Protein 4EJF (pdb70)

Radius of gyration: 31.66 Å; Cα contacts (8 Å, |Δi|>4): 2533; chains: 8; bounding box: 90×56×84 Å

GO terms:
  GO:0005730 nucleolus (C, IDA)
  GO:0043065 positive regulation of apoptotic process (P, IDA)
  GO:0043067 regulation of programmed cell death (P, IDA)
  GO:0002218 activation of innate immune response (P, IDA)
  GO:0005634 nucleus (C, IDA)
  GO:0005737 cytoplasm (C, IDA)
  GO:0004197 cysteine-type endopeptidase activity (F, IDA)
  GO:0016540 protein autoprocessing (P, IDA)
  GO:0060545 positive regulation of necroptotic process (P, IDA)
  GO:0097284 hepatocyte apoptotic process (P, IDA)
  GO:0072332 intrinsic apoptotic signaling pathway by p53 class mediator (P, IDA)
  GO:0070269 pyroptotic inflammatory response (P, IDA)
  GO:0008234 cysteine-type peptidase activity (F, TAS)
  GO:0006508 proteolysis (P, TAS)
  GO:0006915 apoptotic process (P, TAS)
  GO:0005654 nucleoplasm (C, TAS)
  GO:0005829 cytosol (C, TAS)
  GO:0042802 identical protein binding (F, IPI)
  GO:0005515 protein binding (F, IPI)
  GO:0001650 fibrillar center (C, IDA)

InterPro domains:
  IPR001309 Peptidase C14, p20 domain [PS50208] (43-167)
  IPR002138 Peptidase C14, caspase non-catalytic subunit p10 [PS50207] (196-290)
  IPR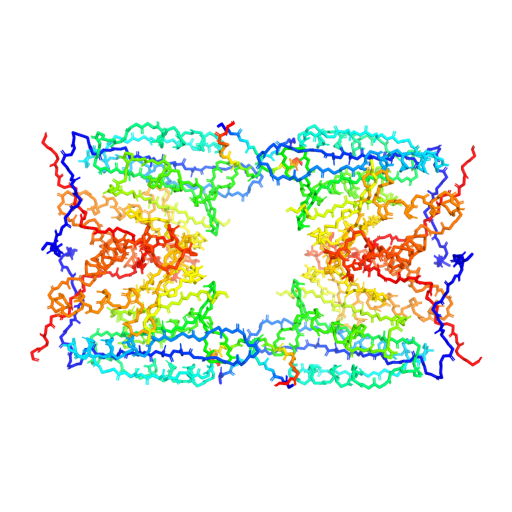002398 Peptidase C14 family [PTHR10454] (32-288)
  IPR011600 Peptidase C14, caspase domain [PF00656] (44-286)
  IPR015917 Peptidase C14A, caspase catalytic domain [PR00376] (43-56)
  IPR015917 Peptidase C14A, caspase catalytic domain [PR00376] (64-82)
  IPR015917 Peptidase C14A, caspase catalytic domain [PR00376] (82-100)
  IPR015917 Peptidase C14A, caspase catalytic domain [PR00376] (114-122)
  IPR015917 Peptidase C14A, caspase catalytic domain [PR00376] (148-166)
  IPR015917 Peptidase C14A, caspase catalytic domain [PR00376] (218-229)
  IPR015917 Peptidase C14A, caspase catalytic domain [PR00376] (280-289)
  IPR015917 Peptidase C14A, caspase catalytic domain [SM00115] (36-290)
  IPR015917 Peptidase C14A, caspase catalytic domain [cd00032] (37-289)
  IPR016129 Peptidase family C14A, His active site [PS01121] (108-122)
  IPR029030 Caspase-like domain superfamily [SSF52129] (33-291)
  IPR033139 Peptidase family C14A, cysteine active site [PS01122] (154-165)

Nearest PDB structures (foldseek):
  4ejf-assembly1_B  TM=9.977E-01  e=7.202E-48  Homo sapiens
  3v6l-assembly1_A  TM=9.980E-01  e=1.508E-47  Homo sapiens
  3v6l-assembly1_B  TM=9.990E-01  e=3.964E-47  Homo sapiens
  3nr2-assembly1_A  TM=9.938E-01  e=1.102E-44  Homo sapiens
  3nr2-assembly1_B  TM=1.001E+00  e=6.798E-44  Homo sapiens

CATH classification: 3.40.50.1460

B-factor: mean 44.33, std 23.1, range [13.27, 202.79]

Structure (mmCIF, N/CA/C/O backbone):
data_4EJF
#
_entry.id   4EJF
#
_cell.length_a   128.299
_cell.length_b   105.692
_cell.length_c   91.924
_cell.angle_alpha   90.000
_cell.angle_beta   106.610
_cell.angle_gamma   90.000
#
_symmetry.space_group_name_H-M   'C 1 2 1'
#
loop_
_entity.id
_entity.type
_entity.pdbx_description
1 polymer Caspase-6
2 polymer 'phage-derived peptide 419'
3 non-polymer 'PHOSPHATE ION'
4 water water
#
loop_
_atom_site.group_PDB
_atom_site.id
_atom_site.type_symbol
_atom_site.label_atom_id
_atom_site.label_alt_id
_atom_site.label_comp_id
_atom_site.label_asym_id
_atom_site.label_entity_id
_atom_site.label_seq_id
_atom_site.pdbx_PDB_ins_code
_atom_site.Cartn_x
_atom_site.Cartn_y
_atom_site.Cartn_z
_atom_site.occupancy
_atom_site.B_iso_or_equiv
_atom_site.auth_seq_id
_atom_site.auth_comp_id
_atom_site.auth_asym_id
_atom_site.auth_atom_id
_atom_site.pdbx_PDB_model_num
ATOM 1 N N . MET A 1 10 ? 5.864 -38.077 64.648 1.00 30.00 30 MET A N 1
ATOM 2 C CA . MET A 1 10 ? 6.387 -36.870 64.018 1.00 30.00 30 MET A CA 1
ATOM 3 C C . MET A 1 10 ? 6.319 -36.968 62.498 1.00 30.00 30 MET A C 1
ATOM 4 O O . MET A 1 10 ? 6.973 -36.204 61.788 1.00 30.00 30 MET A O 1
ATOM 6 N N . PHE A 1 11 ? 5.525 -37.913 62.005 1.00 67.71 31 PHE A N 1
ATOM 7 C CA . PHE A 1 11 ? 5.372 -38.113 60.569 1.00 67.48 31 PHE A CA 1
ATOM 8 C C . PHE A 1 11 ? 3.907 -38.028 60.154 1.00 67.04 31 PHE A C 1
ATOM 9 O O . PHE A 1 11 ? 3.053 -38.720 60.709 1.00 74.18 31 PHE A O 1
ATOM 17 N N . ASP A 1 12 ? 3.623 -37.175 59.175 1.00 56.56 32 ASP A N 1
ATOM 18 C CA . ASP A 1 12 ? 2.260 -36.998 58.682 1.00 57.73 32 ASP A CA 1
ATOM 19 C C . ASP A 1 12 ? 2.111 -37.376 57.208 1.00 56.43 32 ASP A C 1
ATOM 20 O O . ASP A 1 12 ? 2.587 -36.662 56.326 1.00 52.83 32 ASP A O 1
ATOM 25 N N . PRO A 1 13 ? 1.430 -38.501 56.939 1.00 56.93 33 PRO A N 1
ATOM 26 C CA . PRO A 1 13 ? 1.223 -39.003 55.575 1.00 50.27 33 PRO A CA 1
ATOM 27 C C . PRO A 1 13 ? 0.307 -38.108 54.744 1.00 45.68 33 PRO A C 1
ATOM 28 O O . PRO A 1 13 ? 0.138 -38.354 53.550 1.00 43.70 33 PRO A O 1
ATOM 32 N N . ALA A 1 14 ? -0.273 -37.086 55.365 1.00 51.03 34 ALA A N 1
ATOM 33 C CA . ALA A 1 14 ? -1.171 -36.175 54.663 1.00 56.96 34 ALA A CA 1
ATOM 34 C C . ALA A 1 14 ? -0.667 -34.737 54.724 1.00 55.53 34 ALA A C 1
ATOM 35 O O . ALA A 1 14 ? -1.421 -33.794 54.484 1.00 56.96 34 ALA A O 1
ATOM 37 N N . GLU A 1 15 ? 0.614 -34.580 55.042 1.00 52.37 35 GLU A N 1
ATOM 38 C CA . GLU A 1 15 ? 1.213 -33.260 55.198 1.00 54.67 35 GLU A CA 1
ATOM 39 C C . GLU A 1 15 ? 1.097 -32.431 53.921 1.00 48.80 35 GLU A C 1
ATOM 40 O O . GLU A 1 15 ? 1.252 -32.950 52.815 1.00 41.35 35 GLU A O 1
ATOM 46 N N . LYS A 1 16 ? 0.824 -31.141 54.083 1.00 50.70 36 LYS A N 1
ATOM 47 C CA . LYS A 1 16 ? 0.614 -30.254 52.945 1.00 49.40 36 LYS A CA 1
ATOM 48 C C . LYS A 1 16 ? 1.616 -29.108 52.921 1.00 48.56 36 LYS A C 1
ATOM 49 O O . LYS A 1 16 ? 2.160 -28.721 53.956 1.00 48.09 36 LYS A O 1
ATOM 55 N N . TYR A 1 17 ? 1.855 -28.569 51.730 1.00 31.55 37 TYR A N 1
ATOM 56 C CA . TYR A 1 17 ? 2.594 -27.324 51.598 1.00 31.28 37 TYR A CA 1
ATOM 57 C C . TYR A 1 17 ? 1.767 -26.214 52.221 1.00 33.06 37 TYR A C 1
ATOM 58 O O . TYR A 1 17 ? 0.578 -26.081 51.927 1.00 36.02 37 TYR A O 1
ATOM 67 N N . LYS A 1 18 ? 2.388 -25.419 53.084 1.00 33.97 38 LYS A N 1
ATOM 68 C CA . LYS A 1 18 ? 1.711 -24.254 53.628 1.00 38.12 38 LYS A CA 1
ATOM 69 C C . LYS A 1 18 ? 1.341 -23.328 52.482 1.00 39.16 38 LYS A C 1
ATOM 70 O O . LYS A 1 18 ? 2.212 -22.730 51.848 1.00 35.51 38 LYS A O 1
ATOM 76 N N . MET A 1 19 ? 0.049 -23.218 52.203 1.00 34.30 39 MET A N 1
ATOM 77 C CA . MET A 1 19 ? -0.423 -22.214 51.259 1.00 40.01 39 MET A CA 1
ATOM 78 C C . MET A 1 19 ? -1.044 -21.063 52.053 1.00 48.24 39 MET A C 1
ATOM 79 O O . MET A 1 19 ? -2.124 -20.560 51.726 1.00 36.35 39 MET A O 1
ATOM 84 N N . ASP A 1 20 ? -0.350 -20.684 53.123 1.00 54.65 40 ASP A N 1
ATOM 85 C CA . ASP A 1 20 ? -0.828 -19.691 54.081 1.00 55.30 40 ASP A CA 1
ATOM 86 C C . ASP A 1 20 ? -0.535 -18.264 53.646 1.00 52.78 40 ASP A C 1
ATOM 87 O O . ASP A 1 20 ? -1.325 -17.354 53.902 1.00 60.31 40 ASP A O 1
ATOM 92 N N . HIS A 1 21 ? 0.612 -18.081 53.000 1.00 50.45 41 HIS A N 1
ATOM 93 C CA . HIS A 1 21 ? 1.169 -16.753 52.744 1.00 50.73 41 HIS A CA 1
ATOM 94 C C . HIS A 1 21 ? 0.173 -15.736 52.192 1.00 50.01 41 HIS A C 1
ATOM 95 O O . HIS A 1 21 ? -0.872 -16.099 51.655 1.00 48.19 41 HIS A O 1
ATOM 102 N N . ARG A 1 22 ? 0.502 -14.457 52.346 1.00 41.22 42 ARG A N 1
ATOM 103 C CA . ARG A 1 22 ? -0.370 -13.380 51.890 1.00 46.71 42 ARG A CA 1
ATOM 104 C C . ARG A 1 22 ? -0.670 -13.493 50.400 1.00 45.70 42 ARG A C 1
ATOM 105 O O . ARG A 1 22 ? -1.801 -13.264 49.965 1.00 52.94 42 ARG A O 1
ATOM 113 N N . ARG A 1 23 ? 0.348 -13.848 49.623 1.00 41.99 43 ARG A N 1
ATOM 114 C CA . ARG A 1 23 ? 0.193 -13.998 48.181 1.00 43.08 43 ARG A CA 1
ATOM 115 C C . ARG A 1 23 ? 0.321 -15.451 47.740 1.00 39.90 43 ARG A C 1
ATOM 116 O O . ARG A 1 23 ? 1.000 -16.253 48.381 1.00 35.83 43 ARG A O 1
ATOM 124 N N . ARG A 1 24 ? -0.341 -15.778 46.637 1.00 33.16 44 ARG A N 1
ATOM 125 C CA . ARG A 1 24 ? -0.255 -17.105 46.051 1.00 31.25 44 ARG A CA 1
ATOM 126 C C . ARG A 1 24 ? 1.114 -17.289 45.416 1.00 37.76 44 ARG A C 1
ATOM 127 O O . ARG A 1 24 ? 1.733 -18.346 45.534 1.00 38.03 44 ARG A O 1
ATOM 135 N N . GLY A 1 25 ? 1.587 -16.244 44.746 1.00 39.12 45 GLY A N 1
ATOM 136 C CA . GLY A 1 25 ? 2.860 -16.302 44.057 1.00 28.98 45 GLY A CA 1
ATOM 137 C C . GLY A 1 25 ? 2.749 -15.823 42.625 1.00 33.31 45 GLY A C 1
ATOM 138 O O . GLY A 1 25 ? 1.669 -15.454 42.163 1.00 28.95 45 GLY A O 1
ATOM 139 N N . ILE A 1 26 ? 3.874 -15.831 41.921 1.00 32.90 46 ILE A N 1
ATOM 140 C CA . ILE A 1 26 ? 3.917 -15.377 40.538 1.00 29.56 46 ILE A CA 1
ATOM 141 C C . ILE A 1 26 ? 3.742 -16.533 39.561 1.00 28.78 46 ILE A C 1
ATOM 142 O O . ILE A 1 26 ? 4.339 -17.596 39.728 1.00 29.06 46 ILE A O 1
ATOM 147 N N . ALA A 1 27 ? 2.913 -16.319 38.545 1.00 29.26 47 ALA A N 1
ATOM 148 C CA . ALA A 1 27 ? 2.799 -17.261 37.441 1.00 32.63 47 ALA A CA 1
ATOM 149 C C . ALA A 1 27 ? 3.404 -16.638 36.191 1.00 35.54 47 ALA A C 1
ATOM 150 O O . ALA A 1 27 ? 2.863 -15.682 35.636 1.00 41.38 47 ALA A O 1
ATOM 152 N N . LEU A 1 28 ? 4.541 -17.178 35.765 1.00 32.49 48 LEU A N 1
ATOM 153 C CA . LEU A 1 28 ? 5.245 -16.680 34.593 1.00 31.22 48 LEU A CA 1
ATOM 154 C C . LEU A 1 28 ? 4.825 -17.474 33.365 1.00 33.19 48 LEU A C 1
ATOM 155 O O . LEU A 1 28 ? 4.797 -18.702 33.396 1.00 34.22 48 LEU A O 1
ATOM 160 N N . ILE A 1 29 ? 4.495 -16.774 32.286 1.00 25.08 49 ILE A N 1
ATOM 161 C CA . ILE A 1 29 ? 4.125 -17.442 31.045 1.00 33.70 49 ILE A CA 1
ATOM 162 C C . ILE A 1 29 ? 4.901 -16.882 29.864 1.00 37.47 49 ILE A C 1
ATOM 163 O O . ILE A 1 29 ? 4.835 -15.688 29.570 1.00 42.51 49 ILE A O 1
ATOM 168 N N . PHE A 1 30 ? 5.643 -17.752 29.190 1.00 39.08 50 PHE A N 1
ATOM 169 C CA . PHE A 1 30 ? 6.391 -17.349 28.011 1.00 42.98 50 PHE A CA 1
ATOM 170 C C . PHE A 1 30 ? 5.743 -17.898 26.748 1.00 40.02 50 PHE A C 1
ATOM 171 O O . PHE A 1 30 ? 5.843 -19.087 26.443 1.00 35.76 50 PHE A O 1
ATOM 179 N N . ASN A 1 31 ? 5.065 -17.013 26.027 1.00 28.05 51 ASN A N 1
ATOM 180 C CA . ASN A 1 31 ? 4.329 -17.391 24.831 1.00 28.85 51 ASN A CA 1
ATOM 181 C C . ASN A 1 31 ? 5.130 -17.124 23.566 1.00 30.17 51 ASN A C 1
ATOM 182 O O . ASN A 1 31 ? 5.524 -15.988 23.297 1.00 45.48 51 ASN A O 1
ATOM 187 N N . HIS A 1 32 ? 5.372 -18.176 22.791 1.00 30.03 52 HIS A N 1
ATOM 188 C CA . HIS A 1 32 ? 6.142 -18.048 21.561 1.00 31.47 52 HIS A CA 1
ATOM 189 C C . HIS A 1 32 ? 5.335 -18.474 20.339 1.00 32.70 52 HIS A C 1
ATOM 190 O O . HIS A 1 32 ? 4.894 -19.617 20.232 1.00 32.02 52 HIS A O 1
ATOM 197 N N . GLU A 1 33 ? 5.145 -17.529 19.425 1.00 38.08 53 GLU A N 1
ATOM 198 C CA . GLU A 1 33 ? 4.230 -17.696 18.303 1.00 38.29 53 GLU A CA 1
ATOM 199 C C . GLU A 1 33 ? 4.976 -17.872 16.981 1.00 47.68 53 GLU A C 1
ATOM 200 O O . GLU A 1 33 ? 4.581 -18.672 16.132 1.00 54.63 53 GLU A O 1
ATOM 206 N N . ARG A 1 34 ? 6.057 -17.118 16.815 1.00 40.37 54 ARG A N 1
ATOM 207 C CA . ARG A 1 34 ? 6.873 -17.199 15.609 1.00 44.09 54 ARG A CA 1
ATOM 208 C C . ARG A 1 34 ? 8.353 -17.205 15.966 1.00 46.55 54 ARG A C 1
ATOM 209 O O . ARG A 1 34 ? 8.720 -16.990 17.121 1.00 38.61 54 ARG A O 1
ATOM 217 N N . PHE A 1 35 ? 9.205 -17.451 14.979 1.00 48.66 55 PHE A N 1
ATOM 218 C CA . PHE A 1 35 ? 10.620 -17.618 15.270 1.00 48.30 55 PHE A CA 1
ATOM 219 C C . PHE A 1 35 ? 11.566 -17.025 14.244 1.00 53.74 55 PHE A C 1
ATOM 220 O O . PHE A 1 35 ? 11.199 -16.735 13.105 1.00 59.15 55 PHE A O 1
ATOM 228 N N . PHE A 1 36 ? 12.804 -16.866 14.690 1.00 52.48 56 PHE A N 1
ATOM 229 C CA . PHE A 1 36 ? 13.888 -16.331 13.885 1.00 53.61 56 PHE A CA 1
ATOM 230 C C . PHE A 1 36 ? 14.032 -17.091 12.567 1.00 56.41 56 PHE A C 1
ATOM 231 O O . PHE A 1 36 ? 14.139 -18.317 12.557 1.00 55.57 56 PHE A O 1
ATOM 239 N N . TRP A 1 37 ? 14.038 -16.354 11.459 1.00 58.54 57 TRP A N 1
ATOM 240 C CA . TRP A 1 37 ? 14.097 -16.954 10.128 1.00 63.63 57 TRP A CA 1
ATOM 241 C C . TRP A 1 37 ? 15.089 -18.112 10.026 1.00 65.32 57 TRP A C 1
ATOM 242 O O . TRP A 1 37 ? 14.816 -19.114 9.366 1.00 68.41 57 TRP A O 1
ATOM 253 N N . HIS A 1 38 ? 16.237 -17.974 10.683 1.00 59.70 58 HIS A N 1
ATOM 254 C CA . HIS A 1 38 ? 17.317 -18.947 10.540 1.00 61.71 58 HIS A CA 1
ATOM 255 C C . HIS A 1 38 ? 17.114 -20.220 11.364 1.00 61.05 58 HIS A C 1
ATOM 256 O O . HIS A 1 38 ? 17.727 -21.250 11.082 1.00 65.58 58 HIS A O 1
ATOM 263 N N . LEU A 1 39 ? 16.266 -20.152 12.384 1.00 56.73 59 LEU A N 1
ATOM 264 C CA . LEU A 1 39 ? 15.917 -21.351 13.138 1.00 52.13 59 LEU A CA 1
ATOM 265 C C . LEU A 1 39 ? 14.997 -22.224 12.294 1.00 58.64 59 LEU A C 1
ATOM 266 O O . LEU A 1 39 ? 14.803 -23.405 12.583 1.00 45.01 59 LEU A O 1
ATOM 271 N N . THR A 1 40 ? 14.446 -21.627 11.239 1.00 56.49 60 THR A N 1
ATOM 272 C CA . THR A 1 40 ? 13.495 -22.298 10.357 1.00 63.65 60 THR A CA 1
ATOM 273 C C . THR A 1 40 ? 12.488 -23.151 11.125 1.00 61.98 60 THR A C 1
ATOM 274 O O . THR A 1 40 ? 12.336 -24.345 10.865 1.00 62.04 60 THR A O 1
ATOM 278 N N . LEU A 1 41 ? 11.807 -22.520 12.075 1.00 55.72 61 LEU A N 1
ATOM 279 C CA . LEU A 1 41 ? 10.768 -23.181 12.851 1.00 49.95 61 LEU A CA 1
ATOM 280 C C . LEU A 1 41 ? 9.404 -22.617 12.472 1.00 48.33 61 LEU A C 1
ATOM 281 O O . LEU A 1 41 ? 9.248 -21.405 12.326 1.00 47.08 61 LEU A O 1
ATOM 286 N N . PRO A 1 42 ? 8.410 -23.500 12.306 1.00 47.20 62 PRO A N 1
ATOM 287 C CA . PRO A 1 42 ? 7.066 -23.084 11.895 1.00 44.31 62 PRO A CA 1
ATOM 288 C C . PRO A 1 42 ? 6.335 -22.302 12.982 1.00 42.55 62 PRO A C 1
ATOM 289 O O . PRO A 1 42 ? 6.633 -22.455 14.168 1.00 36.73 62 PRO A O 1
ATOM 293 N N . GLU A 1 43 ? 5.388 -21.467 12.568 1.00 43.25 63 GLU A N 1
ATOM 294 C CA . GLU A 1 43 ? 4.544 -20.731 13.499 1.00 46.31 63 GLU A CA 1
ATOM 295 C C . GLU A 1 43 ? 3.756 -21.695 14.375 1.00 41.65 63 GLU A C 1
ATOM 296 O O . GLU A 1 43 ? 3.575 -22.861 14.024 1.00 45.94 63 GLU A O 1
ATOM 302 N N . ARG A 1 44 ? 3.283 -21.201 15.513 1.00 36.81 64 ARG A N 1
ATOM 303 C CA . ARG A 1 44 ? 2.470 -22.008 16.413 1.00 35.43 64 ARG A CA 1
ATOM 304 C C . ARG A 1 44 ? 1.112 -21.351 16.643 1.00 36.41 64 ARG A C 1
ATOM 305 O O . ARG A 1 44 ? 0.781 -20.956 17.761 1.00 49.38 64 ARG A O 1
ATOM 313 N N . ARG A 1 45 ? 0.334 -21.236 15.570 1.00 52.99 65 ARG A N 1
ATOM 314 C CA . ARG A 1 45 ? -0.986 -20.616 15.627 1.00 53.76 65 ARG A CA 1
ATOM 315 C C . ARG A 1 45 ? -1.871 -21.266 16.682 1.00 47.86 65 ARG A C 1
ATOM 316 O O . ARG A 1 45 ? -1.964 -22.491 16.761 1.00 45.02 65 ARG A O 1
ATOM 324 N N . GLY A 1 46 ? -2.525 -20.435 17.488 1.00 39.30 66 GLY A N 1
ATOM 325 C CA . GLY A 1 46 ? -3.399 -20.921 18.537 1.00 42.40 66 GLY A CA 1
ATOM 326 C C . GLY A 1 46 ? -2.738 -20.873 19.900 1.00 46.00 66 GLY A C 1
ATOM 327 O O . GLY A 1 46 ? -3.351 -21.219 20.909 1.00 48.37 66 GLY A O 1
ATOM 328 N N . THR A 1 47 ? -1.481 -20.439 19.930 1.00 33.75 67 THR A N 1
ATOM 329 C CA . THR A 1 47 ? -0.735 -20.373 21.181 1.00 36.30 67 THR A CA 1
ATOM 330 C C . THR A 1 47 ? -1.207 -19.205 22.043 1.00 34.97 67 THR A C 1
ATOM 331 O O . THR A 1 47 ? -1.103 -19.247 23.268 1.00 36.89 67 THR A O 1
ATOM 335 N N . CYS A 1 48 ? -1.731 -18.167 21.399 1.00 38.83 68 CYS A N 1
ATOM 336 C CA . CYS A 1 48 ? -2.255 -17.018 22.127 1.00 49.27 68 CYS A CA 1
ATOM 337 C C . CYS A 1 48 ? -3.510 -17.408 22.902 1.00 54.27 68 CYS A C 1
ATOM 338 O O . CYS A 1 48 ? -3.740 -16.925 24.011 1.00 32.09 68 CYS A O 1
ATOM 341 N N . ALA A 1 49 ? -4.313 -18.291 22.316 1.00 34.54 69 ALA A N 1
ATOM 342 C CA . ALA A 1 49 ? -5.487 -18.822 22.996 1.00 34.66 69 ALA A CA 1
ATOM 343 C C . ALA A 1 49 ? -5.073 -19.568 24.260 1.00 33.44 69 ALA A C 1
ATOM 344 O O . ALA A 1 49 ? -5.714 -19.445 25.304 1.00 32.09 69 ALA A O 1
ATOM 346 N N . ASP A 1 50 ? -3.998 -20.344 24.158 1.00 31.69 70 ASP A N 1
ATOM 347 C CA . ASP A 1 50 ? -3.445 -21.041 25.314 1.00 27.38 70 ASP A CA 1
ATOM 348 C C . ASP A 1 50 ? -2.991 -20.036 26.363 1.00 40.58 70 ASP A C 1
ATOM 349 O O . ASP A 1 50 ? -3.284 -20.182 27.549 1.00 35.75 70 ASP A O 1
ATOM 354 N N . ARG A 1 51 ? -2.270 -19.016 25.910 1.00 39.54 71 ARG A N 1
ATOM 355 C CA . ARG A 1 51 ? -1.766 -17.963 26.784 1.00 37.39 71 ARG A CA 1
ATOM 356 C C . ARG A 1 51 ? -2.887 -17.320 27.594 1.00 34.24 71 ARG A C 1
ATOM 357 O O . ARG A 1 51 ? -2.792 -17.200 28.815 1.00 26.25 71 ARG A O 1
ATOM 365 N N . ASP A 1 52 ? -3.948 -16.905 26.908 1.00 28.09 72 ASP A N 1
ATOM 366 C CA . ASP A 1 52 ? -5.082 -16.265 27.567 1.00 29.08 72 ASP A CA 1
ATOM 367 C C . ASP A 1 52 ? -5.807 -17.233 28.496 1.00 36.00 72 ASP A C 1
ATOM 368 O O . ASP A 1 52 ? -6.177 -16.874 29.614 1.00 35.03 72 ASP A O 1
ATOM 373 N N . ASN A 1 53 ? -6.011 -18.459 28.024 1.00 32.77 73 ASN A N 1
ATOM 374 C CA . ASN A 1 53 ? -6.652 -19.489 28.831 1.00 27.18 73 ASN A CA 1
ATOM 375 C C . ASN A 1 53 ? -5.879 -19.699 30.126 1.00 33.08 73 ASN A C 1
ATOM 376 O O . ASN A 1 53 ? -6.451 -19.688 31.214 1.00 26.32 73 ASN A O 1
ATOM 381 N N . LEU A 1 54 ? -4.570 -19.883 29.995 1.00 30.44 74 LEU A N 1
ATOM 382 C CA . LEU A 1 54 ? -3.693 -20.034 31.150 1.00 29.06 74 LEU A CA 1
ATOM 383 C C . LEU A 1 54 ? -3.734 -18.800 32.046 1.00 31.77 74 LEU A C 1
ATOM 384 O O . LEU A 1 54 ? -3.730 -18.913 33.272 1.00 32.45 74 LEU A O 1
ATOM 389 N N . THR A 1 55 ? -3.777 -17.623 31.429 1.00 33.54 75 THR A N 1
ATOM 390 C CA . THR A 1 55 ? -3.814 -16.371 32.178 1.00 36.67 75 THR A CA 1
ATOM 391 C C . THR A 1 55 ? -5.028 -16.288 33.100 1.00 38.41 75 THR A C 1
ATOM 392 O O . THR A 1 55 ? -4.902 -15.939 34.271 1.00 33.62 75 THR A O 1
ATOM 396 N N . ARG A 1 56 ? -6.201 -16.613 32.569 1.00 38.61 76 ARG A N 1
ATOM 397 C CA . ARG A 1 56 ? -7.432 -16.504 33.336 1.00 38.89 76 ARG A CA 1
ATOM 398 C C . ARG A 1 56 ? -7.489 -17.506 34.484 1.00 34.50 76 ARG A C 1
ATOM 399 O O . ARG A 1 56 ? -7.863 -17.147 35.603 1.00 26.38 76 ARG A O 1
ATOM 407 N N . ARG A 1 57 ? -7.098 -18.747 34.209 1.00 35.60 77 ARG A N 1
ATOM 408 C CA . ARG A 1 57 ? -7.243 -19.823 35.178 1.00 32.75 77 ARG A CA 1
ATOM 409 C C . ARG A 1 57 ? -6.290 -19.690 36.364 1.00 31.83 77 ARG A C 1
ATOM 410 O O . ARG A 1 57 ? -6.644 -20.052 37.482 1.00 33.20 77 ARG A O 1
ATOM 418 N N . PHE A 1 58 ? -5.088 -19.175 36.126 1.00 30.60 78 PHE A N 1
ATOM 419 C CA . PHE A 1 58 ? -4.132 -18.995 37.214 1.00 30.29 78 PHE A CA 1
ATOM 420 C C . PHE A 1 58 ? -4.412 -17.729 38.019 1.00 31.89 78 PHE A C 1
ATOM 421 O O . PHE A 1 58 ? -4.147 -17.678 39.220 1.00 31.33 78 PHE A O 1
ATOM 429 N N . SER A 1 59 ? -4.952 -16.711 37.357 1.00 27.40 79 SER A N 1
ATOM 430 C CA . SER A 1 59 ? -5.411 -15.520 38.058 1.00 33.87 79 SER A CA 1
ATOM 431 C C . SER A 1 59 ? -6.514 -15.908 39.035 1.00 34.58 79 SER A C 1
ATOM 432 O O . SER A 1 59 ? -6.501 -15.502 40.196 1.00 29.83 79 SER A O 1
ATOM 435 N N . ASP A 1 60 ? -7.465 -16.706 38.556 1.00 24.30 80 ASP A N 1
ATOM 436 C CA . ASP A 1 60 ? -8.577 -17.154 39.388 1.00 30.11 80 ASP A CA 1
ATOM 437 C C . ASP A 1 60 ? -8.100 -17.969 40.584 1.00 27.63 80 ASP A C 1
ATOM 438 O O . ASP A 1 60 ? -8.777 -18.037 41.609 1.00 27.17 80 ASP A O 1
ATOM 443 N N . LEU A 1 61 ? -6.932 -18.589 40.449 1.00 31.56 81 LEU A N 1
ATOM 444 C CA . LEU A 1 61 ? -6.338 -19.328 41.556 1.00 24.85 81 LEU A CA 1
ATOM 445 C C . LEU A 1 61 ? -5.494 -18.414 42.441 1.00 28.85 81 LEU A C 1
ATOM 446 O O . LEU A 1 61 ? -4.900 -18.859 43.415 1.00 28.50 81 LEU A O 1
ATOM 451 N N . GLY A 1 62 ? -5.444 -17.132 42.099 1.00 28.28 82 GLY A N 1
ATOM 452 C CA . GLY A 1 62 ? -4.782 -16.153 42.943 1.00 26.71 82 GLY A CA 1
ATOM 453 C C . GLY A 1 62 ? -3.374 -15.776 42.525 1.00 33.52 82 GLY A C 1
ATOM 454 O O . GLY A 1 62 ? -2.681 -15.055 43.244 1.00 31.46 82 GLY A O 1
ATOM 455 N N . PHE A 1 63 ? -2.947 -16.252 41.360 1.00 33.96 83 PHE A N 1
ATOM 456 C CA . PHE A 1 63 ? -1.599 -15.970 40.880 1.00 34.73 83 PHE A CA 1
ATOM 457 C C . PHE A 1 63 ? -1.459 -14.580 40.272 1.00 38.19 83 PHE A C 1
ATOM 458 O O . PHE A 1 63 ? -2.389 -14.057 39.658 1.00 34.51 83 PHE A O 1
ATOM 466 N N . GLU A 1 64 ? -0.283 -13.992 40.456 1.00 41.74 84 GLU A N 1
ATOM 467 C CA . GLU A 1 64 ? 0.071 -12.740 39.809 1.00 41.93 84 GLU A CA 1
ATOM 468 C C . GLU A 1 64 ? 0.648 -13.088 38.444 1.00 42.44 84 GLU A C 1
ATOM 469 O O . GLU A 1 64 ? 1.856 -13.282 38.302 1.00 43.27 84 GLU A O 1
ATOM 475 N N . VAL A 1 65 ? -0.222 -13.182 37.443 1.00 44.92 85 VAL A N 1
ATOM 476 C CA . VAL A 1 65 ? 0.175 -13.662 36.122 1.00 39.30 85 VAL A CA 1
ATOM 477 C C . VAL A 1 65 ? 0.995 -12.640 35.340 1.00 34.76 85 VAL A C 1
ATOM 478 O O . VAL A 1 65 ? 0.608 -11.478 35.217 1.00 42.08 85 VAL A O 1
ATOM 482 N N . LYS A 1 66 ? 2.129 -13.089 34.809 1.00 27.15 86 LYS A N 1
ATOM 483 C CA . LYS A 1 66 ? 3.003 -12.231 34.017 1.00 28.40 86 LYS A CA 1
ATOM 484 C C . LYS A 1 66 ? 3.339 -12.877 32.676 1.00 30.18 86 LYS A C 1
ATOM 485 O O . LYS A 1 66 ? 4.034 -13.892 32.621 1.00 37.88 86 LYS A O 1
ATOM 491 N N . CYS A 1 67 ? 2.842 -12.277 31.599 1.00 29.87 87 CYS A N 1
ATOM 492 C CA . CYS A 1 67 ? 3.003 -12.831 30.258 1.00 28.75 87 CYS A CA 1
ATOM 493 C C . CYS A 1 67 ? 4.060 -12.097 29.439 1.00 35.05 87 CYS A C 1
ATOM 494 O O . CYS A 1 67 ? 4.211 -10.879 29.542 1.00 43.61 87 CYS A O 1
ATOM 497 N N . PHE A 1 68 ? 4.786 -12.852 28.621 1.00 38.12 88 PHE A N 1
ATOM 498 C CA . PHE A 1 68 ? 5.760 -12.282 27.700 1.00 38.65 88 PHE A CA 1
ATOM 499 C C . PHE A 1 68 ? 5.679 -13.002 26.361 1.00 34.24 88 PHE A C 1
ATOM 500 O O . PHE A 1 68 ? 5.682 -14.231 26.307 1.00 24.82 88 PHE A O 1
ATOM 508 N N . ASN A 1 69 ? 5.602 -12.234 25.280 1.00 32.29 89 ASN A N 1
ATOM 509 C CA . ASN A 1 69 ? 5.458 -12.817 23.953 1.00 35.74 89 ASN A CA 1
ATOM 510 C C . ASN A 1 69 ? 6.713 -12.695 23.095 1.00 36.78 89 ASN A C 1
ATOM 511 O O . ASN A 1 69 ? 7.209 -11.594 22.852 1.00 36.26 89 ASN A O 1
ATOM 516 N N . ASP A 1 70 ? 7.221 -13.839 22.649 1.00 34.34 90 ASP A N 1
ATOM 517 C CA . ASP A 1 70 ? 8.313 -13.890 21.683 1.00 34.55 90 ASP A CA 1
ATOM 518 C C . ASP A 1 70 ? 9.570 -13.152 22.138 1.00 36.75 90 ASP A C 1
ATOM 519 O O . ASP A 1 70 ? 10.200 -12.445 21.352 1.00 35.15 90 ASP A O 1
ATOM 524 N N . LEU A 1 71 ? 9.934 -13.323 23.405 1.00 33.76 91 LEU A N 1
ATOM 525 C CA . LEU A 1 71 ? 11.169 -12.748 23.922 1.00 30.37 91 LEU A CA 1
ATOM 526 C C . LEU A 1 71 ? 12.377 -13.482 23.359 1.00 29.98 91 LEU A C 1
ATOM 527 O O . LEU A 1 71 ? 12.357 -14.704 23.208 1.00 32.49 91 LEU A O 1
ATOM 532 N N . LYS A 1 72 ? 13.430 -12.733 23.049 1.00 31.11 92 LYS A N 1
ATOM 533 C CA . LYS A 1 72 ? 14.673 -13.335 22.593 1.00 28.04 92 LYS A CA 1
ATOM 534 C C . LYS A 1 72 ? 15.370 -14.019 23.761 1.00 34.01 92 LYS A C 1
ATOM 535 O O . LYS A 1 72 ? 15.161 -13.651 24.916 1.00 36.63 92 LYS A O 1
ATOM 541 N N . ALA A 1 73 ? 16.191 -15.017 23.454 1.00 31.18 93 ALA A N 1
ATOM 542 C CA . ALA A 1 73 ? 16.874 -15.798 24.480 1.00 29.99 93 ALA A CA 1
ATOM 543 C C . ALA A 1 73 ? 17.359 -14.942 25.646 1.00 29.43 93 ALA A C 1
ATOM 544 O O . ALA A 1 73 ? 17.038 -15.222 26.802 1.00 39.74 93 ALA A O 1
ATOM 546 N N . GLU A 1 74 ? 18.123 -13.897 25.344 1.00 32.02 94 GLU A N 1
ATOM 547 C CA . GLU A 1 74 ? 18.709 -13.074 26.398 1.00 42.23 94 GLU A CA 1
ATOM 548 C C . GLU A 1 74 ? 17.673 -12.220 27.131 1.00 38.06 94 GLU A C 1
ATOM 549 O O . GLU A 1 74 ? 17.797 -11.990 28.333 1.00 42.17 94 GLU A O 1
ATOM 555 N N . GLU A 1 75 ? 16.655 -11.756 26.414 1.00 31.01 95 GLU A N 1
ATOM 556 C CA . GLU A 1 75 ? 15.540 -11.066 27.054 1.00 35.15 95 GLU A CA 1
ATOM 557 C C . GLU A 1 75 ? 14.864 -12.004 28.045 1.00 33.93 95 GLU A C 1
ATOM 558 O O . GLU A 1 75 ? 14.650 -11.652 29.205 1.00 34.48 95 GLU A O 1
ATOM 564 N N . LEU A 1 76 ? 14.535 -13.202 27.575 1.00 31.03 96 LEU A N 1
ATOM 565 C CA . LEU A 1 76 ? 13.866 -14.200 28.401 1.00 34.67 96 LEU A CA 1
ATOM 566 C C . LEU A 1 76 ? 14.702 -14.532 29.633 1.00 32.94 96 LEU A C 1
ATOM 567 O O . LEU A 1 76 ? 14.223 -14.423 30.762 1.00 26.14 96 LEU A O 1
ATOM 572 N N . LEU A 1 77 ? 15.949 -14.937 29.411 1.00 32.18 97 LEU A N 1
ATOM 573 C CA . LEU A 1 77 ? 16.875 -15.220 30.503 1.00 32.19 97 LEU A CA 1
ATOM 574 C C . LEU A 1 77 ? 16.908 -14.074 31.503 1.00 36.58 97 LEU A C 1
ATOM 575 O O . LEU A 1 77 ? 16.742 -14.276 32.706 1.00 44.32 97 LEU A O 1
ATOM 580 N N . LEU A 1 78 ? 17.138 -12.871 30.990 1.00 38.56 98 LEU A N 1
ATOM 581 C CA . LEU A 1 78 ? 17.214 -11.673 31.813 1.00 39.85 98 LEU A CA 1
ATOM 582 C C . LEU A 1 78 ? 15.971 -11.522 32.678 1.00 30.23 98 LEU A C 1
ATOM 583 O O . LEU A 1 78 ? 16.062 -11.196 33.861 1.00 28.19 98 LEU A O 1
ATOM 588 N N . LYS A 1 79 ? 14.809 -11.765 32.080 1.00 27.87 99 LYS A N 1
ATOM 589 C CA . LYS A 1 79 ? 13.539 -11.593 32.775 1.00 26.09 99 LYS A CA 1
ATOM 590 C C . LYS A 1 79 ? 13.315 -12.649 33.854 1.00 36.42 99 LYS A C 1
ATOM 591 O O . LYS A 1 79 ? 12.955 -12.318 34.984 1.00 33.96 99 LYS A O 1
ATOM 597 N N . ILE A 1 80 ? 13.526 -13.916 33.512 1.00 23.81 100 ILE A N 1
ATOM 598 C CA . ILE A 1 80 ? 13.334 -14.985 34.484 1.00 30.66 100 ILE A CA 1
ATOM 599 C C . ILE A 1 80 ? 14.336 -14.865 35.630 1.00 38.92 100 ILE A C 1
ATOM 600 O O . ILE A 1 80 ? 14.009 -15.153 36.781 1.00 45.34 100 ILE A O 1
ATOM 605 N N . HIS A 1 81 ? 15.550 -14.423 35.315 1.00 40.72 101 HIS A N 1
ATOM 606 C CA . HIS A 1 81 ? 16.577 -14.233 36.335 1.00 38.73 101 HIS A CA 1
ATOM 607 C C . HIS A 1 81 ? 16.148 -13.204 37.375 1.00 36.59 101 HIS A C 1
ATOM 608 O O . HIS A 1 81 ? 16.495 -13.316 38.550 1.00 33.05 101 HIS A O 1
ATOM 615 N N . GLU A 1 82 ? 15.400 -12.197 36.937 1.00 38.54 102 GLU A N 1
ATOM 616 C CA . GLU A 1 82 ? 14.882 -11.184 37.848 1.00 43.86 102 GLU A CA 1
ATOM 617 C C . GLU A 1 82 ? 13.887 -11.815 38.809 1.00 37.12 102 GLU A C 1
ATOM 618 O O . GLU A 1 82 ? 13.982 -11.641 40.023 1.00 32.12 102 GLU A O 1
ATOM 624 N N . VAL A 1 83 ? 12.931 -12.551 38.252 1.00 35.02 103 VAL A N 1
ATOM 625 C CA . VAL A 1 83 ? 11.888 -13.187 39.044 1.00 33.80 103 VAL A CA 1
ATOM 626 C C . VAL A 1 83 ? 12.472 -14.171 40.055 1.00 31.71 103 VAL A C 1
ATOM 627 O O . VAL A 1 83 ? 11.842 -14.479 41.065 1.00 33.79 103 VAL A O 1
ATOM 631 N N . SER A 1 84 ? 13.679 -14.656 39.786 1.00 27.56 104 SER A N 1
ATOM 632 C CA . SER A 1 84 ? 14.344 -15.572 40.706 1.00 30.95 104 SER A CA 1
ATOM 633 C C . SER A 1 84 ? 15.117 -14.822 41.789 1.00 38.37 104 SER A C 1
ATOM 634 O O . SER A 1 84 ? 15.451 -15.390 42.829 1.00 45.45 104 SER A O 1
ATOM 637 N N . THR A 1 85 ? 15.395 -13.543 41.549 1.00 43.15 105 THR A N 1
ATOM 638 C CA . THR A 1 85 ? 16.165 -12.747 42.501 1.00 43.22 105 THR A CA 1
ATOM 639 C C . THR A 1 85 ? 15.327 -11.706 43.244 1.00 38.53 105 THR A C 1
ATOM 640 O O . THR A 1 85 ? 15.869 -10.815 43.898 1.00 46.82 105 THR A O 1
ATOM 644 N N . VAL A 1 86 ? 14.007 -11.816 43.136 1.00 34.26 106 VAL A N 1
ATOM 645 C CA . VAL A 1 86 ? 13.119 -11.033 43.985 1.00 39.96 106 VAL A CA 1
ATOM 646 C C . VAL A 1 86 ? 12.560 -11.961 45.054 1.00 41.31 106 VAL A C 1
ATOM 647 O O . VAL A 1 86 ? 12.657 -13.182 44.931 1.00 47.13 106 VAL A O 1
ATOM 651 N N . SER A 1 87 ? 11.977 -11.388 46.099 1.00 39.06 107 SER A N 1
ATOM 652 C CA . SER A 1 87 ? 11.484 -12.183 47.215 1.00 35.84 107 SER A CA 1
ATOM 653 C C . SER A 1 87 ? 10.202 -12.935 46.866 1.00 38.86 107 SER A C 1
ATOM 654 O O . SER A 1 87 ? 9.294 -12.385 46.242 1.00 39.24 107 SER A O 1
ATOM 657 N N . HIS A 1 88 ? 10.150 -14.204 47.260 1.00 43.36 108 HIS A N 1
ATOM 658 C CA . HIS A 1 88 ? 8.927 -14.991 47.185 1.00 31.44 108 HIS A CA 1
ATOM 659 C C . HIS A 1 88 ? 8.556 -15.415 48.596 1.00 32.02 108 HIS A C 1
ATOM 660 O O . HIS A 1 88 ? 7.628 -16.197 48.798 1.00 37.33 108 HIS A O 1
ATOM 667 N N . ALA A 1 89 ? 9.301 -14.902 49.571 1.00 34.34 109 ALA A N 1
ATOM 668 C CA . ALA A 1 89 ? 9.048 -15.193 50.976 1.00 36.39 109 ALA A CA 1
ATOM 669 C C . ALA A 1 89 ? 7.608 -14.836 51.312 1.00 43.40 109 ALA A C 1
ATOM 670 O O . ALA A 1 89 ? 7.046 -15.300 52.304 1.00 30.50 109 ALA A O 1
ATOM 672 N N . ASP A 1 90 ? 7.024 -14.014 50.449 1.00 48.29 110 ASP A N 1
ATOM 673 C CA . ASP A 1 90 ? 5.694 -13.460 50.635 1.00 44.09 110 ASP A CA 1
ATOM 674 C C . ASP A 1 90 ? 4.626 -14.405 50.091 1.00 41.85 110 ASP A C 1
ATOM 675 O O . ASP A 1 90 ? 3.433 -14.205 50.324 1.00 41.40 110 ASP A O 1
ATOM 680 N N . ALA A 1 91 ? 5.058 -15.437 49.370 1.00 27.75 111 ALA A N 1
ATOM 681 C CA . ALA A 1 91 ? 4.139 -16.238 48.563 1.00 38.85 111 ALA A CA 1
ATOM 682 C C . ALA A 1 91 ? 4.141 -17.737 48.867 1.00 37.87 111 ALA A C 1
ATOM 683 O O . ALA A 1 91 ? 5.032 -18.248 49.545 1.00 46.47 111 ALA A O 1
ATOM 685 N N . ASP A 1 92 ? 3.130 -18.430 48.346 1.00 33.27 112 ASP A N 1
ATOM 686 C CA . ASP A 1 92 ? 2.969 -19.866 48.552 1.00 29.32 112 ASP A CA 1
ATOM 687 C C . ASP A 1 92 ? 3.880 -20.686 47.646 1.00 29.34 112 ASP A C 1
ATOM 688 O O . ASP A 1 92 ? 4.426 -21.708 48.061 1.00 29.49 112 ASP A O 1
ATOM 693 N N . CYS A 1 93 ? 4.030 -20.242 46.404 1.00 25.19 113 CYS A N 1
ATOM 694 C CA . CYS A 1 93 ? 4.711 -21.043 45.398 1.00 20.82 113 CYS A CA 1
ATOM 695 C C . CYS A 1 93 ? 5.086 -20.226 44.171 1.00 24.93 113 CYS A C 1
ATOM 696 O O . CYS A 1 93 ? 4.952 -19.002 44.156 1.00 24.23 113 CYS A O 1
ATOM 699 N N . PHE A 1 94 ? 5.545 -20.923 43.137 1.00 19.73 114 PHE A N 1
ATOM 700 C CA . PHE A 1 94 ? 5.935 -20.289 41.886 1.00 27.68 114 PHE A CA 1
ATOM 701 C C . PHE A 1 94 ? 5.563 -21.155 40.686 1.00 25.64 114 PHE A C 1
ATOM 702 O O . PHE A 1 94 ? 5.721 -22.376 40.712 1.00 23.89 114 PHE A O 1
ATOM 710 N N . VAL A 1 95 ? 5.064 -20.510 39.636 1.00 23.76 115 VAL A N 1
ATOM 711 C CA . VAL A 1 95 ? 4.656 -21.207 38.424 1.00 22.48 115 VAL A CA 1
ATOM 712 C C . VAL A 1 95 ? 5.325 -20.588 37.204 1.00 22.42 115 VAL A C 1
ATOM 713 O O . VAL A 1 95 ? 5.406 -19.367 37.083 1.00 24.40 115 VAL A O 1
ATOM 717 N N . CYS A 1 96 ? 5.810 -21.437 36.305 1.00 21.42 116 CYS A N 1
ATOM 718 C CA . CYS A 1 96 ? 6.412 -20.969 35.065 1.00 18.01 116 CYS A CA 1
ATOM 719 C C . CYS A 1 96 ? 5.961 -21.830 33.891 1.00 23.03 116 CYS A C 1
ATOM 720 O O . CYS A 1 96 ? 6.110 -23.051 33.910 1.00 24.39 116 CYS A O 1
ATOM 723 N N . VAL A 1 97 ? 5.408 -21.184 32.871 1.00 23.23 117 VAL A N 1
ATOM 724 C CA . VAL A 1 97 ? 4.881 -21.888 31.711 1.00 25.36 117 VAL A CA 1
ATOM 725 C C . VAL A 1 97 ? 5.692 -21.570 30.461 1.00 31.05 117 VAL A C 1
ATOM 726 O O . VAL A 1 97 ? 6.060 -20.420 30.224 1.00 32.30 117 VAL A O 1
ATOM 730 N N . PHE A 1 98 ? 5.971 -22.598 29.668 1.00 31.22 118 PHE A N 1
ATOM 731 C CA . PHE A 1 98 ? 6.666 -22.416 28.402 1.00 31.29 118 PHE A CA 1
ATOM 732 C C . PHE A 1 98 ? 5.820 -22.909 27.234 1.00 29.60 118 PHE A C 1
ATOM 733 O O . PHE A 1 98 ? 5.475 -24.087 27.157 1.00 30.74 118 PHE A O 1
ATOM 741 N N . LEU A 1 99 ? 5.488 -21.995 26.329 1.00 25.48 119 LEU A N 1
ATOM 742 C CA . LEU A 1 99 ? 4.697 -22.328 25.153 1.00 23.60 119 LEU A CA 1
ATOM 743 C C . LEU A 1 99 ? 5.499 -22.023 23.893 1.00 30.14 119 LEU A C 1
ATOM 744 O O . LEU A 1 99 ? 5.450 -20.910 23.372 1.00 40.05 119 LEU A O 1
ATOM 749 N N . SER A 1 100 ? 6.239 -23.014 23.409 1.00 21.31 120 SER A N 1
ATOM 750 C CA . SER A 1 100 ? 7.130 -22.812 22.273 1.00 32.49 120 SER A CA 1
ATOM 751 C C . SER A 1 100 ? 7.464 -24.135 21.596 1.00 32.17 120 SER A C 1
ATOM 752 O O . SER A 1 100 ? 6.843 -25.160 21.872 1.00 26.39 120 SER A O 1
ATOM 755 N N . HIS A 1 101 ? 8.438 -24.101 20.692 1.00 36.02 121 HIS A N 1
ATOM 756 C CA . HIS A 1 101 ? 9.029 -25.321 20.166 1.00 34.37 121 HIS A CA 1
ATOM 757 C C . HIS A 1 101 ? 10.166 -25.727 21.091 1.00 32.43 121 HIS A C 1
ATOM 758 O O . HIS A 1 101 ? 10.647 -24.918 21.885 1.00 31.56 121 HIS A O 1
ATOM 765 N N . GLY A 1 102 ? 10.592 -26.979 20.992 1.00 41.69 122 GLY A N 1
ATOM 766 C CA . GLY A 1 102 ? 11.664 -27.476 21.832 1.00 30.88 122 GLY A CA 1
ATOM 767 C C . GLY A 1 102 ? 12.285 -28.735 21.270 1.00 32.58 122 GLY A C 1
ATOM 768 O O . GLY A 1 102 ? 11.729 -29.367 20.373 1.00 34.29 122 GLY A O 1
ATOM 769 N N . GLU A 1 103 ? 13.449 -29.096 21.798 1.00 36.05 123 GLU A N 1
ATOM 770 C CA . GLU A 1 103 ? 14.147 -30.300 21.370 1.00 41.16 123 GLU A CA 1
ATOM 771 C C . GLU A 1 103 ? 15.066 -30.775 22.487 1.00 43.78 123 GLU A C 1
ATOM 772 O O . GLU A 1 103 ? 15.777 -29.976 23.095 1.00 44.56 123 GLU A O 1
ATOM 778 N N . GLY A 1 104 ? 15.043 -32.076 22.757 1.00 43.16 124 GLY A N 1
ATOM 779 C CA . GLY A 1 104 ? 15.865 -32.651 23.806 1.00 36.46 124 GLY A CA 1
ATOM 780 C C . GLY A 1 104 ? 15.736 -31.919 25.128 1.00 46.63 124 GLY A C 1
ATOM 781 O O . GLY A 1 104 ? 14.660 -31.874 25.723 1.00 33.54 124 GLY A O 1
ATOM 782 N N . ASN A 1 105 ? 16.841 -31.341 25.585 1.00 46.21 125 ASN A N 1
ATOM 783 C CA . ASN A 1 105 ? 16.869 -30.615 26.848 1.00 46.57 125 ASN A CA 1
ATOM 784 C C . ASN A 1 105 ? 16.569 -29.140 26.650 1.00 45.30 125 ASN A C 1
ATOM 785 O O . ASN A 1 105 ? 16.490 -28.378 27.612 1.00 47.36 125 ASN A O 1
ATOM 790 N N . HIS A 1 106 ? 16.408 -28.736 25.397 1.00 38.54 126 HIS A N 1
ATOM 791 C CA . HIS A 1 106 ? 16.300 -27.322 25.080 1.00 37.74 126 HIS A CA 1
ATOM 792 C C . HIS A 1 106 ? 14.894 -26.882 24.727 1.00 37.98 126 HIS A C 1
ATOM 793 O O . HIS A 1 106 ? 14.101 -27.645 24.172 1.00 40.50 126 HIS A O 1
ATOM 800 N N . ILE A 1 107 ? 14.609 -25.627 25.042 1.00 28.77 127 ILE A N 1
ATOM 801 C CA . ILE A 1 107 ? 13.389 -24.981 24.609 1.00 39.88 127 ILE A CA 1
ATOM 802 C C . ILE A 1 107 ? 13.802 -23.796 23.757 1.00 42.54 127 ILE A C 1
ATOM 803 O O . ILE A 1 107 ? 14.932 -23.306 23.865 1.00 46.61 127 ILE A O 1
ATOM 808 N N . TYR A 1 108 ? 12.891 -23.336 22.909 1.00 40.35 128 TYR A N 1
ATOM 809 C CA . TYR A 1 108 ? 13.220 -22.271 21.979 1.00 39.68 128 TYR A CA 1
ATOM 810 C C . TYR A 1 108 ? 12.692 -20.907 22.408 1.00 41.99 128 TYR A C 1
ATOM 811 O O . TYR A 1 108 ? 11.487 -20.709 22.588 1.00 44.53 128 TYR A O 1
ATOM 820 N N . ALA A 1 109 ? 13.623 -19.978 22.582 1.00 37.34 129 ALA A N 1
ATOM 821 C CA . ALA A 1 109 ? 13.275 -18.581 22.659 1.00 27.99 129 ALA A CA 1
ATOM 822 C C . ALA A 1 109 ? 13.294 -18.056 21.223 1.00 47.07 129 ALA A C 1
ATOM 823 O O . ALA A 1 109 ? 13.783 -18.747 20.329 1.00 58.73 129 ALA A O 1
ATOM 825 N N . TYR A 1 110 ? 12.773 -16.857 20.994 1.00 29.36 130 TYR A N 1
ATOM 826 C CA . TYR A 1 110 ? 12.606 -16.374 19.626 1.00 39.27 130 TYR A CA 1
ATOM 827 C C . TYR A 1 110 ? 13.778 -16.682 18.684 1.00 42.23 130 TYR A C 1
ATOM 828 O O . TYR A 1 110 ? 13.575 -17.054 17.528 1.00 48.66 130 TYR A O 1
ATOM 837 N N . ASP A 1 111 ? 15.003 -16.533 19.176 1.00 32.37 131 ASP A N 1
ATOM 838 C CA . ASP A 1 111 ? 16.171 -16.604 18.298 1.00 34.00 131 ASP A CA 1
ATOM 839 C C . ASP A 1 111 ? 17.220 -17.647 18.683 1.00 40.10 131 ASP A C 1
ATOM 840 O O . ASP A 1 111 ? 18.166 -17.884 17.931 1.00 40.07 131 ASP A O 1
ATOM 845 N N . ALA A 1 112 ? 17.063 -18.267 19.845 1.00 38.52 132 ALA A N 1
ATOM 846 C CA . ALA A 1 112 ? 18.062 -19.220 20.308 1.00 33.39 132 ALA A CA 1
ATOM 847 C C . ALA A 1 112 ? 17.473 -20.281 21.233 1.00 35.39 132 ALA A C 1
ATOM 848 O O . ALA A 1 112 ? 16.391 -20.104 21.797 1.00 36.40 132 ALA A O 1
ATOM 850 N N . LYS A 1 113 ? 18.201 -21.383 21.382 1.00 32.76 133 LYS A N 1
ATOM 851 C CA . LYS A 1 113 ? 17.806 -22.450 22.295 1.00 50.61 133 LYS A CA 1
ATOM 852 C C . LYS A 1 113 ? 18.272 -22.142 23.709 1.00 31.33 133 LYS A C 1
ATOM 853 O O . LYS A 1 113 ? 19.336 -21.559 23.899 1.00 33.14 133 LYS A O 1
ATOM 859 N N . ILE A 1 114 ? 17.454 -22.500 24.693 1.00 33.91 134 ILE A N 1
ATOM 860 C CA . ILE A 1 114 ? 17.828 -22.357 26.091 1.00 32.55 134 ILE A CA 1
ATOM 861 C C . ILE A 1 114 ? 17.669 -23.703 26.790 1.00 35.33 134 ILE A C 1
ATOM 862 O O . ILE A 1 114 ? 16.655 -24.382 26.622 1.00 40.12 134 ILE A O 1
ATOM 867 N N . GLU A 1 115 ? 18.676 -24.093 27.564 1.00 40.22 135 GLU A N 1
ATOM 868 C CA . GLU A 1 115 ? 18.616 -25.351 28.298 1.00 44.46 135 GLU A CA 1
ATOM 869 C C . GLU A 1 115 ? 17.649 -25.253 29.469 1.00 38.27 135 GLU A C 1
ATOM 870 O O . GLU A 1 115 ? 17.841 -24.446 30.377 1.00 46.24 135 GLU A O 1
ATOM 876 N N . ILE A 1 116 ? 16.612 -26.083 29.440 1.00 31.01 136 ILE A N 1
ATOM 877 C CA . ILE A 1 116 ? 15.617 -26.108 30.504 1.00 29.98 136 ILE A CA 1
ATOM 878 C C . ILE A 1 116 ? 16.264 -26.116 31.887 1.00 30.71 136 ILE A C 1
ATOM 879 O O . ILE A 1 116 ? 15.840 -25.385 32.782 1.00 35.70 136 ILE A O 1
ATOM 884 N N . GLN A 1 117 ? 17.295 -26.938 32.054 1.00 30.43 137 GLN A N 1
ATOM 885 C CA . GLN A 1 117 ? 17.967 -27.070 33.345 1.00 32.76 137 GLN A CA 1
ATOM 886 C C . GLN A 1 117 ? 18.558 -25.763 33.874 1.00 34.71 137 GLN A C 1
ATOM 887 O O . GLN A 1 117 ? 18.729 -25.604 35.081 1.00 35.76 137 GLN A O 1
ATOM 893 N N . THR A 1 118 ? 18.880 -24.835 32.978 1.00 29.31 138 THR A N 1
ATOM 894 C CA . THR A 1 118 ? 19.442 -23.555 33.397 1.00 41.46 138 THR A CA 1
ATOM 895 C C . THR A 1 118 ? 18.317 -22.577 33.712 1.00 43.37 138 THR A C 1
ATOM 896 O O . THR A 1 118 ? 18.540 -21.510 34.277 1.00 49.45 138 THR A O 1
ATOM 900 N N . LEU A 1 119 ? 17.101 -22.967 33.354 1.00 26.61 139 LEU A N 1
ATOM 901 C CA . LEU A 1 119 ? 15.919 -22.176 33.654 1.00 27.54 139 LEU A CA 1
ATOM 902 C C . LEU A 1 119 ? 15.345 -22.536 35.012 1.00 28.20 139 LEU A C 1
ATOM 903 O O . LEU A 1 119 ? 14.964 -21.657 35.788 1.00 30.56 139 LEU A O 1
ATOM 908 N N . THR A 1 120 ? 15.302 -23.831 35.297 1.00 29.86 140 THR A N 1
ATOM 909 C CA . THR A 1 120 ? 14.818 -24.319 36.571 1.00 24.65 140 THR A CA 1
ATOM 910 C C . THR A 1 120 ? 15.869 -24.110 37.650 1.00 25.59 140 THR A C 1
ATOM 911 O O . THR A 1 120 ? 15.538 -23.858 38.804 1.00 33.25 140 THR A O 1
ATOM 915 N N . GLY A 1 121 ? 17.138 -24.214 37.267 1.00 26.94 141 GLY A N 1
ATOM 916 C CA . GLY A 1 121 ? 18.237 -24.075 38.206 1.00 28.26 141 GLY A CA 1
ATOM 917 C C . GLY A 1 121 ? 18.222 -22.758 38.958 1.00 31.57 141 GLY A C 1
ATOM 918 O O . GLY A 1 121 ? 18.687 -22.675 40.095 1.00 33.12 141 GLY A O 1
ATOM 919 N N . LEU A 1 122 ? 17.684 -21.724 38.320 1.00 26.99 142 LEU A N 1
ATOM 920 C CA . LEU A 1 122 ? 17.612 -20.400 38.925 1.00 34.38 142 LEU A CA 1
ATOM 921 C C . LEU A 1 122 ? 16.741 -20.395 40.176 1.00 34.00 142 LEU A C 1
ATOM 922 O O . LEU A 1 122 ? 16.865 -19.512 41.024 1.00 39.46 142 LEU A O 1
ATOM 927 N N . PHE A 1 123 ? 15.864 -21.385 40.292 1.00 27.82 143 PHE A N 1
ATOM 928 C CA . PHE A 1 123 ? 14.894 -21.406 41.381 1.00 26.34 143 PHE A CA 1
ATOM 929 C C . PHE A 1 123 ? 15.167 -22.495 42.416 1.00 27.88 143 PHE A C 1
ATOM 930 O O . PHE A 1 123 ? 14.374 -22.694 43.336 1.00 29.15 143 PHE A O 1
ATOM 938 N N . LYS A 1 124 ? 16.291 -23.191 42.272 1.00 33.43 144 LYS A N 1
ATOM 939 C CA . LYS A 1 124 ? 16.667 -24.215 43.242 1.00 36.86 144 LYS A CA 1
ATOM 940 C C . LYS A 1 124 ? 16.941 -23.612 44.620 1.00 43.72 144 LYS A C 1
ATOM 941 O O . LYS A 1 124 ? 17.088 -22.400 44.762 1.00 48.83 144 LYS A O 1
ATOM 947 N N . GLY A 1 125 ? 17.012 -24.472 45.630 1.00 45.36 145 GLY A N 1
ATOM 948 C CA . GLY A 1 125 ? 17.051 -24.039 47.017 1.00 45.38 145 GLY A CA 1
ATOM 949 C C . GLY A 1 125 ? 18.167 -23.090 47.423 1.00 45.43 145 GLY A C 1
ATOM 950 O O . GLY A 1 125 ? 18.020 -22.336 48.384 1.00 50.66 145 GLY A O 1
ATOM 951 N N . ASP A 1 126 ? 19.270 -23.104 46.681 1.00 49.40 146 ASP A N 1
ATOM 952 C CA . ASP A 1 126 ? 20.452 -22.318 47.028 1.00 60.51 146 ASP A CA 1
ATOM 953 C C . ASP A 1 126 ? 20.472 -20.968 46.320 1.00 58.43 146 ASP A C 1
ATOM 954 O O . ASP A 1 126 ? 20.962 -19.976 46.868 1.00 62.19 146 ASP A O 1
ATOM 959 N N . LYS A 1 127 ? 19.935 -20.936 45.104 1.00 53.80 147 LYS A N 1
ATOM 960 C CA . LYS A 1 127 ? 19.903 -19.714 44.316 1.00 51.52 147 LYS A CA 1
ATOM 961 C C . LYS A 1 127 ? 18.654 -18.898 44.628 1.00 46.78 147 LYS A C 1
ATOM 962 O O . LYS A 1 127 ? 18.572 -17.714 44.297 1.00 52.29 147 LYS A O 1
ATOM 968 N N . CYS A 1 128 ? 17.687 -19.535 45.280 1.00 36.91 148 CYS A N 1
ATOM 969 C CA . CYS A 1 128 ? 16.435 -18.872 45.622 1.00 31.66 148 CYS A CA 1
ATOM 970 C C . CYS A 1 128 ? 15.919 -19.322 46.987 1.00 34.03 148 CYS A C 1
ATOM 971 O O . CYS A 1 128 ? 14.992 -20.127 47.076 1.00 26.87 148 CYS A O 1
ATOM 974 N N . HIS A 1 129 ? 16.520 -18.787 48.046 1.00 36.48 149 HIS A N 1
ATOM 975 C CA . HIS A 1 129 ? 16.178 -19.169 49.414 1.00 35.57 149 HIS A CA 1
ATOM 976 C C . HIS A 1 129 ? 14.692 -19.024 49.738 1.00 31.05 149 HIS A C 1
ATOM 977 O O . HIS A 1 129 ? 14.134 -19.833 50.479 1.00 28.16 149 HIS A O 1
ATOM 984 N N . SER A 1 130 ? 14.056 -17.995 49.188 1.00 27.30 150 SER A N 1
ATOM 985 C CA . SER A 1 130 ? 12.678 -17.675 49.554 1.00 35.21 150 SER A CA 1
ATOM 986 C C . SER A 1 130 ? 11.643 -18.585 48.891 1.00 34.14 150 SER A C 1
ATOM 987 O O . SER A 1 130 ? 10.439 -18.359 49.016 1.00 41.99 150 SER A O 1
ATOM 990 N N . LEU A 1 131 ? 12.113 -19.609 48.187 1.00 29.04 151 LEU A N 1
ATOM 991 C CA . LEU A 1 131 ? 11.226 -20.626 47.632 1.00 30.29 151 LEU A CA 1
ATOM 992 C C . LEU A 1 131 ? 11.585 -22.004 48.176 1.00 32.98 151 LEU A C 1
ATOM 993 O O . LEU A 1 131 ? 10.977 -23.007 47.804 1.00 24.08 151 LEU A O 1
ATOM 998 N N . VAL A 1 132 ? 12.581 -22.044 49.056 1.00 27.06 152 VAL A N 1
ATOM 999 C CA . VAL A 1 132 ? 12.979 -23.289 49.702 1.00 30.12 152 VAL A CA 1
ATOM 1000 C C . VAL A 1 132 ? 11.825 -23.863 50.513 1.00 31.47 152 VAL A C 1
ATOM 1001 O O . VAL A 1 132 ? 11.371 -23.252 51.480 1.00 31.29 152 VAL A O 1
ATOM 1005 N N . GLY A 1 133 ? 11.355 -25.040 50.114 1.00 29.96 153 GLY A N 1
ATOM 1006 C CA . GLY A 1 133 ? 10.247 -25.687 50.790 1.00 31.67 153 GLY A CA 1
ATOM 1007 C C . GLY A 1 133 ? 8.919 -25.383 50.125 1.00 35.46 153 GLY A C 1
ATOM 1008 O O . GLY A 1 133 ? 7.878 -25.899 50.531 1.00 35.56 153 GLY A O 1
ATOM 1009 N N . LYS A 1 134 ? 8.958 -24.542 49.097 1.00 32.46 154 LYS A N 1
ATOM 1010 C CA . LYS A 1 134 ? 7.751 -24.155 48.377 1.00 22.91 154 LYS A CA 1
ATOM 1011 C C . LYS A 1 134 ? 7.708 -24.792 46.993 1.00 31.26 154 LYS A C 1
ATOM 1012 O O . LYS A 1 134 ? 8.739 -24.926 46.335 1.00 27.89 154 LYS A O 1
ATOM 1018 N N . PRO A 1 135 ? 6.507 -25.190 46.551 1.00 22.12 155 PRO A N 1
ATOM 1019 C CA . PRO A 1 135 ? 6.305 -25.820 45.243 1.00 27.00 155 PRO A CA 1
ATOM 1020 C C . PRO A 1 135 ? 6.756 -24.928 44.092 1.00 27.31 155 PRO A C 1
ATOM 1021 O O . PRO A 1 135 ? 6.312 -23.786 43.977 1.00 20.56 155 PRO A O 1
ATOM 1025 N N . LYS A 1 136 ? 7.639 -25.458 43.254 1.00 24.63 156 LYS A N 1
ATOM 1026 C CA . LYS A 1 136 ? 8.092 -24.764 42.057 1.00 23.77 156 LYS A CA 1
ATOM 1027 C C . LYS A 1 136 ? 7.607 -25.541 40.838 1.00 30.53 156 LYS A C 1
ATOM 1028 O O . LYS A 1 136 ? 8.111 -26.623 40.540 1.00 33.08 156 LYS A O 1
ATOM 1034 N N . ILE A 1 137 ? 6.623 -24.983 40.141 1.00 29.99 157 ILE A N 1
ATOM 1035 C CA . ILE A 1 137 ? 5.889 -25.723 39.121 1.00 24.35 157 ILE A CA 1
ATOM 1036 C C . ILE A 1 137 ? 6.128 -25.211 37.704 1.00 23.07 157 ILE A C 1
ATOM 1037 O O . ILE A 1 137 ? 5.723 -24.102 37.357 1.00 29.97 157 ILE A O 1
ATOM 1042 N N . PHE A 1 138 ? 6.775 -26.033 36.885 1.00 30.25 158 PHE A N 1
ATOM 1043 C CA . PHE A 1 138 ? 7.002 -25.696 35.485 1.00 19.85 158 PHE A CA 1
ATOM 1044 C C . PHE A 1 138 ? 6.051 -26.469 34.577 1.00 25.73 158 PHE A C 1
ATOM 1045 O O . PHE A 1 138 ? 5.947 -27.692 34.668 1.00 19.91 158 PHE A O 1
ATOM 1053 N N . ILE A 1 139 ? 5.354 -25.746 33.707 1.00 23.71 159 ILE A N 1
ATOM 1054 C CA . ILE A 1 139 ? 4.436 -26.357 32.752 1.00 31.37 159 ILE A CA 1
ATOM 1055 C C . ILE A 1 139 ? 4.926 -26.115 31.331 1.00 35.99 159 ILE A C 1
ATOM 1056 O O . ILE A 1 139 ? 5.083 -24.971 30.905 1.00 21.83 159 ILE A O 1
ATOM 1061 N N . ILE A 1 140 ? 5.161 -27.197 30.597 1.00 31.43 160 ILE A N 1
ATOM 1062 C CA . ILE A 1 140 ? 5.790 -27.094 29.286 1.00 29.78 160 ILE A CA 1
ATOM 1063 C C . ILE A 1 140 ? 4.950 -27.662 28.144 1.00 22.85 160 ILE A C 1
ATOM 1064 O O . ILE A 1 140 ? 4.762 -28.874 28.034 1.00 22.86 160 ILE A O 1
ATOM 1069 N N . GLN A 1 141 ? 4.442 -26.767 27.303 1.00 24.24 161 GLN A N 1
ATOM 1070 C CA . GLN A 1 141 ? 3.804 -27.150 26.051 1.00 26.04 161 GLN A CA 1
ATOM 1071 C C . GLN A 1 141 ? 4.775 -26.844 24.919 1.00 29.36 161 GLN A C 1
ATOM 1072 O O . GLN A 1 141 ? 4.832 -25.719 24.421 1.00 26.73 161 GLN A O 1
ATOM 1078 N N . ALA A 1 142 ? 5.554 -27.848 24.530 1.00 25.83 162 ALA A N 1
ATOM 1079 C CA . ALA A 1 142 ? 6.600 -27.662 23.534 1.00 29.14 162 ALA A CA 1
ATOM 1080 C C . ALA A 1 142 ? 6.862 -28.946 22.758 1.00 34.97 162 ALA A C 1
ATOM 1081 O O . ALA A 1 142 ? 7.025 -30.015 23.346 1.00 39.12 162 ALA A O 1
ATOM 1083 N N . ALA A 1 143 ? 6.902 -28.835 21.434 1.00 31.95 163 ALA A N 1
ATOM 1084 C CA . ALA A 1 143 ? 7.181 -29.983 20.580 1.00 35.37 163 ALA A CA 1
ATOM 1085 C C . ALA A 1 143 ? 7.977 -29.572 19.346 1.00 41.26 163 ALA A C 1
ATOM 1086 O O . ALA A 1 143 ? 8.445 -28.438 19.244 1.00 44.43 163 ALA A O 1
ATOM 1088 N N . ARG A 1 144 ? 8.127 -30.507 18.413 1.00 48.42 164 ARG A N 1
ATOM 1089 C CA . ARG A 1 144 ? 8.875 -30.264 17.186 1.00 51.63 164 ARG A CA 1
ATOM 1090 C C . ARG A 1 144 ? 7.933 -29.974 16.023 1.00 59.39 164 ARG A C 1
ATOM 1091 O O . ARG A 1 144 ? 7.057 -30.779 15.708 1.00 59.48 164 ARG A O 1
ATOM 1099 N N . GLY A 1 145 ? 8.117 -28.822 15.387 1.00 61.39 165 GLY A N 1
ATOM 1100 C CA . GLY A 1 145 ? 7.292 -28.437 14.257 1.00 67.32 165 GLY A CA 1
ATOM 1101 C C . GLY A 1 145 ? 7.659 -29.190 12.993 1.00 75.89 165 GLY A C 1
ATOM 1102 O O . GLY A 1 145 ? 8.695 -29.852 12.935 1.00 77.99 165 GLY A O 1
ATOM 1103 N N . ASN A 1 146 ? 6.808 -29.090 11.977 1.00 81.95 166 ASN A N 1
ATOM 1104 C CA . ASN A 1 146 ? 7.053 -29.768 10.709 1.00 87.97 166 ASN A CA 1
ATOM 1105 C C . ASN A 1 146 ? 7.617 -28.823 9.654 1.00 86.91 166 ASN A C 1
ATOM 1106 O O . ASN A 1 146 ? 6.873 -28.260 8.851 1.00 86.02 166 ASN A O 1
ATOM 1111 N N . THR A 1 167 ? -10.612 -20.294 10.240 1.00 76.06 187 THR A N 1
ATOM 1112 C CA . THR A 1 167 ? -11.050 -21.655 10.527 1.00 78.40 187 THR A CA 1
ATOM 1113 C C . THR A 1 167 ? -10.106 -22.355 11.492 1.00 76.10 187 THR A C 1
ATOM 1114 O O . THR A 1 167 ? -8.975 -21.915 11.699 1.00 70.84 187 THR A O 1
ATOM 1118 N N . ASN A 1 168 ? -10.576 -23.455 12.068 1.00 75.63 188 ASN A N 1
ATOM 1119 C CA . ASN A 1 168 ? -9.797 -24.192 13.048 1.00 71.31 188 ASN A CA 1
ATOM 1120 C C . ASN A 1 168 ? -9.112 -25.416 12.443 1.00 70.65 188 ASN A C 1
ATOM 1121 O O . ASN A 1 168 ? -9.774 -26.312 11.921 1.00 71.73 188 ASN A O 1
ATOM 1126 N N . ILE A 1 169 ? -7.785 -25.444 12.516 1.00 66.40 189 ILE A N 1
ATOM 1127 C CA . ILE A 1 169 ? -7.005 -26.582 12.044 1.00 61.25 189 ILE A CA 1
ATOM 1128 C C . ILE A 1 169 ? -6.258 -27.226 13.203 1.00 55.98 189 ILE A C 1
ATOM 1129 O O . ILE A 1 169 ? -5.744 -26.534 14.081 1.00 58.75 189 ILE A O 1
ATOM 1134 N N . THR A 1 170 ? -6.203 -28.553 13.207 1.00 51.64 190 THR A N 1
ATOM 1135 C CA . THR A 1 170 ? -5.425 -29.269 14.206 1.00 51.46 190 THR A CA 1
ATOM 1136 C C . THR A 1 170 ? -4.058 -29.644 13.648 1.00 52.39 190 THR A C 1
ATOM 1137 O O . THR A 1 170 ? -3.951 -30.488 12.758 1.00 50.66 190 THR A O 1
ATOM 1141 N N . GLU A 1 171 ? -3.016 -29.004 14.167 1.00 52.27 191 GLU A N 1
ATOM 1142 C CA . GLU A 1 171 ? -1.653 -29.354 13.796 1.00 54.19 191 GLU A CA 1
ATOM 1143 C C . GLU A 1 171 ? -1.144 -30.463 14.706 1.00 52.83 191 GLU A C 1
ATOM 1144 O O . GLU A 1 171 ? -1.466 -30.499 15.894 1.00 56.83 191 GLU A O 1
ATOM 1150 N N . VAL A 1 172 ? -0.357 -31.370 14.141 1.00 50.61 192 VAL A N 1
ATOM 1151 C CA . VAL A 1 172 ? 0.187 -32.481 14.907 1.00 40.87 192 VAL A CA 1
ATOM 1152 C C . VAL A 1 172 ? 1.704 -32.424 14.916 1.00 40.20 192 VAL A C 1
ATOM 1153 O O . VAL A 1 172 ? 2.342 -32.389 13.860 1.00 41.93 192 VAL A O 1
ATOM 1157 N N . ASP A 1 173 ? 2.274 -32.412 16.117 1.00 40.76 193 ASP A N 1
ATOM 1158 C CA . ASP A 1 173 ? 3.720 -32.337 16.279 1.00 43.66 193 ASP A CA 1
ATOM 1159 C C . ASP A 1 173 ? 4.243 -33.498 17.116 1.00 49.25 193 ASP A C 1
ATOM 1160 O O . ASP A 1 173 ? 3.623 -33.897 18.102 1.00 54.38 193 ASP A O 1
ATOM 1165 N N . ALA A 1 174 ? 5.377 -34.051 16.705 1.00 45.77 194 ALA A N 1
ATOM 1166 C CA . ALA A 1 174 ? 5.964 -35.175 17.416 1.00 41.49 194 ALA A CA 1
ATOM 1167 C C . ALA A 1 174 ? 6.657 -34.695 18.686 1.00 43.78 194 ALA A C 1
ATOM 1168 O O . ALA A 1 174 ? 7.281 -33.633 18.696 1.00 45.15 194 ALA A O 1
ATOM 1170 N N . ALA A 1 175 ? 6.533 -35.473 19.757 1.00 32.43 195 ALA A N 1
ATOM 1171 C CA . ALA A 1 175 ? 7.228 -35.168 20.998 1.00 36.00 195 ALA A CA 1
ATOM 1172 C C . ALA A 1 175 ? 8.704 -34.966 20.718 1.00 33.62 195 ALA A C 1
ATOM 1173 O O . ALA A 1 175 ? 9.289 -35.689 19.917 1.00 33.95 195 ALA A O 1
ATOM 1175 N N . SER A 1 176 ? 9.298 -33.966 21.357 1.00 29.96 196 SER A N 1
ATOM 1176 C CA . SER A 1 176 ? 10.721 -33.698 21.177 1.00 37.08 196 SER A CA 1
ATOM 1177 C C . SER A 1 176 ? 11.412 -33.399 22.504 1.00 39.00 196 SER A C 1
ATOM 1178 O O . SER A 1 176 ? 12.529 -33.861 22.751 1.00 38.69 196 SER A O 1
ATOM 1181 N N . VAL A 1 177 ? 10.740 -32.631 23.355 1.00 27.52 197 VAL A N 1
ATOM 1182 C CA . VAL A 1 177 ? 11.301 -32.228 24.640 1.00 30.92 197 VAL A CA 1
ATOM 1183 C C . VAL A 1 177 ? 11.353 -33.372 25.652 1.00 34.32 197 VAL A C 1
ATOM 1184 O O . VAL A 1 177 ? 10.323 -33.942 26.015 1.00 38.24 197 VAL A O 1
ATOM 1188 N N . TYR A 1 178 ? 12.558 -33.696 26.113 1.00 25.78 198 TYR A N 1
ATOM 1189 C CA . TYR A 1 178 ? 12.727 -34.715 27.143 1.00 32.65 198 TYR A CA 1
ATOM 1190 C C . TYR A 1 178 ? 11.889 -34.361 28.365 1.00 36.01 198 TYR A C 1
ATOM 1191 O O . TYR A 1 178 ? 11.950 -33.239 28.866 1.00 37.54 198 TYR A O 1
ATOM 1200 N N . THR A 1 179 ? 11.098 -35.319 28.835 1.00 41.23 199 THR A N 1
ATOM 1201 C CA . THR A 1 179 ? 10.246 -35.101 29.996 1.00 43.44 199 THR A CA 1
ATOM 1202 C C . THR A 1 179 ? 11.037 -35.325 31.279 1.00 44.62 199 THR A C 1
ATOM 1203 O O . THR A 1 179 ? 10.802 -36.288 32.006 1.00 44.90 199 THR A O 1
ATOM 1207 N N . LEU A 1 180 ? 11.979 -34.429 31.548 1.00 43.68 200 LEU A N 1
ATOM 1208 C CA . LEU A 1 180 ? 12.854 -34.553 32.708 1.00 37.42 200 LEU A CA 1
ATOM 1209 C C . LEU A 1 180 ? 12.287 -33.818 33.925 1.00 33.43 200 LEU A C 1
ATOM 1210 O O . LEU A 1 180 ? 11.379 -33.000 33.796 1.00 29.34 200 LEU A O 1
ATOM 1215 N N . PRO A 1 181 ? 12.820 -34.123 35.119 1.00 34.95 201 PRO A N 1
ATOM 1216 C CA . PRO A 1 181 ? 12.591 -33.368 36.355 1.00 31.14 201 PRO A CA 1
ATOM 1217 C C . PRO A 1 181 ? 13.789 -32.464 36.674 1.00 33.24 201 PRO A C 1
ATOM 1218 O O . PRO A 1 181 ? 14.772 -32.495 35.929 1.00 43.45 201 PRO A O 1
ATOM 1222 N N . ALA A 1 182 ? 13.719 -31.667 37.740 1.00 36.77 202 ALA A N 1
ATOM 1223 C CA . ALA A 1 182 ? 14.805 -30.724 38.023 1.00 52.05 202 ALA A CA 1
ATOM 1224 C C . ALA A 1 182 ? 15.334 -30.719 39.472 1.00 55.22 202 ALA A C 1
ATOM 1225 O O . ALA A 1 182 ? 16.540 -30.870 39.687 1.00 72.35 202 ALA A O 1
ATOM 1227 N N . GLY A 1 183 ? 14.463 -30.529 40.462 1.00 37.03 203 GLY A N 1
ATOM 1228 C CA . GLY A 1 183 ? 14.928 -30.436 41.839 1.00 30.90 203 GLY A CA 1
ATOM 1229 C C . GLY A 1 183 ? 13.881 -30.707 42.901 1.00 31.99 203 GLY A C 1
ATOM 1230 O O . GLY A 1 183 ? 12.707 -30.874 42.590 1.00 28.83 203 GLY A O 1
ATOM 1231 N N . ALA A 1 184 ? 14.309 -30.753 44.159 1.00 27.07 204 ALA A N 1
ATOM 1232 C CA . ALA A 1 184 ? 13.385 -30.988 45.261 1.00 24.62 204 ALA A CA 1
ATOM 1233 C C . ALA A 1 184 ? 12.258 -29.962 45.210 1.00 42.20 204 ALA A C 1
ATOM 1234 O O . ALA A 1 184 ? 12.489 -28.788 44.915 1.00 23.28 204 ALA A O 1
ATOM 1236 N N . ASP A 1 185 ? 11.038 -30.415 45.479 1.00 33.80 205 ASP A N 1
ATOM 1237 C CA . ASP A 1 185 ? 9.871 -29.539 45.470 1.00 26.55 205 ASP A CA 1
ATOM 1238 C C . ASP A 1 185 ? 9.613 -28.923 44.094 1.00 24.16 205 ASP A C 1
ATOM 1239 O O . ASP A 1 185 ? 8.866 -27.953 43.969 1.00 28.14 205 ASP A O 1
ATOM 1244 N N . PHE A 1 186 ? 10.238 -29.491 43.067 1.00 23.31 206 PHE A N 1
ATOM 1245 C CA . PHE A 1 186 ? 9.942 -29.115 41.688 1.00 25.07 206 PHE A CA 1
ATOM 1246 C C . PHE A 1 186 ? 8.894 -30.054 41.108 1.00 26.55 206 PHE A C 1
ATOM 1247 O O . PHE A 1 186 ? 8.862 -31.241 41.430 1.00 20.46 206 PHE A O 1
ATOM 1255 N N . LEU A 1 187 ? 8.040 -29.512 40.249 1.00 24.53 207 LEU A N 1
ATOM 1256 C CA . LEU A 1 187 ? 7.036 -30.308 39.558 1.00 22.78 207 LEU A CA 1
ATOM 1257 C C . LEU A 1 187 ? 7.024 -29.947 38.080 1.00 24.74 207 LEU A C 1
ATOM 1258 O O . LEU A 1 187 ? 6.588 -28.861 37.701 1.00 26.79 207 LEU A O 1
ATOM 1263 N N . MET A 1 188 ? 7.512 -30.860 37.247 1.00 19.21 208 MET A N 1
ATOM 1264 C CA . MET A 1 188 ? 7.582 -30.623 35.811 1.00 28.69 208 MET A CA 1
ATOM 1265 C C . MET A 1 188 ? 6.397 -31.271 35.106 1.00 28.63 208 MET A C 1
ATOM 1266 O O . MET A 1 188 ? 6.209 -32.484 35.179 1.00 27.96 208 MET A O 1
ATOM 1271 N N . CYS A 1 189 ? 5.597 -30.454 34.428 1.00 26.49 209 CYS A N 1
ATOM 1272 C CA . CYS A 1 189 ? 4.406 -30.939 33.740 1.00 30.05 209 CYS A CA 1
ATOM 1273 C C . CYS A 1 189 ? 4.593 -30.865 32.228 1.00 32.48 209 CYS A C 1
ATOM 1274 O O . CYS A 1 189 ? 4.862 -29.795 31.681 1.00 33.62 209 CYS A O 1
ATOM 1277 N N . TYR A 1 190 ? 4.442 -32.002 31.556 1.00 33.05 210 TYR A N 1
ATOM 1278 C CA . TYR A 1 190 ? 4.713 -32.086 30.123 1.00 33.19 210 TYR A CA 1
ATOM 1279 C C . TYR A 1 190 ? 3.479 -32.406 29.283 1.00 31.60 210 TYR A C 1
ATOM 1280 O O . TYR A 1 190 ? 2.677 -33.272 29.634 1.00 36.27 210 TYR A O 1
ATOM 1289 N N . SER A 1 191 ? 3.350 -31.706 28.160 1.00 25.70 211 SER A N 1
ATOM 1290 C CA . SER A 1 191 ? 2.196 -31.849 27.279 1.00 30.42 211 SER A CA 1
ATOM 1291 C C . SER A 1 191 ? 2.151 -33.211 26.599 1.00 32.04 211 SER A C 1
ATOM 1292 O O . SER A 1 191 ? 1.086 -33.672 26.188 1.00 30.27 211 SER A O 1
ATOM 1295 N N . VAL A 1 192 ? 3.309 -33.851 26.476 1.00 23.38 212 VAL A N 1
ATOM 1296 C CA . VAL A 1 192 ? 3.399 -35.107 25.743 1.00 24.65 212 VAL A CA 1
ATOM 1297 C C . VAL A 1 192 ? 4.717 -35.824 26.024 1.00 31.87 212 VAL A C 1
ATOM 1298 O O . VAL A 1 192 ? 5.742 -35.186 26.268 1.00 34.33 212 VAL A O 1
ATOM 1302 N N . ALA A 1 193 ? 4.685 -37.153 25.991 1.00 26.10 213 ALA A N 1
ATOM 1303 C CA . ALA A 1 193 ? 5.875 -37.953 26.258 1.00 28.30 213 ALA A CA 1
ATOM 1304 C C . ALA A 1 193 ? 6.423 -38.591 24.985 1.00 32.26 213 ALA A C 1
ATOM 1305 O O . ALA A 1 193 ? 5.752 -38.616 23.953 1.00 32.99 213 ALA A O 1
ATOM 1307 N N . GLU A 1 194 ? 7.646 -39.106 25.068 1.00 30.46 214 GLU A N 1
ATOM 1308 C CA . GLU A 1 194 ? 8.328 -39.678 23.910 1.00 40.71 214 GLU A CA 1
ATOM 1309 C C . GLU A 1 194 ? 7.502 -40.760 23.219 1.00 43.29 214 GLU A C 1
ATOM 1310 O O . GLU A 1 194 ? 6.954 -41.651 23.869 1.00 49.63 214 GLU A O 1
ATOM 1316 N N . GLY A 1 195 ? 7.423 -40.675 21.895 1.00 38.01 215 GLY A N 1
ATOM 1317 C CA . GLY A 1 195 ? 6.699 -41.655 21.108 1.00 37.86 215 GLY A CA 1
ATOM 1318 C C . GLY A 1 195 ? 5.264 -41.244 20.845 1.00 46.31 215 GLY A C 1
ATOM 1319 O O . GLY A 1 195 ? 4.524 -41.947 20.157 1.00 51.94 215 GLY A O 1
ATOM 1320 N N . TYR A 1 196 ? 4.870 -40.102 21.396 1.00 46.48 216 TYR A N 1
ATOM 1321 C CA . TYR A 1 196 ? 3.520 -39.590 21.201 1.00 37.70 216 TYR A CA 1
ATOM 1322 C C . TYR A 1 196 ? 3.547 -38.238 20.499 1.00 37.45 216 TYR A C 1
ATOM 1323 O O . TYR A 1 196 ? 4.615 -37.687 20.236 1.00 44.17 216 TYR A O 1
ATOM 1332 N N . TYR A 1 197 ? 2.367 -37.709 20.194 1.00 39.65 217 TYR A N 1
ATOM 1333 C CA . TYR A 1 197 ? 2.265 -36.469 19.436 1.00 38.54 217 TYR A CA 1
ATOM 1334 C C . TYR A 1 197 ? 1.412 -35.427 20.150 1.00 39.23 217 TYR A C 1
ATOM 1335 O O . TYR A 1 197 ? 0.370 -35.746 20.717 1.00 38.21 217 TYR A O 1
ATOM 1344 N N . SER A 1 198 ? 1.868 -34.180 20.115 1.00 38.91 218 SER A N 1
ATOM 1345 C CA . SER A 1 198 ? 1.108 -33.063 20.659 1.00 36.83 218 SER A CA 1
ATOM 1346 C C . SER A 1 198 ? 0.165 -32.503 19.600 1.00 38.84 218 SER A C 1
ATOM 1347 O O . SER A 1 198 ? 0.421 -32.631 18.403 1.00 45.98 218 SER A O 1
ATOM 1350 N N . HIS A 1 199 ? -0.925 -31.885 20.043 1.00 35.91 219 HIS A N 1
ATOM 1351 C CA . HIS A 1 199 ? -1.900 -31.308 19.124 1.00 38.79 219 HIS A CA 1
ATOM 1352 C C . HIS A 1 199 ? -2.224 -29.863 19.480 1.00 35.59 219 HIS A C 1
ATOM 1353 O O . HIS A 1 199 ? -2.344 -29.515 20.654 1.00 29.05 219 HIS A O 1
ATOM 1360 N N . ARG A 1 200 ? -2.374 -29.028 18.458 1.00 33.64 220 ARG A N 1
ATOM 1361 C CA . ARG A 1 200 ? -2.757 -27.638 18.664 1.00 32.97 220 ARG A CA 1
ATOM 1362 C C . ARG A 1 200 ? -3.786 -27.190 17.635 1.00 38.61 220 ARG A C 1
ATOM 1363 O O . ARG A 1 200 ? -3.511 -27.168 16.436 1.00 32.57 220 ARG A O 1
ATOM 1371 N N . GLU A 1 201 ? -4.977 -26.843 18.111 1.00 38.71 221 GLU A N 1
ATOM 1372 C CA . GLU A 1 201 ? -5.980 -26.223 17.261 1.00 43.84 221 GLU A CA 1
ATOM 1373 C C . GLU A 1 201 ? -5.612 -24.753 17.101 1.00 42.87 221 GLU A C 1
ATOM 1374 O O . GLU A 1 201 ? -5.138 -24.121 18.045 1.00 43.87 221 GLU A O 1
ATOM 1380 N N . THR A 1 202 ? -5.819 -24.215 15.904 1.00 38.60 222 THR A N 1
ATOM 1381 C CA . THR A 1 202 ? -5.373 -22.861 15.588 1.00 43.01 222 THR A CA 1
ATOM 1382 C C . THR A 1 202 ? -6.210 -21.776 16.261 1.00 42.43 222 THR A C 1
ATOM 1383 O O . THR A 1 202 ? -5.783 -20.625 16.355 1.00 43.08 222 THR A O 1
ATOM 1387 N N . VAL A 1 203 ? -7.399 -22.141 16.727 1.00 45.33 223 VAL A N 1
ATOM 1388 C CA . VAL A 1 203 ? -8.285 -21.178 17.373 1.00 49.47 223 VAL A CA 1
ATOM 1389 C C . VAL A 1 203 ? -8.471 -21.477 18.857 1.00 49.01 223 VAL A C 1
ATOM 1390 O O . VAL A 1 203 ? -8.426 -20.574 19.692 1.00 49.32 223 VAL A O 1
ATOM 1394 N N . ASN A 1 204 ? -8.677 -22.750 19.180 1.00 42.55 224 ASN A N 1
ATOM 1395 C CA . ASN A 1 204 ? -8.944 -23.153 20.556 1.00 46.93 224 ASN A CA 1
ATOM 1396 C C . ASN A 1 204 ? -7.678 -23.452 21.357 1.00 44.41 224 ASN A C 1
ATOM 1397 O O . ASN A 1 204 ? -7.717 -23.535 22.584 1.00 45.53 224 ASN A O 1
ATOM 1402 N N . GLY A 1 205 ? -6.559 -23.615 20.659 1.00 39.28 225 GLY A N 1
ATOM 1403 C CA . GLY A 1 205 ? -5.286 -23.855 21.314 1.00 34.85 225 GLY A CA 1
ATOM 1404 C C . GLY A 1 205 ? -4.906 -25.322 21.395 1.00 33.91 225 GLY A C 1
ATOM 1405 O O . GLY A 1 205 ? -5.422 -26.149 20.645 1.00 45.03 225 GLY A O 1
ATOM 1406 N N . SER A 1 206 ? -4.004 -25.641 22.317 1.00 26.76 226 SER A N 1
ATOM 1407 C CA . SER A 1 206 ? -3.480 -26.997 22.455 1.00 31.31 226 SER A CA 1
ATOM 1408 C C . SER A 1 206 ? -4.386 -27.888 23.299 1.00 34.53 226 SER A C 1
ATOM 1409 O O . SER A 1 206 ? -4.973 -27.438 24.282 1.00 38.69 226 SER A O 1
ATOM 1412 N N . TRP A 1 207 ? -4.491 -29.156 22.910 1.00 35.09 227 TRP A N 1
ATOM 1413 C CA . TRP A 1 207 ? -5.267 -30.134 23.666 1.00 26.61 227 TRP A CA 1
ATOM 1414 C C . TRP A 1 207 ? -4.847 -30.157 25.129 1.00 32.61 227 TRP A C 1
ATOM 1415 O O . TRP A 1 207 ? -5.684 -30.081 26.028 1.00 34.88 227 TRP A O 1
ATOM 1426 N N . TYR A 1 208 ? -3.543 -30.272 25.357 1.00 30.14 228 TYR A N 1
ATOM 1427 C CA . TYR A 1 208 ? -2.997 -30.292 26.707 1.00 30.05 228 TYR A CA 1
ATOM 1428 C C . TYR A 1 208 ? -3.438 -29.058 27.482 1.00 29.76 228 TYR A C 1
ATOM 1429 O O . TYR A 1 208 ? -4.013 -29.167 28.565 1.00 30.75 228 TYR A O 1
ATOM 1438 N N . ILE A 1 209 ? -3.177 -27.884 26.917 1.00 26.24 229 ILE A N 1
ATOM 1439 C CA . ILE A 1 209 ? -3.544 -26.629 27.560 1.00 24.72 229 ILE A CA 1
ATOM 1440 C C . ILE A 1 209 ? -5.050 -26.536 27.791 1.00 26.94 229 ILE A C 1
ATOM 1441 O O . ILE A 1 209 ? -5.496 -26.297 28.913 1.00 23.66 229 ILE A O 1
ATOM 1446 N N . GLN A 1 210 ? -5.828 -26.724 26.728 1.00 29.39 230 GLN A N 1
ATOM 1447 C CA . GLN A 1 210 ? -7.284 -26.710 26.834 1.00 36.76 230 GLN A CA 1
ATOM 1448 C C . GLN A 1 210 ? -7.752 -27.561 28.008 1.00 35.99 230 GLN A C 1
ATOM 1449 O O . GLN A 1 210 ? -8.447 -27.077 28.901 1.00 38.13 230 GLN A O 1
ATOM 1455 N N . ASP A 1 211 ? -7.361 -28.831 28.000 1.00 28.94 231 ASP A N 1
ATOM 1456 C CA . ASP A 1 211 ? -7.780 -29.773 29.033 1.00 32.00 231 ASP A CA 1
ATOM 1457 C C . ASP A 1 211 ? -7.281 -29.380 30.420 1.00 30.96 231 ASP A C 1
ATOM 1458 O O . ASP A 1 211 ? -8.015 -29.485 31.402 1.00 30.03 231 ASP A O 1
ATOM 1463 N N . LEU A 1 212 ? -6.031 -28.935 30.499 1.00 28.35 232 LEU A N 1
ATOM 1464 C CA . LEU A 1 212 ? -5.462 -28.490 31.767 1.00 25.93 232 LEU A CA 1
ATOM 1465 C C . LEU A 1 212 ? -6.260 -27.320 32.328 1.00 32.69 232 LEU A C 1
ATOM 1466 O O . LEU A 1 212 ? -6.568 -27.279 33.519 1.00 37.26 232 LEU A O 1
ATOM 1471 N N . CYS A 1 213 ? -6.599 -26.375 31.459 1.00 26.49 233 CYS A N 1
ATOM 1472 C CA . CYS A 1 213 ? -7.350 -25.195 31.868 1.00 24.57 233 CYS A CA 1
ATOM 1473 C C . CYS A 1 213 ? -8.792 -25.522 32.253 1.00 38.98 233 CYS A C 1
ATOM 1474 O O . CYS A 1 213 ? -9.376 -24.853 33.101 1.00 41.27 233 CYS A O 1
ATOM 1477 N N . GLU A 1 214 ? -9.369 -26.549 31.637 1.00 33.01 234 GLU A N 1
ATOM 1478 C CA . GLU A 1 214 ? -10.728 -26.941 31.993 1.00 33.80 234 GLU A CA 1
ATOM 1479 C C . GLU A 1 214 ? -10.767 -27.587 33.373 1.00 36.08 234 GLU A C 1
ATOM 1480 O O . GLU A 1 214 ? -11.698 -27.364 34.145 1.00 35.79 234 GLU A O 1
ATOM 1486 N N . MET A 1 215 ? -9.753 -28.391 33.676 1.00 33.01 235 MET A N 1
ATOM 1487 C CA . MET A 1 215 ? -9.656 -29.023 34.985 1.00 35.06 235 MET A CA 1
ATOM 1488 C C . MET A 1 215 ? -9.393 -27.977 36.061 1.00 38.59 235 MET A C 1
ATOM 1489 O O . MET A 1 215 ? -9.884 -28.091 37.184 1.00 43.53 235 MET A O 1
ATOM 1494 N N . LEU A 1 216 ? -8.616 -26.957 35.712 1.00 34.05 236 LEU A N 1
ATOM 1495 C CA . LEU A 1 216 ? -8.321 -25.871 36.638 1.00 33.32 236 LEU A CA 1
ATOM 1496 C C . LEU A 1 216 ? -9.585 -25.092 36.991 1.00 36.99 236 LEU A C 1
ATOM 1497 O O . LEU A 1 216 ? -9.835 -24.793 38.159 1.00 49.22 236 LEU A O 1
ATOM 1502 N N . GLY A 1 217 ? -10.382 -24.772 35.978 1.00 28.93 237 GLY A N 1
ATOM 1503 C CA . GLY A 1 217 ? -11.623 -24.049 36.185 1.00 32.75 237 GLY A CA 1
ATOM 1504 C C . GLY A 1 217 ? -12.568 -24.758 37.138 1.00 37.10 237 GLY A C 1
ATOM 1505 O O . GLY A 1 217 ? -13.164 -24.131 38.014 1.00 38.85 237 GLY A O 1
ATOM 1506 N N . LYS A 1 218 ? -12.700 -26.070 36.971 1.00 33.49 238 LYS A N 1
ATOM 1507 C CA . LYS A 1 218 ? -13.639 -26.854 37.769 1.00 36.53 238 LYS A CA 1
ATOM 1508 C C . LYS A 1 218 ? -13.065 -27.313 39.108 1.00 31.56 238 LYS A C 1
ATOM 1509 O O . LYS A 1 218 ? -13.726 -27.209 40.141 1.00 32.95 238 LYS A O 1
ATOM 1515 N N . TYR A 1 219 ? -11.839 -27.826 39.087 1.00 29.92 239 TYR A N 1
ATOM 1516 C CA . TYR A 1 219 ? -11.291 -28.517 40.251 1.00 41.38 239 TYR A CA 1
ATOM 1517 C C . TYR A 1 219 ? -10.013 -27.891 40.806 1.00 43.02 239 TYR A C 1
ATOM 1518 O O . TYR A 1 219 ? -9.471 -28.363 41.806 1.00 38.11 239 TYR A O 1
ATOM 1527 N N . GLY A 1 220 ? -9.535 -26.833 40.161 1.00 45.18 240 GLY A N 1
ATOM 1528 C CA . GLY A 1 220 ? -8.289 -26.198 40.554 1.00 30.73 240 GLY A CA 1
ATOM 1529 C C . GLY A 1 220 ? -8.195 -25.815 42.021 1.00 32.58 240 GLY A C 1
ATOM 1530 O O . GLY A 1 220 ? -7.140 -25.961 42.638 1.00 31.09 240 GLY A O 1
ATOM 1531 N N . SER A 1 221 ? -9.296 -25.328 42.585 1.00 29.68 241 SER A N 1
ATOM 1532 C CA . SER A 1 221 ? -9.282 -24.825 43.957 1.00 30.73 241 SER A CA 1
ATOM 1533 C C . SER A 1 221 ? -9.734 -25.865 44.980 1.00 33.87 241 SER A C 1
ATOM 1534 O O . SER A 1 221 ? -10.021 -25.527 46.128 1.00 36.59 241 SER A O 1
ATOM 1537 N N . SER A 1 222 ? -9.790 -27.128 44.569 1.00 36.06 242 SER A N 1
ATOM 1538 C CA . SER A 1 222 ? -10.247 -28.188 45.463 1.00 42.12 242 SER A CA 1
ATOM 1539 C C . SER A 1 222 ? -9.338 -29.412 45.442 1.00 41.91 242 SER A C 1
ATOM 1540 O O . SER A 1 222 ? -8.969 -29.939 46.492 1.00 42.28 242 SER A O 1
ATOM 1543 N N . LEU A 1 223 ? -8.984 -29.862 44.244 1.00 42.17 243 LEU A N 1
ATOM 1544 C CA . LEU A 1 223 ? -8.222 -31.096 44.081 1.00 36.86 243 LEU A CA 1
ATOM 1545 C C . LEU A 1 223 ? -6.730 -30.931 44.342 1.00 37.94 243 LEU A C 1
ATOM 1546 O O . LEU A 1 223 ? -6.150 -29.877 44.079 1.00 36.28 243 LEU A O 1
ATOM 1551 N N . GLU A 1 224 ? -6.117 -31.988 44.866 1.00 37.00 244 GLU A N 1
ATOM 1552 C CA . GLU A 1 224 ? -4.671 -32.045 44.999 1.00 26.51 244 GLU A CA 1
ATOM 1553 C C . GLU A 1 224 ? -4.097 -31.946 43.592 1.00 31.44 244 GLU A C 1
ATOM 1554 O O . GLU A 1 224 ? -4.549 -32.643 42.683 1.00 25.13 244 GLU A O 1
ATOM 1560 N N . PHE A 1 225 ? -3.108 -31.078 43.409 1.00 27.99 245 PHE A N 1
ATOM 1561 C CA . PHE A 1 225 ? -2.685 -30.686 42.066 1.00 22.96 245 PHE A CA 1
ATOM 1562 C C . PHE A 1 225 ? -2.166 -31.820 41.176 1.00 32.39 245 PHE A C 1
ATOM 1563 O O . PHE A 1 225 ? -2.375 -31.794 39.963 1.00 35.35 245 PHE A O 1
ATOM 1571 N N . THR A 1 226 ? -1.490 -32.805 41.759 1.00 27.48 246 THR A N 1
ATOM 1572 C CA . THR A 1 226 ? -1.011 -33.934 40.962 1.00 30.72 246 THR A CA 1
ATOM 1573 C C . THR A 1 226 ? -2.170 -34.835 40.544 1.00 33.08 246 THR A C 1
ATOM 1574 O O . THR A 1 226 ? -2.175 -35.378 39.441 1.00 39.37 246 THR A O 1
ATOM 1578 N N . GLU A 1 227 ? -3.150 -34.989 41.429 1.00 30.98 247 GLU A N 1
ATOM 1579 C CA . GLU A 1 227 ? -4.354 -35.744 41.105 1.00 37.07 247 GLU A CA 1
ATOM 1580 C C . GLU A 1 227 ? -5.061 -35.084 39.928 1.00 34.68 247 GLU A C 1
ATOM 1581 O O . GLU A 1 227 ? -5.623 -35.760 39.066 1.00 35.88 247 GLU A O 1
ATOM 1587 N N . LEU A 1 228 ? -5.023 -33.755 39.901 1.00 28.36 248 LEU A N 1
ATOM 1588 C CA . LEU A 1 228 ? -5.656 -32.982 38.838 1.00 25.08 248 LEU A CA 1
ATOM 1589 C C . LEU A 1 228 ? -4.950 -33.194 37.503 1.00 27.80 248 LEU A C 1
ATOM 1590 O O . LEU A 1 228 ? -5.596 -33.369 36.471 1.00 27.38 248 LEU A O 1
ATOM 1595 N N . LEU A 1 229 ? -3.621 -33.171 37.528 1.00 22.76 249 LEU A N 1
ATOM 1596 C CA . LEU A 1 229 ? -2.838 -33.433 36.326 1.00 32.39 249 LEU A CA 1
ATOM 1597 C C . LEU A 1 229 ? -3.123 -34.836 35.813 1.00 33.98 249 LEU A C 1
ATOM 1598 O O . LEU A 1 229 ? -3.131 -35.079 34.606 1.00 34.76 249 LEU A O 1
ATOM 1603 N N . THR A 1 230 ? -3.354 -35.758 36.743 1.00 31.73 250 THR A N 1
ATOM 1604 C CA . THR A 1 230 ? -3.722 -37.121 36.391 1.00 33.74 250 THR A CA 1
ATOM 1605 C C . THR A 1 230 ? -5.038 -37.101 35.624 1.00 34.95 250 THR A C 1
ATOM 1606 O O . THR A 1 230 ? -5.226 -37.857 34.671 1.00 26.28 250 THR A O 1
ATOM 1610 N N . LEU A 1 231 ? -5.946 -36.225 36.045 1.00 29.70 251 LEU A N 1
ATOM 1611 C CA . LEU A 1 231 ? -7.192 -36.023 35.318 1.00 33.51 251 LEU A CA 1
ATOM 1612 C C . LEU A 1 231 ? -6.888 -35.532 33.907 1.00 25.90 251 LEU A C 1
ATOM 1613 O O . LEU A 1 231 ? -7.517 -35.965 32.942 1.00 31.86 251 LEU A O 1
ATOM 1618 N N . VAL A 1 232 ? -5.914 -34.634 33.790 1.00 24.68 252 VAL A N 1
ATOM 1619 C CA . VAL A 1 232 ? -5.508 -34.125 32.484 1.00 30.44 252 VAL A CA 1
ATOM 1620 C C . VAL A 1 232 ? -4.906 -35.236 31.627 1.00 31.29 252 VAL A C 1
ATOM 1621 O O . VAL A 1 232 ? -5.170 -35.312 30.427 1.00 32.03 252 VAL A O 1
ATOM 1625 N N . ASN A 1 233 ? -4.102 -36.097 32.245 1.00 24.55 253 ASN A N 1
ATOM 1626 C CA . ASN A 1 233 ? -3.560 -37.259 31.549 1.00 25.22 253 ASN A CA 1
ATOM 1627 C C . ASN A 1 233 ? -4.660 -38.042 30.849 1.00 38.64 253 ASN A C 1
ATOM 1628 O O . ASN A 1 233 ? -4.535 -38.398 29.677 1.00 27.17 253 ASN A O 1
ATOM 1633 N N . ARG A 1 234 ? -5.740 -38.305 31.577 1.00 36.30 254 ARG A N 1
ATOM 1634 C CA . ARG A 1 234 ? -6.852 -39.084 31.047 1.00 34.49 254 ARG A CA 1
ATOM 1635 C C . ARG A 1 234 ? -7.602 -38.321 29.961 1.00 36.33 254 ARG A C 1
ATOM 1636 O O . ARG A 1 234 ? -7.840 -38.847 28.874 1.00 29.99 254 ARG A O 1
ATOM 1644 N N . LYS A 1 235 ? -7.969 -37.080 30.264 1.00 37.44 255 LYS A N 1
ATOM 1645 C CA . LYS A 1 235 ? -8.740 -36.256 29.340 1.00 37.27 255 LYS A CA 1
ATOM 1646 C C . LYS A 1 235 ? -8.055 -36.157 27.980 1.00 37.13 255 LYS A C 1
ATOM 1647 O O . LYS A 1 235 ? -8.699 -36.292 26.940 1.00 38.51 255 LYS A O 1
ATOM 1653 N N . VAL A 1 236 ? -6.747 -35.925 27.992 1.00 35.68 256 VAL A N 1
ATOM 1654 C CA . VAL A 1 236 ? -5.985 -35.799 26.755 1.00 38.01 256 VAL A CA 1
ATOM 1655 C C . VAL A 1 236 ? -5.830 -37.146 26.051 1.00 43.15 256 VAL A C 1
ATOM 1656 O O . VAL A 1 236 ? -6.047 -37.253 24.844 1.00 47.41 256 VAL A O 1
ATOM 1660 N N . SER A 1 237 ? -5.457 -38.172 26.811 1.00 37.82 257 SER A N 1
ATOM 1661 C CA . SER A 1 237 ? -5.233 -39.500 26.245 1.00 39.48 257 SER A CA 1
ATOM 1662 C C . SER A 1 237 ? -6.497 -40.077 25.613 1.00 37.24 257 SER A C 1
ATOM 1663 O O . SER A 1 237 ? -6.422 -40.921 24.720 1.00 33.85 257 SER A O 1
ATOM 1666 N N . GLN A 1 238 ? -7.657 -39.620 26.077 1.00 48.08 258 GLN A N 1
ATOM 1667 C CA . GLN A 1 238 ? -8.929 -40.119 25.564 1.00 52.58 258 GLN A CA 1
ATOM 1668 C C . GLN A 1 238 ? -9.387 -39.342 24.332 1.00 52.08 258 GLN A C 1
ATOM 1669 O O . GLN A 1 238 ? -10.369 -39.709 23.688 1.00 50.61 258 GLN A O 1
ATOM 1675 N N . ARG A 1 239 ? -8.673 -38.268 24.010 1.00 48.47 259 ARG A N 1
ATOM 1676 C CA . ARG A 1 239 ? -8.966 -37.487 22.813 1.00 51.75 259 ARG A CA 1
ATOM 1677 C C . ARG A 1 239 ? -8.594 -38.257 21.551 1.00 59.00 259 ARG A C 1
ATOM 1678 O O . ARG A 1 239 ? -7.448 -38.672 21.386 1.00 55.97 259 ARG A O 1
ATOM 1686 N N . ARG A 1 240 ? -9.567 -38.448 20.667 1.00 68.46 260 ARG A N 1
ATOM 1687 C CA . ARG A 1 240 ? -9.308 -38.986 19.339 1.00 68.20 260 ARG A CA 1
ATOM 1688 C C . ARG A 1 240 ? -9.578 -37.888 18.325 1.00 70.29 260 ARG A C 1
ATOM 1689 O O . ARG A 1 240 ? -10.028 -36.801 18.689 1.00 67.01 260 ARG A O 1
ATOM 1697 N N . VAL A 1 241 ? -9.284 -38.162 17.059 0.00 81.05 261 VAL A N 1
ATOM 1698 C CA . VAL A 1 241 ? -9.723 -37.286 15.982 0.00 91.68 261 VAL A CA 1
ATOM 1699 C C . VAL A 1 241 ? -10.837 -37.961 15.208 0.00 106.30 261 VAL A C 1
ATOM 1700 O O . VAL A 1 241 ? -11.266 -39.067 15.541 0.00 107.97 261 VAL A O 1
ATOM 1704 N N . ASP A 1 242 ? -11.290 -37.287 14.161 1.00 118.55 262 ASP A N 1
ATOM 1705 C CA . ASP A 1 242 ? -12.339 -37.812 13.313 1.00 133.31 262 ASP A CA 1
ATOM 1706 C C . ASP A 1 242 ? -11.718 -38.161 11.970 1.00 138.88 262 ASP A C 1
ATOM 1707 O O . ASP A 1 242 ? -11.114 -37.311 11.314 1.00 137.75 262 ASP A O 1
ATOM 1712 N N . PHE A 1 243 ? -11.940 -39.360 11.479 1.00 146.27 263 PHE A N 1
ATOM 1713 C CA . PHE A 1 243 ? -11.067 -39.922 10.478 1.00 153.88 263 PHE A CA 1
ATOM 1714 C C . PHE A 1 243 ? -10.894 -38.971 9.305 1.00 165.93 263 PHE A C 1
ATOM 1715 O O . PHE A 1 243 ? -9.921 -39.077 8.558 1.00 171.65 263 PHE A O 1
ATOM 1723 N N . CYS A 1 244 ? -11.839 -38.061 9.120 1.00 167.76 264 CYS A N 1
ATOM 1724 C CA . CYS A 1 244 ? -11.834 -37.233 7.921 1.00 170.23 264 CYS A CA 1
ATOM 1725 C C . CYS A 1 244 ? -11.232 -35.837 8.054 1.00 164.35 264 CYS A C 1
ATOM 1726 O O . CYS A 1 244 ? -10.955 -35.177 7.051 1.00 168.00 264 CYS A O 1
ATOM 1729 N N . LYS A 1 245 ? -11.025 -35.386 9.286 1.00 152.86 265 LYS A N 1
ATOM 1730 C CA . LYS A 1 245 ? -10.415 -34.079 9.499 1.00 140.12 265 LYS A CA 1
ATOM 1731 C C . LYS A 1 245 ? -9.032 -34.025 8.850 1.00 136.04 265 LYS A C 1
ATOM 1732 O O . LYS A 1 245 ? -8.668 -33.022 8.230 1.00 135.22 265 LYS A O 1
ATOM 1738 N N . ASP A 1 246 ? -8.276 -35.111 8.988 1.00 134.36 266 ASP A N 1
ATOM 1739 C CA . ASP A 1 246 ? -6.978 -35.240 8.343 1.00 133.56 266 ASP A CA 1
ATOM 1740 C C . ASP A 1 246 ? -6.617 -36.699 8.101 1.00 132.06 266 ASP A C 1
ATOM 1741 O O . ASP A 1 246 ? -6.709 -37.527 9.010 1.00 131.86 266 ASP A O 1
ATOM 1746 N N . PRO A 1 247 ? -6.247 -37.010 6.841 1.00 127.95 267 PRO A N 1
ATOM 1747 C CA . PRO A 1 247 ? -5.606 -38.251 6.385 1.00 132.54 267 PRO A CA 1
ATOM 1748 C C . PRO A 1 247 ? -4.271 -38.602 7.057 1.00 128.43 267 PRO A C 1
ATOM 1749 O O . PRO A 1 247 ? -3.933 -39.782 7.121 1.00 127.33 267 PRO A O 1
ATOM 1753 N N . SER A 1 248 ? -3.525 -37.612 7.542 1.00 123.95 268 SER A N 1
ATOM 1754 C CA . SER A 1 248 ? -2.187 -37.898 8.087 1.00 119.41 268 SER A CA 1
ATOM 1755 C C . SER A 1 248 ? -2.096 -37.834 9.613 1.00 116.36 268 SER A C 1
ATOM 1756 O O . SER A 1 248 ? -1.013 -37.621 10.168 1.00 110.80 268 SER A O 1
ATOM 1759 N N . ALA A 1 249 ? -3.224 -38.027 10.286 1.00 119.70 269 ALA A N 1
ATOM 1760 C CA . ALA A 1 249 ? -3.276 -37.841 11.730 1.00 116.53 269 ALA A CA 1
ATOM 1761 C C . ALA A 1 249 ? -4.062 -38.930 12.450 1.00 115.95 269 ALA A C 1
ATOM 1762 O O . ALA A 1 249 ? -4.333 -38.813 13.643 1.00 112.95 269 ALA A O 1
ATOM 1764 N N . ILE A 1 250 ? -4.420 -39.984 11.724 1.00 117.70 270 ILE A N 1
ATOM 1765 C CA . ILE A 1 250 ? -5.103 -41.130 12.317 1.00 114.17 270 ILE A CA 1
ATOM 1766 C C . ILE A 1 250 ? -4.149 -41.882 13.240 1.00 106.50 270 ILE A C 1
ATOM 1767 O O . ILE A 1 250 ? -3.039 -42.235 12.842 1.00 105.16 270 ILE A O 1
ATOM 1772 N N . GLY A 1 251 ? -4.580 -42.116 14.475 1.00 101.89 271 GLY A N 1
ATOM 1773 C CA . GLY A 1 251 ? -3.788 -42.878 15.423 1.00 96.58 271 GLY A CA 1
ATOM 1774 C C . GLY A 1 251 ? -2.500 -42.213 15.873 1.00 86.84 271 GLY A C 1
ATOM 1775 O O . GLY A 1 251 ? -1.507 -42.893 16.135 1.00 87.30 271 GLY A O 1
ATOM 1776 N N . LYS A 1 252 ? -2.508 -40.887 15.954 1.00 74.26 272 LYS A N 1
ATOM 1777 C CA . LYS A 1 252 ? -1.397 -40.150 16.546 1.00 63.21 272 LYS A CA 1
ATOM 1778 C C . LYS A 1 252 ? -1.821 -39.622 17.913 1.00 53.77 272 LYS A C 1
ATOM 1779 O O . LYS A 1 252 ? -1.970 -38.417 18.109 1.00 53.91 272 LYS A O 1
ATOM 1785 N N . LYS A 1 253 ? -2.016 -40.543 18.852 1.00 50.50 273 LYS A N 1
ATOM 1786 C CA . LYS A 1 253 ? -2.534 -40.218 20.177 1.00 52.42 273 LYS A CA 1
ATOM 1787 C C . LYS A 1 253 ? -1.588 -39.334 20.984 1.00 51.48 273 LYS A C 1
ATOM 1788 O O . LYS A 1 253 ? -0.376 -39.336 20.766 1.00 49.99 273 LYS A O 1
ATOM 1794 N N . GLN A 1 254 ? -2.155 -38.576 21.918 1.00 45.19 274 GLN A N 1
ATOM 1795 C CA . GLN A 1 254 ? -1.369 -37.713 22.788 1.00 34.01 274 GLN A CA 1
ATOM 1796 C C . GLN A 1 254 ? -1.479 -38.152 24.242 1.00 37.24 274 GLN A C 1
ATOM 1797 O O . GLN A 1 254 ? -2.572 -38.212 24.805 1.00 40.96 274 GLN A O 1
ATOM 1803 N N . VAL A 1 255 ? -0.337 -38.466 24.844 1.00 32.20 275 VAL A N 1
ATOM 1804 C CA . VAL A 1 255 ? -0.299 -38.839 26.248 1.00 33.19 275 VAL A CA 1
ATOM 1805 C C . VAL A 1 255 ? 0.655 -37.924 27.004 1.00 32.54 275 VAL A C 1
ATOM 1806 O O . VAL A 1 255 ? 1.874 -38.060 26.891 1.00 35.53 275 VAL A O 1
ATOM 1810 N N . PRO A 1 256 ? 0.101 -36.979 27.775 1.00 31.10 276 PRO A N 1
ATOM 1811 C CA . PRO A 1 256 ? 0.938 -36.067 28.556 1.00 32.06 276 PRO A CA 1
ATOM 1812 C C . PRO A 1 256 ? 1.562 -36.822 29.716 1.00 34.62 276 PRO A C 1
ATOM 1813 O O . PRO A 1 256 ? 1.246 -37.994 29.921 1.00 23.51 276 PRO A O 1
ATOM 1817 N N . CYS A 1 257 ? 2.438 -36.165 30.465 1.00 29.72 277 CYS A N 1
ATOM 1818 C CA . CYS A 1 257 ? 2.976 -36.756 31.681 1.00 30.60 277 CYS A CA 1
ATOM 1819 C C . CYS A 1 257 ? 3.495 -35.666 32.601 1.00 27.49 277 CYS A C 1
ATOM 1820 O O . CYS A 1 257 ? 3.551 -34.496 32.224 1.00 26.45 277 CYS A O 1
ATOM 1823 N N . PHE A 1 258 ? 3.861 -36.052 33.816 1.00 25.83 278 PHE A N 1
ATOM 1824 C CA . PHE A 1 258 ? 4.457 -35.112 34.751 1.00 24.88 278 PHE A CA 1
ATOM 1825 C C . PHE A 1 258 ? 5.483 -35.799 35.642 1.00 23.84 278 PHE A C 1
ATOM 1826 O O . PHE A 1 258 ? 5.295 -36.940 36.063 1.00 31.96 278 PHE A O 1
ATOM 1834 N N . ALA A 1 259 ? 6.579 -35.097 35.906 1.00 23.13 279 ALA A N 1
ATOM 1835 C CA . ALA A 1 259 ? 7.637 -35.612 36.761 1.00 27.13 279 ALA A CA 1
ATOM 1836 C C . ALA A 1 259 ? 7.615 -34.879 38.095 1.00 28.44 279 ALA A C 1
ATOM 1837 O O . ALA A 1 259 ? 7.957 -33.699 38.168 1.00 31.71 279 ALA A O 1
ATOM 1839 N N . SER A 1 260 ? 7.208 -35.579 39.148 1.00 23.72 280 SER A N 1
ATOM 1840 C CA . SER A 1 260 ? 7.070 -34.958 40.461 1.00 21.33 280 SER A CA 1
ATOM 1841 C C . SER A 1 260 ? 8.301 -35.129 41.345 1.00 25.81 280 SER A C 1
ATOM 1842 O O . SER A 1 260 ? 8.867 -36.217 41.448 1.00 34.15 280 SER A O 1
ATOM 1845 N N . MET A 1 261 ? 8.706 -34.032 41.974 1.00 30.45 281 MET A N 1
ATOM 1846 C CA . MET A 1 261 ? 9.799 -34.040 42.930 1.00 32.46 281 MET A CA 1
ATOM 1847 C C . MET A 1 261 ? 9.261 -33.483 44.237 1.00 35.38 281 MET A C 1
ATOM 1848 O O . MET A 1 261 ? 10.007 -33.284 45.194 1.00 37.50 281 MET A O 1
ATOM 1853 N N . LEU A 1 262 ? 7.957 -33.221 44.262 1.00 32.57 282 LEU A N 1
ATOM 1854 C CA . LEU A 1 262 ? 7.307 -32.645 45.433 1.00 29.66 282 LEU A CA 1
ATOM 1855 C C . LEU A 1 262 ? 7.429 -33.559 46.647 1.00 26.53 282 LEU A C 1
ATOM 1856 O O . LEU A 1 262 ? 7.548 -34.778 46.514 1.00 30.16 282 LEU A O 1
ATOM 1861 N N . THR A 1 263 ? 7.387 -32.962 47.833 1.00 28.78 283 THR A N 1
ATOM 1862 C CA . THR A 1 263 ? 7.562 -33.716 49.067 1.00 32.55 283 THR A CA 1
ATOM 1863 C C . THR A 1 263 ? 6.320 -33.689 49.959 1.00 36.09 283 THR A C 1
ATOM 1864 O O . THR A 1 263 ? 6.327 -34.243 51.059 1.00 39.42 283 THR A O 1
ATOM 1868 N N . LYS A 1 264 ? 5.256 -33.050 49.477 1.00 38.11 284 LYS A N 1
ATOM 1869 C CA . LYS A 1 264 ? 4.005 -32.946 50.228 1.00 36.39 284 LYS A CA 1
ATOM 1870 C C . LYS A 1 264 ? 2.793 -32.873 49.300 1.00 34.44 284 LYS A C 1
ATOM 1871 O O . LYS A 1 264 ? 2.927 -32.985 48.082 1.00 36.43 284 LYS A O 1
ATOM 1877 N N . LYS A 1 265 ? 1.611 -32.685 49.884 1.00 32.86 285 LYS A N 1
ATOM 1878 C CA . LYS A 1 265 ? 0.382 -32.508 49.112 1.00 30.31 285 LYS A CA 1
ATOM 1879 C C . LYS A 1 265 ? 0.225 -31.055 48.672 1.00 28.92 285 LYS A C 1
ATOM 1880 O O . LYS A 1 265 ? 0.567 -30.134 49.414 1.00 27.18 285 LYS A O 1
ATOM 1886 N N . LEU A 1 266 ? -0.304 -30.853 47.469 1.00 33.94 286 LEU A N 1
ATOM 1887 C CA . LEU A 1 266 ? -0.455 -29.507 46.925 1.00 34.32 286 LEU A CA 1
ATOM 1888 C C . LEU A 1 266 ? -1.901 -29.153 46.583 1.00 36.92 286 LEU A C 1
ATOM 1889 O O . LEU A 1 266 ? -2.475 -29.685 45.634 1.00 40.95 286 LEU A O 1
ATOM 1894 N N . HIS A 1 267 ? -2.477 -28.242 47.360 1.00 34.74 287 HIS A N 1
ATOM 1895 C CA . HIS A 1 267 ? -3.817 -27.740 47.087 1.00 38.02 287 HIS A CA 1
ATOM 1896 C C . HIS A 1 267 ? -3.786 -26.244 46.805 1.00 39.68 287 HIS A C 1
ATOM 1897 O O . HIS A 1 267 ? -2.900 -25.529 47.276 1.00 42.69 287 HIS A O 1
ATOM 1904 N N . PHE A 1 268 ? -4.757 -25.777 46.028 1.00 33.87 288 PHE A N 1
ATOM 1905 C CA . PHE A 1 268 ? -4.906 -24.354 45.766 1.00 28.17 288 PHE A CA 1
ATOM 1906 C C . PHE A 1 268 ? -6.248 -23.851 46.279 1.00 38.83 288 PHE A C 1
ATOM 1907 O O . PHE A 1 268 ? -6.928 -23.082 45.600 1.00 38.88 288 PHE A O 1
ATOM 1915 N N . PHE A 1 269 ? -6.640 -24.293 47.470 1.00 38.34 289 PHE A N 1
ATOM 1916 C CA . PHE A 1 269 ? -7.822 -23.732 48.112 1.00 39.48 289 PHE A CA 1
ATOM 1917 C C . PHE A 1 269 ? -7.738 -22.216 48.052 1.00 46.36 289 PHE A C 1
ATOM 1918 O O . PHE A 1 269 ? -6.659 -21.643 48.168 1.00 51.14 289 PHE A O 1
ATOM 1926 N N . PRO A 1 270 ? -8.886 -21.559 47.886 1.00 51.00 290 PRO A N 1
ATOM 1927 C CA . PRO A 1 270 ? -8.927 -20.099 47.798 1.00 54.83 290 PRO A CA 1
ATOM 1928 C C . PRO A 1 270 ? -8.330 -19.441 49.038 1.00 52.36 290 PRO A C 1
ATOM 1929 O O . PRO A 1 270 ? -8.519 -19.921 50.157 1.00 51.08 290 PRO A O 1
ATOM 1933 N N . LYS A 1 271 ? -7.612 -18.343 48.827 1.00 50.16 291 LYS A N 1
ATOM 1934 C CA . LYS A 1 271 ? -7.025 -17.587 49.923 1.00 53.79 291 LYS A CA 1
ATOM 1935 C C . LYS A 1 271 ? -8.014 -16.547 50.437 1.00 56.43 291 LYS A C 1
ATOM 1936 O O . LYS A 1 271 ? -8.879 -16.082 49.695 1.00 50.47 291 LYS A O 1
ATOM 1942 N N . SER A 1 272 ? -7.884 -16.187 51.709 1.00 66.36 292 SER A N 1
ATOM 1943 C CA . SER A 1 272 ? -8.776 -15.209 52.321 1.00 75.58 292 SER A CA 1
ATOM 1944 C C . SER A 1 272 ? -8.436 -13.788 51.883 1.00 78.06 292 SER A C 1
ATOM 1945 O O . SER A 1 272 ? -9.247 -13.113 51.248 1.00 78.86 292 SER A O 1
ATOM 1948 N N . MET B 1 10 ? -20.445 -36.617 32.246 1.00 75.60 30 MET B N 1
ATOM 1949 C CA . MET B 1 10 ? -19.500 -37.550 31.648 1.00 82.08 30 MET B CA 1
ATOM 1950 C C . MET B 1 10 ? -18.340 -37.873 32.589 1.00 77.15 30 MET B C 1
ATOM 1951 O O . MET B 1 10 ? -18.144 -39.027 32.982 1.00 76.97 30 MET B O 1
ATOM 1956 N N . PHE B 1 11 ? -17.596 -36.838 32.963 1.00 68.85 31 PHE B N 1
ATOM 1957 C CA . PHE B 1 11 ? -16.294 -36.992 33.599 1.00 57.60 31 PHE B CA 1
ATOM 1958 C C . PHE B 1 11 ? -16.360 -37.118 35.121 1.00 47.99 31 PHE B C 1
ATOM 1959 O O . PHE B 1 11 ? -17.124 -36.416 35.784 1.00 51.87 31 PHE B O 1
ATOM 1967 N N . ASP B 1 12 ? -15.539 -38.011 35.666 1.00 46.28 32 ASP B N 1
ATOM 1968 C CA . ASP B 1 12 ? -15.538 -38.279 37.098 1.00 47.29 32 ASP B CA 1
ATOM 1969 C C . ASP B 1 12 ? -14.135 -38.156 37.686 1.00 45.06 32 ASP B C 1
ATOM 1970 O O . ASP B 1 12 ? -13.311 -39.057 37.531 1.00 40.33 32 ASP B O 1
ATOM 1975 N N . PRO B 1 13 ? -13.861 -37.035 38.370 1.00 45.48 33 PRO B N 1
ATOM 1976 C CA . PRO B 1 13 ? -12.565 -36.813 39.021 1.00 39.03 33 PRO B CA 1
ATOM 1977 C C . PRO B 1 13 ? -12.245 -37.893 40.053 1.00 37.44 33 PRO B C 1
ATOM 1978 O O . PRO B 1 13 ? -11.075 -38.129 40.352 1.00 33.26 33 PRO B O 1
ATOM 1982 N N . ALA B 1 14 ? -13.277 -38.541 40.583 1.00 36.10 34 ALA B N 1
ATOM 1983 C CA . ALA B 1 14 ? -13.094 -39.584 41.587 1.00 35.89 34 ALA B CA 1
ATOM 1984 C C . ALA B 1 14 ? -12.672 -40.910 40.959 1.00 33.48 34 ALA B C 1
ATOM 1985 O O . ALA B 1 14 ? -12.298 -41.848 41.665 1.00 29.76 34 ALA B O 1
ATOM 1987 N N . GLU B 1 15 ? -12.728 -40.978 39.632 1.00 35.90 35 GLU B N 1
ATOM 1988 C CA . GLU B 1 15 ? -12.488 -42.224 38.905 1.00 38.38 35 GLU B CA 1
ATOM 1989 C C . GLU B 1 15 ? -11.189 -42.918 39.318 1.00 43.68 35 GLU B C 1
ATOM 1990 O O . GLU B 1 15 ? -10.164 -42.272 39.537 1.00 42.15 35 GLU B O 1
ATOM 1996 N N . LYS B 1 16 ? -11.247 -44.244 39.406 1.00 47.93 36 LYS B N 1
ATOM 1997 C CA . LYS B 1 16 ? -10.183 -45.034 40.014 1.00 46.57 36 LYS B CA 1
ATOM 1998 C C . LYS B 1 16 ? -9.928 -46.312 39.217 1.00 42.32 36 LYS B C 1
ATOM 1999 O O . LYS B 1 16 ? -10.840 -46.851 38.593 1.00 45.69 36 LYS B O 1
ATOM 2005 N N . TYR B 1 17 ? -8.689 -46.796 39.241 1.00 34.02 37 TYR B N 1
ATOM 2006 C CA . TYR B 1 17 ? -8.357 -48.053 38.576 1.00 31.12 37 TYR B CA 1
ATOM 2007 C C . TYR B 1 17 ? -9.139 -49.211 39.188 1.00 32.50 37 TYR B C 1
ATOM 2008 O O . TYR B 1 17 ? -9.173 -49.372 40.407 1.00 30.22 37 TYR B O 1
ATOM 2017 N N . LYS B 1 18 ? -9.767 -50.014 38.336 1.00 33.98 38 LYS B N 1
ATOM 2018 C CA . LYS B 1 18 ? -10.550 -51.155 38.797 1.00 36.86 38 LYS B CA 1
ATOM 2019 C C . LYS B 1 18 ? -9.638 -52.226 39.388 1.00 37.56 38 LYS B C 1
ATOM 2020 O O . LYS B 1 18 ? -8.931 -52.923 38.661 1.00 34.65 38 LYS B O 1
ATOM 2026 N N . MET B 1 19 ? -9.662 -52.350 40.712 1.00 36.06 39 MET B N 1
ATOM 2027 C CA . MET B 1 19 ? -8.739 -53.229 41.422 1.00 31.76 39 MET B CA 1
ATOM 2028 C C . MET B 1 19 ? -9.441 -54.388 42.124 1.00 34.76 39 MET B C 1
ATOM 2029 O O . MET B 1 19 ? -9.110 -54.718 43.263 1.00 34.48 39 MET B O 1
ATOM 2034 N N . ASP B 1 20 ? -10.399 -55.014 41.448 1.00 32.84 40 ASP B N 1
ATOM 2035 C CA . ASP B 1 20 ? -11.155 -56.104 42.061 1.00 37.46 40 ASP B CA 1
ATOM 2036 C C . ASP B 1 20 ? -11.007 -57.434 41.321 1.00 38.90 40 ASP B C 1
ATOM 2037 O O . ASP B 1 20 ? -11.829 -58.336 41.484 1.00 40.84 40 ASP B O 1
ATOM 2042 N N . HIS B 1 21 ? -9.960 -57.554 40.510 1.00 37.13 41 HIS B N 1
ATOM 2043 C CA . HIS B 1 21 ? -9.674 -58.809 39.822 1.00 40.74 41 HIS B CA 1
ATOM 2044 C C . HIS B 1 21 ? -9.230 -59.850 40.846 1.00 45.25 41 HIS B C 1
ATOM 2045 O O . HIS B 1 21 ? -8.783 -59.496 41.933 1.00 48.13 41 HIS B O 1
ATOM 2052 N N . ARG B 1 22 ? -9.357 -61.130 40.506 1.00 38.99 42 ARG B N 1
ATOM 2053 C CA . ARG B 1 22 ? -9.039 -62.196 41.455 1.00 59.57 42 ARG B CA 1
ATOM 2054 C C . ARG B 1 22 ? -7.585 -62.171 41.912 1.00 37.43 42 ARG B C 1
ATOM 2055 O O . ARG B 1 22 ? -7.258 -62.646 43.002 1.00 40.61 42 ARG B O 1
ATOM 2063 N N . ARG B 1 23 ? -6.717 -61.609 41.081 1.00 49.91 43 ARG B N 1
ATOM 2064 C CA . ARG B 1 23 ? -5.315 -61.459 41.454 1.00 46.41 43 ARG B CA 1
ATOM 2065 C C . ARG B 1 23 ? -4.882 -59.998 41.382 1.00 40.51 43 ARG B C 1
ATOM 2066 O O . ARG B 1 23 ? -5.412 -59.215 40.588 1.00 35.63 43 ARG B O 1
ATOM 2074 N N . ARG B 1 24 ? -3.927 -59.631 42.229 1.00 37.06 44 ARG B N 1
ATOM 2075 C CA . ARG B 1 24 ? -3.370 -58.288 42.201 1.00 33.22 44 ARG B CA 1
ATOM 2076 C C . ARG B 1 24 ? -2.479 -58.124 40.977 1.00 31.73 44 ARG B C 1
ATOM 2077 O O . ARG B 1 24 ? -2.494 -57.084 40.321 1.00 31.95 44 ARG B O 1
ATOM 2085 N N . GLY B 1 25 ? -1.707 -59.161 40.673 1.00 24.09 45 GLY B N 1
ATOM 2086 C CA . GLY B 1 25 ? -0.793 -59.120 39.549 1.00 22.61 45 GLY B CA 1
ATOM 2087 C C . GLY B 1 25 ? 0.602 -59.563 39.940 1.00 41.47 45 GLY B C 1
ATOM 2088 O O . GLY B 1 25 ? 0.835 -59.993 41.069 1.00 38.02 45 GLY B O 1
ATOM 2089 N N . ILE B 1 26 ? 1.535 -59.449 39.001 1.00 22.06 46 ILE B N 1
ATOM 2090 C CA . ILE B 1 26 ? 2.904 -59.898 39.219 1.00 23.27 46 ILE B CA 1
ATOM 2091 C C . ILE B 1 26 ? 3.837 -58.752 39.592 1.00 24.46 46 ILE B C 1
ATOM 2092 O O . ILE B 1 26 ? 3.756 -57.663 39.027 1.00 23.13 46 ILE B O 1
ATOM 2097 N N . ALA B 1 27 ? 4.722 -59.009 40.551 1.00 26.14 47 ALA B N 1
ATOM 2098 C CA . ALA B 1 27 ? 5.770 -58.061 40.900 1.00 30.16 47 ALA B CA 1
ATOM 2099 C C . ALA B 1 27 ? 7.135 -58.666 40.591 1.00 30.86 47 ALA B C 1
ATOM 2100 O O . ALA B 1 27 ? 7.668 -59.453 41.374 1.00 32.28 47 ALA B O 1
ATOM 2102 N N . LEU B 1 28 ? 7.687 -58.306 39.437 1.00 29.16 48 LEU B N 1
ATOM 2103 C CA . LEU B 1 28 ? 9.011 -58.769 39.045 1.00 31.82 48 LEU B CA 1
ATOM 2104 C C . LEU B 1 28 ? 10.089 -57.964 39.755 1.00 31.54 48 LEU B C 1
ATOM 2105 O O . LEU B 1 28 ? 9.984 -56.746 39.878 1.00 30.80 48 LEU B O 1
ATOM 2110 N N . ILE B 1 29 ? 11.126 -58.649 40.223 1.00 33.73 49 ILE B N 1
ATOM 2111 C CA . ILE B 1 29 ? 12.289 -57.970 40.778 1.00 36.35 49 ILE B CA 1
ATOM 2112 C C . ILE B 1 29 ? 13.568 -58.540 40.181 1.00 39.31 49 ILE B C 1
ATOM 2113 O O . ILE B 1 29 ? 13.832 -59.738 40.281 1.00 41.25 49 ILE B O 1
ATOM 2118 N N . PHE B 1 30 ? 14.351 -57.675 39.547 1.00 36.75 50 PHE B N 1
ATOM 2119 C CA . PHE B 1 30 ? 15.638 -58.076 38.997 1.00 28.58 50 PHE B CA 1
ATOM 2120 C C . PHE B 1 30 ? 16.773 -57.534 39.856 1.00 28.99 50 PHE B C 1
ATOM 2121 O O . PHE B 1 30 ? 17.129 -56.358 39.771 1.00 29.90 50 PHE B O 1
ATOM 2129 N N . ASN B 1 31 ? 17.331 -58.406 40.689 1.00 28.58 51 ASN B N 1
ATOM 2130 C CA . ASN B 1 31 ? 18.359 -58.017 41.646 1.00 27.89 51 ASN B CA 1
ATOM 2131 C C . ASN B 1 31 ? 19.767 -58.274 41.124 1.00 33.65 51 ASN B C 1
ATOM 2132 O O . ASN B 1 31 ? 20.102 -59.395 40.745 1.00 35.53 51 ASN B O 1
ATOM 2137 N N . HIS B 1 32 ? 20.589 -57.231 41.108 1.00 35.81 52 HIS B N 1
ATOM 2138 C CA . HIS B 1 32 ? 21.952 -57.346 40.600 1.00 33.22 52 HIS B CA 1
ATOM 2139 C C . HIS B 1 32 ? 22.985 -56.842 41.604 1.00 34.44 52 HIS B C 1
ATOM 2140 O O . HIS B 1 32 ? 23.049 -55.650 41.905 1.00 35.30 52 HIS B O 1
ATOM 2147 N N . GLU B 1 33 ? 23.794 -57.766 42.112 1.00 33.54 53 GLU B N 1
ATOM 2148 C CA . GLU B 1 33 ? 24.759 -57.458 43.161 1.00 39.49 53 GLU B CA 1
ATOM 2149 C C . GLU B 1 33 ? 26.182 -57.322 42.616 1.00 38.92 53 GLU B C 1
ATOM 2150 O O . GLU B 1 33 ? 26.943 -56.464 43.060 1.00 41.79 53 GLU B O 1
ATOM 2156 N N . ARG B 1 34 ? 26.537 -58.170 41.655 1.00 37.29 54 ARG B N 1
ATOM 2157 C CA . ARG B 1 34 ? 27.863 -58.120 41.043 1.00 40.00 54 ARG B CA 1
ATOM 2158 C C . ARG B 1 34 ? 27.784 -58.386 39.544 1.00 42.47 54 ARG B C 1
ATOM 2159 O O . ARG B 1 34 ? 26.775 -58.886 39.051 1.00 43.70 54 ARG B O 1
ATOM 2167 N N . PHE B 1 35 ? 28.852 -58.059 38.820 1.00 45.33 55 PHE B N 1
ATOM 2168 C CA . PHE B 1 35 ? 28.800 -58.088 37.362 1.00 44.69 55 PHE B CA 1
ATOM 2169 C C . PHE B 1 35 ? 30.010 -58.737 36.695 1.00 45.68 55 PHE B C 1
ATOM 2170 O O . PHE B 1 35 ? 30.982 -59.109 37.353 1.00 50.69 55 PHE B O 1
ATOM 2178 N N . PHE B 1 36 ? 29.921 -58.873 35.375 1.00 45.61 56 PHE B N 1
ATOM 2179 C CA . PHE B 1 36 ? 31.010 -59.384 34.556 1.00 44.68 56 PHE B CA 1
ATOM 2180 C C . PHE B 1 36 ? 32.259 -58.554 34.828 1.00 46.23 56 PHE B C 1
ATOM 2181 O O . PHE B 1 36 ? 32.190 -57.327 34.893 1.00 45.35 56 PHE B O 1
ATOM 2189 N N . TRP B 1 37 ? 33.395 -59.224 34.997 1.00 48.85 57 TRP B N 1
ATOM 2190 C CA . TRP B 1 37 ? 34.626 -58.545 35.396 1.00 50.56 57 TRP B CA 1
ATOM 2191 C C . TRP B 1 37 ? 34.995 -57.377 34.485 1.00 55.63 57 TRP B C 1
ATOM 2192 O O . TRP B 1 37 ? 35.377 -56.309 34.962 1.00 53.50 57 TRP B O 1
ATOM 2203 N N . HIS B 1 38 ? 34.871 -57.581 33.179 1.00 59.57 58 HIS B N 1
ATOM 2204 C CA . HIS B 1 38 ? 35.314 -56.581 32.213 1.00 64.38 58 HIS B CA 1
ATOM 2205 C C . HIS B 1 38 ? 34.490 -55.298 32.259 1.00 63.33 58 HIS B C 1
ATOM 2206 O O . HIS B 1 38 ? 34.938 -54.251 31.793 1.00 70.85 58 HIS B O 1
ATOM 2213 N N . LEU B 1 39 ? 33.285 -55.382 32.811 1.00 52.93 59 LEU B N 1
ATOM 2214 C CA . LEU B 1 39 ? 32.443 -54.200 32.962 1.00 54.39 59 LEU B CA 1
ATOM 2215 C C . LEU B 1 39 ? 33.016 -53.263 34.020 1.00 58.44 59 LEU B C 1
ATOM 2216 O O . LEU B 1 39 ? 32.693 -52.075 34.051 1.00 58.46 59 LEU B O 1
ATOM 2221 N N . THR B 1 40 ? 33.870 -53.810 34.881 1.00 51.89 60 THR B N 1
ATOM 2222 C CA . THR B 1 40 ? 34.480 -53.056 35.973 1.00 54.00 60 THR B CA 1
ATOM 2223 C C . THR B 1 40 ? 33.452 -52.237 36.753 1.00 52.52 60 THR B C 1
ATOM 2224 O O . THR B 1 40 ? 33.729 -51.117 37.184 1.00 50.65 60 THR B O 1
ATOM 2228 N N . LEU B 1 41 ? 32.262 -52.806 36.920 1.00 41.00 61 LEU B N 1
ATOM 2229 C CA . LEU B 1 41 ? 31.229 -52.208 37.755 1.00 36.83 61 LEU B CA 1
ATOM 2230 C C . LEU B 1 41 ? 31.340 -52.782 39.162 1.00 38.72 61 LEU B C 1
ATOM 2231 O O . LEU B 1 41 ? 31.379 -54.000 39.336 1.00 40.21 61 LEU B O 1
ATOM 2236 N N . PRO B 1 42 ? 31.394 -51.905 40.175 1.00 39.98 62 PRO B N 1
ATOM 2237 C CA . PRO B 1 42 ? 31.592 -52.331 41.565 1.00 39.51 62 PRO B CA 1
ATOM 2238 C C . PRO B 1 42 ? 30.395 -53.089 42.139 1.00 40.95 62 PRO B C 1
ATOM 2239 O O . PRO B 1 42 ? 29.276 -52.950 41.644 1.00 34.45 62 PRO B O 1
ATOM 2243 N N . GLU B 1 43 ? 30.645 -53.885 43.175 1.00 44.71 63 GLU B N 1
ATOM 2244 C CA . GLU B 1 43 ? 29.597 -54.641 43.851 1.00 36.43 63 GLU B CA 1
ATOM 2245 C C . GLU B 1 43 ? 28.552 -53.724 44.471 1.00 36.92 63 GLU B C 1
ATOM 2246 O O . GLU B 1 43 ? 28.884 -52.678 45.028 1.00 41.91 63 GLU B O 1
ATOM 2252 N N . ARG B 1 44 ? 27.290 -54.125 44.379 1.00 37.92 64 ARG B N 1
ATOM 2253 C CA . ARG B 1 44 ? 26.210 -53.390 45.022 1.00 39.52 64 ARG B CA 1
ATOM 2254 C C . ARG B 1 44 ? 25.756 -54.115 46.287 1.00 46.76 64 ARG B C 1
ATOM 2255 O O . ARG B 1 44 ? 24.623 -54.592 46.370 1.00 50.94 64 ARG B O 1
ATOM 2263 N N . ARG B 1 45 ? 26.655 -54.199 47.265 1.00 44.58 65 ARG B N 1
ATOM 2264 C CA . ARG B 1 45 ? 26.350 -54.829 48.546 1.00 44.03 65 ARG B CA 1
ATOM 2265 C C . ARG B 1 45 ? 25.180 -54.128 49.223 1.00 44.77 65 ARG B C 1
ATOM 2266 O O . ARG B 1 45 ? 25.122 -52.899 49.267 1.00 49.35 65 ARG B O 1
ATOM 2274 N N . GLY B 1 46 ? 24.249 -54.915 49.751 1.00 43.29 66 GLY B N 1
ATOM 2275 C CA . GLY B 1 46 ? 23.079 -54.370 50.412 1.00 38.33 66 GLY B CA 1
ATOM 2276 C C . GLY B 1 46 ? 21.853 -54.388 49.520 1.00 34.80 66 GLY B C 1
ATOM 2277 O O . GLY B 1 46 ? 20.773 -53.958 49.926 1.00 39.37 66 GLY B O 1
ATOM 2278 N N . THR B 1 47 ? 22.020 -54.883 48.298 1.00 29.60 67 THR B N 1
ATOM 2279 C CA . THR B 1 47 ? 20.910 -54.972 47.357 1.00 34.56 67 THR B CA 1
ATOM 2280 C C . THR B 1 47 ? 20.000 -56.148 47.696 1.00 39.09 67 THR B C 1
ATOM 2281 O O . THR B 1 47 ? 18.822 -56.155 47.340 1.00 41.84 67 THR B O 1
ATOM 2285 N N . CYS B 1 48 ? 20.552 -57.142 48.384 1.00 39.13 68 CYS B N 1
ATOM 2286 C CA . CYS B 1 48 ? 19.762 -58.286 48.824 1.00 41.49 68 CYS B CA 1
ATOM 2287 C C . CYS B 1 48 ? 18.766 -57.858 49.894 1.00 41.50 68 CYS B C 1
ATOM 2288 O O . CYS B 1 48 ? 17.627 -58.324 49.917 1.00 43.58 68 CYS B O 1
ATOM 2291 N N . ALA B 1 49 ? 19.201 -56.964 50.778 1.00 39.37 69 ALA B N 1
ATOM 2292 C CA . ALA B 1 49 ? 18.306 -56.378 51.766 1.00 32.37 69 ALA B CA 1
ATOM 2293 C C . ALA B 1 49 ? 17.156 -55.674 51.055 1.00 40.62 69 ALA B C 1
ATOM 2294 O O . ALA B 1 49 ? 15.991 -55.852 51.411 1.00 45.17 69 ALA B O 1
ATOM 2296 N N . ASP B 1 50 ? 17.495 -54.881 50.043 1.00 30.75 70 ASP B N 1
ATOM 2297 C CA . ASP B 1 50 ? 16.500 -54.183 49.235 1.00 29.51 70 ASP B CA 1
ATOM 2298 C C . ASP B 1 50 ? 15.524 -55.161 48.594 1.00 30.85 70 ASP B C 1
ATOM 2299 O O . ASP B 1 50 ? 14.316 -54.928 48.571 1.00 30.89 70 ASP B O 1
ATOM 2304 N N . ARG B 1 51 ? 16.063 -56.257 48.071 1.00 34.70 71 ARG B N 1
ATOM 2305 C CA . ARG B 1 51 ? 15.271 -57.240 47.342 1.00 35.51 71 ARG B CA 1
ATOM 2306 C C . ARG B 1 51 ? 14.231 -57.918 48.227 1.00 38.38 71 ARG B C 1
ATOM 2307 O O . ARG B 1 51 ? 13.061 -58.017 47.858 1.00 40.76 71 ARG B O 1
ATOM 2315 N N . ASP B 1 52 ? 14.662 -58.385 49.394 1.00 36.04 72 ASP B N 1
ATOM 2316 C CA . ASP B 1 52 ? 13.782 -59.118 50.299 1.00 33.91 72 ASP B CA 1
ATOM 2317 C C . ASP B 1 52 ? 12.773 -58.207 50.989 1.00 37.10 72 ASP B C 1
ATOM 2318 O O . ASP B 1 52 ? 11.668 -58.634 51.326 1.00 38.40 72 ASP B O 1
ATOM 2323 N N . ASN B 1 53 ? 13.158 -56.953 51.200 1.00 36.23 73 ASN B N 1
ATOM 2324 C CA . ASN B 1 53 ? 12.257 -55.970 51.785 1.00 40.51 73 ASN B CA 1
ATOM 2325 C C . ASN B 1 53 ? 11.096 -55.699 50.836 1.00 41.22 73 ASN B C 1
ATOM 2326 O O . ASN B 1 53 ? 9.939 -55.633 51.249 1.00 32.87 73 ASN B O 1
ATOM 2331 N N . LEU B 1 54 ? 11.421 -55.553 49.556 1.00 38.56 74 LEU B N 1
ATOM 2332 C CA . LEU B 1 54 ? 10.425 -55.317 48.518 1.00 34.31 74 LEU B CA 1
ATOM 2333 C C . LEU B 1 54 ? 9.531 -56.534 48.311 1.00 34.95 74 LEU B C 1
ATOM 2334 O O . LEU B 1 54 ? 8.312 -56.408 48.188 1.00 34.66 74 LEU B O 1
ATOM 2339 N N . THR B 1 55 ? 10.148 -57.710 48.269 1.00 37.53 75 THR B N 1
ATOM 2340 C CA . THR B 1 55 ? 9.431 -58.954 48.011 1.00 39.16 75 THR B CA 1
ATOM 2341 C C . THR B 1 55 ? 8.216 -59.121 48.915 1.00 37.39 75 THR B C 1
ATOM 2342 O O . THR B 1 55 ? 7.132 -59.479 48.457 1.00 31.70 75 THR B O 1
ATOM 2346 N N . ARG B 1 56 ? 8.402 -58.854 50.202 1.00 37.88 76 ARG B N 1
ATOM 2347 C CA . ARG B 1 56 ? 7.359 -59.105 51.185 1.00 51.73 76 ARG B CA 1
ATOM 2348 C C . ARG B 1 56 ? 6.356 -57.963 51.276 1.00 52.23 76 ARG B C 1
ATOM 2349 O O . ARG B 1 56 ? 5.164 -58.193 51.481 1.00 53.34 76 ARG B O 1
ATOM 2357 N N . ARG B 1 57 ? 6.839 -56.733 51.137 1.00 46.11 77 ARG B N 1
ATOM 2358 C CA . ARG B 1 57 ? 5.956 -55.577 51.173 1.00 42.30 77 ARG B CA 1
ATOM 2359 C C . ARG B 1 57 ? 4.932 -55.690 50.058 1.00 41.17 77 ARG B C 1
ATOM 2360 O O . ARG B 1 57 ? 3.747 -55.421 50.256 1.00 39.65 77 ARG B O 1
ATOM 2368 N N . PHE B 1 58 ? 5.397 -56.099 48.883 1.00 34.03 78 PHE B N 1
ATOM 2369 C CA . PHE B 1 58 ? 4.510 -56.289 47.744 1.00 33.58 78 PHE B CA 1
ATOM 2370 C C . PHE B 1 58 ? 3.665 -57.549 47.894 1.00 38.50 78 PHE B C 1
ATOM 2371 O O . PHE B 1 58 ? 2.546 -57.614 47.388 1.00 40.01 78 PHE B O 1
ATOM 2379 N N . SER B 1 59 ? 4.200 -58.546 48.591 1.00 26.83 79 SER B N 1
ATOM 2380 C CA . SER B 1 59 ? 3.427 -59.744 48.897 1.00 34.31 79 SER B CA 1
ATOM 2381 C C . SER B 1 59 ? 2.252 -59.382 49.798 1.00 38.18 79 SER B C 1
ATOM 2382 O O . SER B 1 59 ? 1.131 -59.841 49.584 1.00 40.55 79 SER B O 1
ATOM 2385 N N . ASP B 1 60 ? 2.514 -58.551 50.802 1.00 43.83 80 ASP B N 1
ATOM 2386 C CA . ASP B 1 60 ? 1.465 -58.096 51.707 1.00 45.72 80 ASP B CA 1
ATOM 2387 C C . ASP B 1 60 ? 0.402 -57.294 50.961 1.00 43.81 80 ASP B C 1
ATOM 2388 O O . ASP B 1 60 ? -0.746 -57.214 51.397 1.00 45.08 80 ASP B O 1
ATOM 2393 N N . LEU B 1 61 ? 0.791 -56.702 49.836 1.00 35.03 81 LEU B N 1
ATOM 2394 C CA . LEU B 1 61 ? -0.155 -55.982 48.992 1.00 23.76 81 LEU B CA 1
ATOM 2395 C C . LEU B 1 61 ? -0.875 -56.946 48.051 1.00 26.50 81 LEU B C 1
ATOM 2396 O O . LEU B 1 61 ? -1.807 -56.561 47.349 1.00 26.25 81 LEU B O 1
ATOM 2401 N N . GLY B 1 62 ? -0.435 -58.201 48.045 1.00 24.88 82 GLY B N 1
ATOM 2402 C CA . GLY B 1 62 ? -1.116 -59.247 47.302 1.00 25.60 82 GLY B CA 1
ATOM 2403 C C . GLY B 1 62 ? -0.470 -59.640 45.986 1.00 37.46 82 GLY B C 1
ATOM 2404 O O . GLY B 1 62 ? -1.073 -60.354 45.184 1.00 36.34 82 GLY B O 1
ATOM 2405 N N . PHE B 1 63 ? 0.755 -59.180 45.758 1.00 36.20 83 PHE B N 1
ATOM 2406 C CA . PHE B 1 63 ? 1.461 -59.493 44.520 1.00 35.20 83 PHE B CA 1
ATOM 2407 C C . PHE B 1 63 ? 2.103 -60.875 44.547 1.00 41.97 83 PHE B C 1
ATOM 2408 O O . PHE B 1 63 ? 2.537 -61.353 45.596 1.00 25.23 83 PHE B O 1
ATOM 2416 N N . GLU B 1 64 ? 2.152 -61.513 43.383 1.00 24.76 84 GLU B N 1
ATOM 2417 C CA . GLU B 1 64 ? 2.936 -62.726 43.207 1.00 25.40 84 GLU B CA 1
ATOM 2418 C C . GLU B 1 64 ? 4.351 -62.300 42.848 1.00 26.34 84 GLU B C 1
ATOM 2419 O O . GLU B 1 64 ? 4.636 -61.978 41.694 1.00 33.99 84 GLU B O 1
ATOM 2425 N N . VAL B 1 65 ? 5.233 -62.280 43.840 1.00 25.12 85 VAL B N 1
ATOM 2426 C CA . VAL B 1 65 ? 6.581 -61.763 43.640 1.00 31.76 85 VAL B CA 1
ATOM 2427 C C . VAL B 1 65 ? 7.506 -62.794 43.006 1.00 33.55 85 VAL B C 1
ATOM 2428 O O . VAL B 1 65 ? 7.553 -63.949 43.430 1.00 33.98 85 VAL B O 1
ATOM 2432 N N . LYS B 1 66 ? 8.241 -62.363 41.987 1.00 30.41 86 LYS B N 1
ATOM 2433 C CA . LYS B 1 66 ? 9.224 -63.213 41.333 1.00 33.76 86 LYS B CA 1
ATOM 2434 C C . LYS B 1 66 ? 10.574 -62.510 41.293 1.00 30.01 86 LYS B C 1
ATOM 2435 O O . LYS B 1 66 ? 10.741 -61.501 40.608 1.00 32.60 86 LYS B O 1
ATOM 2441 N N . CYS B 1 67 ? 11.532 -63.041 42.044 1.00 30.28 87 CYS B N 1
ATOM 2442 C CA . CYS B 1 67 ? 12.869 -62.465 42.089 1.00 32.14 87 CYS B CA 1
ATOM 2443 C C . CYS B 1 67 ? 13.835 -63.240 41.203 1.00 40.00 87 CYS B C 1
ATOM 2444 O O . CYS B 1 67 ? 13.786 -64.468 41.136 1.00 42.07 87 CYS B O 1
ATOM 2447 N N . PHE B 1 68 ? 14.709 -62.508 40.522 1.00 37.55 88 PHE B N 1
ATOM 2448 C CA . PHE B 1 68 ? 15.753 -63.112 39.709 1.00 36.27 88 PHE B CA 1
ATOM 2449 C C . PHE B 1 68 ? 17.082 -62.444 40.039 1.00 34.92 88 PHE B C 1
ATOM 2450 O O . PHE B 1 68 ? 17.198 -61.220 39.996 1.00 29.42 88 PHE B O 1
ATOM 2458 N N . ASN B 1 69 ? 18.081 -63.252 40.380 1.00 34.87 89 ASN B N 1
ATOM 2459 C CA . ASN B 1 69 ? 19.357 -62.721 40.845 1.00 35.90 89 ASN B CA 1
ATOM 2460 C C . ASN B 1 69 ? 20.473 -62.788 39.807 1.00 37.11 89 ASN B C 1
ATOM 2461 O O . ASN B 1 69 ? 20.803 -63.860 39.303 1.00 39.16 89 ASN B O 1
ATOM 2466 N N . ASP B 1 70 ? 21.048 -61.629 39.499 1.00 31.43 90 ASP B N 1
ATOM 2467 C CA . ASP B 1 70 ? 22.218 -61.542 38.631 1.00 32.49 90 ASP B CA 1
ATOM 2468 C C . ASP B 1 70 ? 22.045 -62.268 37.302 1.00 34.69 90 ASP B C 1
ATOM 2469 O O . ASP B 1 70 ? 22.942 -62.984 36.860 1.00 40.33 90 ASP B O 1
ATOM 2474 N N . LEU B 1 71 ? 20.895 -62.078 36.665 1.00 33.00 91 LEU B N 1
ATOM 2475 C CA . LEU B 1 71 ? 20.657 -62.674 35.358 1.00 29.66 91 LEU B CA 1
ATOM 2476 C C . LEU B 1 71 ? 21.508 -61.999 34.293 1.00 33.97 91 LEU B C 1
ATOM 2477 O O . LEU B 1 71 ? 21.896 -60.840 34.435 1.00 31.76 91 LEU B O 1
ATOM 2482 N N . LYS B 1 72 ? 21.798 -62.735 33.227 1.00 34.24 92 LYS B N 1
ATOM 2483 C CA . LYS B 1 72 ? 22.513 -62.174 32.094 1.00 33.48 92 LYS B CA 1
ATOM 2484 C C . LYS B 1 72 ? 21.498 -61.564 31.139 1.00 38.59 92 LYS B C 1
ATOM 2485 O O . LYS B 1 72 ? 20.333 -61.962 31.131 1.00 39.63 92 LYS B O 1
ATOM 2491 N N . ALA B 1 73 ? 21.939 -60.595 30.345 1.00 35.21 93 ALA B N 1
ATOM 2492 C CA . ALA B 1 73 ? 21.047 -59.878 29.440 1.00 33.03 93 ALA B CA 1
ATOM 2493 C C . ALA B 1 73 ? 20.129 -60.818 28.662 1.00 31.40 93 ALA B C 1
ATOM 2494 O O . ALA B 1 73 ? 18.960 -60.508 28.438 1.00 41.46 93 ALA B O 1
ATOM 2496 N N . GLU B 1 74 ? 20.661 -61.968 28.259 1.00 30.45 94 GLU B N 1
ATOM 2497 C CA . GLU B 1 74 ? 19.896 -62.928 27.468 1.00 31.02 94 GLU B CA 1
ATOM 2498 C C . GLU B 1 74 ? 18.786 -63.599 28.274 1.00 35.88 94 GLU B C 1
ATOM 2499 O O . GLU B 1 74 ? 17.654 -63.710 27.806 1.00 32.97 94 GLU B O 1
ATOM 2505 N N . GLU B 1 75 ? 19.114 -64.049 29.481 1.00 22.91 95 GLU B N 1
ATOM 2506 C CA . GLU B 1 75 ? 18.127 -64.684 30.347 1.00 26.57 95 GLU B CA 1
ATOM 2507 C C . GLU B 1 75 ? 17.063 -63.676 30.767 1.00 31.26 95 GLU B C 1
ATOM 2508 O O . GLU B 1 75 ? 15.875 -63.989 30.805 1.00 33.79 95 GLU B O 1
ATOM 2514 N N . LEU B 1 76 ? 17.499 -62.461 31.078 1.00 27.87 96 LEU B N 1
ATOM 2515 C CA . LEU B 1 76 ? 16.596 -61.427 31.566 1.00 26.58 96 LEU B CA 1
ATOM 2516 C C . LEU B 1 76 ? 15.545 -61.063 30.520 1.00 33.30 96 LEU B C 1
ATOM 2517 O O . LEU B 1 76 ? 14.353 -60.997 30.823 1.00 32.91 96 LEU B O 1
ATOM 2522 N N . LEU B 1 77 ? 15.992 -60.829 29.290 1.00 29.70 97 LEU B N 1
ATOM 2523 C CA . LEU B 1 77 ? 15.083 -60.508 28.196 1.00 27.69 97 LEU B CA 1
ATOM 2524 C C . LEU B 1 77 ? 14.121 -61.661 27.923 1.00 35.76 97 LEU B C 1
ATOM 2525 O O . LEU B 1 77 ? 12.939 -61.443 27.660 1.00 41.79 97 LEU B O 1
ATOM 2530 N N . LEU B 1 78 ? 14.633 -62.887 27.988 1.00 38.85 98 LEU B N 1
ATOM 2531 C CA . LEU B 1 78 ? 13.800 -64.070 27.807 1.00 37.29 98 LEU B CA 1
ATOM 2532 C C . LEU B 1 78 ? 12.732 -64.162 28.890 1.00 40.00 98 LEU B C 1
ATOM 2533 O O . LEU B 1 78 ? 11.557 -64.379 28.597 1.00 42.07 98 LEU B O 1
ATOM 2538 N N . LYS B 1 79 ? 13.148 -63.997 30.142 1.00 23.03 99 LYS B N 1
ATOM 2539 C CA . LYS B 1 79 ? 12.233 -64.088 31.275 1.00 32.66 99 LYS B CA 1
ATOM 2540 C C . LYS B 1 79 ? 11.169 -62.993 31.240 1.00 33.06 99 LYS B C 1
ATOM 2541 O O . LYS B 1 79 ? 9.981 -63.267 31.405 1.00 38.59 99 LYS B O 1
ATOM 2547 N N . ILE B 1 80 ? 11.601 -61.755 31.027 1.00 32.47 100 ILE B N 1
ATOM 2548 C CA . ILE B 1 80 ? 10.687 -60.617 31.038 1.00 33.08 100 ILE B CA 1
ATOM 2549 C C . ILE B 1 80 ? 9.764 -60.616 29.821 1.00 39.81 100 ILE B C 1
ATOM 2550 O O . ILE B 1 80 ? 8.692 -60.012 29.848 1.00 38.60 100 ILE B O 1
ATOM 2555 N N . HIS B 1 81 ? 10.179 -61.293 28.754 1.00 40.43 101 HIS B N 1
ATOM 2556 C CA . HIS B 1 81 ? 9.327 -61.418 27.576 1.00 41.75 101 HIS B CA 1
ATOM 2557 C C . HIS B 1 81 ? 8.203 -62.414 27.838 1.00 40.86 101 HIS B C 1
ATOM 2558 O O . HIS B 1 81 ? 7.089 -62.249 27.345 1.00 43.09 101 HIS B O 1
ATOM 2565 N N . GLU B 1 82 ? 8.504 -63.452 28.611 1.00 34.54 102 GLU B N 1
ATOM 2566 C CA . GLU B 1 82 ? 7.492 -64.424 29.011 1.00 39.61 102 GLU B CA 1
ATOM 2567 C C . GLU B 1 82 ? 6.401 -63.748 29.828 1.00 41.54 102 GLU B C 1
ATOM 2568 O O . GLU B 1 82 ? 5.224 -63.788 29.469 1.00 42.17 102 GLU B O 1
ATOM 2574 N N . VAL B 1 83 ? 6.806 -63.134 30.935 1.00 37.88 103 VAL B N 1
ATOM 2575 C CA . VAL B 1 83 ? 5.879 -62.443 31.820 1.00 38.63 103 VAL B CA 1
ATOM 2576 C C . VAL B 1 83 ? 4.957 -61.520 31.030 1.00 43.88 103 VAL B C 1
ATOM 2577 O O . VAL B 1 83 ? 3.772 -61.403 31.336 1.00 51.41 103 VAL B O 1
ATOM 2581 N N . SER B 1 84 ? 5.507 -60.876 30.006 1.00 43.84 104 SER B N 1
ATOM 2582 C CA . SER B 1 84 ? 4.734 -59.950 29.185 1.00 49.36 104 SER B CA 1
ATOM 2583 C C . SER B 1 84 ? 3.769 -60.674 28.247 1.00 48.17 104 SER B C 1
ATOM 2584 O O . SER B 1 84 ? 2.738 -60.122 27.865 1.00 53.23 104 SER B O 1
ATOM 2587 N N . THR B 1 85 ? 4.103 -61.908 27.881 1.00 39.52 105 THR B N 1
ATOM 2588 C CA . THR B 1 85 ? 3.284 -62.671 26.942 1.00 44.58 105 THR B CA 1
ATOM 2589 C C . THR B 1 85 ? 2.224 -63.532 27.628 1.00 44.28 105 THR B C 1
ATOM 2590 O O . THR B 1 85 ? 1.359 -64.104 26.965 1.00 43.21 105 THR B O 1
ATOM 2594 N N . VAL B 1 86 ? 2.296 -63.627 28.951 1.00 42.89 106 VAL B N 1
ATOM 2595 C CA . VAL B 1 86 ? 1.277 -64.340 29.712 1.00 44.94 106 VAL B CA 1
ATOM 2596 C C . VAL B 1 86 ? 0.050 -63.448 29.881 1.00 49.96 106 VAL B C 1
ATOM 2597 O O . VAL B 1 86 ? 0.153 -62.223 29.816 1.00 56.02 106 VAL B O 1
ATOM 2601 N N . SER B 1 87 ? -1.110 -64.064 30.082 1.00 43.11 107 SER B N 1
ATOM 2602 C CA . SER B 1 87 ? -2.345 -63.316 30.276 1.00 38.11 107 SER B CA 1
ATOM 2603 C C . SER B 1 87 ? -2.349 -62.599 31.623 1.00 39.92 107 SER B C 1
ATOM 2604 O O . SER B 1 87 ? -1.976 -63.173 32.645 1.00 40.19 107 SER B O 1
ATOM 2607 N N . HIS B 1 88 ? -2.769 -61.339 31.612 1.00 38.90 108 HIS B N 1
ATOM 2608 C CA . HIS B 1 88 ? -2.877 -60.549 32.833 1.00 38.13 108 HIS B CA 1
ATOM 2609 C C . HIS B 1 88 ? -4.317 -60.098 33.039 1.00 37.36 108 HIS B C 1
ATOM 2610 O O . HIS B 1 88 ? -4.589 -59.192 33.826 1.00 30.81 108 HIS B O 1
ATOM 2617 N N . ALA B 1 89 ? -5.237 -60.740 32.324 1.00 31.27 109 ALA B N 1
ATOM 2618 C CA . ALA B 1 89 ? -6.643 -60.347 32.335 1.00 35.57 109 ALA B CA 1
ATOM 2619 C C . ALA B 1 89 ? -7.270 -60.392 33.727 1.00 43.93 109 ALA B C 1
ATOM 2620 O O . ALA B 1 89 ? -8.106 -59.554 34.064 1.00 50.71 109 ALA B O 1
ATOM 2622 N N . ASP B 1 90 ? -6.871 -61.373 34.530 1.00 45.08 110 ASP B N 1
ATOM 2623 C CA . ASP B 1 90 ? -7.419 -61.523 35.874 1.00 50.36 110 ASP B CA 1
ATOM 2624 C C . ASP B 1 90 ? -6.512 -60.893 36.927 1.00 44.57 110 ASP B C 1
ATOM 2625 O O . ASP B 1 90 ? -6.531 -61.288 38.092 1.00 42.87 110 ASP B O 1
ATOM 2630 N N . ALA B 1 91 ? -5.720 -59.911 36.509 1.00 42.31 111 ALA B N 1
ATOM 2631 C CA . ALA B 1 91 ? -4.813 -59.218 37.417 1.00 39.35 111 ALA B CA 1
ATOM 2632 C C . ALA B 1 91 ? -5.142 -57.730 37.497 1.00 37.11 111 ALA B C 1
ATOM 2633 O O . ALA B 1 91 ? -5.625 -57.139 36.531 1.00 38.58 111 ALA B O 1
ATOM 2635 N N . ASP B 1 92 ? -4.878 -57.129 38.653 1.00 24.73 112 ASP B N 1
ATOM 2636 C CA . ASP B 1 92 ? -5.126 -55.706 38.852 1.00 29.77 112 ASP B CA 1
ATOM 2637 C C . ASP B 1 92 ? -4.132 -54.856 38.074 1.00 34.94 112 ASP B C 1
ATOM 2638 O O . ASP B 1 92 ? -4.503 -53.859 37.455 1.00 38.23 112 ASP B O 1
ATOM 2643 N N . CYS B 1 93 ? -2.867 -55.257 38.112 1.00 33.20 113 CYS B N 1
ATOM 2644 C CA . CYS B 1 93 ? -1.799 -54.450 37.542 1.00 35.88 113 CYS B CA 1
ATOM 2645 C C . CYS B 1 93 ? -0.514 -55.251 37.385 1.00 39.19 113 CYS B C 1
ATOM 2646 O O . CYS B 1 93 ? -0.489 -56.461 37.610 1.00 35.81 113 CYS B O 1
ATOM 2649 N N . PHE B 1 94 ? 0.553 -54.560 37.001 1.00 37.04 114 PHE B N 1
ATOM 2650 C CA . PHE B 1 94 ? 1.861 -55.182 36.845 1.00 27.82 114 PHE B CA 1
ATOM 2651 C C . PHE B 1 94 ? 2.943 -54.343 37.513 1.00 28.90 114 PHE B C 1
ATOM 2652 O O . PHE B 1 94 ? 2.929 -53.115 37.434 1.00 30.58 114 PHE B O 1
ATOM 2660 N N . VAL B 1 95 ? 3.879 -55.016 38.174 1.00 31.33 115 VAL B N 1
ATOM 2661 C CA . VAL B 1 95 ? 4.995 -54.343 38.824 1.00 29.54 115 VAL B CA 1
ATOM 2662 C C . VAL B 1 95 ? 6.320 -54.955 38.386 1.00 27.35 115 VAL B C 1
ATOM 2663 O O . VAL B 1 95 ? 6.463 -56.175 38.334 1.00 31.81 115 VAL B O 1
ATOM 2667 N N . CYS B 1 96 ? 7.284 -54.100 38.061 1.00 22.55 116 CYS B N 1
ATOM 2668 C CA . CYS B 1 96 ? 8.616 -54.552 37.683 1.00 32.40 116 CYS B CA 1
ATOM 2669 C C . CYS B 1 96 ? 9.674 -53.688 38.359 1.00 30.87 116 CYS B C 1
ATOM 2670 O O . CYS B 1 96 ? 9.652 -52.463 38.245 1.00 25.49 116 CYS B O 1
ATOM 2673 N N . VAL B 1 97 ? 10.598 -54.334 39.062 1.00 26.32 117 VAL B N 1
ATOM 2674 C CA . VAL B 1 97 ? 11.616 -53.622 39.824 1.00 28.19 117 VAL B CA 1
ATOM 2675 C C . VAL B 1 97 ? 13.022 -53.921 39.315 1.00 34.92 117 VAL B C 1
ATOM 2676 O O . VAL B 1 97 ? 13.371 -55.076 39.070 1.00 38.09 117 VAL B O 1
ATOM 2680 N N . PHE B 1 98 ? 13.827 -52.875 39.162 1.00 34.14 118 PHE B N 1
ATOM 2681 C CA . PHE B 1 98 ? 15.213 -53.033 38.735 1.00 30.54 118 PHE B CA 1
ATOM 2682 C C . PHE B 1 98 ? 16.203 -52.525 39.778 1.00 26.67 118 PHE B C 1
ATOM 2683 O O . PHE B 1 98 ? 16.253 -51.332 40.075 1.00 25.58 118 PHE B O 1
ATOM 2691 N N . LEU B 1 99 ? 16.985 -53.445 40.331 1.00 19.86 119 LEU B N 1
ATOM 2692 C CA . LEU B 1 99 ? 18.047 -53.101 41.266 1.00 20.43 119 LEU B CA 1
ATOM 2693 C C . LEU B 1 99 ? 19.385 -53.423 40.615 1.00 33.29 119 LEU B C 1
ATOM 2694 O O . LEU B 1 99 ? 19.778 -54.587 40.541 1.00 30.78 119 LEU B O 1
ATOM 2699 N N . SER B 1 100 ? 20.083 -52.396 40.144 1.00 31.82 120 SER B N 1
ATOM 2700 C CA . SER B 1 100 ? 21.322 -52.608 39.408 1.00 34.72 120 SER B CA 1
ATOM 2701 C C . SER B 1 100 ? 22.059 -51.298 39.163 1.00 35.47 120 SER B C 1
ATOM 2702 O O . SER B 1 100 ? 21.709 -50.261 39.727 1.00 41.47 120 SER B O 1
ATOM 2705 N N . HIS B 1 101 ? 23.092 -51.355 38.329 1.00 24.72 121 HIS B N 1
ATOM 2706 C CA . HIS B 1 101 ? 23.729 -50.147 37.827 1.00 28.15 121 HIS B CA 1
ATOM 2707 C C . HIS B 1 101 ? 23.060 -49.769 36.517 1.00 35.31 121 HIS B C 1
ATOM 2708 O O . HIS B 1 101 ? 22.494 -50.622 35.833 1.00 34.99 121 HIS B O 1
ATOM 2715 N N . GLY B 1 102 ? 23.124 -48.491 36.166 1.00 41.81 122 GLY B N 1
ATOM 2716 C CA . GLY B 1 102 ? 22.539 -48.025 34.925 1.00 36.04 122 GLY B CA 1
ATOM 2717 C C . GLY B 1 102 ? 23.263 -46.823 34.360 1.00 36.21 122 GLY B C 1
ATOM 2718 O O . GLY B 1 102 ? 24.090 -46.211 35.032 1.00 34.09 122 GLY B O 1
ATOM 2719 N N . GLU B 1 103 ? 22.964 -46.504 33.107 1.00 41.14 123 GLU B N 1
ATOM 2720 C CA . GLU B 1 103 ? 23.518 -45.331 32.448 1.00 43.85 123 GLU B CA 1
ATOM 2721 C C . GLU B 1 103 ? 22.482 -44.803 31.469 1.00 40.22 123 GLU B C 1
ATOM 2722 O O . GLU B 1 103 ? 21.813 -45.584 30.798 1.00 44.62 123 GLU B O 1
ATOM 2728 N N . GLY B 1 104 ? 22.355 -43.483 31.382 1.00 24.24 124 GLY B N 1
ATOM 2729 C CA . GLY B 1 104 ? 21.403 -42.863 30.474 1.00 34.97 124 GLY B CA 1
ATOM 2730 C C . GLY B 1 104 ? 20.138 -43.679 30.273 1.00 40.06 124 GLY B C 1
ATOM 2731 O O . GLY B 1 104 ? 19.338 -43.836 31.195 1.00 22.62 124 GLY B O 1
ATOM 2732 N N . ASN B 1 105 ? 19.961 -44.209 29.065 1.00 43.70 125 ASN B N 1
ATOM 2733 C CA . ASN B 1 105 ? 18.788 -45.021 28.744 1.00 22.60 125 ASN B CA 1
ATOM 2734 C C . ASN B 1 105 ? 18.988 -46.511 29.018 1.00 29.32 125 ASN B C 1
ATOM 2735 O O . ASN B 1 105 ? 18.125 -47.327 28.693 1.00 35.54 125 ASN B O 1
ATOM 2740 N N . HIS B 1 106 ? 20.123 -46.864 29.611 1.00 24.73 126 HIS B N 1
ATOM 2741 C CA . HIS B 1 106 ? 20.502 -48.267 29.744 1.00 25.30 126 HIS B CA 1
ATOM 2742 C C . HIS B 1 106 ? 20.631 -48.760 31.182 1.00 27.50 126 HIS B C 1
ATOM 2743 O O . HIS B 1 106 ? 21.229 -48.102 32.030 1.00 29.40 126 HIS B O 1
ATOM 2750 N N . ILE B 1 107 ? 20.064 -49.935 31.433 1.00 24.81 127 ILE B N 1
ATOM 2751 C CA . ILE B 1 107 ? 20.254 -50.643 32.689 1.00 30.58 127 ILE B CA 1
ATOM 2752 C C . ILE B 1 107 ? 21.221 -51.796 32.439 1.00 30.98 127 ILE B C 1
ATOM 2753 O O . ILE B 1 107 ? 21.305 -52.312 31.322 1.00 31.05 127 ILE B O 1
ATOM 2758 N N . TYR B 1 108 ? 21.956 -52.189 33.474 1.00 31.03 128 TYR B N 1
ATOM 2759 C CA . TYR B 1 108 ? 22.919 -53.276 33.342 1.00 28.46 128 TYR B CA 1
ATOM 2760 C C . TYR B 1 108 ? 22.393 -54.604 33.873 1.00 30.42 128 TYR B C 1
ATOM 2761 O O . TYR B 1 108 ? 21.957 -54.706 35.024 1.00 29.74 128 TYR B O 1
ATOM 2770 N N . ALA B 1 109 ? 22.438 -55.615 33.015 1.00 35.90 129 ALA B N 1
ATOM 2771 C CA . ALA B 1 109 ? 22.307 -56.979 33.468 1.00 35.39 129 ALA B CA 1
ATOM 2772 C C . ALA B 1 109 ? 23.720 -57.525 33.701 1.00 38.64 129 ALA B C 1
ATOM 2773 O O . ALA B 1 109 ? 24.695 -56.898 33.287 1.00 48.46 129 ALA B O 1
ATOM 2775 N N . TYR B 1 110 ? 23.829 -58.675 34.356 1.00 36.40 130 TYR B N 1
ATOM 2776 C CA . TYR B 1 110 ? 25.129 -59.211 34.756 1.00 37.25 130 TYR B CA 1
ATOM 2777 C C . TYR B 1 110 ? 26.287 -58.966 33.777 1.00 38.60 130 TYR B C 1
ATOM 2778 O O . TYR B 1 110 ? 27.392 -58.599 34.180 1.00 23.69 130 TYR B O 1
ATOM 2787 N N . ASP B 1 111 ? 26.031 -59.165 32.491 1.00 31.19 131 ASP B N 1
ATOM 2788 C CA . ASP B 1 111 ? 27.108 -59.244 31.507 1.00 23.43 131 ASP B CA 1
ATOM 2789 C C . ASP B 1 111 ? 26.996 -58.228 30.376 1.00 30.05 131 ASP B C 1
ATOM 2790 O O . ASP B 1 111 ? 27.897 -58.112 29.542 1.00 32.41 131 ASP B O 1
ATOM 2795 N N . ALA B 1 112 ? 25.888 -57.503 30.335 1.00 27.02 132 ALA B N 1
ATOM 2796 C CA . ALA B 1 112 ? 25.692 -56.516 29.286 1.00 24.14 132 ALA B CA 1
ATOM 2797 C C . ALA B 1 112 ? 24.641 -55.487 29.693 1.00 26.61 132 ALA B C 1
ATOM 2798 O O . ALA B 1 112 ? 24.139 -55.517 30.818 1.00 30.22 132 ALA B O 1
ATOM 2800 N N . LYS B 1 113 ? 24.307 -54.585 28.774 1.00 33.99 133 LYS B N 1
ATOM 2801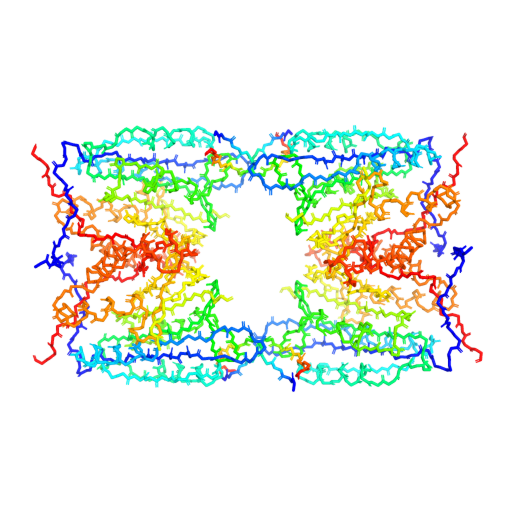 C CA . LYS B 1 113 ? 23.348 -53.524 29.064 1.00 33.51 133 LYS B CA 1
ATOM 2802 C C . LYS B 1 113 ? 22.115 -53.621 28.174 1.00 38.49 133 LYS B C 1
ATOM 2803 O O . LYS B 1 113 ? 22.207 -53.992 27.004 1.00 38.32 133 LYS B O 1
ATOM 2809 N N . ILE B 1 114 ? 20.961 -53.301 28.746 1.00 27.67 134 ILE B N 1
ATOM 2810 C CA . ILE B 1 114 ? 19.705 -53.341 28.017 1.00 37.11 134 ILE B CA 1
ATOM 2811 C C . ILE B 1 114 ? 19.038 -51.974 28.068 1.00 34.89 134 ILE B C 1
ATOM 2812 O O . ILE B 1 114 ? 19.031 -51.321 29.111 1.00 32.77 134 ILE B O 1
ATOM 2817 N N . GLU B 1 115 ? 18.483 -51.538 26.943 1.00 31.91 135 GLU B N 1
ATOM 2818 C CA . GLU B 1 115 ? 17.702 -50.308 26.930 1.00 33.92 135 GLU B CA 1
ATOM 2819 C C . GLU B 1 115 ? 16.431 -50.497 27.745 1.00 35.82 135 GLU B C 1
ATOM 2820 O O . GLU B 1 115 ? 15.685 -51.454 27.538 1.00 40.88 135 GLU B O 1
ATOM 2826 N N . ILE B 1 116 ? 16.199 -49.583 28.680 1.00 32.40 136 ILE B N 1
ATOM 2827 C CA . ILE B 1 116 ? 15.042 -49.661 29.561 1.00 29.25 136 ILE B CA 1
ATOM 2828 C C . ILE B 1 116 ? 13.737 -49.603 28.772 1.00 30.64 136 ILE B C 1
ATOM 2829 O O . ILE B 1 116 ? 12.759 -50.260 29.128 1.00 27.49 136 ILE B O 1
ATOM 2834 N N . GLN B 1 117 ? 13.730 -48.822 27.695 1.00 32.50 137 GLN B N 1
ATOM 2835 C CA . GLN B 1 117 ? 12.557 -48.723 26.832 1.00 34.18 137 GLN B CA 1
ATOM 2836 C C . GLN B 1 117 ? 12.178 -50.084 26.257 1.00 35.45 137 GLN B C 1
ATOM 2837 O O . GLN B 1 117 ? 10.998 -50.400 26.117 1.00 38.57 137 GLN B O 1
ATOM 2843 N N . THR B 1 118 ? 13.186 -50.882 25.919 1.00 30.57 138 THR B N 1
ATOM 2844 C CA . THR B 1 118 ? 12.956 -52.217 25.381 1.00 34.37 138 THR B CA 1
ATOM 2845 C C . THR B 1 118 ? 12.213 -53.075 26.398 1.00 36.26 138 THR B C 1
ATOM 2846 O O . THR B 1 118 ? 11.349 -53.875 26.041 1.00 44.55 138 THR B O 1
ATOM 2850 N N . LEU B 1 119 ? 12.556 -52.898 27.669 1.00 30.98 139 LEU B N 1
ATOM 2851 C CA . LEU B 1 119 ? 11.926 -53.647 28.748 1.00 30.30 139 LEU B CA 1
ATOM 2852 C C . LEU B 1 119 ? 10.496 -53.170 28.980 1.00 36.31 139 LEU B C 1
ATOM 2853 O O . LEU B 1 119 ? 9.552 -53.956 28.902 1.00 35.78 139 LEU B O 1
ATOM 2858 N N . THR B 1 120 ? 10.343 -51.881 29.262 1.00 38.07 140 THR B N 1
ATOM 2859 C CA . THR B 1 120 ? 9.024 -51.291 29.458 1.00 35.59 140 THR B CA 1
ATOM 2860 C C . THR B 1 120 ? 8.145 -51.526 28.235 1.00 36.74 140 THR B C 1
ATOM 2861 O O . THR B 1 120 ? 6.948 -51.788 28.357 1.00 39.01 140 THR B O 1
ATOM 2865 N N . GLY B 1 121 ? 8.754 -51.437 27.057 1.00 35.79 141 GLY B N 1
ATOM 2866 C CA . GLY B 1 121 ? 8.036 -51.540 25.800 1.00 31.74 141 GLY B CA 1
ATOM 2867 C C . GLY B 1 121 ? 7.334 -52.865 25.574 1.00 41.75 141 GLY B C 1
ATOM 2868 O O . GLY B 1 121 ? 6.510 -52.988 24.668 1.00 41.55 141 GLY B O 1
ATOM 2869 N N . LEU B 1 122 ? 7.659 -53.860 26.393 1.00 30.03 142 LEU B N 1
ATOM 2870 C CA . LEU B 1 122 ? 7.035 -55.173 26.279 1.00 41.08 142 LEU B CA 1
ATOM 2871 C C . LEU B 1 122 ? 5.645 -55.191 26.905 1.00 45.22 142 LEU B C 1
ATOM 2872 O O . LEU B 1 122 ? 4.927 -56.185 26.809 1.00 52.57 142 LEU B O 1
ATOM 2877 N N . PHE B 1 123 ? 5.265 -54.086 27.536 1.00 39.62 143 PHE B N 1
ATOM 2878 C CA . PHE B 1 123 ? 4.025 -54.047 28.301 1.00 38.47 143 PHE B CA 1
ATOM 2879 C C . PHE B 1 123 ? 3.075 -52.934 27.869 1.00 37.19 143 PHE B C 1
ATOM 2880 O O . PHE B 1 123 ? 2.105 -52.638 28.564 1.00 39.74 143 PHE B O 1
ATOM 2888 N N . LYS B 1 124 ? 3.350 -52.325 26.721 1.00 40.16 144 LYS B N 1
ATOM 2889 C CA . LYS B 1 124 ? 2.482 -51.276 26.196 1.00 44.53 144 LYS B CA 1
ATOM 2890 C C . LYS B 1 124 ? 1.270 -51.872 25.484 1.00 48.48 144 LYS B C 1
ATOM 2891 O O . LYS B 1 124 ? 1.241 -53.066 25.185 1.00 50.32 144 LYS B O 1
ATOM 2897 N N . GLY B 1 125 ? 0.287 -51.055 25.114 1.00 50.71 145 GLY B N 1
ATOM 2898 C CA . GLY B 1 125 ? -1.021 -51.568 24.722 1.00 58.26 145 GLY B CA 1
ATOM 2899 C C . GLY B 1 125 ? -1.199 -52.567 23.582 1.00 67.38 145 GLY B C 1
ATOM 2900 O O . GLY B 1 125 ? -1.948 -53.530 23.747 1.00 66.45 145 GLY B O 1
ATOM 2901 N N . ASP B 1 126 ? -0.527 -52.388 22.450 1.00 77.07 146 ASP B N 1
ATOM 2902 C CA . ASP B 1 126 ? -0.561 -53.394 21.386 1.00 88.62 146 ASP B CA 1
ATOM 2903 C C . ASP B 1 126 ? 0.231 -54.662 21.697 1.00 84.40 146 ASP B C 1
ATOM 2904 O O . ASP B 1 126 ? -0.069 -55.740 21.177 1.00 85.28 146 ASP B O 1
ATOM 2909 N N . LYS B 1 127 ? 1.244 -54.525 22.544 1.00 78.14 147 LYS B N 1
ATOM 2910 C CA . LYS B 1 127 ? 2.155 -55.624 22.844 1.00 70.52 147 LYS B CA 1
ATOM 2911 C C . LYS B 1 127 ? 1.674 -56.477 24.008 1.00 59.16 147 LYS B C 1
ATOM 2912 O O . LYS B 1 127 ? 2.065 -57.638 24.148 1.00 61.99 147 LYS B O 1
ATOM 2918 N N . CYS B 1 128 ? 0.836 -55.887 24.850 1.00 53.81 148 CYS B N 1
ATOM 2919 C CA . CYS B 1 128 ? 0.300 -56.582 26.007 1.00 47.07 148 CYS B CA 1
ATOM 2920 C C . CYS B 1 128 ? -1.139 -56.142 26.240 1.00 42.33 148 CYS B C 1
ATOM 2921 O O . CYS B 1 128 ? -1.399 -55.201 26.990 1.00 34.74 148 CYS B O 1
ATOM 2924 N N . HIS B 1 129 ? -2.070 -56.833 25.591 1.00 44.51 149 HIS B N 1
ATOM 2925 C CA . HIS B 1 129 ? -3.480 -56.460 25.630 1.00 43.88 149 HIS B CA 1
ATOM 2926 C C . HIS B 1 129 ? -4.102 -56.578 27.021 1.00 42.84 149 HIS B C 1
ATOM 2927 O O . HIS B 1 129 ? -4.877 -55.716 27.434 1.00 48.44 149 HIS B O 1
ATOM 2934 N N . SER B 1 130 ? -3.758 -57.640 27.741 1.00 39.89 150 SER B N 1
ATOM 2935 C CA . SER B 1 130 ? -4.361 -57.905 29.044 1.00 39.99 150 SER B CA 1
ATOM 2936 C C . SER B 1 130 ? -3.938 -56.907 30.122 1.00 44.61 150 SER B C 1
ATOM 2937 O O . SER B 1 130 ? -4.407 -56.977 31.257 1.00 50.34 150 SER B O 1
ATOM 2940 N N . LEU B 1 131 ? -3.054 -55.979 29.767 1.00 35.89 151 LEU B N 1
ATOM 2941 C CA . LEU B 1 131 ? -2.626 -54.947 30.709 1.00 35.68 151 LEU B CA 1
ATOM 2942 C C . LEU B 1 131 ? -3.142 -53.564 30.325 1.00 36.37 151 LEU B C 1
ATOM 2943 O O . LEU B 1 131 ? -3.022 -52.614 31.098 1.00 34.46 151 LEU B O 1
ATOM 2948 N N . VAL B 1 132 ? -3.714 -53.458 29.130 1.00 23.16 152 VAL B N 1
ATOM 2949 C CA . VAL B 1 132 ? -4.265 -52.194 28.656 1.00 21.30 152 VAL B CA 1
ATOM 2950 C C . VAL B 1 132 ? -5.265 -51.626 29.657 1.00 35.30 152 VAL B C 1
ATOM 2951 O O . VAL B 1 132 ? -6.191 -52.316 30.082 1.00 31.39 152 VAL B O 1
ATOM 2955 N N . GLY B 1 133 ? -5.065 -50.367 30.033 1.00 31.70 153 GLY B N 1
ATOM 2956 C CA . GLY B 1 133 ? -5.948 -49.700 30.971 1.00 26.74 153 GLY B CA 1
ATOM 2957 C C . GLY B 1 133 ? -5.560 -49.938 32.418 1.00 27.82 153 GLY B C 1
ATOM 2958 O O . GLY B 1 133 ? -6.123 -49.330 33.328 1.00 24.13 153 GLY B O 1
ATOM 2959 N N . LYS B 1 134 ? -4.590 -50.821 32.630 1.00 30.94 154 LYS B N 1
ATOM 2960 C CA . LYS B 1 134 ? -4.157 -51.176 33.977 1.00 29.15 154 LYS B CA 1
ATOM 2961 C C . LYS B 1 134 ? -2.801 -50.561 34.306 1.00 32.17 154 LYS B C 1
ATOM 2962 O O . LYS B 1 134 ? -1.966 -50.381 33.420 1.00 30.97 154 LYS B O 1
ATOM 2968 N N . PRO B 1 135 ? -2.583 -50.236 35.589 1.00 31.18 155 PRO B N 1
ATOM 2969 C CA . PRO B 1 135 ? -1.350 -49.587 36.048 1.00 29.09 155 PRO B CA 1
ATOM 2970 C C . PRO B 1 135 ? -0.118 -50.442 35.783 1.00 23.82 155 PRO B C 1
ATOM 2971 O O . PRO B 1 135 ? -0.073 -51.603 36.187 1.00 18.59 155 PRO B O 1
ATOM 2975 N N . LYS B 1 136 ? 0.867 -49.867 35.104 1.00 29.80 156 LYS B N 1
ATOM 2976 C CA . LYS B 1 136 ? 2.142 -50.535 34.883 1.00 33.37 156 LYS B CA 1
ATOM 2977 C C . LYS B 1 136 ? 3.240 -49.772 35.616 1.00 27.56 156 LYS B C 1
ATOM 2978 O O . LYS B 1 136 ? 3.643 -48.687 35.198 1.00 21.26 156 LYS B O 1
ATOM 2984 N N . ILE B 1 137 ? 3.714 -50.349 36.717 1.00 27.09 157 ILE B N 1
ATOM 2985 C CA . ILE B 1 137 ? 4.612 -49.649 37.627 1.00 27.35 157 ILE B CA 1
ATOM 2986 C C . ILE B 1 137 ? 6.034 -50.199 37.605 1.00 27.02 157 ILE B C 1
ATOM 2987 O O . ILE B 1 137 ? 6.270 -51.357 37.949 1.00 24.18 157 ILE B O 1
ATOM 2992 N N . PHE B 1 138 ? 6.982 -49.354 37.213 1.00 24.67 158 PHE B N 1
ATOM 2993 C CA . PHE B 1 138 ? 8.389 -49.728 37.224 1.00 25.78 158 PHE B CA 1
ATOM 2994 C C . PHE B 1 138 ? 9.146 -48.966 38.303 1.00 26.44 158 PHE B C 1
ATOM 2995 O O . PHE B 1 138 ? 9.069 -47.741 38.381 1.00 25.82 158 PHE B O 1
ATOM 3003 N N . ILE B 1 139 ? 9.872 -49.700 39.137 1.00 25.59 159 ILE B N 1
ATOM 3004 C CA . ILE B 1 139 ? 10.668 -49.094 40.196 1.00 29.04 159 ILE B CA 1
ATOM 3005 C C . ILE B 1 139 ? 12.147 -49.301 39.907 1.00 32.22 159 ILE B C 1
ATOM 3006 O O . ILE B 1 139 ? 12.617 -50.434 39.805 1.00 34.63 159 ILE B O 1
ATOM 3011 N N . ILE B 1 140 ? 12.878 -48.201 39.769 1.00 27.30 160 ILE B N 1
ATOM 3012 C CA . ILE B 1 140 ? 14.279 -48.278 39.377 1.00 28.86 160 ILE B CA 1
ATOM 3013 C C . ILE B 1 140 ? 15.238 -47.718 40.424 1.00 30.45 160 ILE B C 1
ATOM 3014 O O . ILE B 1 140 ? 15.259 -46.517 40.696 1.00 21.76 160 ILE B O 1
ATOM 3019 N N . GLN B 1 141 ? 16.021 -48.614 41.013 1.00 27.86 161 GLN B N 1
ATOM 3020 C CA . GLN B 1 141 ? 17.122 -48.238 41.884 1.00 22.90 161 GLN B CA 1
ATOM 3021 C C . GLN B 1 141 ? 18.416 -48.492 41.124 1.00 28.67 161 GLN B C 1
ATOM 3022 O O . GLN B 1 141 ? 19.015 -49.561 41.234 1.00 24.29 161 GLN B O 1
ATOM 3028 N N . ALA B 1 142 ? 18.830 -47.507 40.333 1.00 28.91 162 ALA B N 1
ATOM 3029 C CA . ALA B 1 142 ? 19.993 -47.660 39.469 1.00 32.51 162 ALA B CA 1
ATOM 3030 C C . ALA B 1 142 ? 20.825 -46.386 39.435 1.00 32.68 162 ALA B C 1
ATOM 3031 O O . ALA B 1 142 ? 20.289 -45.287 39.298 1.00 30.26 162 ALA B O 1
ATOM 3033 N N . ALA B 1 143 ? 22.138 -46.542 39.555 1.00 27.19 163 ALA B N 1
ATOM 3034 C CA . ALA B 1 143 ? 23.044 -45.402 39.548 1.00 40.44 163 ALA B CA 1
ATOM 3035 C C . ALA B 1 143 ? 24.373 -45.757 38.892 1.00 44.46 163 ALA B C 1
ATOM 3036 O O . ALA B 1 143 ? 24.506 -46.805 38.261 1.00 46.75 163 ALA B O 1
ATOM 3038 N N . ARG B 1 144 ? 25.355 -44.875 39.045 1.00 45.63 164 ARG B N 1
ATOM 3039 C CA . ARG B 1 144 ? 26.672 -45.096 38.466 1.00 46.55 164 ARG B CA 1
ATOM 3040 C C . ARG B 1 144 ? 27.665 -45.534 39.537 1.00 53.89 164 ARG B C 1
ATOM 3041 O O . ARG B 1 144 ? 27.775 -44.905 40.589 1.00 55.68 164 ARG B O 1
ATOM 3049 N N . GLY B 1 145 ? 28.379 -46.622 39.268 1.00 52.72 165 GLY B N 1
ATOM 3050 C CA . GLY B 1 145 ? 29.416 -47.083 40.167 1.00 57.02 165 GLY B CA 1
ATOM 3051 C C . GLY B 1 145 ? 30.471 -46.009 40.306 1.00 69.84 165 GLY B C 1
ATOM 3052 O O . GLY B 1 145 ? 30.723 -45.252 39.367 1.00 73.64 165 GLY B O 1
ATOM 3053 N N . ASN B 1 146 ? 31.077 -45.945 41.487 1.00 78.12 166 ASN B N 1
ATOM 3054 C CA . ASN B 1 146 ? 32.061 -44.920 41.811 1.00 85.02 166 ASN B CA 1
ATOM 3055 C C . ASN B 1 146 ? 33.296 -45.071 40.931 1.00 89.58 166 ASN B C 1
ATOM 3056 O O . ASN B 1 146 ? 34.160 -45.908 41.196 1.00 90.85 166 ASN B O 1
ATOM 3061 N N . THR B 1 167 ? 29.736 -55.210 58.856 1.00 89.00 187 THR B N 1
ATOM 3062 C CA . THR B 1 167 ? 30.067 -53.799 59.034 1.00 91.75 187 THR B CA 1
ATOM 3063 C C . THR B 1 167 ? 29.322 -52.914 58.036 1.00 87.77 187 THR B C 1
ATOM 3064 O O . THR B 1 167 ? 29.616 -52.918 56.841 1.00 88.78 187 THR B O 1
ATOM 3068 N N . ASN B 1 168 ? 28.359 -52.152 58.546 1.00 81.44 188 ASN B N 1
ATOM 3069 C CA . ASN B 1 168 ? 27.473 -51.346 57.711 1.00 69.75 188 ASN B CA 1
ATOM 3070 C C . ASN B 1 168 ? 28.096 -50.029 57.252 1.00 67.16 188 ASN B C 1
ATOM 3071 O O . ASN B 1 168 ? 28.368 -49.142 58.062 1.00 68.27 188 ASN B O 1
ATOM 3076 N N . ILE B 1 169 ? 28.313 -49.908 55.945 1.00 66.61 189 ILE B N 1
ATOM 3077 C CA . ILE B 1 169 ? 28.903 -48.707 55.364 1.00 65.28 189 ILE B CA 1
ATOM 3078 C C . ILE B 1 169 ? 27.969 -48.109 54.315 1.00 58.78 189 ILE B C 1
ATOM 3079 O O . ILE B 1 169 ? 27.353 -48.838 53.537 1.00 57.55 189 ILE B O 1
ATOM 3084 N N . THR B 1 170 ? 27.869 -46.783 54.292 1.00 52.71 190 THR B N 1
ATOM 3085 C CA . THR B 1 170 ? 27.013 -46.098 53.328 1.00 49.00 190 THR B CA 1
ATOM 3086 C C . THR B 1 170 ? 27.787 -45.698 52.076 1.00 48.70 190 THR B C 1
ATOM 3087 O O . THR B 1 170 ? 28.755 -44.941 52.149 1.00 50.64 190 THR B O 1
ATOM 3091 N N . GLU B 1 171 ? 27.355 -46.210 50.929 1.00 43.57 191 GLU B N 1
ATOM 3092 C CA . GLU B 1 171 ? 27.986 -45.877 49.657 1.00 45.16 191 GLU B CA 1
ATOM 3093 C C . GLU B 1 171 ? 27.164 -44.858 48.876 1.00 39.62 191 GLU B C 1
ATOM 3094 O O . GLU B 1 171 ? 25.934 -44.868 48.921 1.00 43.11 191 GLU B O 1
ATOM 3100 N N . VAL B 1 172 ? 27.858 -43.981 48.159 1.00 36.93 192 VAL B N 1
ATOM 3101 C CA . VAL B 1 172 ? 27.209 -42.904 47.425 1.00 39.00 192 VAL B CA 1
ATOM 3102 C C . VAL B 1 172 ? 27.476 -43.016 45.928 1.00 34.50 192 VAL B C 1
ATOM 3103 O O . VAL B 1 172 ? 28.628 -43.060 45.495 1.00 41.38 192 VAL B O 1
ATOM 3107 N N . ASP B 1 173 ? 26.405 -43.064 45.143 1.00 36.23 193 ASP B N 1
ATOM 3108 C CA . ASP B 1 173 ? 26.519 -43.128 43.692 1.00 47.63 193 ASP B CA 1
ATOM 3109 C C . ASP B 1 173 ? 25.861 -41.906 43.062 1.00 44.43 193 ASP B C 1
ATOM 3110 O O . ASP B 1 173 ? 24.855 -41.406 43.564 1.00 46.67 193 ASP B O 1
ATOM 3115 N N . ALA B 1 174 ? 26.431 -41.425 41.964 1.00 37.68 194 ALA B N 1
ATOM 3116 C CA . ALA B 1 174 ? 25.857 -40.294 41.248 1.00 34.73 194 ALA B CA 1
ATOM 3117 C C . ALA B 1 174 ? 24.717 -40.761 40.349 1.00 35.33 194 ALA B C 1
ATOM 3118 O O . ALA B 1 174 ? 24.742 -41.877 39.833 1.00 35.30 194 ALA B O 1
ATOM 3120 N N . ALA B 1 175 ? 23.714 -39.908 40.168 1.00 35.00 195 ALA B N 1
ATOM 3121 C CA . ALA B 1 175 ? 22.595 -40.227 39.288 1.00 31.82 195 ALA B CA 1
ATOM 3122 C C . ALA B 1 175 ? 23.106 -40.459 37.868 1.00 30.99 195 ALA B C 1
ATOM 3123 O O . ALA B 1 175 ? 24.058 -39.805 37.436 1.00 34.24 195 ALA B O 1
ATOM 3125 N N . SER B 1 176 ? 22.617 -41.530 37.242 1.00 29.43 196 SER B N 1
ATOM 3126 C CA . SER B 1 176 ? 23.034 -41.905 35.889 1.00 31.14 196 SER B CA 1
ATOM 3127 C C . SER B 1 176 ? 21.866 -42.115 34.915 1.00 31.28 196 SER B C 1
ATOM 3128 O O . SER B 1 176 ? 21.927 -41.686 33.765 1.00 31.82 196 SER B O 1
ATOM 3131 N N . VAL B 1 177 ? 20.817 -42.792 35.376 1.00 36.21 197 VAL B N 1
ATOM 3132 C CA . VAL B 1 177 ? 19.729 -43.250 34.522 1.00 37.07 197 VAL B CA 1
ATOM 3133 C C . VAL B 1 177 ? 18.722 -42.137 34.266 1.00 38.41 197 VAL B C 1
ATOM 3134 O O . VAL B 1 177 ? 18.168 -41.560 35.203 1.00 37.48 197 VAL B O 1
ATOM 3138 N N . TYR B 1 178 ? 18.491 -41.840 32.991 1.00 42.98 198 TYR B N 1
ATOM 3139 C CA . TYR B 1 178 ? 17.522 -40.822 32.611 1.00 41.86 198 TYR B CA 1
ATOM 3140 C C . TYR B 1 178 ? 16.148 -41.172 33.166 1.00 48.37 198 TYR B C 1
ATOM 3141 O O . TYR B 1 178 ? 15.639 -42.270 32.946 1.00 50.37 198 TYR B O 1
ATOM 3150 N N . THR B 1 179 ? 15.551 -40.229 33.887 1.00 47.12 199 THR B N 1
ATOM 3151 C CA . THR B 1 179 ? 14.260 -40.455 34.525 1.00 43.86 199 THR B CA 1
ATOM 3152 C C . THR B 1 179 ? 13.104 -40.137 33.583 1.00 42.41 199 THR B C 1
ATOM 3153 O O . THR B 1 179 ? 12.387 -39.151 33.764 1.00 40.81 199 THR B O 1
ATOM 3157 N N . LEU B 1 180 ? 12.933 -40.978 32.571 1.00 47.03 200 LEU B N 1
ATOM 3158 C CA . LEU B 1 180 ? 11.872 -40.786 31.596 1.00 46.42 200 LEU B CA 1
ATOM 3159 C C . LEU B 1 180 ? 10.628 -41.592 31.960 1.00 46.89 200 LEU B C 1
ATOM 3160 O O . LEU B 1 180 ? 10.664 -42.436 32.853 1.00 40.07 200 LEU B O 1
ATOM 3165 N N . PRO B 1 181 ? 9.510 -41.289 31.290 1.00 52.39 201 PRO B N 1
ATOM 3166 C CA . PRO B 1 181 ? 8.258 -42.052 31.233 1.00 46.37 201 PRO B CA 1
ATOM 3167 C C . PRO B 1 181 ? 8.305 -43.140 30.160 1.00 41.92 201 PRO B C 1
ATOM 3168 O O . PRO B 1 181 ? 9.272 -43.216 29.402 1.00 49.67 201 PRO B O 1
ATOM 3172 N N . ALA B 1 182 ? 7.262 -43.964 30.092 1.00 43.18 202 ALA B N 1
ATOM 3173 C CA . ALA B 1 182 ? 7.254 -45.104 29.178 1.00 47.42 202 ALA B CA 1
ATOM 3174 C C . ALA B 1 182 ? 6.018 -45.174 28.277 1.00 44.24 202 ALA B C 1
ATOM 3175 O O . ALA B 1 182 ? 6.115 -45.575 27.117 1.00 50.45 202 ALA B O 1
ATOM 3177 N N . GLY B 1 183 ? 4.858 -44.802 28.810 1.00 36.12 203 GLY B N 1
ATOM 3178 C CA . GLY B 1 183 ? 3.632 -44.837 28.033 1.00 36.83 203 GLY B CA 1
ATOM 3179 C C . GLY B 1 183 ? 2.369 -44.750 28.868 1.00 38.96 203 GLY B C 1
ATOM 3180 O O . GLY B 1 183 ? 2.427 -44.620 30.090 1.00 37.47 203 GLY B O 1
ATOM 3181 N N . ALA B 1 184 ? 1.223 -44.825 28.198 1.00 34.51 204 ALA B N 1
ATOM 3182 C CA . ALA B 1 184 ? -0.071 -44.716 28.861 1.00 30.74 204 ALA B CA 1
ATOM 3183 C C . ALA B 1 184 ? -0.189 -45.661 30.053 1.00 31.99 204 ALA B C 1
ATOM 3184 O O . ALA B 1 184 ? 0.072 -46.859 29.939 1.00 32.41 204 ALA B O 1
ATOM 3186 N N . ASP B 1 185 ? -0.581 -45.105 31.195 1.00 26.94 205 ASP B N 1
ATOM 3187 C CA . ASP B 1 185 ? -0.781 -45.879 32.416 1.00 29.16 205 ASP B CA 1
ATOM 3188 C C . ASP B 1 185 ? 0.519 -46.482 32.943 1.00 29.47 205 ASP B C 1
ATOM 3189 O O . ASP B 1 185 ? 0.503 -47.445 33.709 1.00 18.91 205 ASP B O 1
ATOM 3194 N N . PHE B 1 186 ? 1.644 -45.912 32.522 1.00 38.23 206 PHE B N 1
ATOM 3195 C CA . PHE B 1 186 ? 2.935 -46.270 33.093 1.00 38.34 206 PHE B CA 1
ATOM 3196 C C . PHE B 1 186 ? 3.265 -45.334 34.246 1.00 32.86 206 PHE B C 1
ATOM 3197 O O . PHE B 1 186 ? 3.053 -44.124 34.157 1.00 28.30 206 PHE B O 1
ATOM 3205 N N . LEU B 1 187 ? 3.776 -45.904 35.330 1.00 27.65 207 LEU B N 1
ATOM 3206 C CA . LEU B 1 187 ? 4.280 -45.119 36.447 1.00 23.18 207 LEU B CA 1
ATOM 3207 C C . LEU B 1 187 ? 5.741 -45.474 36.677 1.00 29.65 207 LEU B C 1
ATOM 3208 O O . LEU B 1 187 ? 6.054 -46.545 37.195 1.00 29.71 207 LEU B O 1
ATOM 3213 N N . MET B 1 188 ? 6.635 -44.577 36.275 1.00 28.17 208 MET B N 1
ATOM 3214 C CA . MET B 1 188 ? 8.066 -44.811 36.415 1.00 26.42 208 MET B CA 1
ATOM 3215 C C . MET B 1 188 ? 8.592 -44.192 37.705 1.00 28.58 208 MET B C 1
ATOM 3216 O O . MET B 1 188 ? 8.505 -42.981 37.903 1.00 22.95 208 MET B O 1
ATOM 3221 N N . CYS B 1 189 ? 9.139 -45.031 38.579 1.00 22.29 209 CYS B N 1
ATOM 3222 C CA . CYS B 1 189 ? 9.626 -44.578 39.877 1.00 22.24 209 CYS B CA 1
ATOM 3223 C C . CYS B 1 189 ? 11.150 -44.624 39.942 1.00 27.55 209 CYS B C 1
ATOM 3224 O O . CYS B 1 189 ? 11.754 -45.679 39.750 1.00 26.67 209 CYS B O 1
ATOM 3227 N N . TYR B 1 190 ? 11.767 -43.479 40.221 1.00 27.67 210 TYR B N 1
ATOM 3228 C CA . TYR B 1 190 ? 13.225 -43.373 40.209 1.00 22.80 210 TYR B CA 1
ATOM 3229 C C . TYR B 1 190 ? 13.826 -43.024 41.569 1.00 41.07 210 TYR B C 1
ATOM 3230 O O . TYR B 1 190 ? 13.412 -42.065 42.220 1.00 41.05 210 TYR B O 1
ATOM 3239 N N . SER B 1 191 ? 14.818 -43.809 41.977 1.00 22.90 211 SER B N 1
ATOM 3240 C CA . SER B 1 191 ? 15.470 -43.645 43.272 1.00 31.67 211 SER B CA 1
ATOM 3241 C C . SER B 1 191 ? 16.106 -42.269 43.446 1.00 35.08 211 SER B C 1
ATOM 3242 O O . SER B 1 191 ? 16.125 -41.721 44.547 1.00 36.11 211 SER B O 1
ATOM 3245 N N . VAL B 1 192 ? 16.635 -41.720 42.358 1.00 32.82 212 VAL B N 1
ATOM 3246 C CA . VAL B 1 192 ? 17.346 -40.448 42.417 1.00 27.92 212 VAL B CA 1
ATOM 3247 C C . VAL B 1 192 ? 17.184 -39.668 41.117 1.00 30.41 212 VAL B C 1
ATOM 3248 O O . VAL B 1 192 ? 17.010 -40.254 40.048 1.00 31.48 212 VAL B O 1
ATOM 3252 N N . ALA B 1 193 ? 17.236 -38.343 41.214 1.00 25.86 213 ALA B N 1
ATOM 3253 C CA . ALA B 1 193 ? 17.130 -37.488 40.039 1.00 28.07 213 ALA B CA 1
ATOM 3254 C C . ALA B 1 193 ? 18.496 -36.937 39.646 1.00 30.50 213 ALA B C 1
ATOM 3255 O O . ALA B 1 193 ? 19.427 -36.928 40.452 1.00 33.22 213 ALA B O 1
ATOM 3257 N N . GLU B 1 194 ? 18.607 -36.480 38.404 1.00 31.11 214 GLU B N 1
ATOM 3258 C CA . GLU B 1 194 ? 19.868 -35.962 37.883 1.00 36.63 214 GLU B CA 1
ATOM 3259 C C . GLU B 1 194 ? 20.416 -34.848 38.771 1.00 35.76 214 GLU B C 1
ATOM 3260 O O . GLU B 1 194 ? 19.667 -33.998 39.248 1.00 36.83 214 GLU B O 1
ATOM 3266 N N . GLY B 1 195 ? 21.725 -34.866 39.000 1.00 45.31 215 GLY B N 1
ATOM 3267 C CA . GLY B 1 195 ? 22.364 -33.854 39.821 1.00 42.41 215 GLY B CA 1
ATOM 3268 C C . GLY B 1 195 ? 22.275 -34.162 41.302 1.00 37.03 215 GLY B C 1
ATOM 3269 O O . GLY B 1 195 ? 22.660 -33.347 42.140 1.00 41.76 215 GLY B O 1
ATOM 3270 N N . TYR B 1 196 ? 21.759 -35.342 41.626 1.00 38.96 216 TYR B N 1
ATOM 3271 C CA . TYR B 1 196 ? 21.686 -35.787 43.011 1.00 38.75 216 TYR B CA 1
ATOM 3272 C C . TYR B 1 196 ? 22.369 -37.141 43.169 1.00 41.49 216 TYR B C 1
ATOM 3273 O O . TYR B 1 196 ? 22.863 -37.709 42.196 1.00 40.58 216 TYR B O 1
ATOM 3282 N N . TYR B 1 197 ? 22.405 -37.653 44.393 1.00 44.83 217 TYR B N 1
ATOM 3283 C CA . TYR B 1 197 ? 23.185 -38.851 44.676 1.00 28.16 217 TYR B CA 1
ATOM 3284 C C . TYR B 1 197 ? 22.380 -39.947 45.358 1.00 28.67 217 TYR B C 1
ATOM 3285 O O . TYR B 1 197 ? 21.650 -39.695 46.313 1.00 27.13 217 TYR B O 1
ATOM 3294 N N . SER B 1 198 ? 22.523 -41.169 44.857 1.00 26.72 218 SER B N 1
ATOM 3295 C CA . SER B 1 198 ? 21.877 -42.325 45.459 1.00 38.97 218 SER B CA 1
ATOM 3296 C C . SER B 1 198 ? 22.730 -42.843 46.610 1.00 26.48 218 SER B C 1
ATOM 3297 O O . SER B 1 198 ? 23.954 -42.724 46.586 1.00 27.18 218 SER B O 1
ATOM 3300 N N . HIS B 1 199 ? 22.082 -43.411 47.621 1.00 26.22 219 HIS B N 1
ATOM 3301 C CA . HIS B 1 199 ? 22.800 -43.946 48.771 1.00 30.50 219 HIS B CA 1
ATOM 3302 C C . HIS B 1 199 ? 22.397 -45.385 49.051 1.00 33.89 219 HIS B C 1
ATOM 3303 O O . HIS B 1 199 ? 21.219 -45.736 48.977 1.00 32.87 219 HIS B O 1
ATOM 3310 N N . ARG B 1 200 ? 23.381 -46.217 49.373 1.00 30.59 220 ARG B N 1
ATOM 3311 C CA . ARG B 1 200 ? 23.104 -47.587 49.783 1.00 30.37 220 ARG B CA 1
ATOM 3312 C C . ARG B 1 200 ? 24.011 -48.038 50.922 1.00 37.34 220 ARG B C 1
ATOM 3313 O O . ARG B 1 200 ? 25.236 -47.954 50.832 1.00 41.00 220 ARG B O 1
ATOM 3321 N N . GLU B 1 201 ? 23.393 -48.517 51.995 1.00 38.52 221 GLU B N 1
ATOM 3322 C CA . GLU B 1 201 ? 24.126 -49.064 53.125 1.00 41.40 221 GLU B CA 1
ATOM 3323 C C . GLU B 1 201 ? 24.312 -50.563 52.924 1.00 42.11 221 GLU B C 1
ATOM 3324 O O . GLU B 1 201 ? 23.377 -51.269 52.543 1.00 44.86 221 GLU B O 1
ATOM 3330 N N . THR B 1 202 ? 25.525 -51.043 53.179 1.00 35.67 222 THR B N 1
ATOM 3331 C CA . THR B 1 202 ? 25.888 -52.423 52.868 1.00 43.19 222 THR B CA 1
ATOM 3332 C C . THR B 1 202 ? 25.050 -53.468 53.605 1.00 42.56 222 THR B C 1
ATOM 3333 O O . THR B 1 202 ? 24.996 -54.627 53.192 1.00 44.58 222 THR B O 1
ATOM 3337 N N . VAL B 1 203 ? 24.398 -53.064 54.690 1.00 36.23 223 VAL B N 1
ATOM 3338 C CA . VAL B 1 203 ? 23.566 -53.991 55.452 1.00 47.38 223 VAL B CA 1
ATOM 3339 C C . VAL B 1 203 ? 22.083 -53.649 55.340 1.00 46.74 223 VAL B C 1
ATOM 3340 O O . VAL B 1 203 ? 21.256 -54.518 55.063 1.00 45.61 223 VAL B O 1
ATOM 3344 N N . ASN B 1 204 ? 21.752 -52.380 55.553 1.00 41.84 224 ASN B N 1
ATOM 3345 C CA . ASN B 1 204 ? 20.358 -51.949 55.585 1.00 41.67 224 ASN B CA 1
ATOM 3346 C C . ASN B 1 204 ? 19.719 -51.813 54.203 1.00 36.92 224 ASN B C 1
ATOM 3347 O O . ASN B 1 204 ? 18.523 -52.056 54.041 1.00 43.65 224 ASN B O 1
ATOM 3352 N N . GLY B 1 205 ? 20.517 -51.428 53.213 1.00 34.45 225 GLY B N 1
ATOM 3353 C CA . GLY B 1 205 ? 20.025 -51.284 51.854 1.00 29.77 225 GLY B CA 1
ATOM 3354 C C . GLY B 1 205 ? 19.913 -49.838 51.406 1.00 32.57 225 GLY B C 1
ATOM 3355 O O . GLY B 1 205 ? 20.239 -48.919 52.156 1.00 37.52 225 GLY B O 1
ATOM 3356 N N . SER B 1 206 ? 19.444 -49.640 50.178 1.00 31.39 226 SER B N 1
ATOM 3357 C CA . SER B 1 206 ? 19.329 -48.306 49.595 1.00 29.53 226 SER B CA 1
ATOM 3358 C C . SER B 1 206 ? 18.371 -47.411 50.378 1.00 29.09 226 SER B C 1
ATOM 3359 O O . SER B 1 206 ? 17.332 -47.867 50.854 1.00 25.04 226 SER B O 1
ATOM 3362 N N . TRP B 1 207 ? 18.728 -46.136 50.504 1.00 31.64 227 TRP B N 1
ATOM 3363 C CA . TRP B 1 207 ? 17.871 -45.158 51.168 1.00 35.62 227 TRP B CA 1
ATOM 3364 C C . TRP B 1 207 ? 16.474 -45.160 50.561 1.00 27.42 227 TRP B C 1
ATOM 3365 O O . TRP B 1 207 ? 15.472 -45.183 51.275 1.00 29.18 227 TRP B O 1
ATOM 3376 N N . TYR B 1 208 ? 16.425 -45.131 49.233 1.00 27.61 228 TYR B N 1
ATOM 3377 C CA . TYR B 1 208 ? 15.169 -45.105 48.494 1.00 28.89 228 TYR B CA 1
ATOM 3378 C C . TYR B 1 208 ? 14.316 -46.329 48.810 1.00 33.44 228 TYR B C 1
ATOM 3379 O O . TYR B 1 208 ? 13.167 -46.203 49.233 1.00 37.64 228 TYR B O 1
ATOM 3388 N N . ILE B 1 209 ? 14.890 -47.511 48.615 1.00 35.43 229 ILE B N 1
ATOM 3389 C CA . ILE B 1 209 ? 14.169 -48.761 48.830 1.00 32.76 229 ILE B CA 1
ATOM 3390 C C . ILE B 1 209 ? 13.698 -48.921 50.276 1.00 32.19 229 ILE B C 1
ATOM 3391 O O . ILE B 1 209 ? 12.575 -49.363 50.520 1.00 35.31 229 ILE B O 1
ATOM 3396 N N . GLN B 1 210 ? 14.553 -48.562 51.229 1.00 31.94 230 GLN B N 1
ATOM 3397 C CA . GLN B 1 210 ? 14.178 -48.600 52.640 1.00 34.98 230 GLN B CA 1
ATOM 3398 C C . GLN B 1 210 ? 12.920 -47.780 52.885 1.00 35.28 230 GLN B C 1
ATOM 3399 O O . GLN B 1 210 ? 11.911 -48.296 53.365 1.00 36.69 230 GLN B O 1
ATOM 3405 N N . ASP B 1 211 ? 12.996 -46.494 52.556 1.00 33.19 231 ASP B N 1
ATOM 3406 C CA . ASP B 1 211 ? 11.896 -45.569 52.800 1.00 36.87 231 ASP B CA 1
ATOM 3407 C C . ASP B 1 211 ? 10.631 -45.976 52.054 1.00 39.29 231 ASP B C 1
ATOM 3408 O O . ASP B 1 211 ? 9.532 -45.913 52.605 1.00 40.90 231 ASP B O 1
ATOM 3413 N N . LEU B 1 212 ? 10.790 -46.393 50.802 1.00 24.21 232 LEU B N 1
ATOM 3414 C CA . LEU B 1 212 ? 9.663 -46.873 50.012 1.00 23.85 232 LEU B CA 1
ATOM 3415 C C . LEU B 1 212 ? 8.982 -48.047 50.705 1.00 35.99 232 LEU B C 1
ATOM 3416 O O . LEU B 1 212 ? 7.757 -48.102 50.793 1.00 42.32 232 LEU B O 1
ATOM 3421 N N . CYS B 1 213 ? 9.785 -48.988 51.193 1.00 32.39 233 CYS B N 1
ATOM 3422 C CA . CYS B 1 213 ? 9.253 -50.167 51.868 1.00 32.82 233 CYS B CA 1
ATOM 3423 C C . CYS B 1 213 ? 8.544 -49.814 53.172 1.00 33.41 233 CYS B C 1
ATOM 3424 O O . CYS B 1 213 ? 7.487 -50.366 53.475 1.00 32.10 233 CYS B O 1
ATOM 3427 N N . GLU B 1 214 ? 9.123 -48.896 53.941 1.00 26.16 234 GLU B N 1
ATOM 3428 C CA . GLU B 1 214 ? 8.494 -48.453 55.181 1.00 29.92 234 GLU B CA 1
ATOM 3429 C C . GLU B 1 214 ? 7.132 -47.837 54.893 1.00 29.58 234 GLU B C 1
ATOM 3430 O O . GLU B 1 214 ? 6.164 -48.079 55.614 1.00 32.99 234 GLU B O 1
ATOM 3436 N N . MET B 1 215 ? 7.065 -47.038 53.833 1.00 26.26 235 MET B N 1
ATOM 3437 C CA . MET B 1 215 ? 5.815 -46.405 53.430 1.00 34.55 235 MET B CA 1
ATOM 3438 C C . MET B 1 215 ? 4.826 -47.438 52.902 1.00 34.82 235 MET B C 1
ATOM 3439 O O . MET B 1 215 ? 3.628 -47.354 53.172 1.00 32.57 235 MET B O 1
ATOM 3444 N N . LEU B 1 216 ? 5.329 -48.409 52.146 1.00 33.08 236 LEU B N 1
ATOM 3445 C CA . LEU B 1 216 ? 4.487 -49.488 51.644 1.00 34.93 236 LEU B CA 1
ATOM 3446 C C . LEU B 1 216 ? 3.901 -50.288 52.800 1.00 38.19 236 LEU B C 1
ATOM 3447 O O . LEU B 1 216 ? 2.760 -50.744 52.737 1.00 38.21 236 LEU B O 1
ATOM 3452 N N . GLY B 1 217 ? 4.686 -50.449 53.860 1.00 35.14 237 GLY B N 1
ATOM 3453 C CA . GLY B 1 217 ? 4.244 -51.190 55.025 1.00 28.30 237 GLY B CA 1
ATOM 3454 C C . GLY B 1 217 ? 3.166 -50.470 55.809 1.00 34.27 237 GLY B C 1
ATOM 3455 O O . GLY B 1 217 ? 2.206 -51.088 56.269 1.00 29.98 237 GLY B O 1
ATOM 3456 N N . LYS B 1 218 ? 3.317 -49.157 55.954 1.00 30.29 238 LYS B N 1
ATOM 3457 C CA . LYS B 1 218 ? 2.414 -48.369 56.788 1.00 32.01 238 LYS B CA 1
ATOM 3458 C C . LYS B 1 218 ? 1.199 -47.823 56.041 1.00 34.36 238 LYS B C 1
ATOM 3459 O O . LYS B 1 218 ? 0.118 -47.700 56.617 1.00 39.09 238 LYS B O 1
ATOM 3465 N N . TYR B 1 219 ? 1.374 -47.489 54.767 1.00 33.31 239 TYR B N 1
ATOM 3466 C CA . TYR B 1 219 ? 0.332 -46.776 54.034 1.00 28.51 239 TYR B CA 1
ATOM 3467 C C . TYR B 1 219 ? 0.002 -47.388 52.675 1.00 31.22 239 TYR B C 1
ATOM 3468 O O . TYR B 1 219 ? -0.846 -46.871 51.948 1.00 32.76 239 TYR B O 1
ATOM 3477 N N . GLY B 1 220 ? 0.666 -48.486 52.335 1.00 32.71 240 GLY B N 1
ATOM 3478 C CA . GLY B 1 220 ? 0.446 -49.132 51.054 1.00 30.73 240 GLY B CA 1
ATOM 3479 C C . GLY B 1 220 ? -1.006 -49.492 50.799 1.00 29.12 240 GLY B C 1
ATOM 3480 O O . GLY B 1 220 ? -1.510 -49.328 49.687 1.00 31.65 240 GLY B O 1
ATOM 3481 N N . SER B 1 221 ? -1.684 -49.973 51.837 1.00 31.60 241 SER B N 1
ATOM 3482 C CA . SER B 1 221 ? -3.041 -50.494 51.697 1.00 39.16 241 SER B CA 1
ATOM 3483 C C . SER B 1 221 ? -4.127 -49.436 51.882 1.00 38.65 241 SER B C 1
ATOM 3484 O O . SER B 1 221 ? -5.315 -49.757 51.876 1.00 35.01 241 SER B O 1
ATOM 3487 N N . SER B 1 222 ? -3.725 -48.180 52.042 1.00 40.61 242 SER B N 1
ATOM 3488 C CA . SER B 1 222 ? -4.693 -47.112 52.277 1.00 36.97 242 SER B CA 1
ATOM 3489 C C . SER B 1 222 ? -4.457 -45.873 51.414 1.00 39.31 242 SER B C 1
ATOM 3490 O O . SER B 1 222 ? -5.406 -45.267 50.918 1.00 37.72 242 SER B O 1
ATOM 3493 N N . LEU B 1 223 ? -3.194 -45.503 51.237 1.00 42.91 243 LEU B N 1
ATOM 3494 C CA . LEU B 1 223 ? -2.849 -44.299 50.487 1.00 41.06 243 LEU B CA 1
ATOM 3495 C C . LEU B 1 223 ? -2.881 -44.508 48.976 1.00 41.05 243 LEU B C 1
ATOM 3496 O O . LEU B 1 223 ? -2.543 -45.584 48.480 1.00 44.94 243 LEU B O 1
ATOM 3501 N N . GLU B 1 224 ? -3.292 -43.472 48.251 1.00 33.43 244 GLU B N 1
ATOM 3502 C CA . GLU B 1 224 ? -3.190 -43.471 46.799 1.00 34.57 244 GLU B CA 1
ATOM 3503 C C . GLU B 1 224 ? -1.706 -43.495 46.457 1.00 34.16 244 GLU B C 1
ATOM 3504 O O . GLU B 1 224 ? -0.926 -42.719 47.008 1.00 40.24 244 GLU B O 1
ATOM 3510 N N . PHE B 1 225 ? -1.320 -44.384 45.548 1.00 32.26 245 PHE B N 1
ATOM 3511 C CA . PHE B 1 225 ? 0.091 -44.721 45.360 1.00 32.84 245 PHE B CA 1
ATOM 3512 C C . PHE B 1 225 ? 1.028 -43.537 45.094 1.00 34.89 245 PHE B C 1
ATOM 3513 O O . PHE B 1 225 ? 2.129 -43.491 45.640 1.00 35.72 245 PHE B O 1
ATOM 3521 N N . THR B 1 226 ? 0.607 -42.588 44.263 1.00 29.19 246 THR B N 1
ATOM 3522 C CA . THR B 1 226 ? 1.463 -41.443 43.953 1.00 27.34 246 THR B CA 1
ATOM 3523 C C . THR B 1 226 ? 1.677 -40.553 45.176 1.00 28.82 246 THR B C 1
ATOM 3524 O O . THR B 1 226 ? 2.733 -39.939 45.329 1.00 29.12 246 THR B O 1
ATOM 3528 N N . GLU B 1 227 ? 0.672 -40.487 46.042 1.00 32.87 247 GLU B N 1
ATOM 3529 C CA . GLU B 1 227 ? 0.786 -39.720 47.276 1.00 43.89 247 GLU B CA 1
ATOM 3530 C C . GLU B 1 227 ? 1.691 -40.442 48.266 1.00 38.68 247 GLU B C 1
ATOM 3531 O O . GLU B 1 227 ? 2.337 -39.815 49.106 1.00 36.31 247 GLU B O 1
ATOM 3537 N N . LEU B 1 228 ? 1.736 -41.765 48.157 1.00 32.11 248 LEU B N 1
ATOM 3538 C CA . LEU B 1 228 ? 2.645 -42.563 48.968 1.00 32.09 248 LEU B CA 1
ATOM 3539 C C . LEU B 1 228 ? 4.073 -42.389 48.463 1.00 31.74 248 LEU B C 1
ATOM 3540 O O . LEU B 1 228 ? 5.019 -42.344 49.249 1.00 38.06 248 LEU B O 1
ATOM 3545 N N . LEU B 1 229 ? 4.221 -42.288 47.146 1.00 29.15 249 LEU B N 1
ATOM 3546 C CA . LEU B 1 229 ? 5.523 -42.033 46.542 1.00 30.77 249 LEU B CA 1
ATOM 3547 C C . LEU B 1 229 ? 6.020 -40.639 46.906 1.00 30.45 249 LEU B C 1
ATOM 3548 O O . LEU B 1 229 ? 7.216 -40.427 47.105 1.00 24.41 249 LEU B O 1
ATOM 3553 N N . THR B 1 230 ? 5.093 -39.690 46.993 1.00 27.28 250 THR B N 1
ATOM 3554 C CA . THR B 1 230 ? 5.432 -38.328 47.385 1.00 30.50 250 THR B CA 1
ATOM 3555 C C . THR B 1 230 ? 5.958 -38.308 48.817 1.00 29.99 250 THR B C 1
ATOM 3556 O O . THR B 1 230 ? 6.820 -37.498 49.160 1.00 26.53 250 THR B O 1
ATOM 3560 N N . LEU B 1 231 ? 5.438 -39.207 49.648 1.00 30.89 251 LEU B N 1
ATOM 3561 C CA . LEU B 1 231 ? 5.958 -39.379 50.998 1.00 32.08 251 LEU B CA 1
ATOM 3562 C C . LEU B 1 231 ? 7.424 -39.776 50.934 1.00 35.49 251 LEU B C 1
ATOM 3563 O O . LEU B 1 231 ? 8.273 -39.172 51.589 1.00 41.82 251 LEU B O 1
ATOM 3568 N N . VAL B 1 232 ? 7.709 -40.800 50.137 1.00 32.72 252 VAL B N 1
ATOM 3569 C CA . VAL B 1 232 ? 9.068 -41.296 49.971 1.00 30.98 252 VAL B CA 1
ATOM 3570 C C . VAL B 1 232 ? 10.002 -40.176 49.527 1.00 28.65 252 VAL B C 1
ATOM 3571 O O . VAL B 1 232 ? 11.149 -40.103 49.968 1.00 30.56 252 VAL B O 1
ATOM 3575 N N . ASN B 1 233 ? 9.505 -39.306 48.653 1.00 25.20 253 ASN B N 1
ATOM 3576 C CA . ASN B 1 233 ? 10.263 -38.133 48.235 1.00 29.27 253 ASN B CA 1
ATOM 3577 C C . ASN B 1 233 ? 10.704 -37.306 49.435 1.00 31.05 253 ASN B C 1
ATOM 3578 O O . ASN B 1 233 ? 11.878 -36.960 49.565 1.00 35.55 253 ASN B O 1
ATOM 3583 N N . ARG B 1 234 ? 9.755 -36.999 50.313 1.00 27.01 254 ARG B N 1
ATOM 3584 C CA . ARG B 1 234 ? 10.042 -36.208 51.504 1.00 36.10 254 ARG B CA 1
ATOM 3585 C C . ARG B 1 234 ? 11.057 -36.901 52.406 1.00 35.50 254 ARG B C 1
ATOM 3586 O O . ARG B 1 234 ? 12.029 -36.290 52.848 1.00 35.66 254 ARG B O 1
ATOM 3594 N N . LYS B 1 235 ? 10.826 -38.183 52.667 1.00 36.19 255 LYS B N 1
ATOM 3595 C CA . LYS B 1 235 ? 11.649 -38.944 53.599 1.00 31.32 255 LYS B CA 1
ATOM 3596 C C . LYS B 1 235 ? 13.103 -39.052 53.146 1.00 29.86 255 LYS B C 1
ATOM 3597 O O . LYS B 1 235 ? 14.024 -38.870 53.943 1.00 28.34 255 LYS B O 1
ATOM 3603 N N . VAL B 1 236 ? 13.305 -39.346 51.866 1.00 30.97 256 VAL B N 1
ATOM 3604 C CA . VAL B 1 236 ? 14.648 -39.505 51.319 1.00 34.56 256 VAL B CA 1
ATOM 3605 C C . VAL B 1 236 ? 15.386 -38.172 51.216 1.00 38.85 256 VAL B C 1
ATOM 3606 O O . VAL B 1 236 ? 16.585 -38.096 51.486 1.00 39.14 256 VAL B O 1
ATOM 3610 N N . SER B 1 237 ? 14.667 -37.124 50.826 1.00 41.75 257 SER B N 1
ATOM 3611 C CA . SER B 1 237 ? 15.267 -35.802 50.686 1.00 41.09 257 SER B CA 1
ATOM 3612 C C . SER B 1 237 ? 15.568 -35.186 52.049 1.00 40.74 257 SER B C 1
ATOM 3613 O O . SER B 1 237 ? 16.264 -34.174 52.143 1.00 38.47 257 SER B O 1
ATOM 3616 N N . GLN B 1 238 ? 15.040 -35.802 53.102 1.00 41.46 258 GLN B N 1
ATOM 3617 C CA . GLN B 1 238 ? 15.266 -35.327 54.464 1.00 44.43 258 GLN B CA 1
ATOM 3618 C C . GLN B 1 238 ? 16.422 -36.056 55.139 1.00 47.76 258 GLN B C 1
ATOM 3619 O O . GLN B 1 238 ? 16.958 -35.584 56.142 1.00 54.73 258 GLN B O 1
ATOM 3625 N N . ARG B 1 239 ? 16.798 -37.209 54.597 1.00 53.43 259 ARG B N 1
ATOM 3626 C CA . ARG B 1 239 ? 17.950 -37.938 55.110 1.00 54.67 259 ARG B CA 1
ATOM 3627 C C . ARG B 1 239 ? 19.187 -37.054 55.017 1.00 59.32 259 ARG B C 1
ATOM 3628 O O . ARG B 1 239 ? 19.669 -36.755 53.924 1.00 52.41 259 ARG B O 1
ATOM 3636 N N . ARG B 1 240 ? 19.694 -36.635 56.170 1.00 67.61 260 ARG B N 1
ATOM 3637 C CA . ARG B 1 240 ? 20.797 -35.682 56.224 1.00 75.46 260 ARG B CA 1
ATOM 3638 C C . ARG B 1 240 ? 22.104 -36.247 55.675 1.00 82.28 260 ARG B C 1
ATOM 3639 O O . ARG B 1 240 ? 22.403 -37.431 55.840 1.00 55.84 260 ARG B O 1
ATOM 3647 N N . VAL B 1 241 ? 22.884 -35.380 55.036 1.00 90.14 261 VAL B N 1
ATOM 3648 C CA . VAL B 1 241 ? 24.127 -35.779 54.386 1.00 94.11 261 VAL B CA 1
ATOM 3649 C C . VAL B 1 241 ? 25.251 -34.801 54.714 1.00 107.81 261 VAL B C 1
ATOM 3650 O O . VAL B 1 241 ? 26.230 -34.698 53.971 1.00 109.69 261 VAL B O 1
ATOM 3654 N N . ASP B 1 242 ? 25.117 -34.088 55.827 1.00 119.16 262 ASP B N 1
ATOM 3655 C CA . ASP B 1 242 ? 26.078 -33.044 56.172 1.00 129.57 262 ASP B CA 1
ATOM 3656 C C . ASP B 1 242 ? 26.832 -33.309 57.473 1.00 134.11 262 ASP B C 1
ATOM 3657 O O . ASP B 1 242 ? 27.450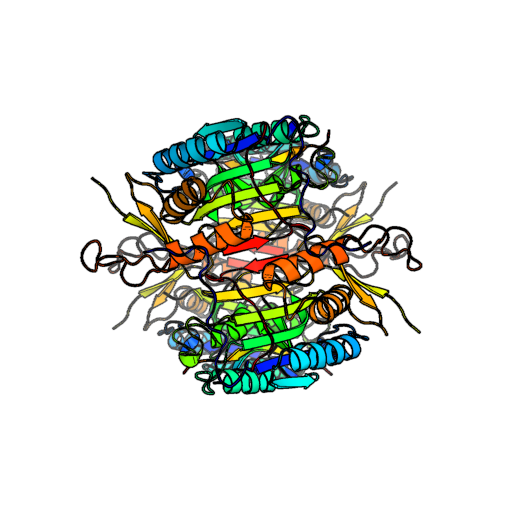 -32.403 58.031 1.00 136.51 262 ASP B O 1
ATOM 3662 N N . PHE B 1 243 ? 26.779 -34.547 57.954 1.00 136.25 263 PHE B N 1
ATOM 3663 C CA . PHE B 1 243 ? 27.537 -34.936 59.140 1.00 143.91 263 PHE B CA 1
ATOM 3664 C C . PHE B 1 243 ? 27.873 -36.421 59.108 1.00 144.26 263 PHE B C 1
ATOM 3665 O O . PHE B 1 243 ? 27.501 -37.183 59.999 1.00 145.78 263 PHE B O 1
ATOM 3673 N N . CYS B 1 244 ? 28.618 -36.810 58.081 1.00 142.53 264 CYS B N 1
ATOM 3674 C CA . CYS B 1 244 ? 28.896 -38.213 57.816 1.00 141.07 264 CYS B CA 1
ATOM 3675 C C . CYS B 1 244 ? 30.026 -38.759 58.672 1.00 143.06 264 CYS B C 1
ATOM 3676 O O . CYS B 1 244 ? 30.569 -38.063 59.526 1.00 147.29 264 CYS B O 1
ATOM 3679 N N . LYS B 1 245 ? 30.346 -40.029 58.450 1.00 141.18 265 LYS B N 1
ATOM 3680 C CA . LYS B 1 245 ? 31.611 -40.604 58.881 1.00 146.39 265 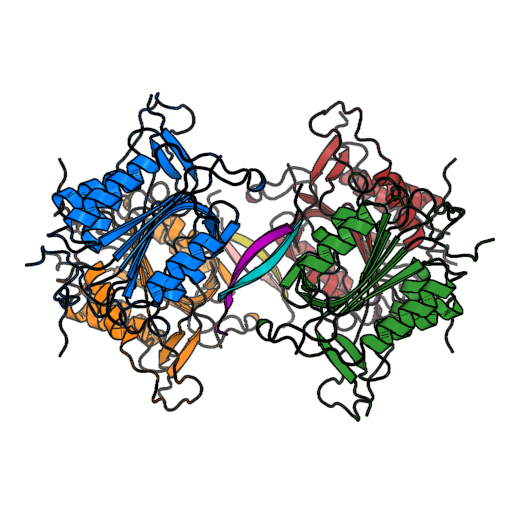LYS B CA 1
ATOM 3681 C C . LYS B 1 245 ? 32.291 -41.122 57.621 1.00 146.38 265 LYS B C 1
ATOM 3682 O O . LYS B 1 245 ? 33.029 -42.107 57.648 1.00 147.67 265 LYS B O 1
ATOM 3688 N N . ASP B 1 246 ? 31.979 -40.513 56.487 1.00 145.17 266 ASP B N 1
ATOM 3689 C CA . ASP B 1 246 ? 32.700 -40.789 55.252 1.00 145.03 266 ASP B CA 1
ATOM 3690 C C . ASP B 1 246 ? 32.813 -39.413 54.625 1.00 145.16 266 ASP B C 1
ATOM 3691 O O . ASP B 1 246 ? 31.998 -39.060 53.772 1.00 140.61 266 ASP B O 1
ATOM 3696 N N . PRO B 1 247 ? 33.860 -38.684 54.995 1.00 150.31 267 PRO B N 1
ATOM 3697 C CA . PRO B 1 247 ? 33.995 -37.309 54.530 1.00 149.65 267 PRO B CA 1
ATOM 3698 C C . PRO B 1 247 ? 33.952 -36.980 53.058 1.00 142.38 267 PRO B C 1
ATOM 3699 O O . PRO B 1 247 ? 34.088 -35.836 52.625 1.00 140.97 267 PRO B O 1
ATOM 3703 N N . SER B 1 248 ? 33.735 -38.044 52.295 1.00 136.64 268 SER B N 1
ATOM 3704 C CA . SER B 1 248 ? 33.807 -37.947 50.849 1.00 127.69 268 SER B CA 1
ATOM 3705 C C . SER B 1 248 ? 32.412 -37.659 50.291 1.00 118.41 268 SER B C 1
ATOM 3706 O O . SER B 1 248 ? 32.215 -37.642 49.076 1.00 112.77 268 SER B O 1
ATOM 3709 N N . ALA B 1 249 ? 31.446 -37.443 51.183 1.00 114.28 269 ALA B N 1
ATOM 3710 C CA . ALA B 1 249 ? 30.058 -37.272 50.776 1.00 105.60 269 ALA B CA 1
ATOM 3711 C C . ALA B 1 249 ? 29.279 -36.333 51.692 1.00 107.01 269 ALA B C 1
ATOM 3712 O O . ALA B 1 249 ? 28.110 -36.579 51.989 1.00 105.84 269 ALA B O 1
ATOM 3714 N N . ILE B 1 250 ? 29.922 -35.261 52.141 1.00 109.44 270 ILE B N 1
ATOM 3715 C CA . ILE B 1 250 ? 29.208 -34.217 52.866 1.00 107.37 270 ILE B CA 1
ATOM 3716 C C . ILE B 1 250 ? 28.595 -33.237 51.873 1.00 101.13 270 ILE B C 1
ATOM 3717 O O . ILE B 1 250 ? 29.311 -32.491 51.202 1.00 101.05 270 ILE B O 1
ATOM 3722 N N . GLY B 1 251 ? 27.269 -33.257 51.773 1.00 95.88 271 GLY B N 1
ATOM 3723 C CA . GLY B 1 251 ? 26.553 -32.356 50.890 1.00 89.14 271 GLY B CA 1
ATOM 3724 C C . GLY B 1 251 ? 25.734 -33.055 49.821 1.00 77.08 271 GLY B C 1
ATOM 3725 O O . GLY B 1 251 ? 24.815 -32.465 49.254 1.00 72.78 271 GLY B O 1
ATOM 3726 N N . LYS B 1 252 ? 26.054 -34.318 49.556 1.00 70.93 272 LYS B N 1
ATOM 3727 C CA . LYS B 1 252 ? 25.413 -35.059 48.470 1.00 61.45 272 LYS B CA 1
ATOM 3728 C C . LYS B 1 252 ? 23.989 -35.500 48.793 1.00 58.44 272 LYS B C 1
ATOM 3729 O O . LYS B 1 252 ? 23.759 -36.632 49.227 1.00 62.81 272 LYS B O 1
ATOM 3735 N N . LYS B 1 253 ? 23.038 -34.602 48.555 1.00 51.02 273 LYS B N 1
ATOM 3736 C CA . LYS B 1 253 ? 21.629 -34.880 48.791 1.00 50.49 273 LYS B CA 1
ATOM 3737 C C . LYS B 1 253 ? 21.068 -35.899 47.809 1.00 46.76 273 LYS B C 1
ATOM 3738 O O . LYS B 1 253 ? 21.529 -36.010 46.673 1.00 39.42 273 LYS B O 1
ATOM 3744 N N . GLN B 1 254 ? 20.064 -36.641 48.263 1.00 38.51 274 GLN B N 1
ATOM 3745 C CA . GLN B 1 254 ? 19.335 -37.557 47.400 1.00 35.56 274 GLN B CA 1
ATOM 3746 C C . GLN B 1 254 ? 17.879 -37.130 47.298 1.00 43.68 274 GLN B C 1
ATOM 3747 O O . GLN B 1 254 ? 17.179 -37.032 48.305 1.00 34.06 274 GLN B O 1
ATOM 3753 N N . VAL B 1 255 ? 17.428 -36.869 46.077 1.00 40.52 275 VAL B N 1
ATOM 3754 C CA . VAL B 1 255 ? 16.034 -36.525 45.839 1.00 38.54 275 VAL B CA 1
ATOM 3755 C C . VAL B 1 255 ? 15.465 -37.402 44.734 1.00 35.83 275 VAL B C 1
ATOM 3756 O O . VAL B 1 255 ? 15.877 -37.298 43.578 1.00 27.32 275 VAL B O 1
ATOM 3760 N N . PRO B 1 256 ? 14.518 -38.280 45.090 1.00 34.17 276 PRO B N 1
ATOM 3761 C CA . PRO B 1 256 ? 13.906 -39.194 44.125 1.00 32.48 276 PRO B CA 1
ATOM 3762 C C . PRO B 1 256 ? 12.868 -38.467 43.288 1.00 34.23 276 PRO B C 1
ATOM 3763 O O . PRO B 1 256 ? 12.645 -37.270 43.474 1.00 24.09 276 PRO B O 1
ATOM 3767 N N . CYS B 1 257 ? 12.237 -39.192 42.376 1.00 31.85 277 CYS B N 1
ATOM 3768 C CA . CYS B 1 257 ? 11.157 -38.636 41.580 1.00 31.02 277 CYS B CA 1
ATOM 3769 C C . CYS B 1 257 ? 10.367 -39.758 40.939 1.00 25.32 277 CYS B C 1
ATOM 3770 O O . CYS B 1 257 ? 10.841 -40.890 40.841 1.00 26.74 277 CYS B O 1
ATOM 3773 N N . PHE B 1 258 ? 9.152 -39.442 40.515 1.00 28.05 278 PHE B N 1
ATOM 3774 C CA . PHE B 1 258 ? 8.383 -40.360 39.695 1.00 27.88 278 PHE B CA 1
ATOM 3775 C C . PHE B 1 258 ? 7.786 -39.615 38.511 1.00 24.34 278 PHE B C 1
ATOM 3776 O O . PHE B 1 258 ? 7.358 -38.467 38.634 1.00 25.12 278 PHE B O 1
ATOM 3784 N N . ALA B 1 259 ? 7.794 -40.267 37.355 1.00 23.50 279 ALA B N 1
ATOM 3785 C CA . ALA B 1 259 ? 7.161 -39.724 36.167 1.00 29.35 279 ALA B CA 1
ATOM 3786 C C . ALA B 1 259 ? 5.873 -40.495 35.936 1.00 34.40 279 ALA B C 1
ATOM 3787 O O . ALA B 1 259 ? 5.900 -41.690 35.644 1.00 37.97 279 ALA B O 1
ATOM 3789 N N . SER B 1 260 ? 4.742 -39.814 36.080 1.00 31.71 280 SER B N 1
ATOM 3790 C CA . SER B 1 260 ? 3.452 -40.485 36.008 1.00 25.81 280 SER B CA 1
ATOM 3791 C C . SER B 1 260 ? 2.743 -40.276 34.678 1.00 23.65 280 SER B C 1
ATOM 3792 O O . SER B 1 260 ? 2.632 -39.153 34.187 1.00 25.74 280 SER B O 1
ATOM 3795 N N . MET B 1 261 ? 2.269 -41.372 34.098 1.00 29.71 281 MET B N 1
ATOM 3796 C CA . MET B 1 261 ? 1.432 -41.302 32.911 1.00 31.56 281 MET B CA 1
ATOM 3797 C C . MET B 1 261 ? 0.096 -41.973 33.209 1.00 32.32 281 MET B C 1
ATOM 3798 O O . MET B 1 261 ? -0.674 -42.286 32.302 1.00 36.32 281 MET B O 1
ATOM 3803 N N . LEU B 1 262 ? -0.167 -42.184 34.496 1.00 30.91 282 LEU B N 1
ATOM 3804 C CA . LEU B 1 262 ? -1.423 -42.766 34.951 1.00 30.39 282 LEU B CA 1
ATOM 3805 C C . LEU B 1 262 ? -2.591 -41.835 34.646 1.00 28.01 282 LEU B C 1
ATOM 3806 O O . LEU B 1 262 ? -2.411 -40.626 34.490 1.00 33.76 282 LEU B O 1
ATOM 3811 N N . THR B 1 263 ? -3.790 -42.402 34.576 1.00 30.69 283 THR B N 1
ATOM 3812 C CA . THR B 1 263 ? -4.972 -41.640 34.194 1.00 31.44 283 THR B CA 1
ATOM 3813 C C . THR B 1 263 ? -6.084 -41.753 35.232 1.00 29.52 283 THR B C 1
ATOM 3814 O O . THR B 1 263 ? -7.143 -41.141 35.091 1.00 33.33 283 THR B O 1
ATOM 3818 N N . LYS B 1 264 ? -5.836 -42.540 36.274 1.00 23.15 284 LYS B N 1
ATOM 3819 C CA . LYS B 1 264 ? -6.811 -42.729 37.341 1.00 23.79 284 LYS B CA 1
ATOM 3820 C C . LYS B 1 264 ? -6.118 -42.806 38.694 1.00 29.60 284 LYS B C 1
ATOM 3821 O O . LYS B 1 264 ? -4.906 -43.004 38.769 1.00 32.90 284 LYS B O 1
ATOM 3827 N N . LYS B 1 265 ? -6.893 -42.648 39.762 1.00 31.11 285 LYS B N 1
ATOM 3828 C CA . LYS B 1 265 ? -6.370 -42.824 41.110 1.00 32.90 285 LYS B CA 1
ATOM 3829 C C . LYS B 1 265 ? -6.000 -44.288 41.320 1.00 32.27 285 LYS B C 1
ATOM 3830 O O . LYS B 1 265 ? -6.664 -45.183 40.797 1.00 38.93 285 LYS B O 1
ATOM 3836 N N . LEU B 1 266 ? -4.940 -44.529 42.082 1.00 27.40 286 LEU B N 1
ATOM 3837 C CA . LEU B 1 266 ? -4.453 -45.887 42.295 1.00 28.10 286 LEU B CA 1
ATOM 3838 C C . LEU B 1 266 ? -4.361 -46.239 43.776 1.00 34.07 286 LEU B C 1
ATOM 3839 O O . LEU B 1 266 ? -3.575 -45.651 44.518 1.00 47.14 286 LEU B O 1
ATOM 3844 N N . HIS B 1 267 ? -5.173 -47.202 44.197 1.00 28.36 287 HIS B N 1
ATOM 3845 C CA . HIS B 1 267 ? -5.146 -47.685 45.572 1.00 27.34 287 HIS B CA 1
ATOM 3846 C C . HIS B 1 267 ? -4.864 -49.180 45.611 1.00 28.85 287 HIS B C 1
ATOM 3847 O O . HIS B 1 267 ? -5.266 -49.921 44.714 1.00 31.54 287 HIS B O 1
ATOM 3854 N N . PHE B 1 268 ? -4.169 -49.619 46.654 1.00 28.84 288 PHE B N 1
ATOM 3855 C CA . PHE B 1 268 ? -3.950 -51.042 46.871 1.00 28.05 288 PHE B CA 1
ATOM 3856 C C . PHE B 1 268 ? -4.688 -51.507 48.120 1.00 33.80 288 PHE B C 1
ATOM 3857 O O . PHE B 1 268 ? -4.100 -52.120 49.012 1.00 31.46 288 PHE B O 1
ATOM 3865 N N . PHE B 1 269 ? -5.980 -51.197 48.176 1.00 38.64 289 PHE B N 1
ATOM 3866 C CA . PHE B 1 269 ? -6.839 -51.656 49.258 1.00 38.07 289 PHE B CA 1
ATOM 3867 C C . PHE B 1 269 ? -6.772 -53.173 49.351 1.00 37.94 289 PHE B C 1
ATOM 3868 O O . PHE B 1 269 ? -6.677 -53.856 48.332 1.00 35.15 289 PHE B O 1
ATOM 3876 N N . PRO B 1 270 ? -6.817 -53.706 50.579 1.00 37.47 290 PRO B N 1
ATOM 3877 C CA . PRO B 1 270 ? -6.762 -55.159 50.765 1.00 37.97 290 PRO B CA 1
ATOM 3878 C C . PRO B 1 270 ? -7.892 -55.858 50.018 1.00 43.60 290 PRO B C 1
ATOM 3879 O O . PRO B 1 270 ? -9.037 -55.410 50.069 1.00 48.39 290 PRO B O 1
ATOM 3883 N N . LYS B 1 271 ? -7.564 -56.936 49.316 1.00 32.76 291 LYS B N 1
ATOM 3884 C CA . LYS B 1 271 ? -8.550 -57.656 48.522 1.00 40.84 291 LYS B CA 1
ATOM 3885 C C . LYS B 1 271 ? -9.432 -58.544 49.392 1.00 46.29 291 LYS B C 1
ATOM 3886 O O . LYS B 1 271 ? -8.963 -59.152 50.353 1.00 54.12 291 LYS B O 1
ATOM 3892 N N . SER B 1 272 ? -10.714 -58.612 49.047 1.00 30.00 292 SER B N 1
ATOM 3893 C CA . SER B 1 272 ? -11.664 -59.430 49.788 1.00 30.00 292 SER B CA 1
ATOM 3894 C C . SER B 1 272 ? -11.796 -60.810 49.157 1.00 30.00 292 SER B C 1
ATOM 3895 O O . SER B 1 272 ? -11.329 -61.040 48.042 1.00 30.00 292 SER B O 1
ATOM 3898 N N . MET C 1 10 ? 47.297 -36.477 -20.701 1.00 100.85 30 MET C N 1
ATOM 3899 C CA . MET C 1 10 ? 46.014 -35.857 -20.394 1.00 100.78 30 MET C CA 1
ATOM 3900 C C . MET C 1 10 ? 45.959 -35.412 -18.940 1.00 94.05 30 MET C C 1
ATOM 3901 O O . MET C 1 10 ? 45.765 -34.232 -18.640 1.00 93.34 30 MET C O 1
ATOM 3906 N N . PHE C 1 11 ? 46.139 -36.374 -18.039 1.00 85.86 31 PHE C N 1
ATOM 3907 C CA . PHE C 1 11 ? 45.996 -36.154 -16.603 1.00 70.28 31 PHE C CA 1
ATOM 3908 C C . PHE C 1 11 ? 47.360 -36.130 -15.924 1.00 61.02 31 PHE C C 1
ATOM 3909 O O . PHE C 1 11 ? 48.203 -36.991 -16.169 1.00 61.46 31 PHE C O 1
ATOM 3917 N N . ASP C 1 12 ? 47.576 -35.124 -15.083 1.00 56.59 32 ASP C N 1
ATOM 3918 C CA . ASP C 1 12 ? 48.893 -34.865 -14.514 1.00 55.18 32 ASP C CA 1
ATOM 3919 C C . ASP C 1 12 ? 49.007 -35.350 -13.070 1.00 51.46 32 ASP C C 1
ATOM 3920 O O . ASP C 1 12 ? 48.455 -34.734 -12.158 1.00 49.83 32 ASP C O 1
ATOM 3925 N N . PRO C 1 13 ? 49.745 -36.449 -12.856 1.00 46.61 33 PRO C N 1
ATOM 3926 C CA . PRO C 1 13 ? 49.954 -36.973 -11.503 1.00 45.50 33 PRO C CA 1
ATOM 3927 C C . PRO C 1 13 ? 50.886 -36.066 -10.710 1.00 42.53 33 PRO C C 1
ATOM 3928 O O . PRO C 1 13 ? 51.043 -36.236 -9.501 1.00 46.11 33 PRO C O 1
ATOM 3932 N N . ALA C 1 14 ? 51.541 -35.154 -11.421 1.00 40.39 34 ALA C N 1
ATOM 3933 C CA . ALA C 1 14 ? 52.456 -34.189 -10.826 1.00 50.57 34 ALA C CA 1
ATOM 3934 C C . ALA C 1 14 ? 51.842 -32.794 -10.755 1.00 53.98 34 ALA C C 1
ATOM 3935 O O . ALA C 1 14 ? 52.531 -31.821 -10.456 1.00 56.31 34 ALA C O 1
ATOM 3937 N N . GLU C 1 15 ? 50.544 -32.704 -11.026 1.00 55.59 35 GLU C N 1
ATOM 3938 C CA . GLU C 1 15 ? 49.873 -31.414 -11.125 1.00 51.08 35 GLU C CA 1
ATOM 3939 C C . GLU C 1 15 ? 49.926 -30.661 -9.805 1.00 44.58 35 GLU C C 1
ATOM 3940 O O . GLU C 1 15 ? 49.801 -31.254 -8.735 1.00 41.18 35 GLU C O 1
ATOM 3946 N N . LYS C 1 16 ? 50.119 -29.350 -9.890 1.00 47.84 36 LYS C N 1
ATOM 3947 C CA . LYS C 1 16 ? 50.281 -28.525 -8.701 1.00 44.32 36 LYS C CA 1
ATOM 3948 C C . LYS C 1 16 ? 49.449 -27.247 -8.731 1.00 39.04 36 LYS C C 1
ATOM 3949 O O . LYS C 1 16 ? 49.072 -26.753 -9.792 1.00 39.82 36 LYS C O 1
ATOM 3955 N N . TYR C 1 17 ? 49.169 -26.732 -7.541 1.00 23.27 37 TYR C N 1
ATOM 3956 C CA . TYR C 1 17 ? 48.456 -25.485 -7.356 1.00 22.90 37 TYR C CA 1
ATOM 3957 C C . TYR C 1 17 ? 49.268 -24.392 -8.029 1.00 36.26 37 TYR C C 1
ATOM 3958 O O . TYR C 1 17 ? 50.471 -24.268 -7.792 1.00 33.21 37 TYR C O 1
ATOM 3967 N N . LYS C 1 18 ? 48.616 -23.610 -8.880 1.00 37.95 38 LYS C N 1
ATOM 3968 C CA . LYS C 1 18 ? 49.267 -22.469 -9.504 1.00 38.83 38 LYS C CA 1
ATOM 3969 C C . LYS C 1 18 ? 49.643 -21.460 -8.426 1.00 32.98 38 LYS C C 1
ATOM 3970 O O . LYS C 1 18 ? 48.777 -20.793 -7.863 1.00 30.55 38 LYS C O 1
ATOM 3976 N N . MET C 1 19 ? 50.934 -21.355 -8.133 1.00 29.18 39 MET C N 1
ATOM 3977 C CA . MET C 1 19 ? 51.404 -20.441 -7.098 1.00 31.67 39 MET C CA 1
ATOM 3978 C C . MET C 1 19 ? 52.150 -19.259 -7.709 1.00 39.20 39 MET C C 1
ATOM 3979 O O . MET C 1 19 ? 53.116 -18.757 -7.134 1.00 26.58 39 MET C O 1
ATOM 3984 N N . ASP C 1 20 ? 51.693 -18.819 -8.877 1.00 33.03 40 ASP C N 1
ATOM 3985 C CA . ASP C 1 20 ? 52.332 -17.711 -9.579 1.00 35.15 40 ASP C CA 1
ATOM 3986 C C . ASP C 1 20 ? 51.522 -16.419 -9.503 1.00 34.43 40 ASP C C 1
ATOM 3987 O O . ASP C 1 20 ? 51.695 -15.522 -10.329 1.00 39.44 40 ASP C O 1
ATOM 3992 N N . HIS C 1 21 ? 50.634 -16.325 -8.518 1.00 31.31 41 HIS C N 1
ATOM 3993 C CA . HIS C 1 21 ? 49.904 -15.085 -8.287 1.00 36.95 41 HIS C CA 1
ATOM 3994 C C . HIS C 1 21 ? 50.874 -14.049 -7.737 1.00 43.48 41 HIS C C 1
ATOM 3995 O O . HIS C 1 21 ? 51.894 -14.400 -7.147 1.00 51.23 41 HIS C O 1
ATOM 4002 N N . ARG C 1 22 ? 50.563 -12.773 -7.933 1.00 37.85 42 ARG C N 1
ATOM 4003 C CA . ARG C 1 22 ? 51.500 -11.714 -7.576 1.00 32.69 42 ARG C CA 1
ATOM 4004 C C . ARG C 1 22 ? 51.747 -11.632 -6.067 1.00 31.09 42 ARG C C 1
ATOM 4005 O O . ARG C 1 22 ? 52.813 -11.199 -5.630 1.00 39.40 42 ARG C O 1
ATOM 4013 N N . ARG C 1 23 ? 50.762 -12.057 -5.280 1.00 28.96 43 ARG C N 1
ATOM 4014 C CA . ARG C 1 23 ? 50.932 -12.186 -3.835 1.00 30.08 43 ARG C CA 1
ATOM 4015 C C . ARG C 1 23 ? 50.813 -13.653 -3.434 1.00 26.98 43 ARG C C 1
ATOM 4016 O O . ARG C 1 23 ? 50.152 -14.435 -4.117 1.00 26.65 43 ARG C O 1
ATOM 4024 N N . ARG C 1 24 ? 51.452 -14.027 -2.330 1.00 28.60 44 ARG C N 1
ATOM 4025 C CA . ARG C 1 24 ? 51.310 -15.379 -1.802 1.00 29.26 44 ARG C CA 1
ATOM 4026 C C . ARG C 1 24 ? 49.952 -15.518 -1.131 1.00 37.92 44 ARG C C 1
ATOM 4027 O O . ARG C 1 24 ? 49.232 -16.490 -1.353 1.00 43.97 44 ARG C O 1
ATOM 4035 N N . GLY C 1 25 ? 49.607 -14.532 -0.311 1.00 43.04 45 GLY C N 1
ATOM 4036 C CA . GLY C 1 25 ? 48.341 -14.538 0.394 1.00 28.88 45 GLY C CA 1
ATOM 4037 C C . GLY C 1 25 ? 48.487 -14.064 1.825 1.00 37.65 45 GLY C C 1
ATOM 4038 O O . GLY C 1 25 ? 49.559 -13.628 2.243 1.00 41.73 45 GLY C O 1
ATOM 4039 N N . ILE C 1 26 ? 47.398 -14.155 2.579 1.00 29.74 46 ILE C N 1
ATOM 4040 C CA . ILE C 1 26 ? 47.382 -13.717 3.967 1.00 30.35 46 ILE C CA 1
ATOM 4041 C C . ILE C 1 26 ? 47.637 -14.881 4.918 1.00 31.55 46 ILE C C 1
ATOM 4042 O O . ILE C 1 26 ? 47.219 -16.009 4.660 1.00 30.91 46 ILE C O 1
ATOM 4047 N N . ALA C 1 27 ? 48.341 -14.602 6.010 1.00 31.82 47 ALA C N 1
ATOM 4048 C CA . ALA C 1 27 ? 48.506 -15.569 7.087 1.00 33.42 47 ALA C CA 1
ATOM 4049 C C . ALA C 1 27 ? 47.861 -15.019 8.353 1.00 34.17 47 ALA C C 1
ATOM 4050 O O . ALA C 1 27 ? 48.391 -14.108 8.988 1.00 40.99 47 ALA C O 1
ATOM 4052 N N . LEU C 1 28 ? 46.707 -15.575 8.705 1.00 32.41 48 LEU C N 1
ATOM 4053 C CA . LEU C 1 28 ? 45.927 -15.102 9.841 1.00 35.86 48 LEU C CA 1
ATOM 4054 C C . LEU C 1 28 ? 46.303 -15.859 11.107 1.00 37.40 48 LEU C C 1
ATOM 4055 O O . LEU C 1 28 ? 46.074 -17.061 11.202 1.00 40.95 48 LEU C O 1
ATOM 4060 N N . ILE C 1 29 ? 46.874 -15.160 12.081 1.00 32.36 49 ILE C N 1
ATOM 4061 C CA . ILE C 1 29 ? 47.225 -15.795 13.346 1.00 33.29 49 ILE C CA 1
ATOM 4062 C C . ILE C 1 29 ? 46.402 -15.242 14.502 1.00 39.36 49 ILE C C 1
ATOM 4063 O O . ILE C 1 29 ? 46.455 -14.049 14.803 1.00 44.61 49 ILE C O 1
ATOM 4068 N N . PHE C 1 30 ? 45.638 -16.117 15.146 1.00 35.09 50 PHE C N 1
ATOM 4069 C CA . PHE C 1 30 ? 44.871 -15.734 16.323 1.00 30.70 50 PHE C CA 1
ATOM 4070 C C . PHE C 1 30 ? 45.529 -16.281 17.585 1.00 35.05 50 PHE C C 1
ATOM 4071 O O . PHE C 1 30 ? 45.508 -17.484 17.843 1.00 32.54 50 PHE C O 1
ATOM 4079 N N . ASN C 1 31 ? 46.120 -15.379 18.360 1.00 35.83 51 ASN C N 1
ATOM 4080 C CA . ASN C 1 31 ? 46.886 -15.752 19.540 1.00 36.67 51 ASN C CA 1
ATOM 4081 C C . ASN C 1 31 ? 46.097 -15.522 20.824 1.00 39.27 51 ASN C C 1
ATOM 4082 O O . ASN C 1 31 ? 45.600 -14.425 21.066 1.00 48.70 51 ASN C O 1
ATOM 4087 N N . HIS C 1 32 ? 45.987 -16.561 21.644 1.00 33.58 52 HIS C N 1
ATOM 4088 C CA . HIS C 1 32 ? 45.245 -16.462 22.895 1.00 38.66 52 HIS C CA 1
ATOM 4089 C C . HIS C 1 32 ? 46.043 -17.023 24.067 1.00 43.32 52 HIS C C 1
ATOM 4090 O O . HIS C 1 32 ? 46.276 -18.228 24.156 1.00 45.51 52 HIS C O 1
ATOM 4097 N N . GLU C 1 33 ? 46.455 -16.134 24.966 1.00 44.40 53 GLU C N 1
ATOM 4098 C CA . GLU C 1 33 ? 47.317 -16.508 26.080 1.00 50.10 53 GLU C CA 1
ATOM 4099 C C . GLU C 1 33 ? 46.558 -16.552 27.404 1.00 50.18 53 GLU C C 1
ATOM 4100 O O . GLU C 1 33 ? 46.962 -17.246 28.335 1.00 51.24 53 GLU C O 1
ATOM 4106 N N . ARG C 1 34 ? 45.461 -15.806 27.487 1.00 45.47 54 ARG C N 1
ATOM 4107 C CA . ARG C 1 34 ? 44.652 -15.775 28.703 1.00 52.07 54 ARG C CA 1
ATOM 4108 C C . ARG C 1 34 ? 43.170 -15.624 28.379 1.00 47.27 54 ARG C C 1
ATOM 4109 O O . ARG C 1 34 ? 42.806 -15.274 27.257 1.00 41.68 54 ARG C O 1
ATOM 4117 N N . PHE C 1 35 ? 42.315 -15.882 29.365 1.00 51.47 55 PHE C N 1
ATOM 4118 C CA . PHE C 1 35 ? 40.882 -15.969 29.102 1.00 51.53 55 PHE C CA 1
ATOM 4119 C C . PHE C 1 35 ? 39.981 -15.359 30.175 1.00 49.46 55 PHE C C 1
ATOM 4120 O O . PHE C 1 35 ? 40.388 -15.160 31.321 1.00 57.14 55 PHE C O 1
ATOM 4128 N N . PHE C 1 36 ? 38.749 -15.072 29.767 1.00 41.55 56 PHE C N 1
ATOM 4129 C CA . PHE C 1 36 ? 37.690 -14.596 30.647 1.00 46.53 56 PHE C CA 1
ATOM 4130 C C . PHE C 1 36 ? 37.608 -15.477 31.890 1.00 51.04 56 PHE C C 1
ATOM 4131 O O . PHE C 1 36 ? 37.569 -16.702 31.785 1.00 53.39 56 PHE C O 1
ATOM 4139 N N . TRP C 1 37 ? 37.582 -14.853 33.065 1.00 54.19 57 TRP C N 1
ATOM 4140 C CA . TRP C 1 37 ? 37.609 -15.593 34.325 1.00 59.57 57 TRP C CA 1
ATOM 4141 C C . TRP C 1 37 ? 36.548 -16.691 34.398 1.00 57.24 57 TRP C C 1
ATOM 4142 O O . TRP C 1 37 ? 36.773 -17.737 35.007 1.00 57.67 57 TRP C O 1
ATOM 4153 N N . HIS C 1 38 ? 35.401 -16.453 33.769 1.00 59.66 58 HIS C N 1
ATOM 4154 C CA . HIS C 1 38 ? 34.268 -17.371 33.863 1.00 61.55 58 HIS C CA 1
ATOM 4155 C C . HIS C 1 38 ? 34.491 -18.677 33.109 1.00 58.56 58 HIS C C 1
ATOM 4156 O O . HIS C 1 38 ? 33.734 -19.634 33.272 1.00 59.08 58 HIS C O 1
ATOM 4163 N N . LEU C 1 39 ? 35.530 -18.714 32.284 1.00 53.19 59 LEU C N 1
ATOM 4164 C CA . LEU C 1 39 ? 35.823 -19.902 31.494 1.00 50.12 59 LEU C CA 1
ATOM 4165 C C . LEU C 1 39 ? 36.742 -20.857 32.246 1.00 53.28 59 LEU C C 1
ATOM 4166 O O . LEU C 1 39 ? 36.919 -22.008 31.847 1.00 48.43 59 LEU C O 1
ATOM 4171 N N . THR C 1 40 ? 37.315 -20.370 33.343 1.00 54.98 60 THR C N 1
ATOM 4172 C CA . THR C 1 40 ? 38.202 -21.173 34.175 1.00 57.04 60 THR C CA 1
ATOM 4173 C C . THR C 1 40 ? 39.235 -21.902 33.323 1.00 53.35 60 THR C C 1
ATOM 4174 O O . THR C 1 40 ? 39.535 -23.073 33.556 1.00 54.09 60 THR C O 1
ATOM 4178 N N . LEU C 1 41 ? 39.767 -21.201 32.328 1.00 46.91 61 LEU C N 1
ATOM 4179 C CA . LEU C 1 41 ? 40.788 -21.765 31.456 1.00 40.15 61 LEU C CA 1
ATOM 4180 C C . LEU C 1 41 ? 42.159 -21.221 31.836 1.00 46.19 61 LEU C C 1
ATOM 4181 O O . LEU C 1 41 ? 42.331 -20.012 31.992 1.00 49.97 61 LEU C O 1
ATOM 4186 N N . PRO C 1 42 ? 43.141 -22.120 31.991 1.00 44.76 62 PRO C N 1
ATOM 4187 C CA . PRO C 1 42 ? 44.499 -21.739 32.391 1.00 50.96 62 PRO C CA 1
ATOM 4188 C C . PRO C 1 42 ? 45.185 -20.869 31.346 1.00 53.21 62 PRO C C 1
ATOM 4189 O O . PRO C 1 42 ? 44.830 -20.919 30.169 1.00 50.94 62 PRO C O 1
ATOM 4193 N N . GLU C 1 43 ? 46.156 -20.073 31.783 1.00 59.69 63 GLU C N 1
ATOM 4194 C CA . GLU C 1 43 ? 46.954 -19.271 30.867 1.00 59.49 63 GLU C CA 1
ATOM 4195 C C . GLU C 1 43 ? 47.715 -20.182 29.915 1.00 50.72 63 GLU C C 1
ATOM 4196 O O . GLU C 1 43 ? 47.829 -21.385 30.151 1.00 49.58 63 GLU C O 1
ATOM 4202 N N . ARG C 1 44 ? 48.236 -19.606 28.838 1.00 43.48 64 ARG C N 1
ATOM 4203 C CA . ARG C 1 44 ? 49.004 -20.372 27.866 1.00 45.09 64 ARG C CA 1
ATOM 4204 C C . ARG C 1 44 ? 50.371 -19.737 27.631 1.00 51.58 64 ARG C C 1
ATOM 4205 O O . ARG C 1 44 ? 50.691 -19.318 26.518 1.00 53.01 64 ARG C O 1
ATOM 4213 N N . ARG C 1 45 ? 51.168 -19.666 28.693 1.00 52.74 65 ARG C N 1
ATOM 4214 C CA . ARG C 1 45 ? 52.512 -19.105 28.617 1.00 58.54 65 ARG C CA 1
ATOM 4215 C C . ARG C 1 45 ? 53.327 -19.786 27.523 1.00 51.68 65 ARG C C 1
ATOM 4216 O O . ARG C 1 45 ? 53.418 -21.013 27.476 1.00 39.40 65 ARG C O 1
ATOM 4224 N N . GLY C 1 46 ? 53.916 -18.981 26.645 1.00 49.04 66 GLY C N 1
ATOM 4225 C CA . GLY C 1 46 ? 54.721 -19.500 25.556 1.00 49.71 66 GLY C CA 1
ATOM 4226 C C . GLY C 1 46 ? 54.041 -19.348 24.210 1.00 46.57 66 GLY C C 1
ATOM 4227 O O . GLY C 1 46 ? 54.677 -19.491 23.165 1.00 45.06 66 GLY C O 1
ATOM 4228 N N . THR C 1 47 ? 52.745 -19.055 24.233 1.00 45.22 67 THR C N 1
ATOM 4229 C CA . THR C 1 47 ? 51.977 -18.913 23.002 1.00 41.69 67 THR C CA 1
ATOM 4230 C C . THR C 1 47 ? 52.479 -17.727 22.181 1.00 44.07 67 THR C C 1
ATOM 4231 O O . THR C 1 47 ? 52.380 -17.726 20.954 1.00 40.40 67 THR C O 1
ATOM 4235 N N . CYS C 1 48 ? 53.026 -16.725 22.862 1.00 40.11 68 CYS C N 1
ATOM 4236 C CA . CYS C 1 48 ? 53.595 -15.568 22.182 1.00 52.32 68 CYS C CA 1
ATOM 4237 C C . CYS C 1 48 ? 54.856 -15.959 21.419 1.00 50.65 68 CYS C C 1
ATOM 4238 O O . CYS C 1 48 ? 55.126 -15.436 20.338 1.00 49.93 68 CYS C O 1
ATOM 4241 N N . ALA C 1 49 ? 55.626 -16.882 21.987 1.00 47.78 69 ALA C N 1
ATOM 4242 C CA . ALA C 1 49 ? 56.804 -17.409 21.311 1.00 48.92 69 ALA C CA 1
ATOM 4243 C C . ALA C 1 49 ? 56.392 -18.120 20.027 1.00 45.95 69 ALA C C 1
ATOM 4244 O O . ALA C 1 49 ? 57.055 -18.000 18.997 1.00 45.68 69 ALA C O 1
ATOM 4246 N N . ASP C 1 50 ? 55.291 -18.863 20.099 1.00 36.99 70 ASP C N 1
ATOM 4247 C CA . ASP C 1 50 ? 54.738 -19.534 18.928 1.00 39.83 70 ASP C CA 1
ATOM 4248 C C . ASP C 1 50 ? 54.308 -18.512 17.886 1.00 41.84 70 ASP C C 1
ATOM 4249 O O . ASP C 1 50 ? 54.632 -18.638 16.705 1.00 47.59 70 ASP C O 1
ATOM 4254 N N . ARG C 1 51 ? 53.568 -17.503 18.333 1.00 41.29 71 ARG C N 1
ATOM 4255 C CA . ARG C 1 51 ? 53.095 -16.446 17.451 1.00 39.02 71 ARG C CA 1
ATOM 4256 C C . ARG C 1 51 ? 54.253 -15.824 16.686 1.00 42.11 71 ARG C C 1
ATOM 4257 O O . ARG C 1 51 ? 54.211 -15.708 15.463 1.00 40.14 71 ARG C O 1
ATOM 4265 N N . ASP C 1 52 ? 55.288 -15.425 17.418 1.00 40.61 72 ASP C N 1
ATOM 4266 C CA . ASP C 1 52 ? 56.449 -14.784 16.813 1.00 43.02 72 ASP C CA 1
ATOM 4267 C C . ASP C 1 52 ? 57.183 -15.716 15.852 1.00 41.61 72 ASP C C 1
ATOM 4268 O O . ASP C 1 52 ? 57.643 -15.288 14.795 1.00 59.82 72 ASP C O 1
ATOM 4273 N N . ASN C 1 53 ? 57.290 -16.989 16.221 1.00 39.80 73 ASN C N 1
ATOM 4274 C CA . ASN C 1 53 ? 57.941 -17.968 15.359 1.00 48.82 73 ASN C CA 1
ATOM 4275 C C . ASN C 1 53 ? 57.185 -18.117 14.043 1.00 36.42 73 ASN C C 1
ATOM 4276 O O . ASN C 1 53 ? 57.746 -17.920 12.965 1.00 36.97 73 ASN C O 1
ATOM 4281 N N . LEU C 1 54 ? 55.905 -18.459 14.147 1.00 34.16 74 LEU C N 1
ATOM 4282 C CA . LEU C 1 54 ? 55.035 -18.598 12.985 1.00 34.44 74 LEU C CA 1
ATOM 4283 C C . LEU C 1 54 ? 55.061 -17.354 12.104 1.00 38.05 74 LEU C C 1
ATOM 4284 O O . LEU C 1 54 ? 55.089 -17.452 10.877 1.00 33.30 74 LEU C O 1
ATOM 4289 N N . THR C 1 55 ? 55.048 -16.186 12.737 1.00 40.88 75 THR C N 1
ATOM 4290 C CA . THR C 1 55 ? 55.023 -14.924 12.007 1.00 46.22 75 THR C CA 1
ATOM 4291 C C . THR C 1 55 ? 56.188 -14.808 11.029 1.00 48.72 75 THR C C 1
ATOM 4292 O O . THR C 1 55 ? 55.990 -14.508 9.853 1.00 52.35 75 THR C O 1
ATOM 4296 N N . ARG C 1 56 ? 57.399 -15.053 11.516 1.00 47.23 76 ARG C N 1
ATOM 4297 C CA . ARG C 1 56 ? 58.591 -14.916 10.683 1.00 59.14 76 ARG C CA 1
ATOM 4298 C C . ARG C 1 56 ? 58.720 -16.016 9.630 1.00 51.80 76 ARG C C 1
ATOM 4299 O O . ARG C 1 56 ? 59.157 -15.757 8.509 1.00 40.84 76 ARG C O 1
ATOM 4307 N N . ARG C 1 57 ? 58.336 -17.237 9.986 1.00 42.25 77 ARG C N 1
ATOM 4308 C CA . ARG C 1 57 ? 58.426 -18.354 9.051 1.00 40.35 77 ARG C CA 1
ATOM 4309 C C . ARG C 1 57 ? 57.459 -18.191 7.880 1.00 41.64 77 ARG C C 1
ATOM 4310 O O . ARG C 1 57 ? 57.744 -18.630 6.765 1.00 47.89 77 ARG C O 1
ATOM 4318 N N . PHE C 1 58 ? 56.316 -17.561 8.130 1.00 37.25 78 PHE C N 1
ATOM 4319 C CA . PHE C 1 58 ? 55.338 -17.341 7.070 1.00 37.73 78 PHE C CA 1
ATOM 4320 C C . PHE C 1 58 ? 55.620 -16.059 6.289 1.00 35.37 78 PHE C C 1
ATOM 4321 O O . PHE C 1 58 ? 55.295 -15.961 5.105 1.00 42.35 78 PHE C O 1
ATOM 4329 N N . SER C 1 59 ? 56.231 -15.084 6.954 1.00 46.64 79 SER C N 1
ATOM 4330 C CA . SER C 1 59 ? 56.706 -13.886 6.274 1.00 52.50 79 SER C CA 1
ATOM 4331 C C . SER C 1 59 ? 57.765 -14.282 5.253 1.00 57.69 79 SER C C 1
ATOM 4332 O O . SER C 1 59 ? 57.728 -13.849 4.101 1.00 60.07 79 SER C O 1
ATOM 4335 N N . ASP C 1 60 ? 58.707 -15.116 5.684 1.00 40.77 80 ASP C N 1
ATOM 4336 C CA . ASP C 1 60 ? 59.788 -15.570 4.817 1.00 63.31 80 ASP C CA 1
ATOM 4337 C C . ASP C 1 60 ? 59.267 -16.393 3.643 1.00 39.23 80 ASP C C 1
ATOM 4338 O O . ASP C 1 60 ? 59.911 -16.472 2.597 1.00 52.94 80 ASP C O 1
ATOM 4343 N N . LEU C 1 61 ? 58.102 -17.006 3.822 1.00 30.97 81 LEU C N 1
ATOM 4344 C CA . LEU C 1 61 ? 57.470 -17.756 2.744 1.00 29.78 81 LEU C CA 1
ATOM 4345 C C . LEU C 1 61 ? 56.620 -16.843 1.867 1.00 45.26 81 LEU C C 1
ATOM 4346 O O . LEU C 1 61 ? 55.940 -17.304 0.952 1.00 28.93 81 LEU C O 1
ATOM 4351 N N . GLY C 1 62 ? 56.661 -15.546 2.155 1.00 31.00 82 GLY C N 1
ATOM 4352 C CA . GLY C 1 62 ? 56.003 -14.557 1.321 1.00 37.91 82 GLY C CA 1
ATOM 4353 C C . GLY C 1 62 ? 54.620 -14.133 1.779 1.00 39.05 82 GLY C C 1
ATOM 4354 O O . GLY C 1 62 ? 53.997 -13.270 1.161 1.00 42.76 82 GLY C O 1
ATOM 4355 N N . PHE C 1 63 ? 54.133 -14.733 2.860 1.00 35.89 83 PHE C N 1
ATOM 4356 C CA . PHE C 1 63 ? 52.809 -14.398 3.374 1.00 42.43 83 PHE C CA 1
ATOM 4357 C C . PHE C 1 63 ? 52.755 -13.006 3.992 1.00 41.52 83 PHE C C 1
ATOM 4358 O O . PHE C 1 63 ? 53.750 -12.505 4.518 1.00 36.68 83 PHE C O 1
ATOM 4366 N N . GLU C 1 64 ? 51.582 -12.386 3.913 1.00 44.88 84 GLU C N 1
ATOM 4367 C CA . GLU C 1 64 ? 51.305 -11.165 4.655 1.00 30.91 84 GLU C CA 1
ATOM 4368 C C . GLU C 1 64 ? 50.684 -11.579 5.982 1.00 38.66 84 GLU C C 1
ATOM 4369 O O . GLU C 1 64 ? 49.495 -11.891 6.050 1.00 37.01 84 GLU C O 1
ATOM 4375 N N . VAL C 1 65 ? 51.500 -11.601 7.030 1.00 38.28 85 VAL C N 1
ATOM 4376 C CA . VAL C 1 65 ? 51.067 -12.089 8.333 1.00 38.27 85 VAL C CA 1
ATOM 4377 C C . VAL C 1 65 ? 50.268 -11.047 9.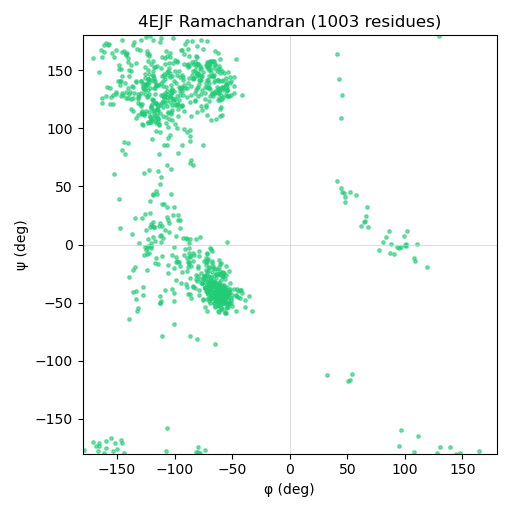104 1.00 42.52 85 VAL C C 1
ATOM 4378 O O . VAL C 1 65 ? 50.641 -9.872 9.155 1.00 31.49 85 VAL C O 1
ATOM 4382 N N . LYS C 1 66 ? 49.162 -11.487 9.696 1.00 41.62 86 LYS C N 1
ATOM 4383 C CA . LYS C 1 66 ? 48.364 -10.625 10.565 1.00 39.10 86 LYS C CA 1
ATOM 4384 C C . LYS C 1 66 ? 48.118 -11.331 11.895 1.00 37.42 86 LYS C C 1
ATOM 4385 O O . LYS C 1 66 ? 47.450 -12.367 11.940 1.00 38.51 86 LYS C O 1
ATOM 4391 N N . CYS C 1 67 ? 48.667 -10.779 12.972 1.00 41.49 87 CYS C N 1
ATOM 4392 C CA . CYS C 1 67 ? 48.484 -11.359 14.296 1.00 41.95 87 CYS C CA 1
ATOM 4393 C C . CYS C 1 67 ? 47.466 -10.565 15.103 1.00 47.73 87 CYS C C 1
ATOM 4394 O O . CYS C 1 67 ? 47.515 -9.334 15.155 1.00 52.07 87 CYS C O 1
ATOM 4397 N N . PHE C 1 68 ? 46.536 -11.281 15.723 1.00 45.47 88 PHE C N 1
ATOM 4398 C CA . PHE C 1 68 ? 45.570 -10.668 16.620 1.00 37.35 88 PHE C CA 1
ATOM 4399 C C . PHE C 1 68 ? 45.625 -11.382 17.962 1.00 34.99 88 PHE C C 1
ATOM 4400 O O . PHE C 1 68 ? 45.560 -12.609 18.025 1.00 32.23 88 PHE C O 1
ATOM 4408 N N . ASN C 1 69 ? 45.755 -10.611 19.036 1.00 29.95 89 ASN C N 1
ATOM 4409 C CA . ASN C 1 69 ? 45.955 -11.190 20.359 1.00 39.29 89 ASN C CA 1
ATOM 4410 C C . ASN C 1 69 ? 44.738 -11.103 21.276 1.00 45.63 89 ASN C C 1
ATOM 4411 O O . ASN C 1 69 ? 44.147 -10.037 21.447 1.00 51.14 89 ASN C O 1
ATOM 4416 N N . ASP C 1 70 ? 44.377 -12.243 21.858 1.00 46.19 90 ASP C N 1
ATOM 4417 C CA . ASP C 1 70 ? 43.295 -12.330 22.835 1.00 49.19 90 ASP C CA 1
ATOM 4418 C C . ASP C 1 70 ? 42.040 -11.563 22.428 1.00 45.31 90 ASP C C 1
ATOM 4419 O O . ASP C 1 70 ? 41.458 -10.843 23.238 1.00 40.87 90 ASP C O 1
ATOM 4424 N N . LEU C 1 71 ? 41.625 -11.718 21.175 1.00 45.02 91 LEU C N 1
ATOM 4425 C CA . LEU C 1 71 ? 40.381 -11.111 20.723 1.00 28.68 91 LEU C CA 1
ATOM 4426 C C . LEU C 1 71 ? 39.192 -11.845 21.326 1.00 35.06 91 LEU C C 1
ATOM 4427 O O . LEU C 1 71 ? 39.280 -13.029 21.650 1.00 36.83 91 LEU C O 1
ATOM 4432 N N . LYS C 1 72 ? 38.081 -11.134 21.478 1.00 30.79 92 LYS C N 1
ATOM 4433 C CA . LYS C 1 72 ? 36.840 -11.751 21.915 1.00 36.24 92 LYS C CA 1
ATOM 4434 C C . LYS C 1 72 ? 36.157 -12.386 20.713 1.00 36.89 92 LYS C C 1
ATOM 4435 O O . LYS C 1 72 ? 36.424 -12.010 19.572 1.00 40.64 92 LYS C O 1
ATOM 4441 N N . ALA C 1 73 ? 35.283 -13.351 20.971 1.00 29.75 93 ALA C N 1
ATOM 4442 C CA . ALA C 1 73 ? 34.581 -14.056 19.905 1.00 29.28 93 ALA C CA 1
ATOM 4443 C C . ALA C 1 73 ? 34.054 -13.100 18.839 1.00 33.59 93 ALA C C 1
ATOM 4444 O O . ALA C 1 73 ? 34.201 -13.348 17.643 1.00 42.81 93 ALA C O 1
ATOM 4446 N N . GLU C 1 74 ? 33.448 -12.003 19.282 1.00 27.58 94 GLU C N 1
ATOM 4447 C CA . GLU C 1 74 ? 32.822 -11.053 18.368 1.00 39.44 94 GLU C CA 1
ATOM 4448 C C . GLU C 1 74 ? 33.819 -10.357 17.442 1.00 36.31 94 GLU C C 1
ATOM 4449 O O . GLU C 1 74 ? 33.647 -10.371 16.224 1.00 35.18 94 GLU C O 1
ATOM 4455 N N . GLU C 1 75 ? 34.854 -9.748 18.012 1.00 28.34 95 GLU C N 1
ATOM 4456 C CA . GLU C 1 75 ? 35.862 -9.080 17.196 1.00 39.54 95 GLU C CA 1
ATOM 4457 C C . GLU C 1 75 ? 36.578 -10.080 16.293 1.00 37.01 95 GLU C C 1
ATOM 4458 O O . GLU C 1 75 ? 36.905 -9.771 15.147 1.00 27.64 95 GLU C O 1
ATOM 4464 N N . LEU C 1 76 ? 36.818 -11.279 16.813 1.00 30.22 96 LEU C N 1
ATOM 4465 C CA . LEU C 1 76 ? 37.498 -12.317 16.047 1.00 30.28 96 LEU C CA 1
ATOM 4466 C C . LEU C 1 76 ? 36.689 -12.688 14.808 1.00 30.85 96 LEU C C 1
ATOM 4467 O O . LEU C 1 76 ? 37.232 -12.786 13.707 1.00 34.24 96 LEU C O 1
ATOM 4472 N N . LEU C 1 77 ? 35.388 -12.886 14.993 1.00 30.00 97 LEU C N 1
ATOM 4473 C CA . LEU C 1 77 ? 34.504 -13.252 13.890 1.00 33.17 97 LEU C CA 1
ATOM 4474 C C . LEU C 1 77 ? 34.374 -12.148 12.845 1.00 36.01 97 LEU C C 1
ATOM 4475 O O . LEU C 1 77 ? 34.415 -12.415 11.644 1.00 25.35 97 LEU C O 1
ATOM 4480 N N . LEU C 1 78 ? 34.210 -10.911 13.301 1.00 26.65 98 LEU C N 1
ATOM 4481 C CA . LEU C 1 78 ? 34.160 -9.778 12.390 1.00 31.09 98 LEU C CA 1
ATOM 4482 C C . LEU C 1 78 ? 35.431 -9.738 11.554 1.00 35.50 98 LEU C C 1
ATOM 4483 O O . LEU C 1 78 ? 35.383 -9.609 10.333 1.00 42.80 98 LEU C O 1
ATOM 4488 N N . LYS C 1 79 ? 36.562 -9.874 12.238 1.00 35.22 99 LYS C N 1
ATOM 4489 C CA . LYS C 1 79 ? 37.882 -9.740 11.640 1.00 36.61 99 LYS C CA 1
ATOM 4490 C C . LYS C 1 79 ? 38.177 -10.836 10.618 1.00 39.07 99 LYS C C 1
ATOM 4491 O O . LYS C 1 79 ? 38.792 -10.570 9.580 1.00 43.27 99 LYS C O 1
ATOM 4497 N N . ILE C 1 80 ? 37.744 -12.062 10.903 1.00 25.40 100 ILE C N 1
ATOM 4498 C CA . ILE C 1 80 ? 37.965 -13.160 9.972 1.00 33.44 100 ILE C CA 1
ATOM 4499 C C . ILE C 1 80 ? 36.947 -13.115 8.844 1.00 29.91 100 ILE C C 1
ATOM 4500 O O . ILE C 1 80 ? 37.211 -13.593 7.743 1.00 32.80 100 ILE C O 1
ATOM 4505 N N . HIS C 1 81 ? 35.781 -12.543 9.122 1.00 28.18 101 HIS C N 1
ATOM 4506 C CA . HIS C 1 81 ? 34.771 -12.376 8.088 1.00 25.10 101 HIS C CA 1
ATOM 4507 C C . HIS C 1 81 ? 35.223 -11.310 7.098 1.00 30.48 101 HIS C C 1
ATOM 4508 O O . HIS C 1 81 ? 34.849 -11.335 5.925 1.00 37.55 101 HIS C O 1
ATOM 4515 N N . GLU C 1 82 ? 36.029 -10.371 7.581 1.00 30.95 102 GLU C N 1
ATOM 4516 C CA . GLU C 1 82 ? 36.571 -9.326 6.728 1.00 38.16 102 GLU C CA 1
ATOM 4517 C C . GLU C 1 82 ? 37.609 -9.915 5.782 1.00 41.65 102 GLU C C 1
ATOM 4518 O O . GLU C 1 82 ? 37.622 -9.601 4.596 1.00 46.43 102 GLU C O 1
ATOM 4524 N N . VAL C 1 83 ? 38.463 -10.788 6.306 1.00 36.19 103 VAL C N 1
ATOM 4525 C CA . VAL C 1 83 ? 39.461 -11.456 5.481 1.00 37.22 103 VAL C CA 1
ATOM 4526 C C . VAL C 1 83 ? 38.790 -12.386 4.478 1.00 38.20 103 VAL C C 1
ATOM 4527 O O . VAL C 1 83 ? 39.289 -12.585 3.371 1.00 42.95 103 VAL C O 1
ATOM 4531 N N . SER C 1 84 ? 37.650 -12.946 4.868 1.00 38.03 104 SER C N 1
ATOM 4532 C CA . SER C 1 84 ? 36.930 -13.879 4.010 1.00 38.92 104 SER C CA 1
ATOM 4533 C C . SER C 1 84 ? 36.242 -13.169 2.848 1.00 37.04 104 SER C C 1
ATOM 4534 O O . SER C 1 84 ? 36.031 -13.762 1.792 1.00 34.40 104 SER C O 1
ATOM 4537 N N . THR C 1 85 ? 35.899 -11.899 3.041 1.00 34.21 105 THR C N 1
ATOM 4538 C CA . THR C 1 85 ? 35.150 -11.162 2.027 1.00 42.64 105 THR C CA 1
ATOM 4539 C C . THR C 1 85 ? 36.010 -10.255 1.142 1.00 47.35 105 THR C C 1
ATOM 4540 O O . THR C 1 85 ? 35.553 -9.802 0.094 1.00 56.36 105 THR C O 1
ATOM 4544 N N . VAL C 1 86 ? 37.245 -9.986 1.555 1.00 44.01 106 VAL C N 1
ATOM 4545 C CA . VAL C 1 86 ? 38.158 -9.222 0.709 1.00 47.86 106 VAL C CA 1
ATOM 4546 C C . VAL C 1 86 ? 38.710 -10.137 -0.380 1.00 46.68 106 VAL C C 1
ATOM 4547 O O . VAL C 1 86 ? 38.777 -11.353 -0.202 1.00 48.93 106 VAL C O 1
ATOM 4551 N N . SER C 1 87 ? 39.101 -9.551 -1.506 1.00 40.07 107 SER C N 1
ATOM 4552 C CA . SER C 1 87 ? 39.547 -10.334 -2.652 1.00 35.85 107 SER C CA 1
ATOM 4553 C C . SER C 1 87 ? 40.886 -11.028 -2.410 1.00 36.13 107 SER C C 1
ATOM 4554 O O . SER C 1 87 ? 41.831 -10.425 -1.902 1.00 35.92 107 SER C O 1
ATOM 4557 N N . HIS C 1 88 ? 40.946 -12.305 -2.772 1.00 34.18 108 HIS C N 1
ATOM 4558 C CA . HIS C 1 88 ? 42.188 -13.067 -2.758 1.00 29.66 108 HIS C CA 1
ATOM 4559 C C . HIS C 1 88 ? 42.553 -13.414 -4.195 1.00 28.91 108 HIS C C 1
ATOM 4560 O O . HIS C 1 88 ? 43.384 -14.286 -4.443 1.00 31.14 108 HIS C O 1
ATOM 4567 N N . ALA C 1 89 ? 41.916 -12.724 -5.136 1.00 31.56 109 ALA C N 1
ATOM 4568 C CA . ALA C 1 89 ? 42.056 -13.021 -6.559 1.00 37.33 109 ALA C CA 1
ATOM 4569 C C . ALA C 1 89 ? 43.510 -13.093 -7.011 1.00 42.94 109 ALA C C 1
ATOM 4570 O O . ALA C 1 89 ? 43.882 -13.966 -7.796 1.00 46.73 109 ALA C O 1
ATOM 4572 N N . ASP C 1 90 ? 44.329 -12.173 -6.513 1.00 37.36 110 ASP C N 1
ATOM 4573 C CA . ASP C 1 90 ? 45.733 -12.114 -6.899 1.00 40.23 110 ASP C CA 1
ATOM 4574 C C . ASP C 1 90 ? 46.634 -12.737 -5.838 1.00 38.80 110 ASP C C 1
ATOM 4575 O O . ASP C 1 90 ? 47.775 -12.314 -5.652 1.00 41.14 110 ASP C O 1
ATOM 4580 N N . ALA C 1 91 ? 46.112 -13.745 -5.146 1.00 32.04 111 ALA C N 1
ATOM 4581 C CA . ALA C 1 91 ? 46.867 -14.438 -4.108 1.00 32.79 111 ALA C CA 1
ATOM 4582 C C . ALA C 1 91 ? 46.948 -15.933 -4.399 1.00 35.22 111 ALA C C 1
ATOM 4583 O O . ALA C 1 91 ? 46.123 -16.479 -5.131 1.00 36.82 111 ALA C O 1
ATOM 4585 N N . ASP C 1 92 ? 47.946 -16.590 -3.818 1.00 25.23 112 ASP C N 1
ATOM 4586 C CA . ASP C 1 92 ? 48.179 -18.009 -4.065 1.00 37.20 112 ASP C CA 1
ATOM 4587 C C . ASP C 1 92 ? 47.295 -18.900 -3.203 1.00 40.71 112 ASP C C 1
ATOM 4588 O O . ASP C 1 92 ? 46.831 -19.948 -3.650 1.00 42.32 112 ASP C O 1
ATOM 4593 N N . CYS C 1 93 ? 47.071 -18.483 -1.963 1.00 34.36 113 CYS C N 1
ATOM 4594 C CA . CYS C 1 93 ? 46.375 -19.322 -1.001 1.00 25.30 113 CYS C CA 1
ATOM 4595 C C . CYS C 1 93 ? 46.001 -18.527 0.240 1.00 26.38 113 CYS C C 1
ATOM 4596 O O . CYS C 1 93 ? 46.182 -17.311 0.292 1.00 32.52 113 CYS C O 1
ATOM 4599 N N . PHE C 1 94 ? 45.487 -19.228 1.243 1.00 21.31 114 PHE C N 1
ATOM 4600 C CA . PHE C 1 94 ? 45.157 -18.606 2.517 1.00 29.06 114 PHE C CA 1
ATOM 4601 C C . PHE C 1 94 ? 45.626 -19.466 3.683 1.00 32.12 114 PHE C C 1
ATOM 4602 O O . PHE C 1 94 ? 45.448 -20.684 3.683 1.00 28.58 114 PHE C O 1
ATOM 4610 N N . VAL C 1 95 ? 46.235 -18.822 4.671 1.00 21.93 115 VAL C N 1
ATOM 4611 C CA . VAL C 1 95 ? 46.682 -19.510 5.874 1.00 29.00 115 VAL C CA 1
ATOM 4612 C C . VAL C 1 95 ? 46.066 -18.879 7.114 1.00 23.95 115 VAL C C 1
ATOM 4613 O O . VAL C 1 95 ? 46.135 -17.667 7.302 1.00 22.90 115 VAL C O 1
ATOM 4617 N N . CYS C 1 96 ? 45.455 -19.710 7.951 1.00 21.56 116 CYS C N 1
ATOM 4618 C CA . CYS C 1 96 ? 44.910 -19.252 9.221 1.00 27.82 116 CYS C CA 1
ATOM 4619 C C . CYS C 1 96 ? 45.374 -20.165 10.350 1.00 26.42 116 CYS C C 1
ATOM 4620 O O . CYS C 1 96 ? 45.229 -21.385 10.275 1.00 25.29 116 CYS C O 1
ATOM 4623 N N . VAL C 1 97 ? 45.938 -19.565 11.393 1.00 27.29 117 VAL C N 1
ATOM 4624 C CA . VAL C 1 97 ? 46.452 -20.315 12.531 1.00 27.49 117 VAL C CA 1
ATOM 4625 C C . VAL C 1 97 ? 45.686 -19.974 13.803 1.00 35.86 117 VAL C C 1
ATOM 4626 O O . VAL C 1 97 ? 45.389 -18.808 14.064 1.00 37.10 117 VAL C O 1
ATOM 4630 N N . PHE C 1 98 ? 45.368 -20.995 14.591 1.00 39.68 118 PHE C N 1
ATOM 4631 C CA . PHE C 1 98 ? 44.695 -20.788 15.868 1.00 34.95 118 PHE C CA 1
ATOM 4632 C C . PHE C 1 98 ? 45.505 -21.321 17.043 1.00 35.46 118 PHE C C 1
ATOM 4633 O O . PHE C 1 98 ? 45.767 -22.520 17.142 1.00 32.63 118 PHE C O 1
ATOM 4641 N N . LEU C 1 99 ? 45.898 -20.414 17.930 1.00 25.07 119 LEU C N 1
ATOM 4642 C CA . LEU C 1 99 ? 46.618 -20.777 19.141 1.00 25.93 119 LEU C CA 1
ATOM 4643 C C . LEU C 1 99 ? 45.743 -20.459 20.348 1.00 27.53 119 LEU C C 1
ATOM 4644 O O . LEU C 1 99 ? 45.533 -19.291 20.676 1.00 26.76 119 LEU C O 1
ATOM 4649 N N . SER C 1 100 ? 45.232 -21.497 21.003 1.00 26.83 120 SER C N 1
ATOM 4650 C CA . SER C 1 100 ? 44.289 -21.317 22.102 1.00 30.91 120 SER C CA 1
ATOM 4651 C C . SER C 1 100 ? 43.869 -22.655 22.701 1.00 30.33 120 SER C C 1
ATOM 4652 O O . SER C 1 100 ? 44.371 -23.706 22.307 1.00 26.93 120 SER C O 1
ATOM 4655 N N . HIS C 1 101 ? 42.954 -22.607 23.664 1.00 33.63 121 HIS C N 1
ATOM 4656 C CA . HIS C 1 101 ? 42.309 -23.813 24.161 1.00 31.72 121 HIS C CA 1
ATOM 4657 C C . HIS C 1 101 ? 41.184 -24.194 23.211 1.00 26.97 121 HIS C C 1
ATOM 4658 O O . HIS C 1 101 ? 40.646 -23.347 22.497 1.00 28.18 121 HIS C O 1
ATOM 4665 N N . GLY C 1 102 ? 40.834 -25.473 23.202 1.00 30.74 122 GLY C N 1
ATOM 4666 C CA . GLY C 1 102 ? 39.767 -25.958 22.352 1.00 31.00 122 GLY C CA 1
ATOM 4667 C C . GLY C 1 102 ? 39.150 -27.215 22.926 1.00 33.19 122 GLY C C 1
ATOM 4668 O O . GLY C 1 102 ? 39.722 -27.855 23.808 1.00 37.73 122 GLY C O 1
ATOM 4669 N N . GLU C 1 103 ? 37.976 -27.572 22.423 1.00 32.62 123 GLU C N 1
ATOM 4670 C CA . GLU C 1 103 ? 37.274 -28.747 22.913 1.00 35.22 123 GLU C CA 1
ATOM 4671 C C . GLU C 1 103 ? 36.254 -29.247 21.904 1.00 35.54 123 GLU C C 1
ATOM 4672 O O . GLU C 1 103 ? 35.405 -28.504 21.424 1.00 32.78 123 GLU C O 1
ATOM 4678 N N . GLY C 1 104 ? 36.354 -30.530 21.593 1.00 26.71 124 GLY C N 1
ATOM 4679 C CA . GLY C 1 104 ? 35.518 -31.134 20.571 1.00 26.11 124 GLY C CA 1
ATOM 4680 C C . GLY C 1 104 ? 35.637 -30.352 19.257 1.00 39.89 124 GLY C C 1
ATOM 4681 O O . GLY C 1 104 ? 36.719 -30.347 18.617 1.00 40.88 124 GLY C O 1
ATOM 4682 N N . ASN C 1 105 ? 34.549 -29.675 18.861 1.00 29.47 125 ASN C N 1
ATOM 4683 C CA . ASN C 1 105 ? 34.534 -28.893 17.631 1.00 29.38 125 ASN C CA 1
ATOM 4684 C C . ASN C 1 105 ? 34.757 -27.408 17.877 1.00 33.91 125 ASN C C 1
ATOM 4685 O O . ASN C 1 105 ? 34.590 -26.570 16.946 1.00 40.50 125 ASN C O 1
ATOM 4690 N N . HIS C 1 106 ? 35.087 -27.069 19.123 1.00 28.31 126 HIS C N 1
ATOM 4691 C CA . HIS C 1 106 ? 35.137 -25.680 19.511 1.00 31.96 126 HIS C CA 1
ATOM 4692 C C . HIS C 1 106 ? 36.572 -25.209 19.806 1.00 29.37 126 HIS C C 1
ATOM 4693 O O . HIS C 1 106 ? 37.405 -25.907 20.433 1.00 28.56 126 HIS C O 1
ATOM 4700 N N . ILE C 1 107 ? 36.851 -24.001 19.341 1.00 24.01 127 ILE C N 1
ATOM 4701 C CA . ILE C 1 107 ? 37.993 -23.265 19.839 1.00 43.80 127 ILE C CA 1
ATOM 4702 C C . ILE C 1 107 ? 37.454 -22.166 20.728 1.00 42.76 127 ILE C C 1
ATOM 4703 O O . ILE C 1 107 ? 36.257 -21.853 20.703 1.00 39.62 127 ILE C O 1
ATOM 4708 N N . TYR C 1 108 ? 38.339 -21.622 21.548 1.00 25.57 128 TYR C N 1
ATOM 4709 C CA . TYR C 1 108 ? 37.972 -20.553 22.448 1.00 31.55 128 TYR C CA 1
ATOM 4710 C C . TYR C 1 108 ? 38.573 -19.230 21.999 1.00 38.41 128 TYR C C 1
ATOM 4711 O O . TYR C 1 108 ? 39.776 -19.124 21.735 1.00 40.40 128 TYR C O 1
ATOM 4720 N N . ALA C 1 109 ? 37.710 -18.230 21.895 1.00 40.90 129 ALA C N 1
ATOM 4721 C CA . ALA C 1 109 ? 38.162 -16.863 21.857 1.00 37.83 129 ALA C CA 1
ATOM 4722 C C . ALA C 1 109 ? 38.166 -16.382 23.307 1.00 43.83 129 ALA C C 1
ATOM 4723 O O . ALA C 1 109 ? 37.689 -17.095 24.192 1.00 54.94 129 ALA C O 1
ATOM 4725 N N . TYR C 1 110 ? 38.689 -15.189 23.555 1.00 37.83 130 TYR C N 1
ATOM 4726 C CA . TYR C 1 110 ? 38.863 -14.717 24.925 1.00 32.86 130 TYR C CA 1
ATOM 4727 C C . TYR C 1 110 ? 37.681 -14.993 25.865 1.00 39.20 130 TYR C C 1
ATOM 4728 O O . TYR C 1 110 ? 37.870 -15.335 27.034 1.00 42.65 130 TYR C O 1
ATOM 4737 N N . ASP C 1 111 ? 36.464 -14.851 25.356 1.00 29.20 131 ASP C N 1
ATOM 4738 C CA . ASP C 1 111 ? 35.285 -14.832 26.221 1.00 35.85 131 ASP C CA 1
ATOM 4739 C C . ASP C 1 111 ? 34.215 -15.862 25.869 1.00 38.18 131 ASP C C 1
ATOM 4740 O O . ASP C 1 111 ? 33.212 -15.984 26.573 1.00 39.66 131 ASP C O 1
ATOM 4745 N N . ALA C 1 112 ? 34.414 -16.591 24.780 1.00 35.38 132 ALA C N 1
ATOM 4746 C CA . ALA C 1 112 ? 33.411 -17.544 24.331 1.00 36.44 132 ALA C CA 1
ATOM 4747 C C . ALA C 1 112 ? 34.013 -18.517 23.331 1.00 39.31 132 ALA C C 1
ATOM 4748 O O . ALA C 1 112 ? 35.119 -18.302 22.834 1.00 36.92 132 ALA C O 1
ATOM 4750 N N . LYS C 1 113 ? 33.289 -19.592 23.039 1.00 24.22 133 LYS C N 1
ATOM 4751 C CA . LYS C 1 113 ? 33.779 -20.569 22.077 1.00 24.14 133 LYS C CA 1
ATOM 4752 C C . LYS C 1 113 ? 33.154 -20.396 20.703 1.00 33.54 133 LYS C C 1
ATOM 4753 O O . LYS C 1 113 ? 32.022 -19.933 20.567 1.00 32.36 133 LYS C O 1
ATOM 4759 N N . ILE C 1 114 ? 33.933 -20.743 19.690 1.00 33.07 134 ILE C N 1
ATOM 4760 C CA . ILE C 1 114 ? 33.504 -20.649 18.316 1.00 29.85 134 ILE C CA 1
ATOM 4761 C C . ILE C 1 114 ? 33.698 -22.014 17.701 1.00 31.12 134 ILE C C 1
ATOM 4762 O O . ILE C 1 114 ? 34.627 -22.739 18.057 1.00 36.76 134 ILE C O 1
ATOM 4767 N N . GLU C 1 115 ? 32.818 -22.369 16.778 1.00 32.99 135 GLU C N 1
ATOM 4768 C CA . GLU C 1 115 ? 32.977 -23.614 16.054 1.00 37.06 135 GLU C CA 1
ATOM 4769 C C . GLU C 1 115 ? 33.991 -23.440 14.941 1.00 42.87 135 GLU C C 1
ATOM 4770 O O . GLU C 1 115 ? 33.962 -22.451 14.202 1.00 50.25 135 GLU C O 1
ATOM 4776 N N . ILE C 1 116 ? 34.893 -24.404 14.830 1.00 40.41 136 ILE C N 1
ATOM 4777 C CA . ILE C 1 116 ? 35.882 -24.381 13.773 1.00 33.44 136 ILE C CA 1
ATOM 4778 C C . ILE C 1 116 ? 35.201 -24.358 12.409 1.00 31.96 136 ILE C C 1
ATOM 4779 O O . ILE C 1 116 ? 35.616 -23.622 11.517 1.00 30.97 136 ILE C O 1
ATOM 4784 N N . GLN C 1 117 ? 34.146 -25.155 12.256 1.00 31.63 137 GLN C N 1
ATOM 4785 C CA . GLN C 1 117 ? 33.396 -25.201 11.003 1.00 30.50 137 GLN C CA 1
ATOM 4786 C C . GLN C 1 117 ? 32.824 -23.835 10.638 1.00 30.38 137 GLN C C 1
ATOM 4787 O O . GLN C 1 117 ? 32.602 -23.538 9.463 1.00 29.54 137 GLN C O 1
ATOM 4793 N N . THR C 1 118 ? 32.579 -23.012 11.652 1.00 34.68 138 THR C N 1
ATOM 4794 C CA . THR C 1 118 ? 32.090 -21.656 11.441 1.00 33.72 138 THR C CA 1
ATOM 4795 C C . THR C 1 118 ? 33.193 -20.791 10.843 1.00 33.32 138 THR C C 1
ATOM 4796 O O . THR C 1 118 ? 32.939 -19.933 9.998 1.00 40.21 138 THR C O 1
ATOM 4800 N N . LEU C 1 119 ? 34.422 -21.031 11.287 1.00 28.09 139 LEU C N 1
ATOM 4801 C CA . LEU C 1 119 ? 35.577 -20.289 10.802 1.00 30.25 139 LEU C CA 1
ATOM 4802 C C . LEU C 1 119 ? 35.980 -20.747 9.404 1.00 31.27 139 LEU C C 1
ATOM 4803 O O . LEU C 1 119 ? 36.203 -19.927 8.513 1.00 32.94 139 LEU C O 1
ATOM 4808 N N . THR C 1 120 ? 36.071 -22.059 9.217 1.00 26.35 140 THR C N 1
ATOM 4809 C CA . THR C 1 120 ? 36.446 -22.627 7.928 1.00 18.69 140 THR C CA 1
ATOM 4810 C C . THR C 1 120 ? 35.366 -22.384 6.879 1.00 26.45 140 THR C C 1
ATOM 4811 O O . THR C 1 120 ? 35.664 -22.212 5.698 1.00 28.08 140 THR C O 1
ATOM 4815 N N . GLY C 1 121 ? 34.112 -22.375 7.319 1.00 21.61 141 GLY C N 1
ATOM 4816 C CA . GLY C 1 121 ? 32.984 -22.223 6.418 1.00 23.70 141 GLY C CA 1
ATOM 4817 C C . GLY C 1 121 ? 32.996 -20.928 5.628 1.00 23.64 141 GLY C C 1
ATOM 4818 O O . GLY C 1 121 ? 32.410 -20.844 4.548 1.00 27.45 141 GLY C O 1
ATOM 4819 N N . LEU C 1 122 ? 33.668 -19.917 6.167 1.00 21.89 142 LEU C N 1
ATOM 4820 C CA . LEU C 1 122 ? 33.714 -18.603 5.537 1.00 30.89 142 LEU C CA 1
ATOM 4821 C C . LEU C 1 122 ? 34.547 -18.602 4.260 1.00 30.21 142 LEU C C 1
ATOM 4822 O O . LEU C 1 122 ? 34.409 -17.710 3.423 1.00 38.19 142 LEU C O 1
ATOM 4827 N N . PHE C 1 123 ? 35.407 -19.603 4.109 1.00 26.83 143 PHE C N 1
ATOM 4828 C CA . PHE C 1 123 ? 36.342 -19.630 2.990 1.00 28.03 143 PHE C CA 1
ATOM 4829 C C . PHE C 1 123 ? 36.053 -20.735 1.979 1.00 31.00 143 PHE C C 1
ATOM 4830 O O . PHE C 1 123 ? 36.844 -20.967 1.067 1.00 31.35 143 PHE C O 1
ATOM 4838 N N . LYS C 1 124 ? 34.922 -21.414 2.136 1.00 30.10 144 LYS C N 1
ATOM 4839 C CA . LYS C 1 124 ? 34.559 -22.483 1.211 1.00 36.83 144 LYS C CA 1
ATOM 4840 C C . LYS C 1 124 ? 34.148 -21.934 -0.154 1.00 40.86 144 LYS C C 1
ATOM 4841 O O . LYS C 1 124 ? 33.746 -20.777 -0.274 1.00 45.71 144 LYS C O 1
ATOM 4847 N N . GLY C 1 125 ? 34.261 -22.779 -1.176 1.00 42.06 145 GLY C N 1
ATOM 4848 C CA . GLY C 1 125 ? 34.032 -22.391 -2.557 1.00 44.06 145 GLY C CA 1
ATOM 4849 C C . GLY C 1 125 ? 32.980 -21.324 -2.792 1.00 47.63 145 GLY C C 1
ATOM 4850 O O . GLY C 1 125 ? 33.263 -20.284 -3.386 1.00 43.34 145 GLY C O 1
ATOM 4851 N N . ASP C 1 126 ? 31.762 -21.582 -2.331 1.00 55.77 146 ASP C N 1
ATOM 4852 C CA . ASP C 1 126 ? 30.654 -20.659 -2.548 1.00 63.82 146 ASP C CA 1
ATOM 4853 C C . ASP C 1 126 ? 30.838 -19.326 -1.825 1.00 60.28 146 ASP C C 1
ATOM 4854 O O . ASP C 1 126 ? 30.652 -18.259 -2.416 1.00 59.79 146 ASP C O 1
ATOM 4859 N N . LYS C 1 127 ? 31.221 -19.391 -0.552 1.00 54.74 147 LYS C N 1
ATOM 4860 C CA . LYS C 1 127 ? 31.317 -18.192 0.282 1.00 50.22 147 LYS C CA 1
ATOM 4861 C C . LYS C 1 127 ? 32.551 -17.328 -0.012 1.00 45.26 147 LYS C C 1
ATOM 4862 O O . LYS C 1 127 ? 32.531 -16.115 0.218 1.00 49.46 147 LYS C O 1
ATOM 4868 N N . CYS C 1 128 ? 33.633 -17.952 -0.475 1.00 35.91 148 CYS C N 1
ATOM 4869 C CA . CYS C 1 128 ? 34.823 -17.209 -0.881 1.00 38.14 148 CYS C CA 1
ATOM 4870 C C . CYS C 1 128 ? 35.245 -17.650 -2.263 1.00 39.79 148 CYS C C 1
ATOM 4871 O O . CYS C 1 128 ? 35.572 -18.817 -2.464 1.00 39.58 148 CYS C O 1
ATOM 4874 N N . HIS C 1 129 ? 35.248 -16.703 -3.197 1.00 43.91 149 HIS C N 1
ATOM 4875 C CA . HIS C 1 129 ? 35.404 -17.013 -4.609 1.00 45.02 149 HIS C CA 1
ATOM 4876 C C . HIS C 1 129 ? 36.816 -16.826 -5.123 1.00 39.42 149 HIS C C 1
ATOM 4877 O O . HIS C 1 129 ? 37.259 -17.513 -6.040 1.00 36.58 149 HIS C O 1
ATOM 4884 N N . SER C 1 130 ? 37.521 -15.887 -4.519 1.00 37.25 150 SER C N 1
ATOM 4885 C CA . SER C 1 130 ? 38.898 -15.632 -4.872 1.00 41.17 150 SER C CA 1
ATOM 4886 C C . SER C 1 130 ? 39.828 -16.740 -4.386 1.00 38.23 150 SER C C 1
ATOM 4887 O O . SER C 1 130 ? 40.990 -16.766 -4.773 1.00 44.97 150 SER C O 1
ATOM 4890 N N . LEU C 1 131 ? 39.309 -17.664 -3.583 1.00 28.81 151 LEU C N 1
ATOM 4891 C CA . LEU C 1 131 ? 40.117 -18.712 -3.009 1.00 25.63 151 LEU C CA 1
ATOM 4892 C C . LEU C 1 131 ? 39.748 -20.075 -3.554 1.00 30.70 151 LEU C C 1
ATOM 4893 O O . LEU C 1 131 ? 40.290 -21.097 -3.099 1.00 38.52 151 LEU C O 1
ATOM 4898 N N . VAL C 1 132 ? 38.877 -20.089 -4.563 1.00 20.66 152 VAL C N 1
ATOM 4899 C CA . VAL C 1 132 ? 38.404 -21.350 -5.122 1.00 29.23 152 VAL C CA 1
ATOM 4900 C C . VAL C 1 132 ? 39.455 -21.977 -6.038 1.00 31.92 152 VAL C C 1
ATOM 4901 O O . VAL C 1 132 ? 39.983 -21.341 -6.956 1.00 37.47 152 VAL C O 1
ATOM 4905 N N . GLY C 1 133 ? 39.734 -23.252 -5.799 1.00 32.29 153 GLY C N 1
ATOM 4906 C CA . GLY C 1 133 ? 40.837 -23.918 -6.465 1.00 18.06 153 GLY C CA 1
ATOM 4907 C C . GLY C 1 133 ? 42.169 -23.601 -5.804 1.00 31.44 153 GLY C C 1
ATOM 4908 O O . GLY C 1 133 ? 43.236 -24.057 -6.238 1.00 34.55 153 GLY C O 1
ATOM 4909 N N . LYS C 1 134 ? 42.101 -22.819 -4.732 1.00 30.23 154 LYS C N 1
ATOM 4910 C CA . LYS C 1 134 ? 43.295 -22.398 -4.016 1.00 27.85 154 LYS C CA 1
ATOM 4911 C C . LYS C 1 134 ? 43.407 -23.064 -2.648 1.00 28.34 154 LYS C C 1
ATOM 4912 O O . LYS C 1 134 ? 42.411 -23.217 -1.940 1.00 28.02 154 LYS C O 1
ATOM 4918 N N . PRO C 1 135 ? 44.634 -23.451 -2.269 1.00 30.30 155 PRO C N 1
ATOM 4919 C CA . PRO C 1 135 ? 44.888 -24.122 -0.991 1.00 22.41 155 PRO C CA 1
ATOM 4920 C C . PRO C 1 135 ? 44.492 -23.251 0.194 1.00 23.03 155 PRO C C 1
ATOM 4921 O O . PRO C 1 135 ? 44.967 -22.123 0.321 1.00 23.56 155 PRO C O 1
ATOM 4925 N N . LYS C 1 136 ? 43.624 -23.777 1.049 1.00 28.47 156 LYS C N 1
ATOM 4926 C CA . LYS C 1 136 ? 43.224 -23.083 2.264 1.00 29.56 156 LYS C CA 1
ATOM 4927 C C . LYS C 1 136 ? 43.708 -23.882 3.467 1.00 30.01 156 LYS C C 1
ATOM 4928 O O . LYS C 1 136 ? 43.252 -24.999 3.706 1.00 31.31 156 LYS C O 1
ATOM 4934 N N . ILE C 1 137 ? 44.638 -23.304 4.219 1.00 21.01 157 ILE C N 1
ATOM 4935 C CA . ILE C 1 137 ? 45.361 -24.048 5.243 1.00 23.67 157 ILE C CA 1
ATOM 4936 C C . ILE C 1 137 ? 45.088 -23.547 6.656 1.00 24.94 157 ILE C C 1
ATOM 4937 O O . ILE C 1 137 ? 45.406 -22.409 6.996 1.00 21.80 157 ILE C O 1
ATOM 4942 N N . PHE C 1 138 ? 44.502 -24.412 7.476 1.00 26.13 158 PHE C N 1
ATOM 4943 C CA . PHE C 1 138 ? 44.253 -24.089 8.873 1.00 22.92 158 PHE C CA 1
ATOM 4944 C C . PHE C 1 138 ? 45.163 -24.895 9.790 1.00 24.31 158 PHE C C 1
ATOM 4945 O O . PHE C 1 138 ? 45.225 -26.121 9.704 1.00 18.89 158 PHE C O 1
ATOM 4953 N N . ILE C 1 139 ? 45.874 -24.189 10.661 1.00 25.07 159 ILE C N 1
ATOM 4954 C CA . ILE C 1 139 ? 46.787 -24.812 11.607 1.00 30.85 159 ILE C CA 1
ATOM 4955 C C . ILE C 1 139 ? 46.287 -24.568 13.021 1.00 24.62 159 ILE C C 1
ATOM 4956 O O . ILE C 1 139 ? 46.150 -23.424 13.450 1.00 21.18 159 ILE C O 1
ATOM 4961 N N . ILE C 1 140 ? 46.014 -25.646 13.746 1.00 18.65 160 ILE C N 1
ATOM 4962 C CA . ILE C 1 140 ? 45.402 -25.519 15.060 1.00 22.11 160 ILE C CA 1
ATOM 4963 C C . ILE C 1 140 ? 46.234 -26.113 16.191 1.00 19.29 160 ILE C C 1
ATOM 4964 O O . ILE C 1 140 ? 46.359 -27.331 16.323 1.00 25.34 160 ILE C O 1
ATOM 4969 N N . GLN C 1 141 ? 46.813 -25.228 16.994 1.00 20.13 161 GLN C N 1
ATOM 4970 C CA . GLN C 1 141 ? 47.420 -25.610 18.257 1.00 29.37 161 GLN C CA 1
ATOM 4971 C C . GLN C 1 141 ? 46.404 -25.311 19.348 1.00 30.48 161 GLN C C 1
ATOM 4972 O O . GLN C 1 141 ? 46.242 -24.163 19.761 1.00 30.63 161 GLN C O 1
ATOM 4978 N N . ALA C 1 142 ? 45.705 -26.347 19.796 1.00 32.06 162 ALA C N 1
ATOM 4979 C CA . ALA C 1 142 ? 44.644 -26.181 20.778 1.00 32.96 162 ALA C CA 1
ATOM 4980 C C . ALA C 1 142 ? 44.358 -27.491 21.495 1.00 32.46 162 ALA C C 1
ATOM 4981 O O . ALA C 1 142 ? 44.271 -28.546 20.869 1.00 29.19 162 ALA C O 1
ATOM 4983 N N . ALA C 1 143 ? 44.210 -27.417 22.813 1.00 24.60 163 ALA C N 1
ATOM 4984 C CA . ALA C 1 143 ? 43.941 -28.603 23.613 1.00 38.28 163 ALA C CA 1
ATOM 4985 C C . ALA C 1 143 ? 43.166 -28.244 24.873 1.00 40.67 163 ALA C C 1
ATOM 4986 O O . ALA C 1 143 ? 42.703 -27.114 25.029 1.00 34.42 163 ALA C O 1
ATOM 4988 N N . ARG C 1 144 ? 43.028 -29.212 25.772 1.00 50.08 164 ARG C N 1
ATOM 4989 C CA . ARG C 1 144 ? 42.292 -28.993 27.008 1.00 58.27 164 ARG C CA 1
ATOM 4990 C C . ARG C 1 144 ? 43.200 -28.464 28.110 1.00 61.67 164 ARG C C 1
ATOM 4991 O O . ARG C 1 144 ? 44.241 -29.050 28.410 1.00 60.93 164 ARG C O 1
ATOM 4999 N N . GLY C 1 145 ? 42.800 -27.345 28.705 1.00 60.70 165 GLY C N 1
ATOM 5000 C CA . GLY C 1 145 ? 43.519 -26.785 29.832 1.00 62.06 165 GLY C CA 1
ATOM 5001 C C . GLY C 1 145 ? 43.327 -27.650 31.061 1.00 69.55 165 GLY C C 1
ATOM 5002 O O . GLY C 1 145 ? 42.308 -28.326 31.200 1.00 71.21 165 GLY C O 1
ATOM 5003 N N . ASN C 1 146 ? 44.309 -27.630 31.955 1.00 78.00 166 ASN C N 1
ATOM 5004 C CA . ASN C 1 146 ? 44.275 -28.474 33.141 1.00 85.08 166 ASN C CA 1
ATOM 5005 C C . ASN C 1 146 ? 43.516 -27.816 34.287 1.00 83.46 166 ASN C C 1
ATOM 5006 O O . ASN C 1 146 ? 43.264 -28.441 35.317 1.00 79.53 166 ASN C O 1
ATOM 5011 N N . THR C 1 167 ? 62.004 -18.802 34.194 1.00 103.44 187 THR C N 1
ATOM 5012 C CA . THR C 1 167 ? 62.352 -20.218 34.122 1.00 95.16 187 THR C CA 1
ATOM 5013 C C . THR C 1 167 ? 61.449 -20.984 33.155 1.00 89.86 187 THR C C 1
ATOM 5014 O O . THR C 1 167 ? 60.248 -20.714 33.060 1.00 88.06 187 THR C O 1
ATOM 5018 N N . ASN C 1 168 ? 62.045 -21.929 32.432 1.00 84.95 188 ASN C N 1
ATOM 5019 C CA . ASN C 1 168 ? 61.333 -22.704 31.423 1.00 75.28 188 ASN C CA 1
ATOM 5020 C C . ASN C 1 168 ? 60.626 -23.915 32.027 1.00 75.02 188 ASN C C 1
ATOM 5021 O O . ASN C 1 168 ? 61.187 -24.608 32.877 1.00 82.81 188 ASN C O 1
ATOM 5026 N N . ILE C 1 169 ? 59.388 -24.154 31.603 1.00 66.62 189 ILE C N 1
ATOM 5027 C CA . ILE C 1 169 ? 58.630 -25.306 32.081 1.00 65.47 189 ILE C CA 1
ATOM 5028 C C . ILE C 1 169 ? 57.848 -25.943 30.939 1.00 62.50 189 ILE C C 1
ATOM 5029 O O . ILE C 1 169 ? 57.360 -25.250 30.048 1.00 64.16 189 ILE C O 1
ATOM 5034 N N . THR C 1 170 ? 57.728 -27.266 30.969 1.00 55.79 190 THR C N 1
ATOM 5035 C CA . THR C 1 170 ? 56.961 -27.983 29.957 1.00 52.47 190 THR C CA 1
ATOM 5036 C C . THR C 1 170 ? 55.601 -28.407 30.497 1.00 55.55 190 THR C C 1
ATOM 5037 O O . THR C 1 170 ? 55.511 -29.228 31.409 1.00 57.38 190 THR C O 1
ATOM 5041 N N . GLU C 1 171 ? 54.545 -27.834 29.930 1.00 56.45 191 GLU C N 1
ATOM 5042 C CA . GLU C 1 171 ? 53.188 -28.156 30.346 1.00 58.40 191 GLU C CA 1
ATOM 5043 C C . GLU C 1 171 ? 52.564 -29.179 29.405 1.00 52.12 191 GLU C C 1
ATOM 5044 O O . GLU C 1 171 ? 52.837 -29.183 28.205 1.00 54.59 191 GLU C O 1
ATOM 5050 N N . VAL C 1 172 ? 51.728 -30.051 29.960 1.00 45.35 192 VAL C N 1
ATOM 5051 C CA . VAL C 1 172 ? 51.111 -31.115 29.180 1.00 45.65 192 VAL C CA 1
ATOM 5052 C C . VAL C 1 172 ? 49.592 -30.993 29.197 1.00 46.93 192 VAL C C 1
ATOM 5053 O O . VAL C 1 172 ? 48.974 -30.948 30.261 1.00 49.30 192 VAL C O 1
ATOM 5057 N N . ASP C 1 173 ? 48.996 -30.937 28.010 1.00 44.59 193 ASP C N 1
ATOM 5058 C CA . ASP C 1 173 ? 47.548 -30.844 27.884 1.00 45.79 193 ASP C CA 1
ATOM 5059 C C . ASP C 1 173 ? 47.026 -32.016 27.061 1.00 42.87 193 ASP C C 1
ATOM 5060 O O . ASP C 1 173 ? 47.668 -32.445 26.103 1.00 43.55 193 ASP C O 1
ATOM 5065 N N . ALA C 1 174 ? 45.862 -32.533 27.437 1.00 39.90 194 ALA C N 1
ATOM 5066 C CA . ALA C 1 174 ? 45.272 -33.665 26.734 1.00 37.59 194 ALA C CA 1
ATOM 5067 C C . ALA C 1 174 ? 44.643 -33.233 25.414 1.00 32.61 194 ALA C C 1
ATOM 5068 O O . ALA C 1 174 ? 44.103 -32.132 25.306 1.00 31.81 194 ALA C O 1
ATOM 5070 N N . ALA C 1 175 ? 44.723 -34.101 24.409 1.00 31.25 195 ALA C N 1
ATOM 5071 C CA . ALA C 1 175 ? 44.068 -33.846 23.133 1.00 32.64 195 ALA C CA 1
ATOM 5072 C C . ALA C 1 175 ? 42.566 -33.731 23.362 1.00 41.16 195 ALA C C 1
ATOM 5073 O O . ALA C 1 175 ? 41.973 -34.559 24.053 1.00 51.75 195 ALA C O 1
ATOM 5075 N N . SER C 1 176 ? 41.953 -32.704 22.786 1.00 32.05 196 SER C N 1
ATOM 5076 C CA . SER C 1 176 ? 40.541 -32.435 23.033 1.00 34.01 196 SER C CA 1
ATOM 5077 C C . SER C 1 176 ? 39.796 -32.004 21.773 1.00 36.08 196 SER C C 1
ATOM 5078 O O . SER C 1 176 ? 38.589 -32.217 21.655 1.00 35.84 196 SER C O 1
ATOM 5081 N N . VAL C 1 177 ? 40.517 -31.395 20.838 1.00 23.84 197 VAL C N 1
ATOM 5082 C CA . VAL C 1 177 ? 39.917 -30.912 19.599 1.00 25.25 197 VAL C CA 1
ATOM 5083 C C . VAL C 1 177 ? 39.867 -31.998 18.529 1.00 26.92 197 VAL C C 1
ATOM 5084 O O . VAL C 1 177 ? 40.895 -32.565 18.158 1.00 34.84 197 VAL C O 1
ATOM 5088 N N . TYR C 1 178 ? 38.663 -32.283 18.039 1.00 28.79 198 TYR C N 1
ATOM 5089 C CA . TYR C 1 178 ? 38.482 -33.254 16.967 1.00 29.85 198 TYR C CA 1
ATOM 5090 C C . TYR C 1 178 ? 39.293 -32.843 15.746 1.00 34.62 198 TYR C C 1
ATOM 5091 O O . TYR C 1 178 ? 39.294 -31.676 15.355 1.00 41.82 198 TYR C O 1
ATOM 5100 N N . THR C 1 179 ? 39.977 -33.808 15.142 1.00 31.37 199 THR C N 1
ATOM 5101 C CA . THR C 1 179 ? 40.838 -33.534 13.998 1.00 34.74 199 THR C CA 1
ATOM 5102 C C . THR C 1 179 ? 40.129 -33.823 12.676 1.00 35.98 199 THR C C 1
ATOM 5103 O O . THR C 1 179 ? 40.354 -34.859 12.051 1.00 33.99 199 THR C O 1
ATOM 5107 N N . LEU C 1 180 ? 39.281 -32.890 12.254 1.00 40.55 200 LEU C N 1
ATOM 5108 C CA . LEU C 1 180 ? 38.448 -33.077 11.070 1.00 41.94 200 LEU C CA 1
ATOM 5109 C C . LEU C 1 180 ? 38.905 -32.216 9.896 1.00 36.41 200 LEU C C 1
ATOM 5110 O O . LEU C 1 180 ? 39.628 -31.238 10.080 1.00 29.27 200 LEU C O 1
ATOM 5115 N N . PRO C 1 181 ? 38.484 -32.590 8.678 1.00 35.98 201 PRO C N 1
ATOM 5116 C CA . PRO C 1 181 ? 38.700 -31.789 7.469 1.00 37.59 201 PRO C CA 1
ATOM 5117 C C . PRO C 1 181 ? 37.676 -30.660 7.376 1.00 32.49 201 PRO C C 1
ATOM 5118 O O . PRO C 1 181 ? 36.839 -30.528 8.270 1.00 26.42 201 PRO C O 1
ATOM 5122 N N . ALA C 1 182 ? 37.732 -29.866 6.311 1.00 37.45 202 ALA C N 1
ATOM 5123 C CA . ALA C 1 182 ? 36.909 -28.661 6.230 1.00 37.03 202 ALA C CA 1
ATOM 5124 C C . ALA C 1 182 ? 36.198 -28.475 4.890 1.00 43.79 202 ALA C C 1
ATOM 5125 O O . ALA C 1 182 ? 35.227 -27.724 4.798 1.00 57.12 202 ALA C O 1
ATOM 5127 N N . GLY C 1 183 ? 36.685 -29.150 3.855 1.00 33.54 203 GLY C N 1
ATOM 5128 C CA . GLY C 1 183 ? 36.109 -29.014 2.529 1.00 32.94 203 GLY C CA 1
ATOM 5129 C C . GLY C 1 183 ? 37.155 -29.091 1.436 1.00 30.21 203 GLY C C 1
ATOM 5130 O O . GLY C 1 183 ? 38.342 -29.251 1.713 1.00 16.65 203 GLY C O 1
ATOM 5131 N N . ALA C 1 184 ? 36.713 -28.974 0.188 1.00 25.92 204 ALA C N 1
ATOM 5132 C CA . ALA C 1 184 ? 37.609 -29.087 -0.957 1.00 21.81 204 ALA C CA 1
ATOM 5133 C C . ALA C 1 184 ? 38.736 -28.059 -0.910 1.00 25.60 204 ALA C C 1
ATOM 5134 O O . ALA C 1 184 ? 38.501 -26.873 -0.672 1.00 22.68 204 ALA C O 1
ATOM 5136 N N . ASP C 1 185 ? 39.958 -28.528 -1.140 1.00 20.58 205 ASP C N 1
ATOM 5137 C CA . ASP C 1 185 ? 41.135 -27.667 -1.147 1.00 21.64 205 ASP C CA 1
ATOM 5138 C C . ASP C 1 185 ? 41.416 -27.085 0.235 1.00 23.81 205 ASP C C 1
ATOM 5139 O O . ASP C 1 185 ? 42.041 -26.032 0.363 1.00 23.93 205 ASP C O 1
ATOM 5144 N N . PHE C 1 186 ? 40.943 -27.779 1.265 1.00 28.53 206 PHE C N 1
ATOM 5145 C CA . PHE C 1 186 ? 41.255 -27.421 2.643 1.00 31.11 206 PHE C CA 1
ATOM 5146 C C . PHE C 1 186 ? 42.306 -28.369 3.204 1.00 32.09 206 PHE C C 1
ATOM 5147 O O . PHE C 1 186 ? 42.246 -29.579 2.985 1.00 33.76 206 PHE C O 1
ATOM 5155 N N . LEU C 1 187 ? 43.271 -27.812 3.926 1.00 29.34 207 LEU C N 1
ATOM 5156 C CA . LEU C 1 187 ? 44.256 -28.614 4.636 1.00 24.10 207 LEU C CA 1
ATOM 5157 C C . LEU C 1 187 ? 44.180 -28.288 6.121 1.00 22.82 207 LEU C C 1
ATOM 5158 O O . LEU C 1 187 ? 44.569 -27.201 6.547 1.00 22.72 207 LEU C O 1
ATOM 5163 N N . MET C 1 188 ? 43.659 -29.226 6.904 1.00 20.74 208 MET C N 1
ATOM 5164 C CA . MET C 1 188 ? 43.518 -29.022 8.340 1.00 19.05 208 MET C CA 1
ATOM 5165 C C . MET C 1 188 ? 44.680 -29.661 9.088 1.00 23.93 208 MET C C 1
ATOM 5166 O O . MET C 1 188 ? 44.863 -30.876 9.048 1.00 22.63 208 MET C O 1
ATOM 5171 N N . CYS C 1 189 ? 45.465 -28.831 9.768 1.00 28.04 209 CYS C N 1
ATOM 5172 C CA . CYS C 1 189 ? 46.640 -29.302 10.491 1.00 31.45 209 CYS C CA 1
ATOM 5173 C C . CYS C 1 189 ? 46.417 -29.216 11.997 1.00 26.41 209 CYS C C 1
ATOM 5174 O O . CYS C 1 189 ? 46.048 -28.164 12.518 1.00 29.91 209 CYS C O 1
ATOM 5177 N N . TYR C 1 190 ? 46.648 -30.327 12.692 1.00 23.56 210 TYR C N 1
ATOM 5178 C CA . TYR C 1 190 ? 46.400 -30.402 14.129 1.00 24.39 210 TYR C CA 1
ATOM 5179 C C . TYR C 1 190 ? 47.651 -30.772 14.919 1.00 28.38 210 TYR C C 1
ATOM 5180 O O . TYR C 1 190 ? 48.380 -31.694 14.553 1.00 29.62 210 TYR C O 1
ATOM 5189 N N . SER C 1 191 ? 47.880 -30.056 16.014 1.00 30.41 211 SER C N 1
ATOM 5190 C CA . SER C 1 191 ? 49.051 -30.272 16.856 1.00 30.14 211 SER C CA 1
ATOM 5191 C C . SER C 1 191 ? 49.074 -31.658 17.494 1.00 32.75 211 SER C C 1
ATOM 5192 O O . SER C 1 191 ? 50.136 -32.261 17.648 1.00 33.66 211 SER C O 1
ATOM 5195 N N . VAL C 1 192 ? 47.901 -32.159 17.871 1.00 23.52 212 VAL C N 1
ATOM 5196 C CA . VAL C 1 192 ? 47.814 -33.440 18.562 1.00 29.15 212 VAL C CA 1
ATOM 5197 C C . VAL C 1 192 ? 46.557 -34.217 18.180 1.00 33.73 212 VAL C C 1
ATOM 5198 O O . VAL C 1 192 ? 45.499 -33.633 17.945 1.00 28.56 212 VAL C O 1
ATOM 5202 N N . ALA C 1 193 ? 46.685 -35.539 18.121 1.00 35.70 213 ALA C N 1
ATOM 5203 C CA . ALA C 1 193 ? 45.558 -36.408 17.809 1.00 25.35 213 ALA C CA 1
ATOM 5204 C C . ALA C 1 193 ? 44.995 -37.042 19.077 1.00 39.29 213 ALA C C 1
ATOM 5205 O O . ALA C 1 193 ? 45.695 -37.174 20.080 1.00 40.45 213 ALA C O 1
ATOM 5207 N N . GLU C 1 194 ? 43.725 -37.432 19.020 1.00 35.49 214 GLU C N 1
ATOM 5208 C CA . GLU C 1 194 ? 43.035 -38.007 20.172 1.00 36.93 214 GLU C CA 1
ATOM 5209 C C . GLU C 1 194 ? 43.841 -39.114 20.846 1.00 42.48 214 GLU C C 1
ATOM 5210 O O . GLU C 1 194 ? 44.418 -39.971 20.178 1.00 47.74 214 GLU C O 1
ATOM 5216 N N . GLY C 1 195 ? 43.876 -39.088 22.174 1.00 42.58 215 GLY C N 1
ATOM 5217 C CA . GLY C 1 195 ? 44.564 -40.112 22.937 1.00 47.01 215 GLY C CA 1
ATOM 5218 C C . GLY C 1 195 ? 46.013 -39.770 23.219 1.00 52.61 215 GLY C C 1
ATOM 5219 O O . GLY C 1 195 ? 46.690 -40.471 23.971 1.00 56.86 215 GLY C O 1
ATOM 5220 N N . TYR C 1 196 ? 46.494 -38.694 22.606 1.00 50.12 216 TYR C N 1
ATOM 5221 C CA . TYR C 1 196 ? 47.848 -38.214 22.850 1.00 47.32 216 TYR C CA 1
ATOM 5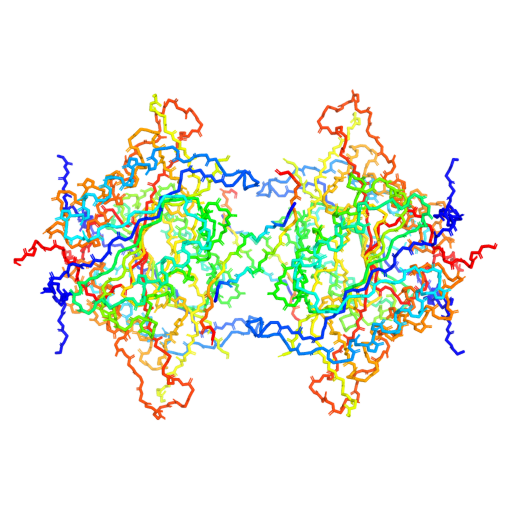222 C C . TYR C 1 196 ? 47.805 -36.883 23.591 1.00 45.05 216 TYR C C 1
ATOM 5223 O O . TYR C 1 196 ? 46.729 -36.353 23.864 1.00 44.80 216 TYR C O 1
ATOM 5232 N N . TYR C 1 197 ? 48.975 -36.343 23.916 1.00 42.56 217 TYR C N 1
ATOM 5233 C CA . TYR C 1 197 ? 49.041 -35.114 24.697 1.00 39.18 217 TYR C CA 1
ATOM 5234 C C . TYR C 1 197 ? 49.857 -34.026 24.010 1.00 40.83 217 TYR C C 1
ATOM 5235 O O . TYR C 1 197 ? 50.927 -34.288 23.464 1.00 38.11 217 TYR C O 1
ATOM 5244 N N . SER C 1 198 ? 49.337 -32.804 24.045 1.00 41.61 218 SER C N 1
ATOM 5245 C CA . SER C 1 198 ? 50.050 -31.643 23.533 1.00 37.32 218 SER C CA 1
ATOM 5246 C C . SER C 1 198 ? 51.024 -31.130 24.588 1.00 35.60 218 SER C C 1
ATOM 5247 O O . SER C 1 198 ? 50.783 -31.273 25.786 1.00 39.19 218 SER C O 1
ATOM 5250 N N . HIS C 1 199 ? 52.127 -30.538 24.141 1.00 36.12 219 HIS C N 1
ATOM 5251 C CA . HIS C 1 199 ? 53.117 -29.983 25.057 1.00 39.76 219 HIS C CA 1
ATOM 5252 C C . HIS C 1 199 ? 53.464 -28.550 24.677 1.00 44.19 219 HIS C C 1
ATOM 5253 O O . HIS C 1 199 ? 53.571 -28.220 23.496 1.00 49.87 219 HIS C O 1
ATOM 5260 N N . ARG C 1 200 ? 53.641 -27.700 25.682 1.00 43.09 220 ARG C N 1
ATOM 5261 C CA . ARG C 1 200 ? 54.056 -26.324 25.446 1.00 46.09 220 ARG C CA 1
ATOM 5262 C C . ARG C 1 200 ? 55.031 -25.850 26.515 1.00 46.24 220 ARG C C 1
ATOM 5263 O O . ARG C 1 200 ? 54.750 -25.929 27.711 1.00 41.45 220 ARG C O 1
ATOM 5271 N N . GLU C 1 201 ? 56.183 -25.361 26.070 1.00 49.49 221 GLU C N 1
ATOM 5272 C CA . GLU C 1 201 ? 57.188 -24.831 26.976 1.00 53.80 221 GLU C CA 1
ATOM 5273 C C . GLU C 1 201 ? 56.941 -23.345 27.205 1.00 49.94 221 GLU C C 1
ATOM 5274 O O . GLU C 1 201 ? 56.687 -22.594 26.263 1.00 47.81 221 GLU C O 1
ATOM 5280 N N . THR C 1 202 ? 57.011 -22.931 28.465 1.00 45.36 222 THR C N 1
ATOM 5281 C CA . THR C 1 202 ? 56.669 -21.567 28.852 1.00 51.01 222 THR C CA 1
ATOM 5282 C C . THR C 1 202 ? 57.508 -20.509 28.135 1.00 55.26 222 THR C C 1
ATOM 5283 O O . THR C 1 202 ? 57.083 -19.362 28.000 1.00 59.00 222 THR C O 1
ATOM 5287 N N . VAL C 1 203 ? 58.695 -20.894 27.676 1.00 54.14 223 VAL C N 1
ATOM 5288 C CA . VAL C 1 203 ? 59.578 -19.952 26.993 1.00 56.65 223 VAL C CA 1
ATOM 5289 C C . VAL C 1 203 ? 59.757 -20.282 25.512 1.00 53.01 223 VAL C C 1
ATOM 5290 O O . VAL C 1 203 ? 59.605 -19.410 24.656 1.00 46.81 223 VAL C O 1
ATOM 5294 N N . ASN C 1 204 ? 60.080 -21.536 25.211 1.00 55.16 224 ASN C N 1
ATOM 5295 C CA . ASN C 1 204 ? 60.293 -21.948 23.825 1.00 53.73 224 ASN C CA 1
ATOM 5296 C C . ASN C 1 204 ? 58.996 -22.041 23.025 1.00 52.95 224 ASN C C 1
ATOM 5297 O O . ASN C 1 204 ? 58.965 -21.714 21.840 1.00 55.19 224 ASN C O 1
ATOM 5302 N N . GLY C 1 205 ? 57.929 -22.489 23.678 1.00 50.35 225 GLY C N 1
ATOM 5303 C CA . GLY C 1 205 ? 56.638 -22.609 23.026 1.00 46.12 225 GLY C CA 1
ATOM 5304 C C . GLY C 1 205 ? 56.197 -24.047 22.831 1.00 31.15 225 GLY C C 1
ATOM 5305 O O . GLY C 1 205 ? 56.752 -24.965 23.434 1.00 43.20 225 GLY C O 1
ATOM 5306 N N . SER C 1 206 ? 55.196 -24.241 21.978 1.00 29.61 226 SER C N 1
ATOM 5307 C CA . SER C 1 206 ? 54.622 -25.562 21.739 1.00 36.95 226 SER C CA 1
ATOM 5308 C C . SER C 1 206 ? 55.552 -26.461 20.931 1.00 36.60 226 SER C C 1
ATOM 5309 O O . SER C 1 206 ? 56.188 -26.012 19.978 1.00 34.92 226 SER C O 1
ATOM 5312 N N . TRP C 1 207 ? 55.622 -27.733 21.313 1.00 39.81 227 TRP C N 1
ATOM 5313 C CA . TRP C 1 207 ? 56.390 -28.718 20.558 1.00 35.69 227 TRP C CA 1
ATOM 5314 C C . TRP C 1 207 ? 56.001 -28.682 19.085 1.00 33.34 227 TRP C C 1
ATOM 5315 O O . TRP C 1 207 ? 56.858 -28.601 18.206 1.00 32.36 227 TRP C O 1
ATOM 5326 N N . TYR C 1 208 ? 54.698 -28.745 18.828 1.00 31.65 228 TYR C N 1
ATOM 5327 C CA . TYR C 1 208 ? 54.177 -28.764 17.466 1.00 32.41 228 TYR C CA 1
ATOM 5328 C C . TYR C 1 208 ? 54.616 -27.539 16.671 1.00 36.53 228 TYR C C 1
ATOM 5329 O O . TYR C 1 208 ? 55.128 -27.662 15.559 1.00 39.69 228 TYR C O 1
ATOM 5338 N N . ILE C 1 209 ? 54.419 -26.359 17.250 1.00 31.03 229 ILE C N 1
ATOM 5339 C CA . ILE C 1 209 ? 54.759 -25.111 16.577 1.00 32.96 229 ILE C CA 1
ATOM 5340 C C . ILE C 1 209 ? 56.265 -24.982 16.352 1.00 38.01 229 ILE C C 1
ATOM 5341 O O . ILE C 1 209 ? 56.705 -24.607 15.265 1.00 31.37 229 ILE C O 1
ATOM 5346 N N . GLN C 1 210 ? 57.048 -25.296 17.380 1.00 36.09 230 GLN C N 1
ATOM 5347 C CA . GLN C 1 210 ? 58.504 -25.271 17.268 1.00 37.57 230 GLN C CA 1
ATOM 5348 C C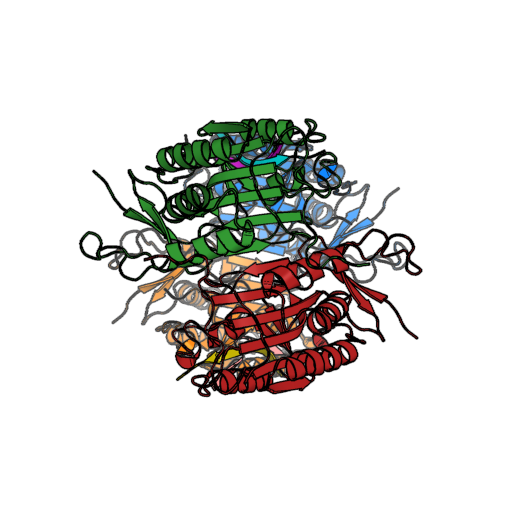 . GLN C 1 210 ? 58.973 -26.128 16.100 1.00 42.08 230 GLN C C 1
ATOM 5349 O O . GLN C 1 210 ? 59.712 -25.665 15.230 1.00 38.07 230 GLN C O 1
ATOM 5355 N N . ASP C 1 211 ? 58.544 -27.386 16.095 1.00 42.32 231 ASP C N 1
ATOM 5356 C CA . ASP C 1 211 ? 58.965 -28.335 15.072 1.00 44.20 231 ASP C CA 1
ATOM 5357 C C . ASP C 1 211 ? 58.465 -27.945 13.686 1.00 41.81 231 ASP C C 1
ATOM 5358 O O . ASP C 1 211 ? 59.158 -28.150 12.690 1.00 41.05 231 ASP C O 1
ATOM 5363 N N . LEU C 1 212 ? 57.262 -27.384 13.627 1.00 26.29 232 LEU C N 1
ATOM 5364 C CA . LEU C 1 212 ? 56.701 -26.920 12.365 1.00 35.35 232 LEU C CA 1
ATOM 5365 C C . LEU C 1 212 ? 57.514 -25.759 11.802 1.00 38.57 232 LEU C C 1
ATOM 5366 O O . LEU C 1 212 ? 57.811 -25.718 10.608 1.00 36.68 232 LEU C O 1
ATOM 5371 N N . CYS C 1 213 ? 57.871 -24.820 12.672 1.00 41.72 233 CYS C N 1
ATOM 5372 C CA . CYS C 1 213 ? 58.609 -23.629 12.262 1.00 41.14 233 CYS C CA 1
ATOM 5373 C C . CYS C 1 213 ? 60.041 -23.950 11.839 1.00 42.32 233 CYS C C 1
ATOM 5374 O O . CYS C 1 213 ? 60.603 -23.281 10.972 1.00 41.85 233 CYS C O 1
ATOM 5377 N N . GLU C 1 214 ? 60.628 -24.969 12.457 1.00 40.86 234 GLU C N 1
ATOM 5378 C CA . GLU C 1 214 ? 61.971 -25.403 12.090 1.00 34.85 234 GLU C CA 1
ATOM 5379 C C . GLU C 1 214 ? 61.957 -26.028 10.701 1.00 36.60 234 GLU C C 1
ATOM 5380 O O . GLU C 1 214 ? 62.818 -25.738 9.869 1.00 47.01 234 GLU C O 1
ATOM 5386 N N . MET C 1 215 ? 60.973 -26.887 10.455 1.00 31.61 235 MET C N 1
ATOM 5387 C CA . MET C 1 215 ? 60.807 -27.501 9.144 1.00 36.62 235 MET C CA 1
ATOM 5388 C C . MET C 1 215 ? 60.506 -26.440 8.090 1.00 38.29 235 MET C C 1
ATOM 5389 O O . MET C 1 215 ? 61.028 -26.494 6.977 1.00 39.83 235 MET C O 1
ATOM 5394 N N . LEU C 1 216 ? 59.662 -25.476 8.446 1.00 37.43 236 LEU C N 1
ATOM 5395 C CA . LEU C 1 216 ? 59.330 -24.381 7.541 1.00 36.96 236 LEU C CA 1
ATOM 5396 C C . LEU C 1 216 ? 60.572 -23.587 7.154 1.00 42.58 236 LEU C C 1
ATOM 5397 O O . LEU C 1 216 ? 60.752 -23.225 5.993 1.00 53.64 236 LEU C O 1
ATOM 5402 N N . GLY C 1 217 ? 61.426 -23.319 8.136 1.00 35.02 237 GLY C N 1
ATOM 5403 C CA . GLY C 1 217 ? 62.628 -22.540 7.904 1.00 38.44 237 GLY C CA 1
ATOM 5404 C C . GLY C 1 217 ? 63.607 -23.211 6.960 1.00 39.90 237 GLY C C 1
ATOM 5405 O O . GLY C 1 217 ? 64.182 -22.562 6.087 1.00 41.69 237 GLY C O 1
ATOM 5406 N N . LYS C 1 218 ? 63.791 -24.516 7.132 1.00 38.55 238 LYS C N 1
ATOM 5407 C CA . LYS C 1 218 ? 64.773 -25.265 6.353 1.00 34.82 238 LYS C CA 1
ATOM 5408 C C . LYS C 1 218 ? 64.234 -25.768 5.017 1.00 41.28 238 LYS C C 1
ATOM 5409 O O . LYS C 1 218 ? 64.922 -25.698 3.999 1.00 43.25 238 LYS C O 1
ATOM 5415 N N . TYR C 1 219 ? 63.008 -26.279 5.025 1.00 38.29 239 TYR C N 1
ATOM 5416 C CA . TYR C 1 219 ? 62.462 -26.951 3.851 1.00 39.25 239 TYR C CA 1
ATOM 5417 C C . TYR C 1 219 ? 61.194 -26.284 3.324 1.00 40.81 239 TYR C C 1
ATOM 5418 O O . TYR C 1 219 ? 60.648 -26.696 2.301 1.00 38.98 239 TYR C O 1
ATOM 5427 N N . GLY C 1 220 ? 60.735 -25.252 4.022 1.00 46.00 240 GLY C N 1
ATOM 5428 C CA . GLY C 1 220 ? 59.492 -24.582 3.679 1.00 35.30 240 GLY C CA 1
ATOM 5429 C C . GLY C 1 220 ? 59.368 -24.129 2.236 1.00 33.94 240 GLY C C 1
ATOM 5430 O O . GLY C 1 220 ? 58.289 -24.209 1.647 1.00 41.06 240 GLY C O 1
ATOM 5431 N N . SER C 1 221 ? 60.465 -23.652 1.659 1.00 35.11 241 SER C N 1
ATOM 5432 C CA . SER C 1 221 ? 60.425 -23.102 0.306 1.00 38.64 241 SER C CA 1
ATOM 5433 C C . SER C 1 221 ? 60.846 -24.120 -0.754 1.00 32.92 241 SER C C 1
ATOM 5434 O O . SER C 1 221 ? 61.255 -23.750 -1.858 1.00 35.42 241 SER C O 1
ATOM 5437 N N . SER C 1 222 ? 60.757 -25.402 -0.416 1.00 30.72 242 SER C N 1
ATOM 5438 C CA . SER C 1 222 ? 61.143 -26.457 -1.346 1.00 36.03 242 SER C CA 1
ATOM 5439 C C . SER C 1 222 ? 60.185 -27.640 -1.292 1.00 37.61 242 SER C C 1
ATOM 5440 O O . SER C 1 222 ? 59.519 -27.957 -2.277 1.00 42.30 242 SER C O 1
ATOM 5443 N N . LEU C 1 223 ? 60.137 -28.298 -0.138 1.00 37.02 243 LEU C N 1
ATOM 5444 C CA . LEU C 1 223 ? 59.337 -29.507 0.037 1.00 34.21 243 LEU C CA 1
ATOM 5445 C C . LEU C 1 223 ? 57.838 -29.308 -0.188 1.00 39.19 243 LEU C C 1
ATOM 5446 O O . LEU C 1 223 ? 57.299 -28.224 0.036 1.00 26.43 243 LEU C O 1
ATOM 5451 N N . GLU C 1 224 ? 57.167 -30.373 -0.621 1.00 27.07 244 GLU C N 1
ATOM 5452 C CA . GLU C 1 224 ? 55.715 -30.357 -0.747 1.00 25.73 244 GLU C CA 1
ATOM 5453 C C . GLU C 1 224 ? 55.126 -30.272 0.657 1.00 32.37 244 GLU C C 1
ATOM 5454 O O . GLU C 1 224 ? 55.511 -31.035 1.542 1.00 32.83 244 GLU C O 1
ATOM 5460 N N . PHE C 1 225 ? 54.197 -29.342 0.859 1.00 33.02 245 PHE C N 1
ATOM 5461 C CA . PHE C 1 225 ? 53.772 -28.972 2.209 1.00 22.86 245 PHE C CA 1
ATOM 5462 C C . PHE C 1 225 ? 53.240 -30.117 3.076 1.00 28.71 245 PHE C C 1
ATOM 5463 O O . PHE C 1 225 ? 53.502 -30.148 4.278 1.00 32.19 245 PHE C O 1
ATOM 5471 N N . THR C 1 226 ? 52.494 -31.048 2.489 1.00 26.56 246 THR C N 1
ATOM 5472 C CA . THR C 1 226 ? 51.989 -32.176 3.271 1.00 32.27 246 THR C CA 1
ATOM 5473 C C . THR C 1 226 ? 53.130 -33.091 3.701 1.00 32.04 246 THR C C 1
ATOM 5474 O O . THR C 1 226 ? 53.119 -33.633 4.805 1.00 39.95 246 THR C O 1
ATOM 5478 N N . GLU C 1 227 ? 54.118 -33.254 2.827 1.00 34.07 247 GLU C N 1
ATOM 5479 C CA . GLU C 1 227 ? 55.283 -34.063 3.156 1.00 35.83 247 GLU C CA 1
ATOM 5480 C C . GLU C 1 227 ? 56.106 -33.378 4.241 1.00 28.65 247 GLU C C 1
ATOM 5481 O O . GLU C 1 227 ? 56.755 -34.039 5.053 1.00 34.07 247 GLU C O 1
ATOM 5487 N N . LEU C 1 228 ? 56.061 -32.050 4.256 1.00 25.31 248 LEU C N 1
ATOM 5488 C CA . LEU C 1 228 ? 56.730 -31.270 5.289 1.00 25.49 248 LEU C CA 1
ATOM 5489 C C . LEU C 1 228 ? 56.009 -31.425 6.626 1.00 27.97 248 LEU C C 1
ATOM 5490 O O . LEU C 1 228 ? 56.635 -31.392 7.685 1.00 29.17 248 LEU C O 1
ATOM 5495 N N . LEU C 1 229 ? 54.691 -31.592 6.571 1.00 25.87 249 LEU C N 1
ATOM 5496 C CA . LEU C 1 229 ? 53.901 -31.834 7.774 1.00 28.06 249 LEU C CA 1
ATOM 5497 C C . LEU C 1 229 ? 54.187 -33.230 8.311 1.00 32.02 249 LEU C C 1
ATOM 5498 O O . LEU C 1 229 ? 54.230 -33.446 9.523 1.00 32.17 249 LEU C O 1
ATOM 5503 N N . THR C 1 230 ? 54.376 -34.176 7.396 1.00 31.17 250 THR C N 1
ATOM 5504 C CA . THR C 1 230 ? 54.729 -35.543 7.755 1.00 33.42 250 THR C CA 1
ATOM 5505 C C . THR C 1 230 ? 56.068 -35.559 8.483 1.00 37.82 250 THR C C 1
ATOM 5506 O O . THR C 1 230 ? 56.271 -36.338 9.415 1.00 33.46 250 THR C O 1
ATOM 5510 N N . LEU C 1 231 ? 56.980 -34.694 8.051 1.00 27.11 251 LEU C N 1
ATOM 5511 C CA . LEU C 1 231 ? 58.242 -34.515 8.754 1.00 32.71 251 LEU C CA 1
ATOM 5512 C C . LEU C 1 231 ? 57.951 -34.070 10.177 1.00 27.80 251 LEU C C 1
ATOM 5513 O O . LEU C 1 231 ? 58.511 -34.602 11.135 1.00 50.81 251 LEU C O 1
ATOM 5518 N N . VAL C 1 232 ? 57.062 -33.090 10.303 1.00 29.85 252 VAL C N 1
ATOM 5519 C CA . VAL C 1 232 ? 56.671 -32.570 11.606 1.00 26.16 252 VAL C CA 1
ATOM 5520 C C . VAL C 1 232 ? 56.051 -33.670 12.464 1.00 26.26 252 VAL C C 1
ATOM 5521 O O . VAL C 1 232 ? 56.262 -33.712 13.676 1.00 44.71 252 VAL C O 1
ATOM 5525 N N . ASN C 1 233 ? 55.292 -34.561 11.831 1.00 25.96 253 ASN C N 1
ATOM 5526 C CA . ASN C 1 233 ? 54.752 -35.722 12.529 1.00 33.66 253 ASN C CA 1
ATOM 5527 C C . ASN C 1 233 ? 55.862 -36.530 13.186 1.00 35.92 253 ASN C C 1
ATOM 5528 O O . ASN C 1 233 ? 55.748 -36.930 14.345 1.00 28.32 253 ASN C O 1
ATOM 5533 N N . ARG C 1 234 ? 56.940 -36.763 12.443 1.00 36.52 254 ARG C N 1
ATOM 5534 C CA . ARG C 1 234 ? 58.057 -37.545 12.958 1.00 38.23 254 ARG C CA 1
ATOM 5535 C C . ARG C 1 234 ? 58.809 -36.815 14.068 1.00 37.97 254 ARG C C 1
ATOM 5536 O O . ARG C 1 234 ? 59.095 -37.397 15.114 1.00 37.79 254 ARG C O 1
ATOM 5544 N N . LYS C 1 235 ? 59.126 -35.543 13.842 1.00 36.53 255 LYS C N 1
ATOM 5545 C CA . LYS C 1 235 ? 59.880 -34.768 14.826 1.00 39.63 255 LYS C CA 1
ATOM 5546 C C . LYS C 1 235 ? 59.159 -34.646 16.166 1.00 43.16 255 LYS C C 1
ATOM 5547 O O . LYS C 1 235 ? 59.778 -34.776 17.221 1.00 50.16 255 LYS C O 1
ATOM 5553 N N . VAL C 1 236 ? 57.856 -34.389 16.126 1.00 41.05 256 VAL C N 1
ATOM 5554 C CA . VAL C 1 236 ? 57.081 -34.263 17.356 1.00 42.74 256 VAL C CA 1
ATOM 5555 C C . VAL C 1 236 ? 56.886 -35.617 18.033 1.00 40.88 256 VAL C C 1
ATOM 5556 O O . VAL C 1 236 ? 56.966 -35.724 19.257 1.00 37.12 256 VAL C O 1
ATOM 5560 N N . SER C 1 237 ? 56.641 -36.651 17.234 1.00 40.26 257 SER C N 1
ATOM 5561 C CA . SER C 1 237 ? 56.401 -37.989 17.767 1.00 38.51 257 SER C CA 1
ATOM 5562 C C . SER C 1 237 ? 57.651 -38.581 18.410 1.00 41.81 257 SER C C 1
ATOM 5563 O O . SER C 1 237 ? 57.571 -39.555 19.158 1.00 38.54 257 SER C O 1
ATOM 5566 N N . GLN C 1 238 ? 58.806 -37.994 18.113 1.00 49.05 258 GLN C N 1
ATOM 5567 C CA . GLN C 1 238 ? 60.068 -38.495 18.645 1.00 53.06 258 GLN C CA 1
ATOM 5568 C C . GLN C 1 238 ? 60.549 -37.679 19.839 1.00 58.40 258 GLN C C 1
ATOM 5569 O O . GLN C 1 238 ? 61.583 -37.983 20.433 1.00 60.95 258 GLN C O 1
ATOM 5575 N N . ARG C 1 239 ? 59.804 -36.635 20.177 1.00 54.93 259 ARG C N 1
ATOM 5576 C CA . ARG C 1 239 ? 60.133 -35.806 21.327 1.00 59.96 259 ARG C CA 1
ATOM 5577 C C . ARG C 1 239 ? 59.895 -36.525 22.652 1.00 73.64 259 ARG C C 1
ATOM 5578 O O . ARG C 1 239 ? 58.926 -37.268 22.805 1.00 77.47 259 ARG C O 1
ATOM 5586 N N . ARG C 1 240 ? 60.759 -36.231 23.624 1.00 82.11 260 ARG C N 1
ATOM 5587 C CA . ARG C 1 240 ? 60.617 -36.711 24.999 1.00 85.08 260 ARG C CA 1
ATOM 5588 C C . ARG C 1 240 ? 60.939 -35.611 26.024 1.00 84.63 260 ARG C C 1
ATOM 5589 O O . ARG C 1 240 ? 61.669 -34.667 25.723 1.00 82.23 260 ARG C O 1
ATOM 5597 N N . VAL C 1 241 ? 60.258 -35.710 27.159 1.00 85.80 261 VAL C N 1
ATOM 5598 C CA . VAL C 1 241 ? 60.547 -34.944 28.351 1.00 87.80 261 VAL C CA 1
ATOM 5599 C C . VAL C 1 241 ? 61.693 -35.640 29.057 1.00 93.31 261 VAL C C 1
ATOM 5600 O O . VAL C 1 241 ? 61.978 -36.808 28.793 1.00 86.68 261 VAL C O 1
ATOM 5604 N N . ASP C 1 242 ? 62.351 -34.926 29.957 1.00 106.73 262 ASP C N 1
ATOM 5605 C CA . ASP C 1 242 ? 63.446 -35.504 30.712 1.00 121.06 262 ASP C CA 1
ATOM 5606 C C . ASP C 1 242 ? 62.969 -36.674 31.567 1.00 134.54 262 ASP C C 1
ATOM 5607 O O . ASP C 1 242 ? 63.687 -37.661 31.732 1.00 140.34 262 ASP C O 1
ATOM 5612 N N . PHE C 1 243 ? 61.770 -36.553 32.130 1.00 139.66 263 PHE C N 1
ATOM 5613 C CA . PHE C 1 243 ? 61.354 -37.435 33.215 1.00 149.04 263 PHE C CA 1
ATOM 5614 C C . PHE C 1 243 ? 62.203 -37.131 34.444 1.00 159.65 263 PHE C C 1
ATOM 5615 O O . PHE C 1 243 ? 62.324 -37.946 35.361 1.00 166.24 263 PHE C O 1
ATOM 5617 N N . CYS C 1 244 ? 62.873 -35.981 34.400 1.00 158.72 264 CYS C N 1
ATOM 5618 C CA . CYS C 1 244 ? 63.680 -35.500 35.518 1.00 159.58 264 CYS C CA 1
ATOM 5619 C C . CYS C 1 244 ? 63.126 -34.200 36.098 1.00 154.63 264 CYS C C 1
ATOM 5620 O O . CYS C 1 244 ? 63.547 -33.757 37.167 1.00 156.31 264 CYS C O 1
ATOM 5623 N N . LYS C 1 245 ? 62.181 -33.595 35.385 1.00 147.40 265 LYS C N 1
ATOM 5624 C CA . LYS C 1 245 ? 61.555 -32.356 35.823 1.00 141.98 265 LYS C CA 1
ATOM 5625 C C . LYS C 1 245 ? 60.068 -32.580 36.051 1.00 137.33 265 LYS C C 1
ATOM 5626 O O . LYS C 1 245 ? 59.363 -31.696 36.542 1.00 136.07 265 LYS C O 1
ATOM 5632 N N . ASP C 1 246 ? 59.592 -33.691 35.508 1.00 134.78 266 ASP C N 1
ATOM 5633 C CA . ASP C 1 246 ? 58.221 -34.107 35.679 1.00 130.77 266 ASP C CA 1
ATOM 5634 C C . ASP C 1 246 ? 58.179 -35.586 36.005 1.00 135.56 266 ASP C C 1
ATOM 5635 O O . ASP C 1 246 ? 58.779 -36.406 35.310 1.00 134.00 266 ASP C O 1
ATOM 5640 N N . PRO C 1 247 ? 57.446 -35.919 37.053 1.00 140.04 267 PRO C N 1
ATOM 5641 C CA . PRO C 1 247 ? 57.051 -37.303 37.323 1.00 140.18 267 PRO C CA 1
ATOM 5642 C C . PRO C 1 247 ? 55.632 -37.510 36.829 1.00 134.74 267 PRO C C 1
ATOM 5643 O O . PRO C 1 247 ? 55.138 -38.634 36.736 1.00 133.93 267 PRO C O 1
ATOM 5647 N N . SER C 1 248 ? 55.001 -36.394 36.490 1.00 130.33 268 SER C N 1
ATOM 5648 C CA . SER C 1 248 ? 53.581 -36.348 36.210 1.00 125.96 268 SER C CA 1
ATOM 5649 C C . SER C 1 248 ? 53.297 -36.231 34.722 1.00 123.67 268 SER C C 1
ATOM 5650 O O . SER C 1 248 ? 52.264 -35.689 34.326 1.00 121.07 268 SER C O 1
ATOM 5653 N N . ALA C 1 249 ? 54.302 -36.564 33.913 1.00 122.94 269 ALA C N 1
ATOM 5654 C CA . ALA C 1 249 ? 54.187 -36.531 32.455 1.00 115.29 269 ALA C CA 1
ATOM 5655 C C . ALA C 1 249 ? 55.024 -37.603 31.745 1.00 113.46 269 ALA C C 1
ATOM 5656 O O . ALA C 1 249 ? 55.241 -37.518 30.536 1.00 110.11 269 ALA C O 1
ATOM 5658 N N . ILE C 1 250 ? 55.507 -38.593 32.489 1.00 113.62 270 ILE C N 1
ATOM 5659 C CA . ILE C 1 250 ? 56.422 -39.586 31.938 1.00 108.69 270 ILE C CA 1
ATOM 5660 C C . ILE C 1 250 ? 55.570 -40.539 31.101 1.00 107.89 270 ILE C C 1
ATOM 5661 O O . ILE C 1 250 ? 54.709 -41.246 31.626 1.00 110.93 270 ILE C O 1
ATOM 5666 N N . GLY C 1 251 ? 55.823 -40.556 29.796 1.00 102.07 271 GLY C N 1
ATOM 5667 C CA . GLY C 1 251 ? 55.152 -41.484 28.905 1.00 98.06 271 GLY C CA 1
ATOM 5668 C C . GLY C 1 251 ? 54.008 -40.895 28.100 1.00 93.12 271 GLY C C 1
ATOM 5669 O O . GLY C 1 251 ? 53.369 -41.602 27.321 1.00 94.11 271 GLY C O 1
ATOM 5670 N N . LYS C 1 252 ? 53.739 -39.606 28.282 1.00 83.98 272 LYS C N 1
ATOM 5671 C CA . LYS C 1 252 ? 52.680 -38.942 27.527 1.00 70.44 272 LYS C CA 1
ATOM 5672 C C . LYS C 1 252 ? 53.203 -38.429 26.186 1.00 64.37 272 LYS C C 1
ATOM 5673 O O . LYS C 1 252 ? 53.729 -37.320 26.094 1.00 62.38 272 LYS C O 1
ATOM 5679 N N . LYS C 1 253 ? 53.054 -39.249 25.150 1.00 63.25 273 LYS C N 1
ATOM 5680 C CA . LYS C 1 253 ? 53.598 -38.939 23.830 1.00 57.31 273 LYS C CA 1
ATOM 5681 C C . LYS C 1 253 ? 52.700 -37.989 23.044 1.00 53.65 273 LYS C C 1
ATOM 5682 O O . LYS C 1 253 ? 51.489 -37.933 23.265 1.00 46.17 273 LYS C O 1
ATOM 5688 N N . GLN C 1 254 ? 53.304 -37.239 22.128 1.00 45.26 274 GLN C N 1
ATOM 5689 C CA . GLN C 1 254 ? 52.559 -36.330 21.266 1.00 41.18 274 GLN C CA 1
ATOM 5690 C C . GLN C 1 254 ? 52.726 -36.694 19.796 1.00 39.79 274 GLN C C 1
ATOM 5691 O O . GLN C 1 254 ? 53.842 -36.729 19.278 1.00 42.19 274 GLN C O 1
ATOM 5697 N N . VAL C 1 255 ? 51.611 -36.973 19.133 1.00 48.21 275 VAL C N 1
ATOM 5698 C CA . VAL C 1 255 ? 51.621 -37.238 17.702 1.00 43.05 275 VAL C CA 1
ATOM 5699 C C . VAL C 1 255 ? 50.597 -36.347 17.016 1.00 47.24 275 VAL C C 1
ATOM 5700 O O . VAL C 1 255 ? 49.394 -36.493 17.236 1.00 49.60 275 VAL C O 1
ATOM 5704 N N . PRO C 1 256 ? 51.072 -35.404 16.193 1.00 46.37 276 PRO C N 1
ATOM 5705 C CA . PRO C 1 256 ? 50.158 -34.538 15.448 1.00 40.60 276 PRO C CA 1
ATOM 5706 C C . PRO C 1 256 ? 49.500 -35.313 14.320 1.00 38.72 276 PRO C C 1
ATOM 5707 O O . PRO C 1 256 ? 49.720 -36.515 14.179 1.00 34.27 276 PRO C O 1
ATOM 5711 N N . CYS C 1 257 ? 48.697 -34.620 13.525 1.00 25.07 277 CYS C N 1
ATOM 5712 C CA . CYS C 1 257 ? 48.108 -35.206 12.333 1.00 25.00 277 CYS C CA 1
ATOM 5713 C C . CYS C 1 257 ? 47.651 -34.087 11.418 1.00 29.61 277 CYS C C 1
ATOM 5714 O O . CYS C 1 257 ? 47.679 -32.915 11.795 1.00 32.48 277 CYS C O 1
ATOM 5717 N N . PHE C 1 258 ? 47.243 -34.447 10.209 1.00 28.44 278 PHE C N 1
ATOM 5718 C CA . PHE C 1 258 ? 46.660 -33.478 9.297 1.00 30.36 278 PHE C CA 1
ATOM 5719 C C . PHE C 1 258 ? 45.604 -34.138 8.419 1.00 30.40 278 PHE C C 1
ATOM 5720 O O . PHE C 1 258 ? 45.789 -35.256 7.936 1.00 35.01 278 PHE C O 1
ATOM 5728 N N . ALA C 1 259 ? 44.485 -33.447 8.244 1.00 25.59 279 ALA C N 1
ATOM 5729 C CA . ALA C 1 259 ? 43.411 -33.928 7.390 1.00 27.54 279 ALA C CA 1
ATOM 5730 C C . ALA C 1 259 ? 43.447 -33.164 6.077 1.00 30.31 279 ALA C C 1
ATOM 5731 O O . ALA C 1 259 ? 43.188 -31.962 6.041 1.00 39.04 279 ALA C O 1
ATOM 5733 N N . SER C 1 260 ? 43.779 -33.862 4.997 1.00 27.07 280 SER C N 1
ATOM 5734 C CA . SER C 1 260 ? 43.922 -33.210 3.705 1.00 19.17 280 SER C CA 1
ATOM 5735 C C . SER C 1 260 ? 42.719 -33.426 2.799 1.00 28.29 280 SER C C 1
ATOM 5736 O O . SER C 1 260 ? 42.212 -34.540 2.665 1.00 29.98 280 SER C O 1
ATOM 5739 N N . MET C 1 261 ? 42.267 -32.341 2.186 1.00 22.17 281 MET C N 1
ATOM 5740 C CA . MET C 1 261 ? 41.281 -32.410 1.123 1.00 23.69 281 MET C CA 1
ATOM 5741 C C . MET C 1 261 ? 41.819 -31.617 -0.058 1.00 26.83 281 MET C C 1
ATOM 5742 O O . MET C 1 261 ? 41.066 -31.147 -0.911 1.00 29.23 281 MET C O 1
ATOM 5747 N N . LEU C 1 262 ? 43.141 -31.472 -0.089 1.00 17.53 282 LEU C N 1
ATOM 5748 C CA . LEU C 1 262 ? 43.821 -30.834 -1.206 1.00 36.68 282 LEU C CA 1
ATOM 5749 C C . LEU C 1 262 ? 43.673 -31.700 -2.447 1.00 34.23 282 LEU C C 1
ATOM 5750 O O . LEU C 1 262 ? 43.429 -32.903 -2.350 1.00 30.76 282 LEU C O 1
ATOM 5755 N N . THR C 1 263 ? 43.828 -31.088 -3.614 1.00 27.10 283 THR C N 1
ATOM 5756 C CA . THR C 1 263 ? 43.599 -31.785 -4.872 1.00 30.41 283 THR C CA 1
ATOM 5757 C C . THR C 1 263 ? 44.815 -31.729 -5.793 1.00 31.75 283 THR C C 1
ATOM 5758 O O . THR C 1 263 ? 44.815 -32.323 -6.872 1.00 34.94 283 THR C O 1
ATOM 5762 N N . LYS C 1 264 ? 45.850 -31.015 -5.362 1.00 33.99 284 LYS C N 1
ATOM 5763 C CA . LYS C 1 264 ? 47.086 -30.907 -6.130 1.00 35.60 284 LYS C CA 1
ATOM 5764 C C . LYS C 1 264 ? 48.291 -30.831 -5.199 1.00 34.67 284 LYS C C 1
ATOM 5765 O O . LYS C 1 264 ? 48.141 -30.823 -3.977 1.00 37.63 284 LYS C O 1
ATOM 5771 N N . LYS C 1 265 ? 49.484 -30.806 -5.782 1.00 33.55 285 LYS C N 1
ATOM 5772 C CA . LYS C 1 265 ? 50.704 -30.604 -5.015 1.00 32.06 285 LYS C CA 1
ATOM 5773 C C . LYS C 1 265 ? 50.786 -29.162 -4.531 1.00 30.79 285 LYS C C 1
ATOM 5774 O O . LYS C 1 265 ? 50.419 -28.238 -5.254 1.00 32.46 285 LYS C O 1
ATOM 5780 N N . LEU C 1 266 ? 51.275 -28.969 -3.312 1.00 33.11 286 LEU C N 1
ATOM 5781 C CA . LEU C 1 266 ? 51.431 -27.627 -2.763 1.00 29.99 286 LEU C CA 1
ATOM 5782 C C . LEU C 1 266 ? 52.889 -27.297 -2.467 1.00 34.38 286 LEU C C 1
ATOM 5783 O O . LEU C 1 266 ? 53.520 -27.924 -1.618 1.00 33.87 286 LEU C O 1
ATOM 5788 N N . HIS C 1 267 ? 53.420 -26.306 -3.172 1.00 31.88 287 HIS C N 1
ATOM 5789 C CA . HIS C 1 267 ? 54.774 -25.842 -2.909 1.00 36.09 287 HIS C CA 1
ATOM 5790 C C . HIS C 1 267 ? 54.816 -24.345 -2.644 1.00 35.91 287 HIS C C 1
ATOM 5791 O O . HIS C 1 267 ? 53.966 -23.590 -3.119 1.00 38.93 287 HIS C O 1
ATOM 5798 N N . PHE C 1 268 ? 55.817 -23.927 -1.880 1.00 32.83 288 PHE C N 1
ATOM 5799 C CA . PHE C 1 268 ? 56.026 -22.518 -1.595 1.00 31.96 288 PHE C CA 1
ATOM 5800 C C . PHE C 1 268 ? 57.379 -22.064 -2.120 1.00 41.08 288 PHE C C 1
ATOM 5801 O O . PHE C 1 268 ? 58.112 -21.356 -1.430 1.00 41.21 288 PHE C O 1
ATOM 5809 N N . PHE C 1 269 ? 57.716 -22.481 -3.336 1.00 45.42 289 PHE C N 1
ATOM 5810 C CA . PHE C 1 269 ? 58.929 -21.997 -3.977 1.00 44.84 289 PHE C CA 1
ATOM 5811 C C . PHE C 1 269 ? 58.914 -20.476 -3.928 1.00 48.06 289 PHE C C 1
ATOM 5812 O O . PHE C 1 269 ? 57.852 -19.862 -4.035 1.00 51.33 289 PHE C O 1
ATOM 5820 N N . PRO C 1 270 ? 60.091 -19.862 -3.754 1.00 48.52 290 PRO C N 1
ATOM 5821 C CA . PRO C 1 270 ? 60.180 -18.401 -3.667 1.00 50.45 290 PRO C CA 1
ATOM 5822 C C . PRO C 1 270 ? 59.593 -17.732 -4.906 1.00 44.04 290 PRO C C 1
ATOM 5823 O O . PRO C 1 270 ? 59.674 -18.288 -6.001 1.00 44.97 290 PRO C O 1
ATOM 5827 N N . LYS C 1 271 ? 59.008 -16.553 -4.726 1.00 45.04 291 LYS C N 1
ATOM 5828 C CA . LYS C 1 271 ? 58.357 -15.844 -5.821 1.00 55.62 291 LYS C CA 1
ATOM 5829 C C . LYS C 1 271 ? 59.275 -14.780 -6.414 1.00 66.54 291 LYS C C 1
ATOM 5830 O O . LYS C 1 271 ? 60.207 -14.314 -5.758 1.00 71.33 291 LYS C O 1
ATOM 5836 N N . SER C 1 272 ? 59.006 -14.400 -7.659 1.00 76.00 292 SER C N 1
ATOM 5837 C CA . SER C 1 272 ? 59.783 -13.362 -8.325 1.00 90.25 292 SER C CA 1
ATOM 5838 C C . SER C 1 272 ? 59.495 -11.994 -7.715 1.00 94.18 292 SER C C 1
ATOM 5839 O O . SER C 1 272 ? 60.282 -11.480 -6.921 1.00 96.62 292 SER C O 1
ATOM 5842 N N . MET D 1 10 ? 71.589 -35.213 11.637 1.00 80.12 30 MET D N 1
ATOM 5843 C CA . MET D 1 10 ? 70.824 -36.316 12.200 1.00 81.34 30 MET D CA 1
ATOM 5844 C C . MET D 1 10 ? 69.571 -36.591 11.382 1.00 73.87 30 MET D C 1
ATOM 5845 O O . MET D 1 10 ? 69.232 -37.744 11.108 1.00 71.45 30 MET D O 1
ATOM 5850 N N . PHE D 1 11 ? 68.901 -35.515 10.984 1.00 67.96 31 PHE D N 1
ATOM 5851 C CA . PHE D 1 11 ? 67.548 -35.587 10.456 1.00 56.50 31 PHE D CA 1
ATOM 5852 C C . PHE D 1 11 ? 67.508 -35.584 8.929 1.00 51.15 31 PHE D C 1
ATOM 5853 O O . PHE D 1 11 ? 68.080 -34.707 8.281 1.00 55.23 31 PHE D O 1
ATOM 5861 N N . ASP D 1 12 ? 66.815 -36.567 8.363 1.00 48.62 32 ASP D N 1
ATOM 5862 C CA . ASP D 1 12 ? 66.752 -36.717 6.914 1.00 48.22 32 ASP D CA 1
ATOM 5863 C C . ASP D 1 12 ? 65.324 -36.633 6.381 1.00 41.97 32 ASP D C 1
ATOM 5864 O O . ASP D 1 12 ? 64.542 -37.570 6.531 1.00 31.69 32 ASP D O 1
ATOM 5869 N N . PRO D 1 13 ? 64.989 -35.501 5.745 1.00 42.45 33 PRO D N 1
ATOM 5870 C CA . PRO D 1 13 ? 63.668 -35.264 5.152 1.00 41.05 33 PRO D CA 1
ATOM 5871 C C . PRO D 1 13 ? 63.336 -36.276 4.058 1.00 47.25 33 PRO D C 1
ATOM 5872 O O . PRO D 1 13 ? 62.173 -36.416 3.682 1.00 52.75 33 PRO D O 1
ATOM 5876 N N . ALA D 1 14 ? 64.351 -36.973 3.558 1.00 44.86 34 ALA D N 1
ATOM 5877 C CA . ALA D 1 14 ? 64.150 -37.979 2.522 1.00 46.06 34 ALA D CA 1
ATOM 5878 C C . ALA D 1 14 ? 63.817 -39.337 3.129 1.00 42.34 34 ALA D C 1
ATOM 5879 O O . ALA D 1 14 ? 63.566 -40.303 2.408 1.00 26.68 34 ALA D O 1
ATOM 5881 N N . GLU D 1 15 ? 63.817 -39.403 4.457 1.00 43.57 35 GLU D N 1
ATOM 5882 C CA . GLU D 1 15 ? 63.587 -40.659 5.165 1.00 40.56 35 GLU D CA 1
ATOM 5883 C C . GLU D 1 15 ? 62.296 -41.332 4.701 1.00 34.98 35 GLU D C 1
ATOM 5884 O O . GLU D 1 15 ? 61.333 -40.662 4.327 1.00 40.68 35 GLU D O 1
ATOM 5890 N N . LYS D 1 16 ? 62.287 -42.661 4.728 1.00 37.71 36 LYS D N 1
ATOM 5891 C CA . LYS D 1 16 ? 61.221 -43.434 4.103 1.00 37.28 36 LYS D CA 1
ATOM 5892 C C . LYS D 1 16 ? 60.935 -44.719 4.873 1.00 31.47 36 LYS D C 1
ATOM 5893 O O . LYS D 1 16 ? 61.825 -45.275 5.517 1.00 29.64 36 LYS D O 1
ATOM 5899 N N . TYR D 1 17 ? 59.691 -45.186 4.811 1.00 31.50 37 TYR D N 1
ATOM 5900 C CA . TYR D 1 17 ? 59.338 -46.474 5.397 1.00 27.32 37 TYR D CA 1
ATOM 5901 C C . TYR D 1 17 ? 60.127 -47.581 4.708 1.00 30.61 37 TYR D C 1
ATOM 5902 O O . TYR D 1 17 ? 60.163 -47.654 3.480 1.00 33.16 37 TYR D O 1
ATOM 5911 N N . LYS D 1 18 ? 60.762 -48.437 5.501 1.00 33.99 38 LYS D N 1
ATOM 5912 C CA . LYS D 1 18 ? 61.550 -49.534 4.954 1.00 40.31 38 LYS D CA 1
ATOM 5913 C C . LYS D 1 18 ? 60.636 -50.598 4.352 1.00 37.15 38 LYS D C 1
ATOM 5914 O O . LYS D 1 18 ? 59.910 -51.287 5.069 1.00 34.96 38 LYS D O 1
ATOM 5920 N N . MET D 1 19 ? 60.677 -50.720 3.029 1.00 34.69 39 MET D N 1
ATOM 5921 C CA . MET D 1 19 ? 59.769 -51.603 2.307 1.00 26.33 39 MET D CA 1
ATOM 5922 C C . MET D 1 19 ? 60.512 -52.727 1.598 1.00 30.67 39 MET D C 1
ATOM 5923 O O . MET D 1 19 ? 60.236 -53.024 0.436 1.00 35.24 39 MET D O 1
ATOM 5928 N N . ASP D 1 20 ? 61.447 -53.359 2.300 1.00 31.84 40 ASP D N 1
ATOM 5929 C CA . ASP D 1 20 ? 62.266 -54.401 1.691 1.00 34.72 40 ASP D CA 1
ATOM 5930 C C . ASP D 1 20 ? 62.086 -55.767 2.352 1.00 38.34 40 ASP D C 1
ATOM 5931 O O . ASP D 1 20 ? 62.892 -56.674 2.143 1.00 46.65 40 ASP D O 1
ATOM 5936 N N . HIS D 1 21 ? 61.033 -55.911 3.149 1.00 32.98 41 HIS D N 1
ATOM 5937 C CA . HIS D 1 21 ? 60.717 -57.198 3.758 1.00 43.28 41 HIS D CA 1
ATOM 5938 C C . HIS D 1 21 ? 60.237 -58.155 2.671 1.00 35.43 41 HIS D C 1
ATOM 5939 O O . HIS D 1 21 ? 59.778 -57.718 1.620 1.00 43.14 41 HIS D O 1
ATOM 5946 N N . ARG D 1 22 ? 60.345 -59.456 2.919 1.00 42.68 42 ARG D N 1
ATOM 5947 C CA . ARG D 1 22 ? 60.044 -60.443 1.883 1.00 44.49 42 ARG D CA 1
ATOM 5948 C C . ARG D 1 22 ? 58.567 -60.473 1.474 1.00 43.11 42 ARG D C 1
ATOM 5949 O O . ARG D 1 22 ? 58.222 -60.985 0.408 1.00 46.29 42 ARG D O 1
ATOM 5957 N N . ARG D 1 23 ? 57.701 -59.922 2.318 1.00 36.18 43 ARG D N 1
ATOM 5958 C CA . ARG D 1 23 ? 56.288 -59.787 1.973 1.00 36.50 43 ARG D CA 1
ATOM 5959 C C . ARG D 1 23 ? 55.848 -58.330 2.066 1.00 40.70 43 ARG D C 1
ATOM 5960 O O . ARG D 1 23 ? 56.288 -57.597 2.950 1.00 35.75 43 ARG D O 1
ATOM 5968 N N . ARG D 1 24 ? 54.982 -57.914 1.147 1.00 46.18 44 ARG D N 1
ATOM 5969 C CA . ARG D 1 24 ? 54.403 -56.579 1.192 1.00 39.75 44 ARG D CA 1
ATOM 5970 C C . ARG D 1 24 ? 53.506 -56.464 2.414 1.00 34.81 44 ARG D C 1
ATOM 5971 O O . ARG D 1 24 ? 53.505 -55.447 3.107 1.00 33.08 44 ARG D O 1
ATOM 5979 N N . GLY D 1 25 ? 52.742 -57.518 2.674 1.00 23.38 45 GLY D N 1
ATOM 5980 C CA . GLY D 1 25 ? 51.825 -57.529 3.796 1.00 25.23 45 GLY D CA 1
ATOM 5981 C C . GLY D 1 25 ? 50.416 -57.908 3.386 1.00 30.77 45 GLY D C 1
ATOM 5982 O O . GLY D 1 25 ? 50.145 -58.170 2.213 1.00 29.74 45 GLY D O 1
ATOM 5983 N N . ILE D 1 26 ? 49.515 -57.927 4.361 1.00 28.35 46 ILE D N 1
ATOM 5984 C CA . ILE D 1 26 ? 48.138 -58.349 4.138 1.00 25.56 46 ILE D CA 1
ATOM 5985 C C . ILE D 1 26 ? 47.197 -57.172 3.893 1.00 27.83 46 ILE D C 1
ATOM 5986 O O . ILE D 1 26 ? 47.259 -56.159 4.589 1.00 23.74 46 ILE D O 1
ATOM 5991 N N . ALA D 1 27 ? 46.331 -57.313 2.893 1.00 26.02 47 ALA D N 1
ATOM 5992 C CA . ALA D 1 27 ? 45.289 -56.327 2.631 1.00 30.83 47 ALA D CA 1
ATOM 5993 C C . ALA D 1 27 ? 43.915 -56.936 2.889 1.00 33.41 47 ALA D C 1
ATOM 5994 O O . ALA D 1 27 ? 43.411 -57.721 2.084 1.00 35.76 47 ALA D O 1
ATOM 5996 N N . LEU D 1 28 ? 43.326 -56.585 4.027 1.00 32.50 48 LEU D N 1
ATOM 5997 C CA . LEU D 1 28 ? 42.032 -57.125 4.416 1.00 29.61 48 LEU D CA 1
ATOM 5998 C C . LEU D 1 28 ? 40.897 -56.314 3.813 1.00 33.58 48 LEU D C 1
ATOM 5999 O O . LEU D 1 28 ? 40.858 -55.093 3.945 1.00 43.93 48 LEU D O 1
ATOM 6004 N N . ILE D 1 29 ? 39.965 -56.999 3.161 1.00 25.48 49 ILE D N 1
ATOM 6005 C CA . ILE D 1 29 ? 38.782 -56.337 2.630 1.00 28.50 49 ILE D CA 1
ATOM 6006 C C . ILE D 1 29 ? 37.499 -56.937 3.194 1.00 29.97 49 ILE D C 1
ATOM 6007 O O . ILE D 1 29 ? 37.170 -58.094 2.928 1.00 21.46 49 ILE D O 1
ATOM 6012 N N . PHE D 1 30 ? 36.774 -56.140 3.970 1.00 34.89 50 PHE D N 1
ATOM 6013 C CA . PHE D 1 30 ? 35.463 -56.549 4.456 1.00 27.33 50 PHE D CA 1
ATOM 6014 C C . PHE D 1 30 ? 34.373 -55.925 3.593 1.00 23.79 50 PHE D C 1
ATOM 6015 O O . PHE D 1 30 ? 34.077 -54.735 3.701 1.00 28.56 50 PHE D O 1
ATOM 6023 N N . ASN D 1 31 ? 33.795 -56.748 2.726 1.00 21.10 51 ASN D N 1
ATOM 6024 C CA . ASN D 1 31 ? 32.783 -56.315 1.773 1.00 24.45 51 ASN D CA 1
ATOM 6025 C C . ASN D 1 31 ? 31.381 -56.562 2.320 1.00 31.15 51 ASN D C 1
ATOM 6026 O O . ASN D 1 31 ? 31.104 -57.631 2.862 1.00 34.66 51 ASN D O 1
ATOM 6031 N N . HIS D 1 32 ? 30.498 -55.577 2.182 1.00 35.81 52 HIS D N 1
ATOM 6032 C CA . HIS D 1 32 ? 29.145 -55.690 2.725 1.00 29.52 52 HIS D CA 1
ATOM 6033 C C . HIS D 1 32 ? 28.078 -55.188 1.752 1.00 30.15 52 HIS D C 1
ATOM 6034 O O . HIS D 1 32 ? 28.024 -54.000 1.434 1.00 31.53 52 HIS D O 1
ATOM 6041 N N . GLU D 1 33 ? 27.224 -56.100 1.295 1.00 21.50 53 GLU D N 1
ATOM 6042 C CA . GLU D 1 33 ? 26.195 -55.765 0.314 1.00 38.17 53 GLU D CA 1
ATOM 6043 C C . GLU D 1 33 ? 24.818 -55.567 0.948 1.00 36.49 53 GLU D C 1
ATOM 6044 O O . GLU D 1 33 ? 24.134 -54.584 0.664 1.00 43.31 53 GLU D O 1
ATOM 6050 N N . ARG D 1 34 ? 24.410 -56.504 1.799 1.00 32.29 54 ARG D N 1
ATOM 6051 C CA . ARG D 1 34 ? 23.111 -56.415 2.462 1.00 39.03 54 ARG D CA 1
ATOM 6052 C C . ARG D 1 34 ? 23.232 -56.620 3.969 1.00 37.71 54 ARG D C 1
ATOM 6053 O O . ARG D 1 34 ? 24.271 -57.059 4.462 1.00 33.08 54 ARG D O 1
ATOM 6061 N N . PHE D 1 35 ? 22.165 -56.307 4.698 1.00 36.30 55 PHE D N 1
ATOM 6062 C CA . PHE D 1 35 ? 22.228 -56.293 6.155 1.00 36.34 55 PHE D CA 1
ATOM 6063 C C . PHE D 1 35 ? 21.010 -56.912 6.836 1.00 42.27 55 PHE D C 1
ATOM 6064 O O . PHE D 1 35 ? 19.915 -56.950 6.273 1.00 52.50 55 PHE D O 1
ATOM 6072 N N . PHE D 1 36 ? 21.228 -57.395 8.055 1.00 36.61 56 PHE D N 1
ATOM 6073 C CA . PHE D 1 36 ? 20.170 -57.931 8.903 1.00 35.37 56 PHE D CA 1
ATOM 6074 C C . PHE D 1 36 ? 18.927 -57.052 8.810 1.00 41.15 56 PHE D C 1
ATOM 6075 O O . PHE D 1 36 ? 19.006 -55.836 8.982 1.00 30.09 56 PHE D O 1
ATOM 6083 N N . TRP D 1 37 ? 17.784 -57.673 8.534 1.00 43.61 57 TRP D N 1
ATOM 6084 C CA . TRP D 1 37 ? 16.556 -56.939 8.232 1.00 46.34 57 TRP D CA 1
ATOM 6085 C C . TRP D 1 37 ? 16.254 -55.786 9.189 1.00 45.08 57 TRP D C 1
ATOM 6086 O O . TRP D 1 37 ? 15.875 -54.699 8.755 1.00 43.42 57 TRP D O 1
ATOM 6097 N N . HIS D 1 38 ? 16.430 -56.021 10.485 1.00 47.28 58 HIS D N 1
ATOM 6098 C CA . HIS D 1 38 ? 15.994 -55.055 11.491 1.00 50.54 58 HIS D CA 1
ATOM 6099 C C . HIS D 1 38 ? 16.843 -53.784 11.556 1.00 50.20 58 HIS D C 1
ATOM 6100 O O . HIS D 1 38 ? 16.429 -52.789 12.151 1.00 52.50 58 HIS D O 1
ATOM 6107 N N . LEU D 1 39 ? 18.025 -53.818 10.952 1.00 44.30 59 LEU D N 1
ATOM 6108 C CA . LEU D 1 39 ? 18.860 -52.625 10.866 1.00 37.70 59 LEU D CA 1
ATOM 6109 C C . LEU D 1 39 ? 18.282 -51.669 9.829 1.00 40.52 59 LEU D C 1
ATOM 6110 O O . LEU D 1 39 ? 18.659 -50.498 9.767 1.00 38.84 59 LEU D O 1
ATOM 6115 N N . THR D 1 40 ? 17.361 -52.185 9.020 1.00 43.31 60 THR D N 1
ATOM 6116 C CA . THR D 1 40 ? 16.749 -51.421 7.938 1.00 49.35 60 THR D CA 1
ATOM 6117 C C . THR D 1 40 ? 17.787 -50.630 7.148 1.00 52.06 60 THR D C 1
ATOM 6118 O O . THR D 1 40 ? 17.621 -49.434 6.908 1.00 54.91 60 THR D O 1
ATOM 6122 N N . LEU D 1 41 ? 18.861 -51.306 6.754 1.00 50.02 61 LEU D N 1
ATOM 6123 C CA . LEU D 1 41 ? 19.905 -50.684 5.949 1.00 44.16 61 LEU D CA 1
ATOM 6124 C C . LEU D 1 41 ? 19.795 -51.136 4.497 1.00 45.33 61 LEU D C 1
ATOM 6125 O O . LEU D 1 41 ? 19.766 -52.334 4.214 1.00 47.73 61 LEU D O 1
ATOM 6130 N N . PRO D 1 42 ? 19.732 -50.171 3.569 1.00 42.99 62 PRO D N 1
ATOM 6131 C CA . PRO D 1 42 ? 19.555 -50.462 2.143 1.00 40.58 62 PRO D CA 1
ATOM 6132 C C . PRO D 1 42 ? 20.755 -51.193 1.553 1.00 40.32 62 PRO D C 1
ATOM 6133 O O . PRO D 1 42 ? 21.875 -51.041 2.044 1.00 35.41 62 PRO D O 1
ATOM 6137 N N . GLU D 1 43 ? 20.509 -51.982 0.512 1.00 46.22 63 GLU D N 1
ATOM 6138 C CA . GLU D 1 43 ? 21.563 -52.730 -0.165 1.00 41.36 63 GLU D CA 1
ATOM 6139 C C . GLU D 1 43 ? 22.608 -51.814 -0.782 1.00 37.23 63 GLU D C 1
ATOM 6140 O O . GLU D 1 43 ? 22.311 -50.679 -1.168 1.00 34.96 63 GLU D O 1
ATOM 6146 N N . ARG D 1 44 ? 23.833 -52.320 -0.879 1.00 37.22 64 ARG D N 1
ATOM 6147 C CA . ARG D 1 44 ? 24.922 -51.572 -1.485 1.00 38.55 64 ARG D CA 1
ATOM 6148 C C . ARG D 1 44 ? 25.391 -52.247 -2.774 1.00 36.58 64 ARG D C 1
ATOM 6149 O O . ARG D 1 44 ? 26.534 -52.696 -2.873 1.00 35.03 64 ARG D O 1
ATOM 6157 N N . ARG D 1 45 ? 24.498 -52.316 -3.758 1.00 35.66 65 ARG D N 1
ATOM 6158 C CA . ARG D 1 45 ? 24.826 -52.897 -5.056 1.00 38.43 65 ARG D CA 1
ATOM 6159 C C . ARG D 1 45 ? 25.950 -52.119 -5.730 1.00 40.06 65 ARG D C 1
ATOM 6160 O O . ARG D 1 45 ? 25.921 -50.890 -5.785 1.00 38.25 65 ARG D O 1
ATOM 6168 N N . GLY D 1 46 ? 26.937 -52.845 -6.243 1.00 38.38 66 GLY D N 1
ATOM 6169 C CA . GLY D 1 46 ? 28.100 -52.228 -6.850 1.00 34.49 66 GLY D CA 1
ATOM 6170 C C . GLY D 1 46 ? 29.321 -52.386 -5.967 1.00 38.05 66 GLY D C 1
ATOM 6171 O O . GLY D 1 46 ? 30.446 -52.124 -6.391 1.00 45.49 66 GLY D O 1
ATOM 6172 N N . THR D 1 47 ? 29.094 -52.821 -4.731 1.00 33.76 67 THR D N 1
ATOM 6173 C CA . THR D 1 47 ? 30.176 -53.006 -3.772 1.00 31.15 67 THR D CA 1
ATOM 6174 C C . THR D 1 47 ? 31.085 -54.160 -4.190 1.00 38.06 67 THR D C 1
ATOM 6175 O O . THR D 1 47 ? 32.273 -54.173 -3.869 1.00 42.80 67 THR D O 1
ATOM 6179 N N . CYS D 1 48 ? 30.520 -55.125 -4.910 1.00 37.14 68 CYS D N 1
ATOM 6180 C CA . CYS D 1 48 ? 31.298 -56.248 -5.418 1.00 33.51 68 CYS D CA 1
ATOM 6181 C C . CYS D 1 48 ? 32.302 -55.761 -6.455 1.00 30.96 68 CYS D C 1
ATOM 6182 O O . CYS D 1 48 ? 33.467 -56.161 -6.442 1.00 37.18 68 CYS D O 1
ATOM 6185 N N . ALA D 1 49 ? 31.844 -54.889 -7.347 1.00 26.79 69 ALA D N 1
ATOM 6186 C CA . ALA D 1 49 ? 32.720 -54.281 -8.339 1.00 26.03 69 ALA D CA 1
ATOM 6187 C C . ALA D 1 49 ? 33.875 -53.575 -7.641 1.00 33.01 69 ALA D C 1
ATOM 6188 O O . ALA D 1 49 ? 35.007 -53.590 -8.123 1.00 31.74 69 ALA D O 1
ATOM 6190 N N . ASP D 1 50 ? 33.580 -52.960 -6.500 1.00 22.46 70 ASP D N 1
ATOM 6191 C CA . ASP D 1 50 ? 34.603 -52.313 -5.689 1.00 23.25 70 ASP D CA 1
ATOM 6192 C C . ASP D 1 50 ? 35.574 -53.343 -5.129 1.00 29.86 70 ASP D C 1
ATOM 6193 O O . ASP D 1 50 ? 36.790 -53.196 -5.248 1.00 33.82 70 ASP D O 1
ATOM 6198 N N . ARG D 1 51 ? 35.024 -54.388 -4.519 1.00 31.65 71 ARG D N 1
ATOM 6199 C CA . ARG D 1 51 ? 35.831 -55.413 -3.869 1.00 27.12 71 ARG D CA 1
ATOM 6200 C C . ARG D 1 51 ? 36.831 -56.053 -4.826 1.00 31.23 71 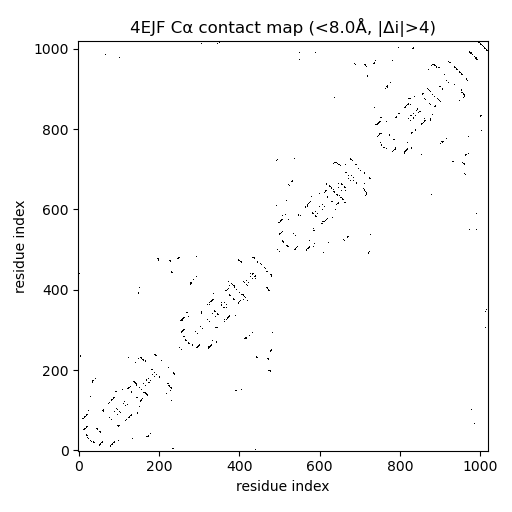ARG D C 1
ATOM 6201 O O . ARG D 1 51 ? 38.004 -56.214 -4.492 1.00 32.23 71 ARG D O 1
ATOM 6209 N N . ASP D 1 52 ? 36.364 -56.420 -6.016 1.00 38.36 72 ASP D N 1
ATOM 6210 C CA . ASP D 1 52 ? 37.224 -57.072 -6.998 1.00 39.20 72 ASP D CA 1
ATOM 6211 C C . ASP D 1 52 ? 38.235 -56.099 -7.598 1.00 35.81 72 ASP D C 1
ATOM 6212 O O . ASP D 1 52 ? 39.354 -56.485 -7.938 1.00 34.29 72 ASP D O 1
ATOM 6217 N N . ASN D 1 53 ? 37.836 -54.838 -7.720 1.00 28.76 73 ASN D N 1
ATOM 6218 C CA . ASN D 1 53 ? 38.723 -53.801 -8.231 1.00 28.05 73 ASN D CA 1
ATOM 6219 C C . ASN D 1 53 ? 39.905 -53.593 -7.292 1.00 29.87 73 ASN D C 1
ATOM 6220 O O . ASN D 1 53 ? 41.050 -53.469 -7.729 1.00 35.93 73 ASN D O 1
ATOM 6225 N N . LEU D 1 54 ? 39.614 -53.562 -5.996 1.00 25.58 74 LEU D N 1
ATOM 6226 C CA . LEU D 1 54 ? 40.637 -53.392 -4.972 1.00 27.36 74 LEU D CA 1
ATOM 6227 C C . LEU D 1 54 ? 41.543 -54.615 -4.867 1.00 37.19 74 LEU D C 1
ATOM 6228 O O . LEU D 1 54 ? 42.740 -54.493 -4.608 1.00 42.80 74 LEU D O 1
ATOM 6233 N N . THR D 1 55 ? 40.965 -55.792 -5.077 1.00 38.84 75 THR D N 1
ATOM 6234 C CA . THR D 1 55 ? 41.700 -57.043 -4.936 1.00 37.21 75 THR D CA 1
ATOM 6235 C C . THR D 1 55 ? 42.849 -57.149 -5.941 1.00 35.35 75 THR D C 1
ATOM 6236 O O . THR D 1 55 ? 43.920 -57.660 -5.616 1.00 31.35 75 THR D O 1
ATOM 6240 N N . ARG D 1 56 ? 42.627 -56.660 -7.157 1.00 34.21 76 ARG D N 1
ATOM 6241 C CA . ARG D 1 56 ? 43.652 -56.692 -8.193 1.00 42.89 76 ARG D CA 1
ATOM 6242 C C . ARG D 1 56 ? 44.735 -55.658 -7.926 1.00 49.04 76 ARG D C 1
ATOM 6243 O O . ARG D 1 56 ? 45.922 -55.987 -7.889 1.00 49.74 76 ARG D O 1
ATOM 6251 N N . ARG D 1 57 ? 44.318 -54.407 -7.753 1.00 49.73 77 ARG D N 1
ATOM 6252 C CA . ARG D 1 57 ? 45.253 -53.303 -7.599 1.00 43.25 77 ARG D CA 1
ATOM 6253 C C . ARG D 1 57 ? 46.185 -53.528 -6.417 1.00 35.48 77 ARG D C 1
ATOM 6254 O O . ARG D 1 57 ? 47.357 -53.168 -6.473 1.00 33.79 77 ARG D O 1
ATOM 6262 N N . PHE D 1 58 ? 45.669 -54.135 -5.353 1.00 30.27 78 PHE D N 1
ATOM 6263 C CA . PHE D 1 58 ? 46.497 -54.415 -4.186 1.00 30.20 78 PHE D CA 1
ATOM 6264 C C . PHE D 1 58 ? 47.334 -55.682 -4.352 1.00 34.28 78 PHE D C 1
ATOM 6265 O O . PHE D 1 58 ? 48.424 -55.786 -3.791 1.00 37.57 78 PHE D O 1
ATOM 6273 N N . SER D 1 59 ? 46.832 -56.637 -5.130 1.00 35.81 79 SER D N 1
ATOM 6274 C CA . SER D 1 59 ? 47.613 -57.825 -5.456 1.00 37.66 79 SER D CA 1
ATOM 6275 C C . SER D 1 59 ? 48.815 -57.453 -6.320 1.00 38.11 79 SER D C 1
ATOM 6276 O O . SER D 1 59 ? 49.926 -57.931 -6.092 1.00 40.60 79 SER D O 1
ATOM 6279 N N . ASP D 1 60 ? 48.585 -56.594 -7.309 1.00 39.63 80 ASP D N 1
ATOM 6280 C CA . ASP D 1 60 ? 49.650 -56.151 -8.202 1.00 36.48 80 ASP D CA 1
ATOM 6281 C C . ASP D 1 60 ? 50.714 -55.366 -7.445 1.00 36.21 80 ASP D C 1
ATOM 6282 O O . ASP D 1 60 ? 51.869 -55.301 -7.867 1.00 43.70 80 ASP D O 1
ATOM 6287 N N . LEU D 1 61 ? 50.316 -54.768 -6.327 1.00 26.97 81 LEU D N 1
ATOM 6288 C CA . LEU D 1 61 ? 51.247 -54.029 -5.484 1.00 25.92 81 LEU D CA 1
ATOM 6289 C C . LEU D 1 61 ? 52.002 -54.969 -4.551 1.00 21.46 81 LEU D C 1
ATOM 6290 O O . LEU D 1 61 ? 52.948 -54.560 -3.878 1.00 22.04 81 LEU D O 1
ATOM 6295 N N . GLY D 1 62 ? 51.574 -56.227 -4.510 1.00 21.95 82 GLY D N 1
ATOM 6296 C CA . GLY D 1 62 ? 52.282 -57.248 -3.759 1.00 22.79 82 GLY D CA 1
ATOM 6297 C C . GLY D 1 62 ? 51.571 -57.760 -2.519 1.00 35.11 82 GLY D C 1
ATOM 6298 O O . GLY D 1 62 ? 52.095 -58.621 -1.814 1.00 33.99 82 GLY D O 1
ATOM 6299 N N . PHE D 1 63 ? 50.378 -57.240 -2.248 1.00 30.65 83 PHE D N 1
ATOM 6300 C CA . PHE D 1 63 ? 49.646 -57.625 -1.045 1.00 31.55 83 PHE D CA 1
ATOM 6301 C C . PHE D 1 63 ? 49.008 -59.006 -1.147 1.00 31.32 83 PHE D C 1
ATOM 6302 O O . PHE D 1 63 ? 48.614 -59.444 -2.228 1.00 28.05 83 PHE D O 1
ATOM 6310 N N . GLU D 1 64 ? 48.911 -59.685 -0.008 1.00 27.93 84 GLU D N 1
ATOM 6311 C CA . GLU D 1 64 ? 48.105 -60.892 0.093 1.00 23.27 84 GLU D CA 1
ATOM 6312 C C . GLU D 1 64 ? 46.694 -60.472 0.477 1.00 32.94 84 GLU D C 1
ATOM 6313 O O . GLU D 1 64 ? 46.402 -60.238 1.650 1.00 36.88 84 GLU D O 1
ATOM 6319 N N . VAL D 1 65 ? 45.825 -60.360 -0.522 1.00 23.88 85 VAL D N 1
ATOM 6320 C CA . VAL D 1 65 ? 44.469 -59.873 -0.305 1.00 27.43 85 VAL D CA 1
ATOM 6321 C C . VAL D 1 65 ? 43.581 -60.934 0.331 1.00 33.83 85 VAL D C 1
ATOM 6322 O O . VAL D 1 65 ? 43.565 -62.085 -0.103 1.00 38.72 85 VAL D O 1
ATOM 6326 N N . LYS D 1 66 ? 42.843 -60.537 1.361 1.00 32.04 86 LYS D N 1
ATOM 6327 C CA . LYS D 1 66 ? 41.889 -61.430 2.005 1.00 37.84 86 LYS D CA 1
ATOM 6328 C C . LYS D 1 66 ? 40.514 -60.771 2.097 1.00 38.31 86 LYS D C 1
ATOM 6329 O O . LYS D 1 66 ? 40.285 -59.891 2.928 1.00 33.20 86 LYS D O 1
ATOM 6335 N N . CYS D 1 67 ? 39.607 -61.199 1.222 1.00 42.10 87 CYS D N 1
ATOM 6336 C CA . CYS D 1 67 ? 38.259 -60.643 1.164 1.00 35.57 87 CYS D CA 1
ATOM 6337 C C . CYS D 1 67 ? 37.285 -61.435 2.030 1.00 36.89 87 CYS D C 1
ATOM 6338 O O . CYS D 1 67 ? 37.382 -62.657 2.131 1.00 34.59 87 CYS D O 1
ATOM 6341 N N . PHE D 1 68 ? 36.343 -60.730 2.648 1.00 38.68 88 PHE D N 1
ATOM 6342 C CA . PHE D 1 68 ? 35.300 -61.369 3.442 1.00 27.51 88 PHE D CA 1
ATOM 6343 C C . PHE D 1 68 ? 33.956 -60.686 3.204 1.00 29.03 88 PHE D C 1
ATOM 6344 O O . PHE D 1 68 ? 33.846 -59.464 3.294 1.00 26.86 88 PHE D O 1
ATOM 6352 N N . ASN D 1 69 ? 32.936 -61.482 2.898 1.00 28.38 89 ASN D N 1
ATOM 6353 C CA . ASN D 1 69 ? 31.643 -60.943 2.487 1.00 24.65 89 ASN D CA 1
ATOM 6354 C C . ASN D 1 69 ? 30.540 -61.065 3.534 1.00 27.31 89 ASN D C 1
ATOM 6355 O O . ASN D 1 69 ? 30.238 -62.160 4.010 1.00 24.13 89 ASN D O 1
ATOM 6360 N N . ASP D 1 70 ? 29.940 -59.929 3.876 1.00 27.81 90 ASP D N 1
ATOM 6361 C CA . ASP D 1 70 ? 28.803 -59.888 4.790 1.00 26.69 90 ASP D CA 1
ATOM 6362 C C . ASP D 1 70 ? 29.022 -60.722 6.046 1.00 29.52 90 ASP D C 1
ATOM 6363 O O . ASP D 1 70 ? 28.133 -61.460 6.468 1.00 37.77 90 ASP D O 1
ATOM 6368 N N . LEU D 1 71 ? 30.205 -60.610 6.637 1.00 34.62 91 LEU D N 1
ATOM 6369 C CA . LEU D 1 71 ? 30.463 -61.270 7.908 1.00 31.31 91 LEU D CA 1
ATOM 6370 C C . LEU D 1 71 ? 29.581 -60.652 8.981 1.00 30.43 91 LEU D C 1
ATOM 6371 O O . LEU D 1 71 ? 29.293 -59.456 8.945 1.00 35.69 91 LEU D O 1
ATOM 6376 N N . LYS D 1 72 ? 29.139 -61.472 9.927 1.00 29.51 92 LYS D N 1
ATOM 6377 C CA . LYS D 1 72 ? 28.462 -60.954 11.106 1.00 29.37 92 LYS D CA 1
ATOM 6378 C C . LYS D 1 72 ? 29.531 -60.398 12.039 1.00 31.03 92 LYS D C 1
ATOM 6379 O O . LYS D 1 72 ? 30.672 -60.860 12.021 1.00 39.09 92 LYS D O 1
ATOM 6385 N N . ALA D 1 73 ? 29.166 -59.402 12.839 1.00 36.10 93 ALA D N 1
ATOM 6386 C CA . ALA D 1 73 ? 30.120 -58.730 13.718 1.00 41.80 93 ALA D CA 1
ATOM 6387 C C . ALA D 1 73 ? 31.021 -59.718 14.459 1.00 45.96 93 ALA D C 1
ATOM 6388 O O . ALA D 1 73 ? 32.216 -59.475 14.622 1.00 49.46 93 ALA D O 1
ATOM 6390 N N . GLU D 1 74 ? 30.434 -60.829 14.897 1.00 45.10 94 GLU D N 1
ATOM 6391 C CA . GLU D 1 74 ? 31.151 -61.883 15.606 1.00 43.34 94 GLU D CA 1
ATOM 6392 C C . GLU D 1 74 ? 32.324 -62.414 14.796 1.00 35.39 94 GLU D C 1
ATOM 6393 O O . GLU D 1 74 ? 33.468 -62.369 15.250 1.00 43.25 94 GLU D O 1
ATOM 6399 N N . GLU D 1 75 ? 32.030 -62.928 13.604 1.00 29.70 95 GLU D N 1
ATOM 6400 C CA . GLU D 1 75 ? 33.046 -63.507 12.740 1.00 37.14 95 GLU D CA 1
ATOM 6401 C C . GLU D 1 75 ? 34.092 -62.455 12.420 1.00 34.05 95 GLU D C 1
ATOM 6402 O O . GLU D 1 75 ? 35.287 -62.700 12.551 1.00 42.33 95 GLU D O 1
ATOM 6408 N N . LEU D 1 76 ? 33.627 -61.276 12.017 1.00 31.06 96 LEU D N 1
ATOM 6409 C CA . LEU D 1 76 ? 34.508 -60.185 11.618 1.00 29.89 96 LEU D CA 1
ATOM 6410 C C . LEU D 1 76 ? 35.553 -59.880 12.689 1.00 30.95 96 LEU D C 1
ATOM 6411 O O . LEU D 1 76 ? 36.746 -59.799 12.395 1.00 38.47 96 LEU D O 1
ATOM 6416 N N . LEU D 1 77 ? 35.102 -59.712 13.928 1.00 26.85 97 LEU D N 1
ATOM 6417 C CA . LEU D 1 77 ? 36.009 -59.436 15.037 1.00 28.12 97 LEU D CA 1
ATOM 6418 C C . LEU D 1 77 ? 37.023 -60.560 15.222 1.00 33.19 97 LEU D C 1
ATOM 6419 O O . LEU D 1 77 ? 38.216 -60.307 15.380 1.00 29.72 97 LEU D O 1
ATOM 6424 N N . LEU D 1 78 ? 36.544 -61.800 15.201 1.00 32.46 98 LEU D N 1
ATOM 6425 C CA . LEU D 1 78 ? 37.431 -62.954 15.295 1.00 35.37 98 LEU D CA 1
ATOM 6426 C C . LEU D 1 78 ? 38.485 -62.925 14.194 1.00 37.85 98 LEU D C 1
ATOM 6427 O O . LEU D 1 78 ? 39.676 -63.085 14.460 1.00 38.94 98 LEU D O 1
ATOM 6432 N N . LYS D 1 79 ? 38.040 -62.715 12.960 1.00 31.14 99 LYS D N 1
ATOM 6433 C CA . LYS D 1 79 ? 38.940 -62.718 11.812 1.00 39.50 99 LYS D CA 1
ATOM 6434 C C . LYS D 1 79 ? 39.994 -61.617 11.907 1.00 38.31 99 LYS D C 1
ATOM 6435 O O . LYS D 1 79 ? 41.188 -61.884 11.776 1.00 44.66 99 LYS D O 1
ATOM 6441 N N . ILE D 1 80 ? 39.556 -60.384 12.140 1.00 30.92 100 ILE D N 1
ATOM 6442 C CA . ILE D 1 80 ? 40.491 -59.266 12.215 1.00 31.66 100 ILE D CA 1
ATOM 6443 C C . ILE D 1 80 ? 41.427 -59.393 13.417 1.00 34.03 100 ILE D C 1
ATOM 6444 O O . ILE D 1 80 ? 42.583 -58.973 13.356 1.00 38.00 100 ILE D O 1
ATOM 6449 N N . HIS D 1 81 ? 40.933 -59.983 14.502 1.00 35.32 101 HIS D N 1
ATOM 6450 C CA . HIS D 1 81 ? 41.768 -60.230 15.673 1.00 35.96 101 HIS D CA 1
ATOM 6451 C C . HIS D 1 81 ? 42.839 -61.273 15.376 1.00 31.55 101 HIS D C 1
ATOM 6452 O O . HIS D 1 81 ? 43.951 -61.190 15.891 1.00 38.67 101 HIS D O 1
ATOM 6459 N N . GLU D 1 82 ? 42.498 -62.254 14.546 1.00 28.20 102 GLU D N 1
ATOM 6460 C CA . GLU D 1 82 ? 43.458 -63.261 14.118 1.00 50.92 102 GLU D CA 1
ATOM 6461 C C . GLU D 1 82 ? 44.602 -62.595 13.373 1.00 44.55 102 GLU D C 1
ATOM 6462 O O . GLU D 1 82 ? 45.776 -62.811 13.681 1.00 40.91 102 GLU D O 1
ATOM 6468 N N . VAL D 1 83 ? 44.239 -61.792 12.379 1.00 39.12 103 VAL D N 1
ATOM 6469 C CA . VAL D 1 83 ? 45.207 -61.123 11.529 1.00 35.18 103 VAL D CA 1
ATOM 6470 C C . VAL D 1 83 ? 46.112 -60.214 12.349 1.00 31.22 103 VAL D C 1
ATOM 6471 O O . VAL D 1 83 ? 47.276 -60.024 12.008 1.00 36.04 103 VAL D O 1
ATOM 6475 N N . SER D 1 84 ? 45.580 -59.668 13.438 1.00 29.95 104 SER D N 1
ATOM 6476 C CA . SER D 1 84 ? 46.340 -58.746 14.276 1.00 37.14 104 SER D CA 1
ATOM 6477 C C . SER D 1 84 ? 47.297 -59.480 15.211 1.00 40.05 104 SER D C 1
ATOM 6478 O O . SER D 1 84 ? 48.242 -58.887 15.730 1.00 39.53 104 SER D O 1
ATOM 6481 N N . THR D 1 85 ? 47.047 -60.768 15.423 1.00 40.31 105 THR D N 1
ATOM 6482 C CA . THR D 1 85 ? 47.858 -61.561 16.342 1.00 41.26 105 THR D CA 1
ATOM 6483 C C . THR D 1 85 ? 48.960 -62.342 15.628 1.00 45.78 105 THR D C 1
ATOM 6484 O O . THR D 1 85 ? 49.893 -62.832 16.264 1.00 49.84 105 THR D O 1
ATOM 6488 N N . VAL D 1 86 ? 48.848 -62.457 14.309 1.00 43.02 106 VAL D N 1
ATOM 6489 C CA . VAL D 1 86 ? 49.872 -63.129 13.520 1.00 47.12 106 VAL D CA 1
ATOM 6490 C C . VAL D 1 86 ? 51.074 -62.210 13.331 1.00 48.15 106 VAL D C 1
ATOM 6491 O O . VAL D 1 86 ? 50.937 -60.987 13.341 1.00 51.22 106 VAL D O 1
ATOM 6495 N N . SER D 1 87 ? 52.250 -62.805 13.168 1.00 44.40 107 SER D N 1
ATOM 6496 C CA . SER D 1 87 ? 53.475 -62.040 12.985 1.00 44.34 107 SER D CA 1
ATOM 6497 C C . SER D 1 87 ? 53.475 -61.292 11.654 1.00 39.95 107 SER D C 1
ATOM 6498 O O . SER D 1 87 ? 53.199 -61.871 10.603 1.00 44.87 107 SER D O 1
ATOM 6501 N N . HIS D 1 88 ? 53.777 -59.999 11.711 1.00 37.47 108 HIS D N 1
ATOM 6502 C CA . HIS D 1 88 ? 53.938 -59.193 10.508 1.00 35.24 108 HIS D CA 1
ATOM 6503 C C . HIS D 1 88 ? 55.396 -58.773 10.380 1.00 37.66 108 HIS D C 1
ATOM 6504 O O . HIS D 1 88 ? 55.721 -57.828 9.662 1.00 36.04 108 HIS D O 1
ATOM 6511 N N . ALA D 1 89 ? 56.269 -59.483 11.088 1.00 37.51 109 ALA D N 1
ATOM 6512 C CA . ALA D 1 89 ? 57.692 -59.164 11.115 1.00 41.21 109 ALA D CA 1
ATOM 6513 C C . ALA D 1 89 ? 58.302 -59.151 9.718 1.00 42.45 109 ALA D C 1
ATOM 6514 O O . ALA D 1 89 ? 59.192 -58.354 9.426 1.00 44.13 109 ALA D O 1
ATOM 6516 N N . ASP D 1 90 ? 57.817 -60.041 8.860 1.00 41.29 110 ASP D N 1
ATOM 6517 C CA . ASP D 1 90 ? 58.332 -60.159 7.502 1.00 42.99 110 ASP D CA 1
ATOM 6518 C C . ASP D 1 90 ? 57.411 -59.486 6.487 1.00 38.56 110 ASP D C 1
ATOM 6519 O O . ASP D 1 90 ? 57.404 -59.839 5.308 1.00 43.40 110 ASP D O 1
ATOM 6524 N N . ALA D 1 91 ? 56.640 -58.511 6.957 1.00 40.86 111 ALA D N 1
ATOM 6525 C CA . ALA D 1 91 ? 55.756 -57.741 6.091 1.00 37.81 111 ALA D CA 1
ATOM 6526 C C . ALA D 1 91 ? 56.168 -56.273 6.078 1.00 38.47 111 ALA D C 1
ATOM 6527 O O . ALA D 1 91 ? 56.751 -55.774 7.040 1.00 40.69 111 ALA D O 1
ATOM 6529 N N . ASP D 1 92 ? 55.866 -55.585 4.981 1.00 33.33 112 ASP D N 1
ATOM 6530 C CA . ASP D 1 92 ? 56.174 -54.164 4.866 1.00 34.99 112 ASP D CA 1
ATOM 6531 C C . ASP D 1 92 ? 55.155 -53.320 5.617 1.00 40.40 112 ASP D C 1
ATOM 6532 O O . ASP D 1 92 ? 55.511 -52.374 6.318 1.00 35.84 112 ASP D O 1
ATOM 6537 N N . CYS D 1 93 ? 53.882 -53.669 5.465 1.00 36.11 113 CYS D N 1
ATOM 6538 C CA . CYS D 1 93 ? 52.808 -52.864 6.027 1.00 29.35 113 CYS D CA 1
ATOM 6539 C C . CYS D 1 93 ? 51.513 -53.654 6.136 1.00 32.38 113 CYS D C 1
ATOM 6540 O O . CYS D 1 93 ? 51.453 -54.829 5.776 1.00 34.75 113 CYS D O 1
ATOM 6543 N N . PHE D 1 94 ? 50.476 -52.991 6.637 1.00 36.71 114 PHE D N 1
ATOM 6544 C CA . PHE D 1 94 ? 49.153 -53.588 6.722 1.00 35.31 114 PHE D CA 1
ATOM 6545 C C . PHE D 1 94 ? 48.122 -52.703 6.032 1.00 33.24 114 PHE D C 1
ATOM 6546 O O . PHE D 1 94 ? 48.205 -51.476 6.087 1.00 28.31 114 PHE D O 1
ATOM 6554 N N . VAL D 1 95 ? 47.156 -53.335 5.375 1.00 31.33 115 VAL D N 1
ATOM 6555 C CA . VAL D 1 95 ? 46.068 -52.614 4.731 1.00 33.13 115 VAL D CA 1
ATOM 6556 C C . VAL D 1 95 ? 44.733 -53.237 5.109 1.00 31.63 115 VAL D C 1
ATOM 6557 O O . VAL D 1 95 ? 44.556 -54.449 5.013 1.00 30.78 115 VAL D O 1
ATOM 6561 N N . CYS D 1 96 ? 43.798 -52.403 5.549 1.00 28.22 116 CYS D N 1
ATOM 6562 C CA . CYS D 1 96 ? 42.458 -52.869 5.874 1.00 31.51 116 CYS D CA 1
ATOM 6563 C C . CYS D 1 96 ? 41.420 -51.999 5.178 1.00 30.06 116 CYS D C 1
ATOM 6564 O O . CYS D 1 96 ? 41.473 -50.773 5.256 1.00 20.13 116 CYS D O 1
ATOM 6567 N N . VAL D 1 97 ? 40.477 -52.641 4.496 1.00 33.41 117 VAL D N 1
ATOM 6568 C CA . VAL D 1 97 ? 39.469 -51.924 3.726 1.00 29.28 117 VAL D CA 1
ATOM 6569 C C . VAL D 1 97 ? 38.059 -52.284 4.176 1.00 35.30 117 VAL D C 1
ATOM 6570 O O . VAL D 1 97 ? 37.710 -53.460 4.283 1.00 35.21 117 VAL D O 1
ATOM 6574 N N . PHE D 1 98 ? 37.251 -51.262 4.433 1.00 38.55 118 PHE D N 1
ATOM 6575 C CA . PHE D 1 98 ? 35.868 -51.462 4.844 1.00 30.52 118 PHE D CA 1
ATOM 6576 C C . PHE D 1 98 ? 34.881 -50.917 3.819 1.00 27.08 118 PHE D C 1
ATOM 6577 O O . PHE D 1 98 ? 34.836 -49.714 3.562 1.00 27.58 118 PHE D O 1
ATOM 6585 N N . LEU D 1 99 ? 34.091 -51.812 3.239 1.00 24.93 119 LEU D N 1
ATOM 6586 C CA . LEU D 1 99 ? 33.042 -51.423 2.307 1.00 25.55 119 LEU D CA 1
ATOM 6587 C C . LEU D 1 99 ? 31.686 -51.728 2.928 1.00 27.80 119 LEU D C 1
ATOM 6588 O O . LEU D 1 99 ? 31.211 -52.861 2.867 1.00 31.73 119 LEU D O 1
ATOM 6593 N N . SER D 1 100 ? 31.067 -50.719 3.532 1.00 24.74 120 SER D N 1
ATOM 6594 C CA . SER D 1 100 ? 29.804 -50.922 4.233 1.00 29.07 120 SER D CA 1
ATOM 6595 C C . SER D 1 100 ? 29.130 -49.597 4.559 1.00 30.55 120 SER D C 1
ATOM 6596 O O . SER D 1 100 ? 29.621 -48.533 4.191 1.00 30.46 120 SER D O 1
ATOM 6599 N N . HIS D 1 101 ? 27.991 -49.669 5.240 1.00 24.48 121 HIS D N 1
ATOM 6600 C CA . HIS D 1 101 ? 27.380 -48.478 5.807 1.00 29.08 121 HIS D CA 1
ATOM 6601 C C . HIS D 1 101 ? 28.093 -48.161 7.111 1.00 29.61 121 HIS D C 1
ATOM 6602 O O . HIS D 1 101 ? 28.765 -49.020 7.684 1.00 28.59 121 HIS D O 1
ATOM 6609 N N . GLY D 1 102 ? 27.948 -46.927 7.576 1.00 31.71 122 GLY D N 1
ATOM 6610 C CA . GLY D 1 102 ? 28.579 -46.505 8.809 1.00 30.22 122 GLY D CA 1
ATOM 6611 C C . GLY D 1 102 ? 27.853 -45.326 9.420 1.00 33.11 122 GLY D C 1
ATOM 6612 O O . GLY D 1 102 ? 26.951 -44.754 8.808 1.00 32.32 122 GLY D O 1
ATOM 6613 N N . GLU D 1 103 ? 28.253 -44.961 10.632 1.00 24.68 123 GLU D N 1
ATOM 6614 C CA . GLU D 1 103 ? 27.631 -43.857 11.345 1.00 36.43 123 GLU D CA 1
ATOM 6615 C C . GLU D 1 103 ? 28.532 -43.408 12.488 1.00 29.81 123 GLU D C 1
ATOM 6616 O O . GLU D 1 103 ? 28.940 -44.217 13.321 1.00 29.42 123 GLU D O 1
ATOM 6622 N N . GLY D 1 104 ? 28.846 -42.117 12.519 1.00 30.96 124 GLY D N 1
ATOM 6623 C CA . GLY D 1 104 ? 29.683 -41.557 13.565 1.00 40.05 124 GLY D CA 1
ATOM 6624 C C . GLY D 1 104 ? 30.997 -42.293 13.750 1.00 40.27 124 GLY D C 1
ATOM 6625 O O . GLY D 1 104 ? 31.837 -42.317 12.851 1.00 38.16 124 GLY D O 1
ATOM 6626 N N . ASN D 1 105 ? 31.178 -42.893 14.923 1.00 35.43 125 ASN D N 1
ATOM 6627 C CA . ASN D 1 105 ? 32.413 -43.603 15.230 1.00 39.86 125 ASN D CA 1
ATOM 6628 C C . ASN D 1 105 ? 32.294 -45.072 14.942 1.00 26.53 125 ASN D C 1
ATOM 6629 O O . ASN D 1 105 ? 33.030 -45.886 15.505 1.00 31.38 125 ASN D O 1
ATOM 6634 N N . HIS D 1 106 ? 31.352 -45.442 14.092 1.00 25.97 126 HIS D N 1
ATOM 6635 C CA . HIS D 1 106 ? 31.112 -46.864 13.951 1.00 43.68 126 HIS D CA 1
ATOM 6636 C C . HIS D 1 106 ? 30.850 -47.275 12.524 1.00 39.30 126 HIS D C 1
ATOM 6637 O O . HIS D 1 106 ? 30.364 -46.494 11.712 1.00 24.11 126 HIS D O 1
ATOM 6644 N N . ILE D 1 107 ? 31.102 -48.549 12.258 1.00 23.77 127 ILE D N 1
ATOM 6645 C CA . ILE D 1 107 ? 30.753 -49.170 10.990 1.00 31.48 127 ILE D CA 1
ATOM 6646 C C . ILE D 1 107 ? 29.828 -50.365 11.226 1.00 32.64 127 ILE D C 1
ATOM 6647 O O . ILE D 1 107 ? 29.739 -50.881 12.341 1.00 28.24 127 ILE D O 1
ATOM 6652 N N . TYR D 1 108 ? 29.146 -50.803 10.172 1.00 32.77 128 TYR D N 1
ATOM 6653 C CA . TYR D 1 108 ? 28.189 -51.893 10.289 1.00 27.78 128 TYR D CA 1
ATOM 6654 C C . TYR D 1 108 ? 28.693 -53.198 9.691 1.00 27.45 128 TYR D C 1
ATOM 6655 O O . TYR D 1 108 ? 29.118 -53.250 8.535 1.00 24.89 128 TYR D O 1
ATOM 6664 N N . ALA D 1 109 ? 28.645 -54.248 10.500 1.00 30.45 129 ALA D N 1
ATOM 6665 C CA . ALA D 1 109 ? 28.768 -55.593 9.985 1.00 29.83 129 ALA D CA 1
ATOM 6666 C C . ALA D 1 109 ? 27.355 -56.059 9.639 1.00 34.71 129 ALA D C 1
ATOM 6667 O O . ALA D 1 109 ? 26.387 -55.350 9.917 1.00 41.54 129 ALA D O 1
ATOM 6669 N N . TYR D 1 110 ? 27.232 -57.240 9.045 1.00 28.80 130 TYR D N 1
ATOM 6670 C CA . TYR D 1 110 ? 25.929 -57.736 8.615 1.00 26.31 130 TYR D CA 1
ATOM 6671 C C . TYR D 1 110 ? 24.809 -57.512 9.638 1.00 28.62 130 TYR D C 1
ATOM 6672 O O . TYR D 1 110 ? 23.721 -57.047 9.295 1.00 24.64 130 TYR D O 1
ATOM 6681 N N . ASP D 1 111 ? 25.084 -57.829 10.899 1.00 26.96 131 ASP D N 1
ATOM 6682 C CA . ASP D 1 111 ? 24.031 -57.887 11.912 1.00 30.46 131 ASP D CA 1
ATOM 6683 C C . ASP D 1 111 ? 24.138 -56.835 13.018 1.00 29.84 131 ASP D C 1
ATOM 6684 O O . ASP D 1 111 ? 23.170 -56.592 13.739 1.00 30.20 131 ASP D O 1
ATOM 6689 N N . ALA D 1 112 ? 25.307 -56.221 13.161 1.00 30.34 132 ALA D N 1
ATOM 6690 C CA . ALA D 1 112 ? 25.509 -55.247 14.231 1.00 28.93 132 ALA D CA 1
ATOM 6691 C C . ALA D 1 112 ? 26.582 -54.213 13.896 1.00 30.79 132 ALA D C 1
ATOM 6692 O O . ALA D 1 112 ? 27.161 -54.229 12.816 1.00 34.95 132 ALA D O 1
ATOM 6694 N N . LYS D 1 113 ? 26.851 -53.322 14.846 1.00 33.84 133 LYS D N 1
ATOM 6695 C CA . LYS D 1 113 ? 27.762 -52.199 14.631 1.00 46.28 133 LYS D CA 1
ATOM 6696 C C . LYS D 1 113 ? 29.011 -52.260 15.510 1.00 45.59 133 LYS D C 1
ATOM 6697 O O . LYS D 1 113 ? 28.934 -52.581 16.694 1.00 40.23 133 LYS D O 1
ATOM 6703 N N . ILE D 1 114 ? 30.162 -51.962 14.913 1.00 42.72 134 ILE D N 1
ATOM 6704 C CA . ILE D 1 114 ? 31.430 -52.009 15.613 1.00 38.56 134 ILE D CA 1
ATOM 6705 C C . ILE D 1 114 ? 32.050 -50.625 15.631 1.00 36.40 134 ILE D C 1
ATOM 6706 O O . ILE D 1 114 ? 31.972 -49.889 14.648 1.00 34.02 134 ILE D O 1
ATOM 6711 N N . GLU D 1 115 ? 32.665 -50.271 16.754 1.00 43.11 135 GLU D N 1
ATOM 6712 C CA . GLU D 1 115 ? 33.425 -49.034 16.825 1.00 41.64 135 GLU D CA 1
ATOM 6713 C C . GLU D 1 115 ? 34.726 -49.184 16.050 1.00 41.85 135 GLU D C 1
ATOM 6714 O O . GLU D 1 115 ? 35.511 -50.106 16.297 1.00 50.65 135 GLU D O 1
ATOM 6720 N N . ILE D 1 116 ? 34.945 -48.275 15.108 1.00 39.27 136 ILE D N 1
ATOM 6721 C CA . ILE D 1 116 ? 36.119 -48.335 14.256 1.00 38.35 136 ILE D CA 1
ATOM 6722 C C . ILE D 1 116 ? 37.407 -48.307 15.073 1.00 37.85 136 ILE D C 1
ATOM 6723 O O . ILE D 1 116 ? 38.428 -48.840 14.643 1.00 29.94 136 ILE D O 1
ATOM 6728 N N . GLN D 1 117 ? 37.350 -47.699 16.255 1.00 42.98 137 GLN D N 1
ATOM 6729 C CA . GLN D 1 117 ? 38.525 -47.592 17.116 1.00 42.21 137 GLN D CA 1
ATOM 6730 C C . GLN D 1 117 ? 38.943 -48.933 17.718 1.00 44.83 137 GLN D C 1
ATOM 6731 O O . GLN D 1 117 ? 40.114 -49.135 18.037 1.00 51.90 137 GLN D O 1
ATOM 6737 N N . THR D 1 118 ? 37.988 -49.843 17.880 1.00 43.82 138 THR D N 1
ATOM 6738 C CA . THR D 1 118 ? 38.301 -51.171 18.395 1.00 43.79 138 THR D CA 1
ATOM 6739 C C . THR D 1 118 ? 38.919 -52.016 17.288 1.00 44.00 138 THR D C 1
ATOM 6740 O O . THR D 1 118 ? 39.663 -52.961 17.552 1.00 47.57 138 THR D O 1
ATOM 6744 N N . LEU D 1 119 ? 38.520 -51.724 16.045 1.00 30.63 139 LEU D N 1
ATOM 6745 C CA . LEU D 1 119 ? 39.126 -52.289 14.826 1.00 39.99 139 LEU D CA 1
ATOM 6746 C C . LEU D 1 119 ? 40.564 -51.851 14.478 1.00 41.72 139 LEU D C 1
ATOM 6747 O O . LEU D 1 119 ? 41.412 -52.683 14.164 1.00 27.63 139 LEU D O 1
ATOM 6752 N N . THR D 1 120 ? 40.828 -50.547 14.557 1.00 28.52 140 THR D N 1
ATOM 6753 C CA . THR D 1 120 ? 42.167 -49.986 14.398 1.00 30.14 140 THR D CA 1
ATOM 6754 C C . THR D 1 120 ? 43.037 -50.256 15.622 1.00 33.52 140 THR D C 1
ATOM 6755 O O . THR D 1 120 ? 44.233 -50.519 15.499 1.00 38.20 140 THR D O 1
ATOM 6759 N N . GLY D 1 121 ? 42.427 -50.193 16.802 1.00 32.98 141 GLY D N 1
ATOM 6760 C CA . GLY D 1 121 ? 43.146 -50.383 18.049 1.00 35.60 141 GLY D CA 1
ATOM 6761 C C . GLY D 1 121 ? 43.908 -51.693 18.124 1.00 45.85 141 GLY D C 1
ATOM 6762 O O . GLY D 1 121 ? 44.906 -51.800 18.836 1.00 36.97 141 GLY D O 1
ATOM 6763 N N . LEU D 1 122 ? 43.438 -52.691 17.382 1.00 32.96 142 LEU D N 1
ATOM 6764 C CA . LEU D 1 122 ? 44.056 -54.014 17.390 1.00 38.24 142 LEU D CA 1
ATOM 6765 C C . LEU D 1 122 ? 45.474 -54.023 16.823 1.00 39.95 142 LEU D C 1
ATOM 6766 O O . LEU D 1 122 ? 46.250 -54.936 17.098 1.00 38.55 142 LEU D O 1
ATOM 6771 N N . PHE D 1 123 ? 45.806 -53.008 16.034 1.00 38.24 143 PHE D N 1
ATOM 6772 C CA . PHE D 1 123 ? 47.070 -52.989 15.308 1.00 37.14 143 PHE D CA 1
ATOM 6773 C C . PHE D 1 123 ? 48.011 -51.928 15.842 1.00 43.21 143 PHE D C 1
ATOM 6774 O O . PHE D 1 123 ? 48.996 -51.578 15.196 1.00 42.19 143 PHE D O 1
ATOM 6782 N N . LYS D 1 124 ? 47.709 -51.439 17.040 1.00 51.01 144 LYS D N 1
ATOM 6783 C CA . LYS D 1 124 ? 48.530 -50.426 17.688 1.00 55.95 144 LYS D CA 1
ATOM 6784 C C . LYS D 1 124 ? 49.766 -51.032 18.340 1.00 60.37 144 LYS D C 1
ATOM 6785 O O . LYS D 1 124 ? 49.780 -52.209 18.698 1.00 60.54 144 LYS D O 1
ATOM 6791 N N . GLY D 1 125 ? 50.795 -50.206 18.504 1.00 63.85 145 GLY D N 1
ATOM 6792 C CA . GLY D 1 125 ? 52.077 -50.639 19.034 1.00 69.18 145 GLY D CA 1
ATOM 6793 C C . GLY D 1 125 ? 52.007 -51.646 20.162 1.00 74.68 145 GLY D C 1
ATOM 6794 O O . GLY D 1 125 ? 52.700 -52.659 20.136 1.00 79.08 145 GLY D O 1
ATOM 6795 N N . ASP D 1 126 ? 51.157 -51.370 21.144 1.00 80.32 146 ASP D N 1
ATOM 6796 C CA . ASP D 1 126 ? 50.984 -52.247 22.292 1.00 88.08 146 ASP D CA 1
ATOM 6797 C C . ASP D 1 126 ? 50.480 -53.621 21.863 1.00 84.74 146 ASP D C 1
ATOM 6798 O O . ASP D 1 126 ? 51.012 -54.646 22.293 1.00 85.39 146 ASP D O 1
ATOM 6803 N N . LYS D 1 127 ? 49.468 -53.633 20.999 1.00 78.20 147 LYS D N 1
ATOM 6804 C CA . LYS D 1 127 ? 48.783 -54.865 20.629 1.00 70.62 147 LYS D CA 1
ATOM 6805 C C . LYS D 1 127 ? 49.425 -55.597 19.456 1.00 66.24 147 LYS D C 1
ATOM 6806 O O . LYS D 1 127 ? 49.153 -56.777 19.235 1.00 70.57 147 LYS D O 1
ATOM 6812 N N . CYS D 1 128 ? 50.267 -54.900 18.702 1.00 56.89 148 CYS D N 1
ATOM 6813 C CA . CYS D 1 128 ? 50.844 -55.471 17.492 1.00 48.37 148 CYS D CA 1
ATOM 6814 C C . CYS D 1 128 ? 52.265 -54.965 17.265 1.00 49.18 148 CYS D C 1
ATOM 6815 O O . CYS D 1 128 ? 52.488 -54.051 16.473 1.00 45.50 148 CYS D O 1
ATOM 6818 N N . HIS D 1 129 ? 53.220 -55.573 17.961 1.00 51.84 149 HIS D N 1
ATOM 6819 C CA . HIS D 1 129 ? 54.616 -55.145 17.911 1.00 46.30 149 HIS D CA 1
ATOM 6820 C C . HIS D 1 129 ? 55.246 -55.264 16.525 1.00 37.50 149 HIS D C 1
ATOM 6821 O O . HIS D 1 129 ? 56.068 -54.434 16.138 1.00 40.93 149 HIS D O 1
ATOM 6828 N N . SER D 1 130 ? 54.864 -56.297 15.782 1.00 33.40 150 SER D N 1
ATOM 6829 C CA . SER D 1 130 ? 55.478 -56.572 14.487 1.00 31.17 150 SER D CA 1
ATOM 6830 C C . SER D 1 130 ? 55.077 -55.560 13.415 1.00 34.84 150 SER D C 1
ATOM 6831 O O . SER D 1 130 ? 55.608 -55.581 12.305 1.00 28.94 150 SER D O 1
ATOM 6834 N N . LEU D 1 131 ? 54.141 -54.678 13.748 1.00 29.52 151 LEU D N 1
ATOM 6835 C CA . LEU D 1 131 ? 53.713 -53.633 12.821 1.00 34.70 151 LEU D CA 1
ATOM 6836 C C . LEU D 1 131 ? 54.136 -52.246 13.294 1.00 42.54 151 LEU D C 1
ATOM 6837 O O . LEU D 1 131 ? 53.818 -51.239 12.660 1.00 44.48 151 LEU D O 1
ATOM 6842 N N . VAL D 1 132 ? 54.851 -52.200 14.413 1.00 19.79 152 VAL D N 1
ATOM 6843 C CA . VAL D 1 132 ? 55.378 -50.944 14.931 1.00 31.13 152 VAL D CA 1
ATOM 6844 C C . VAL D 1 132 ? 56.361 -50.336 13.937 1.00 31.04 152 VAL D C 1
ATOM 6845 O O . VAL D 1 132 ? 57.224 -51.032 13.401 1.00 30.48 152 VAL D O 1
ATOM 6849 N N . GLY D 1 133 ? 56.221 -49.039 13.687 1.00 28.82 153 GLY D N 1
ATOM 6850 C CA . GLY D 1 133 ? 57.083 -48.348 12.747 1.00 28.74 153 GLY D CA 1
ATOM 6851 C C . GLY D 1 133 ? 56.701 -48.624 11.306 1.00 28.26 153 GLY D C 1
ATOM 6852 O O . GLY D 1 133 ? 57.277 -48.053 10.380 1.00 31.87 153 GLY D O 1
ATOM 6853 N N . LYS D 1 134 ? 55.726 -49.507 11.115 1.00 25.24 154 LYS D N 1
ATOM 6854 C CA . LYS D 1 134 ? 55.249 -49.842 9.779 1.00 21.78 154 LYS D CA 1
ATOM 6855 C C . LYS D 1 134 ? 53.908 -49.170 9.513 1.00 25.59 154 LYS D C 1
ATOM 6856 O O . LYS D 1 134 ? 53.113 -48.982 10.433 1.00 31.76 154 LYS D O 1
ATOM 6862 N N . PRO D 1 135 ? 53.657 -48.797 8.250 1.00 26.76 155 PRO D N 1
ATOM 6863 C CA . PRO D 1 135 ? 52.417 -48.117 7.862 1.00 25.29 155 PRO D CA 1
ATOM 6864 C C . PRO D 1 135 ? 51.186 -48.997 8.055 1.00 25.12 155 PRO D C 1
ATOM 6865 O O . PRO D 1 135 ? 51.167 -50.144 7.610 1.00 20.61 155 PRO D O 1
ATOM 6869 N N . LYS D 1 136 ? 50.171 -48.455 8.717 1.00 29.58 156 LYS D N 1
ATOM 6870 C CA . LYS D 1 136 ? 48.891 -49.136 8.861 1.00 29.63 156 LYS D CA 1
ATOM 6871 C C . LYS D 1 136 ? 47.809 -48.326 8.159 1.00 32.03 156 LYS D C 1
ATOM 6872 O O . LYS D 1 136 ? 47.372 -47.290 8.660 1.00 32.04 156 LYS D O 1
ATOM 6878 N N . ILE D 1 137 ? 47.384 -48.801 6.992 1.00 27.54 157 ILE D N 1
ATOM 6879 C CA . ILE D 1 137 ? 46.461 -48.051 6.150 1.00 27.67 157 ILE D CA 1
ATOM 6880 C C . ILE D 1 137 ? 45.056 -48.638 6.156 1.00 27.66 157 ILE D C 1
ATOM 6881 O O . ILE D 1 137 ? 44.850 -49.781 5.751 1.00 27.68 157 ILE D O 1
ATOM 6886 N N . PHE D 1 138 ? 44.092 -47.846 6.610 1.00 24.45 158 PHE D N 1
ATOM 6887 C CA . PHE D 1 138 ? 42.690 -48.237 6.552 1.00 26.49 158 PHE D CA 1
ATOM 6888 C C . PHE D 1 138 ? 41.962 -47.420 5.492 1.00 28.58 158 PHE D C 1
ATOM 6889 O O . PHE D 1 138 ? 42.075 -46.195 5.455 1.00 26.13 158 PHE D O 1
ATOM 6897 N N . ILE D 1 139 ? 41.225 -48.105 4.624 1.00 30.06 159 ILE D N 1
ATOM 6898 C CA . ILE D 1 139 ? 40.459 -47.440 3.578 1.00 31.46 159 ILE D CA 1
ATOM 6899 C C . ILE D 1 139 ? 38.969 -47.642 3.809 1.00 31.45 159 ILE D C 1
ATOM 6900 O O . ILE D 1 139 ? 38.470 -48.766 3.766 1.00 29.83 159 ILE D O 1
ATOM 6905 N N . ILE D 1 140 ? 38.260 -46.546 4.056 1.00 27.33 160 ILE D N 1
ATOM 6906 C CA . ILE D 1 140 ? 36.852 -46.629 4.419 1.00 21.21 160 ILE D CA 1
ATOM 6907 C C . ILE D 1 140 ? 35.917 -45.995 3.392 1.00 18.53 160 ILE D C 1
ATOM 6908 O O . ILE D 1 140 ? 35.898 -44.777 3.214 1.00 18.64 160 ILE D O 1
ATOM 6913 N N . GLN D 1 141 ? 35.155 -46.846 2.712 1.00 22.69 161 GLN D N 1
ATOM 6914 C CA . GLN D 1 141 ? 34.058 -46.408 1.862 1.00 22.98 161 GLN D CA 1
ATOM 6915 C C . GLN D 1 141 ? 32.758 -46.725 2.591 1.00 25.30 161 GLN D C 1
ATOM 6916 O O . GLN D 1 141 ? 32.217 -47.825 2.470 1.00 25.30 161 GLN D O 1
ATOM 6922 N N . ALA D 1 142 ? 32.275 -45.762 3.367 1.00 28.56 162 ALA D N 1
ATOM 6923 C CA . ALA D 1 142 ? 31.094 -45.970 4.195 1.00 30.14 162 ALA D CA 1
ATOM 6924 C C . ALA D 1 142 ? 30.299 -44.685 4.380 1.00 29.38 162 ALA D C 1
ATOM 6925 O O . ALA D 1 142 ? 30.871 -43.607 4.540 1.00 32.93 162 ALA D O 1
ATOM 6927 N N . ALA D 1 143 ? 28.977 -44.810 4.360 1.00 22.71 163 ALA D N 1
ATOM 6928 C CA . ALA D 1 143 ? 28.093 -43.666 4.540 1.00 36.44 163 ALA D CA 1
ATOM 6929 C C . ALA D 1 143 ? 26.730 -44.104 5.068 1.00 37.85 163 ALA D C 1
ATOM 6930 O O . ALA D 1 143 ? 26.562 -45.237 5.522 1.00 36.29 163 ALA D O 1
ATOM 6932 N N . ARG D 1 144 ? 25.762 -43.196 5.007 1.00 40.80 164 ARG D N 1
ATOM 6933 C CA . ARG D 1 144 ? 24.413 -43.481 5.480 1.00 44.12 164 ARG D CA 1
ATOM 6934 C C . ARG D 1 144 ? 23.485 -43.786 4.311 1.00 51.56 164 ARG D C 1
ATOM 6935 O O . ARG D 1 144 ? 23.359 -42.990 3.381 1.00 55.77 164 ARG D O 1
ATOM 6943 N N . GLY D 1 145 ? 22.834 -44.942 4.368 1.00 50.64 165 GLY D N 1
ATOM 6944 C CA . GLY D 1 145 ? 21.958 -45.378 3.298 1.00 53.41 165 GLY D CA 1
ATOM 6945 C C . GLY D 1 145 ? 20.661 -44.597 3.210 1.00 58.95 165 GLY D C 1
ATOM 6946 O O . GLY D 1 145 ? 20.198 -44.027 4.198 1.00 58.12 165 GLY D O 1
ATOM 6947 N N . ASN D 1 146 ? 20.081 -44.567 2.014 1.00 64.60 166 ASN D N 1
ATOM 6948 C CA . ASN D 1 146 ? 18.801 -43.906 1.790 1.00 73.38 166 ASN D CA 1
ATOM 6949 C C . ASN D 1 146 ? 17.628 -44.785 2.220 1.00 70.47 166 ASN D C 1
ATOM 6950 O O . ASN D 1 146 ? 16.553 -44.287 2.556 1.00 65.77 166 ASN D O 1
ATOM 6955 N N . THR D 1 167 ? 20.588 -52.794 -14.941 1.00 94.60 187 THR D N 1
ATOM 6956 C CA . THR D 1 167 ? 20.686 -51.391 -15.326 1.00 95.78 187 THR D CA 1
ATOM 6957 C C . THR D 1 167 ? 21.545 -50.610 -14.334 1.00 90.60 187 THR D C 1
ATOM 6958 O O . THR D 1 167 ? 21.324 -50.673 -13.124 1.00 91.96 187 THR D O 1
ATOM 6962 N N . ASN D 1 168 ? 22.528 -49.880 -14.852 1.00 82.25 188 ASN D N 1
ATOM 6963 C CA . ASN D 1 168 ? 23.457 -49.137 -14.006 1.00 72.92 188 ASN D CA 1
ATOM 6964 C C . ASN D 1 168 ? 22.854 -47.853 -13.443 1.00 68.63 188 ASN D C 1
ATOM 6965 O O . ASN D 1 168 ? 22.471 -46.951 -14.190 1.00 69.02 188 ASN D O 1
ATOM 6970 N N . ILE D 1 169 ? 22.781 -47.781 -12.118 1.00 64.63 189 ILE D N 1
ATOM 6971 C CA . ILE D 1 169 ? 22.171 -46.651 -11.429 1.00 61.43 189 ILE D CA 1
ATOM 6972 C C . ILE D 1 169 ? 23.141 -46.029 -10.432 1.00 53.52 189 ILE D C 1
ATOM 6973 O O . ILE D 1 169 ? 23.835 -46.739 -9.705 1.00 53.53 189 ILE D O 1
ATOM 6978 N N . THR D 1 170 ? 23.186 -44.701 -10.400 1.00 42.54 190 THR D N 1
ATOM 6979 C CA . THR D 1 170 ? 24.032 -43.992 -9.448 1.00 42.76 190 THR D CA 1
ATOM 6980 C C . THR D 1 170 ? 23.250 -43.636 -8.188 1.00 47.66 190 THR D C 1
ATOM 6981 O O . THR D 1 170 ? 22.256 -42.912 -8.247 1.00 50.66 190 THR D O 1
ATOM 6985 N N . GLU D 1 171 ? 23.702 -44.153 -7.050 1.00 44.87 191 GLU D N 1
ATOM 6986 C CA . GLU D 1 171 ? 23.050 -43.879 -5.773 1.00 42.58 191 GLU D CA 1
ATOM 6987 C C . GLU D 1 171 ? 23.868 -42.902 -4.936 1.00 31.94 191 GLU D C 1
ATOM 6988 O O . GLU D 1 171 ? 25.098 -42.910 -4.979 1.00 31.06 191 GLU D O 1
ATOM 6994 N N . VAL D 1 172 ? 23.175 -42.062 -4.173 1.00 36.01 192 VAL D N 1
ATOM 6995 C CA . VAL D 1 172 ? 23.828 -40.979 -3.448 1.00 36.66 192 VAL D CA 1
ATOM 6996 C C . VAL D 1 172 ? 23.567 -41.046 -1.947 1.00 41.08 192 VAL D C 1
ATOM 6997 O O . VAL D 1 172 ? 22.473 -40.725 -1.483 1.00 47.04 192 VAL D O 1
ATOM 7001 N N . ASP D 1 173 ? 24.580 -41.461 -1.193 1.00 43.19 193 ASP D N 1
ATOM 7002 C CA . ASP D 1 173 ? 24.498 -41.485 0.262 1.00 47.60 193 ASP D CA 1
ATOM 7003 C C . ASP D 1 173 ? 25.152 -40.232 0.835 1.00 43.25 193 ASP D C 1
ATOM 7004 O O . ASP D 1 173 ? 25.986 -39.606 0.182 1.00 50.63 193 ASP D O 1
ATOM 7009 N N . ALA D 1 174 ? 24.768 -39.866 2.053 1.00 37.71 194 ALA D N 1
ATOM 7010 C CA . ALA D 1 174 ? 25.366 -38.725 2.732 1.00 36.66 194 ALA D CA 1
ATOM 7011 C C . ALA D 1 174 ? 26.469 -39.201 3.669 1.00 37.45 194 ALA D C 1
ATOM 7012 O O . ALA D 1 174 ? 26.409 -40.310 4.194 1.00 41.03 194 ALA D O 1
ATOM 7014 N N . ALA D 1 175 ? 27.480 -38.362 3.868 1.00 40.49 195 ALA D N 1
ATOM 7015 C CA . ALA D 1 175 ? 28.583 -38.696 4.759 1.00 36.18 195 ALA D CA 1
ATOM 7016 C C . ALA D 1 175 ? 28.058 -38.853 6.181 1.00 36.40 195 ALA D C 1
ATOM 7017 O O . ALA D 1 175 ? 27.273 -38.027 6.655 1.00 43.58 195 ALA D O 1
ATOM 7019 N N . SER D 1 176 ? 28.501 -39.906 6.860 1.00 31.90 196 SER D N 1
ATOM 7020 C CA . SER D 1 176 ? 27.986 -40.242 8.180 1.00 30.70 196 SER D CA 1
ATOM 7021 C C . SER D 1 176 ? 29.105 -40.625 9.139 1.00 27.98 196 SER D C 1
ATOM 7022 O O . SER D 1 176 ? 28.947 -40.533 10.357 1.00 32.24 196 SER D O 1
ATOM 7025 N N . VAL D 1 177 ? 30.241 -41.035 8.584 1.00 26.30 197 VAL D N 1
ATOM 7026 C CA . VAL D 1 177 ? 31.343 -41.529 9.395 1.00 31.58 197 VAL D CA 1
ATOM 7027 C C . VAL D 1 177 ? 32.365 -40.440 9.698 1.00 37.47 197 VAL D C 1
ATOM 7028 O O . VAL D 1 177 ? 32.845 -39.749 8.797 1.00 37.44 197 VAL D O 1
ATOM 7032 N N . TYR D 1 178 ? 32.695 -40.296 10.977 1.00 38.60 198 TYR D N 1
ATOM 7033 C CA . TYR D 1 178 ? 33.687 -39.320 11.402 1.00 34.92 198 TYR D CA 1
ATOM 7034 C C . TYR D 1 178 ? 35.043 -39.648 10.790 1.00 31.97 198 TYR D C 1
ATOM 7035 O O . TYR D 1 178 ? 35.557 -40.755 10.947 1.00 30.81 198 TYR D O 1
ATOM 7044 N N . THR D 1 179 ? 35.610 -38.677 10.084 1.00 33.70 199 THR D N 1
ATOM 7045 C CA . THR D 1 179 ? 36.889 -38.862 9.412 1.00 33.71 199 THR D CA 1
ATOM 7046 C C . THR D 1 179 ? 38.046 -38.569 10.361 1.00 35.20 199 THR D C 1
ATOM 7047 O O . THR D 1 179 ? 38.723 -37.549 10.239 1.00 36.98 199 THR D O 1
ATOM 7051 N N . LEU D 1 180 ? 38.265 -39.476 11.307 1.00 36.79 200 LEU D N 1
ATOM 7052 C CA . LEU D 1 180 ? 39.287 -39.296 12.329 1.00 40.54 200 LEU D CA 1
ATOM 7053 C C . LEU D 1 180 ? 40.511 -40.167 12.056 1.00 45.66 200 LEU D C 1
ATOM 7054 O O . LEU D 1 180 ? 40.413 -41.184 11.372 1.00 49.34 200 LEU D O 1
ATOM 7059 N N . PRO D 1 181 ? 41.675 -39.760 12.586 1.00 42.02 201 PRO D N 1
ATOM 7060 C CA . PRO D 1 181 ? 42.901 -40.558 12.494 1.00 37.27 201 PRO D CA 1
ATOM 7061 C C . PRO D 1 181 ? 42.873 -41.708 13.496 1.00 33.32 201 PRO D C 1
ATOM 7062 O O . PRO D 1 181 ? 41.937 -41.793 14.290 1.00 39.79 201 PRO D O 1
ATOM 7066 N N . ALA D 1 182 ? 43.882 -42.574 13.468 1.00 36.40 202 ALA D N 1
ATOM 7067 C CA . ALA D 1 182 ? 43.860 -43.781 14.291 1.00 34.96 202 ALA D CA 1
ATOM 7068 C C . ALA D 1 182 ? 45.063 -43.926 15.225 1.00 37.46 202 ALA D C 1
ATOM 7069 O O . ALA D 1 182 ? 44.995 -44.648 16.220 1.00 44.36 202 ALA D O 1
ATOM 7071 N N . GLY D 1 183 ? 46.162 -43.249 14.906 1.00 29.16 203 GLY D N 1
ATOM 7072 C CA . GLY D 1 183 ? 47.349 -43.315 15.740 1.00 28.17 203 GLY D CA 1
ATOM 7073 C C . GLY D 1 183 ? 48.645 -43.192 14.963 1.00 33.45 203 GLY D C 1
ATOM 7074 O O . GLY D 1 183 ? 48.636 -43.044 13.742 1.00 33.43 203 GLY D O 1
ATOM 7075 N N . ALA D 1 184 ? 49.765 -43.255 15.676 1.00 30.41 204 ALA D N 1
ATOM 7076 C CA . ALA D 1 184 ? 51.079 -43.148 15.053 1.00 27.45 204 ALA D CA 1
ATOM 7077 C C . ALA D 1 184 ? 51.250 -44.173 13.936 1.00 26.71 204 ALA D C 1
ATOM 7078 O O . ALA D 1 184 ? 50.930 -45.349 14.107 1.00 29.00 204 ALA D O 1
ATOM 7080 N N . ASP D 1 185 ? 51.752 -43.714 12.793 1.00 22.63 205 ASP D N 1
ATOM 7081 C CA . ASP D 1 185 ? 51.975 -44.576 11.635 1.00 23.92 205 ASP D CA 1
ATOM 7082 C C . ASP D 1 185 ? 50.669 -45.141 11.074 1.00 28.64 205 ASP D C 1
ATOM 7083 O O . ASP D 1 185 ? 50.672 -46.133 10.346 1.00 29.18 205 ASP D O 1
ATOM 7088 N N . PHE D 1 186 ? 49.558 -44.499 11.421 1.00 34.27 206 PHE D N 1
ATOM 7089 C CA . PHE D 1 186 ? 48.255 -44.850 10.865 1.00 30.53 206 PHE D CA 1
ATOM 7090 C C . PHE D 1 186 ? 47.867 -43.883 9.753 1.00 26.21 206 PHE D C 1
ATOM 7091 O O . PHE D 1 186 ? 47.965 -42.666 9.914 1.00 28.65 206 PHE D O 1
ATOM 7099 N N . LEU D 1 187 ? 47.428 -44.432 8.627 1.00 20.07 207 LEU D N 1
ATOM 7100 C CA . LEU D 1 187 ? 46.889 -43.626 7.539 1.00 23.80 207 LEU D CA 1
ATOM 7101 C C . LEU D 1 187 ? 45.423 -43.977 7.319 1.00 24.99 207 LEU D C 1
ATOM 7102 O O . LEU D 1 187 ? 45.102 -45.072 6.858 1.00 29.16 207 LEU D O 1
ATOM 7107 N N . MET D 1 188 ? 44.535 -43.048 7.659 1.00 23.64 208 MET D N 1
ATOM 7108 C CA . MET D 1 188 ? 43.099 -43.276 7.533 1.00 21.02 208 MET D CA 1
ATOM 7109 C C . MET D 1 188 ? 42.532 -42.590 6.295 1.00 27.27 208 MET D C 1
ATOM 7110 O O . MET D 1 188 ? 42.542 -41.364 6.195 1.00 30.36 208 MET D O 1
ATOM 7115 N N . CYS D 1 189 ? 42.029 -43.389 5.359 1.00 26.15 209 CYS D N 1
ATOM 7116 C CA . CYS D 1 189 ? 41.518 -42.870 4.095 1.00 26.92 209 CYS D CA 1
ATOM 7117 C C . CYS D 1 189 ? 39.995 -42.975 4.026 1.00 33.03 209 CYS D C 1
ATOM 7118 O O . CYS D 1 189 ? 39.431 -44.048 4.233 1.00 27.68 209 CYS D O 1
ATOM 7121 N N . TYR D 1 190 ? 39.336 -41.858 3.726 1.00 43.11 210 TYR D N 1
ATOM 7122 C CA . TYR D 1 190 ? 37.875 -41.811 3.703 1.00 37.94 210 TYR D CA 1
ATOM 7123 C C . TYR D 1 190 ? 37.305 -41.433 2.336 1.00 37.29 210 TYR D C 1
ATOM 7124 O O . TYR D 1 190 ? 37.845 -40.574 1.639 1.00 45.50 210 TYR D O 1
ATOM 7133 N N . SER D 1 191 ? 36.199 -42.076 1.972 1.00 31.97 211 SER D N 1
ATOM 7134 C CA . SER D 1 191 ? 35.562 -41.866 0.675 1.00 29.77 211 SER D CA 1
ATOM 7135 C C . SER D 1 191 ? 34.940 -40.480 0.549 1.00 36.65 211 SER D C 1
ATOM 7136 O O . SER D 1 191 ? 34.940 -39.884 -0.529 1.00 36.19 211 SER D O 1
ATOM 7139 N N . VAL D 1 192 ? 34.405 -39.976 1.654 1.00 37.26 212 VAL D N 1
ATOM 7140 C CA . VAL D 1 192 ? 33.694 -38.706 1.647 1.00 28.65 212 VAL D CA 1
ATOM 7141 C C . VAL D 1 192 ? 33.872 -37.991 2.982 1.00 28.18 212 VAL D C 1
ATOM 7142 O O . VAL D 1 192 ? 34.122 -38.627 4.006 1.00 26.28 212 VAL D O 1
ATOM 7146 N N . ALA D 1 193 ? 33.750 -36.668 2.968 1.00 26.71 213 ALA D N 1
ATOM 7147 C CA . ALA D 1 193 ? 33.837 -35.884 4.194 1.00 28.38 213 ALA D CA 1
ATOM 7148 C C . ALA D 1 193 ? 32.477 -35.291 4.542 1.00 32.94 213 ALA D C 1
ATOM 7149 O O . ALA D 1 193 ? 31.595 -35.202 3.689 1.00 35.41 213 ALA D O 1
ATOM 7151 N N . GLU D 1 194 ? 32.313 -34.889 5.799 1.00 34.87 214 GLU D N 1
ATOM 7152 C CA . GLU D 1 194 ? 31.045 -34.342 6.273 1.00 34.86 214 GLU D CA 1
ATOM 7153 C C . GLU D 1 194 ? 30.590 -33.164 5.416 1.00 36.99 214 GLU D C 1
ATOM 7154 O O . GLU D 1 194 ? 31.391 -32.303 5.053 1.00 33.53 214 GLU D O 1
ATOM 7160 N N . GLY D 1 195 ? 29.301 -33.133 5.095 1.00 42.77 215 GLY D N 1
ATOM 7161 C CA . GLY D 1 195 ? 28.751 -32.076 4.267 1.00 30.81 215 GLY D CA 1
ATOM 7162 C C . GLY D 1 195 ? 28.852 -32.410 2.792 1.00 39.74 215 GLY D C 1
ATOM 7163 O O . GLY D 1 195 ? 28.447 -31.623 1.935 1.00 50.05 215 GLY D O 1
ATOM 7164 N N . TYR D 1 196 ? 29.403 -33.582 2.498 1.00 30.89 216 TYR D N 1
ATOM 7165 C CA . TYR D 1 196 ? 29.511 -34.058 1.126 1.00 31.80 216 TYR D CA 1
ATOM 7166 C C . TYR D 1 196 ? 28.850 -35.423 0.982 1.00 30.64 216 TYR D C 1
ATOM 7167 O O . TYR D 1 196 ? 28.582 -36.100 1.975 1.00 28.45 216 TYR D O 1
ATOM 7176 N N . TYR D 1 197 ? 28.587 -35.823 -0.257 1.00 31.47 217 TYR D N 1
ATOM 7177 C CA . TYR D 1 197 ? 27.856 -37.057 -0.517 1.00 27.09 217 TYR D CA 1
ATOM 7178 C C . TYR D 1 197 ? 28.703 -38.096 -1.238 1.00 24.46 217 TYR D C 1
ATOM 7179 O O . TYR D 1 197 ? 29.431 -37.776 -2.174 1.00 23.49 217 TYR D O 1
ATOM 7188 N N . SER D 1 198 ? 28.599 -39.343 -0.794 1.00 22.67 218 SER D N 1
ATOM 7189 C CA . SER D 1 198 ? 29.246 -40.456 -1.474 1.00 26.37 218 SER D CA 1
ATOM 7190 C C . SER D 1 198 ? 28.357 -40.963 -2.603 1.00 29.30 218 SER D C 1
ATOM 7191 O O . SER D 1 198 ? 27.131 -40.943 -2.493 1.00 32.27 218 SER D O 1
ATOM 7194 N N . HIS D 1 199 ? 28.978 -41.412 -3.688 1.00 26.83 219 HIS D N 1
ATOM 7195 C CA . HIS D 1 199 ? 28.236 -41.957 -4.819 1.00 28.23 219 HIS D CA 1
ATOM 7196 C C . HIS D 1 199 ? 28.689 -43.377 -5.135 1.00 33.13 219 HIS D C 1
ATOM 7197 O O . HIS D 1 199 ? 29.874 -43.695 -5.036 1.00 38.99 219 HIS D O 1
ATOM 7204 N N . ARG D 1 200 ? 27.742 -44.227 -5.515 1.00 36.76 220 ARG D N 1
ATOM 7205 C CA . ARG D 1 200 ? 28.068 -45.570 -5.978 1.00 36.55 220 ARG D CA 1
ATOM 7206 C C . ARG D 1 200 ? 27.162 -45.999 -7.126 1.00 39.88 220 ARG D C 1
ATOM 7207 O O . ARG D 1 200 ? 25.940 -45.869 -7.051 1.00 41.26 220 ARG D O 1
ATOM 7215 N N . GLU D 1 201 ? 27.776 -46.509 -8.188 1.00 39.84 221 GLU D N 1
ATOM 7216 C CA . GLU D 1 201 ? 27.038 -47.003 -9.340 1.00 39.47 221 GLU D CA 1
ATOM 7217 C C . GLU D 1 201 ? 26.835 -48.507 -9.202 1.00 38.58 221 GLU D C 1
ATOM 7218 O O . GLU D 1 201 ? 27.774 -49.244 -8.901 1.00 42.03 221 GLU D O 1
ATOM 7224 N N . THR D 1 202 ? 25.604 -48.957 -9.425 1.00 35.23 222 THR D N 1
ATOM 7225 C CA . THR D 1 202 ? 25.233 -50.348 -9.180 1.00 39.57 222 THR D CA 1
ATOM 7226 C C . THR D 1 202 ? 26.047 -51.354 -9.994 1.00 43.14 222 THR D C 1
ATOM 7227 O O . THR D 1 202 ? 26.055 -52.546 -9.685 1.00 48.36 222 THR D O 1
ATOM 7231 N N . VAL D 1 203 ? 26.729 -50.876 -11.030 1.00 44.26 223 VAL D N 1
ATOM 7232 C CA . VAL D 1 203 ? 27.556 -51.748 -11.859 1.00 48.35 223 VAL D CA 1
ATOM 7233 C C . VAL D 1 203 ? 29.042 -51.433 -11.718 1.00 49.45 223 VAL D C 1
ATOM 7234 O O . VAL D 1 203 ? 29.855 -52.326 -11.479 1.00 47.93 223 VAL D O 1
ATOM 7238 N N . ASN D 1 204 ? 29.389 -50.158 -11.864 1.00 51.36 224 ASN D N 1
ATOM 7239 C CA . ASN D 1 204 ? 30.787 -49.739 -11.888 1.00 50.88 224 ASN D CA 1
ATOM 7240 C C . ASN D 1 204 ? 31.405 -49.530 -10.506 1.00 42.29 224 ASN D C 1
ATOM 7241 O O . ASN D 1 204 ? 32.625 -49.427 -10.376 1.00 45.06 224 ASN D O 1
ATOM 7246 N N . GLY D 1 205 ? 30.562 -49.464 -9.480 1.00 34.93 225 GLY D N 1
ATOM 7247 C CA . GLY D 1 205 ? 31.038 -49.316 -8.116 1.00 32.67 225 GLY D CA 1
ATOM 7248 C C . GLY D 1 205 ? 31.075 -47.877 -7.635 1.00 38.28 225 GLY D C 1
ATOM 7249 O O . GLY D 1 205 ? 30.614 -46.967 -8.322 1.00 22.33 225 GLY D O 1
ATOM 7250 N N . SER D 1 206 ? 31.633 -47.676 -6.445 1.00 34.60 226 SER D N 1
ATOM 7251 C CA . SER D 1 206 ? 31.713 -46.351 -5.839 1.00 32.24 226 SER D CA 1
ATOM 7252 C C . SER D 1 206 ? 32.667 -45.438 -6.600 1.00 30.82 226 SER D C 1
ATOM 7253 O O . SER D 1 206 ? 33.685 -45.889 -7.123 1.00 25.69 226 SER D O 1
ATOM 7256 N N . TRP D 1 207 ? 32.332 -44.152 -6.657 1.00 36.09 227 TRP D N 1
ATOM 7257 C CA . TRP D 1 207 ? 33.200 -43.160 -7.283 1.00 30.82 227 TRP D CA 1
ATOM 7258 C C . TRP D 1 207 ? 34.586 -43.186 -6.654 1.00 28.41 227 TRP D C 1
ATOM 7259 O O . TRP D 1 207 ? 35.599 -43.115 -7.350 1.00 31.60 227 TRP D O 1
ATOM 7270 N N . TYR D 1 208 ? 34.619 -43.280 -5.329 1.00 33.86 228 TYR D N 1
ATOM 7271 C CA . TYR D 1 208 ? 35.869 -43.267 -4.580 1.00 32.95 228 TYR D CA 1
ATOM 7272 C C . TYR D 1 208 ? 36.751 -44.454 -4.949 1.00 35.40 228 TYR D C 1
ATOM 7273 O O . TYR D 1 208 ? 37.918 -44.285 -5.303 1.00 25.60 228 TYR D O 1
ATOM 7282 N N . ILE D 1 209 ? 36.184 -45.654 -4.875 1.00 38.48 229 ILE D N 1
ATOM 7283 C CA . ILE D 1 209 ? 36.933 -46.875 -5.151 1.00 28.31 229 ILE D CA 1
ATOM 7284 C C . ILE D 1 209 ? 37.402 -46.958 -6.604 1.00 31.89 229 ILE D C 1
ATOM 7285 O O . ILE D 1 209 ? 38.520 -47.396 -6.875 1.00 38.50 229 ILE D O 1
ATOM 7290 N N . GLN D 1 210 ? 36.550 -46.537 -7.535 1.00 33.74 230 GLN D N 1
ATOM 7291 C CA . GLN D 1 210 ? 36.928 -46.501 -8.944 1.00 37.57 230 GLN D CA 1
ATOM 7292 C C . GLN D 1 210 ? 38.178 -45.655 -9.137 1.00 39.46 230 GLN D C 1
ATOM 7293 O O . GLN D 1 210 ? 39.190 -46.130 -9.652 1.00 44.42 230 GLN D O 1
ATOM 7299 N N . ASP D 1 211 ? 38.097 -44.396 -8.720 1.00 34.33 231 ASP D N 1
ATOM 7300 C CA . ASP D 1 211 ? 39.205 -43.463 -8.884 1.00 30.23 231 ASP D CA 1
ATOM 7301 C C . ASP D 1 211 ? 40.461 -43.926 -8.151 1.00 31.20 231 ASP D C 1
ATOM 7302 O O . ASP D 1 211 ? 41.564 -43.847 -8.691 1.00 35.58 231 ASP D O 1
ATOM 7307 N N . LEU D 1 212 ? 40.294 -44.411 -6.924 1.00 22.49 232 LEU D N 1
ATOM 7308 C CA . LEU D 1 212 ? 41.425 -44.924 -6.157 1.00 21.61 232 LEU D CA 1
ATOM 7309 C C . LEU D 1 212 ? 42.108 -46.065 -6.899 1.00 30.74 232 LEU D C 1
ATOM 7310 O O . LEU D 1 212 ? 43.335 -46.123 -6.971 1.00 35.82 232 LEU D O 1
ATOM 7315 N N . CYS D 1 213 ? 41.306 -46.969 -7.450 1.00 27.34 233 CYS D N 1
ATOM 7316 C CA . CYS D 1 213 ? 41.835 -48.126 -8.162 1.00 24.70 233 CYS D CA 1
ATOM 7317 C C . CYS D 1 213 ? 42.486 -47.747 -9.490 1.00 26.46 233 CYS D C 1
ATOM 7318 O O . CYS D 1 213 ? 43.435 -48.398 -9.926 1.00 25.40 233 CYS D O 1
ATOM 7321 N N . GLU D 1 214 ? 41.980 -46.699 -10.134 1.00 24.41 234 GLU D N 1
ATOM 7322 C CA . GLU D 1 214 ? 42.579 -46.230 -11.379 1.00 23.05 234 GLU D CA 1
ATOM 7323 C C . GLU D 1 214 ? 43.943 -45.603 -11.120 1.00 30.17 234 GLU D C 1
ATOM 7324 O O . GLU D 1 214 ? 44.872 -45.766 -11.911 1.00 35.92 234 GLU D O 1
ATOM 7330 N N . MET D 1 215 ? 44.055 -44.879 -10.012 1.00 26.60 235 MET D N 1
ATOM 7331 C CA . MET D 1 215 ? 45.316 -44.249 -9.641 1.00 32.69 235 MET D CA 1
ATOM 7332 C C . MET D 1 215 ? 46.300 -45.279 -9.097 1.00 36.77 235 MET D C 1
ATOM 7333 O O . MET D 1 215 ? 47.510 -45.144 -9.274 1.00 37.86 235 MET D O 1
ATOM 7338 N N . LEU D 1 216 ? 45.781 -46.307 -8.432 1.00 33.27 236 LEU D N 1
ATOM 7339 C CA . LEU D 1 216 ? 46.627 -47.392 -7.949 1.00 30.03 236 LEU D CA 1
ATOM 7340 C C . LEU D 1 216 ? 47.274 -48.116 -9.124 1.00 32.30 236 LEU D C 1
ATOM 7341 O O . LEU D 1 216 ? 48.471 -48.400 -9.108 1.00 39.99 236 LEU D O 1
ATOM 7346 N N . GLY D 1 217 ? 46.477 -48.401 -10.148 1.00 26.48 237 GLY D N 1
ATOM 7347 C CA . GLY D 1 217 ? 46.961 -49.108 -11.319 1.00 28.45 237 GLY D CA 1
ATOM 7348 C C . GLY D 1 217 ? 48.021 -48.355 -12.101 1.00 32.42 237 GLY D C 1
ATOM 7349 O O . GLY D 1 217 ? 48.977 -48.953 -12.594 1.00 29.07 237 GLY D O 1
ATOM 7350 N N . LYS D 1 218 ? 47.858 -47.041 -12.212 1.00 34.65 238 LYS D N 1
ATOM 7351 C CA . LYS D 1 218 ? 48.762 -46.228 -13.020 1.00 36.13 238 LYS D CA 1
ATOM 7352 C C . LYS D 1 218 ? 49.971 -45.717 -12.241 1.00 32.97 238 LYS D C 1
ATOM 7353 O O . LYS D 1 218 ? 51.074 -45.637 -12.781 1.00 28.14 238 LYS D O 1
ATOM 7359 N N . TYR D 1 219 ? 49.764 -45.372 -10.974 1.00 33.90 239 TYR D N 1
ATOM 7360 C CA . TYR D 1 219 ? 50.787 -44.657 -10.218 1.00 31.26 239 TYR D CA 1
ATOM 7361 C C . TYR D 1 219 ? 51.170 -45.315 -8.893 1.00 29.47 239 TYR D C 1
ATOM 7362 O O . TYR D 1 219 ? 52.129 -44.897 -8.246 1.00 32.95 239 TYR D O 1
ATOM 7371 N N . GLY D 1 220 ? 50.425 -46.340 -8.494 1.00 25.23 240 GLY D N 1
ATOM 7372 C CA . GLY D 1 220 ? 50.671 -47.010 -7.229 1.00 25.23 240 GLY D CA 1
ATOM 7373 C C . GLY D 1 220 ? 52.116 -47.422 -7.018 1.00 30.69 240 GLY D C 1
ATOM 7374 O O . GLY D 1 220 ? 52.672 -47.241 -5.935 1.00 23.21 240 GLY D O 1
ATOM 7375 N N . SER D 1 221 ? 52.731 -47.972 -8.060 1.00 32.53 241 SER D N 1
ATOM 7376 C CA . SER D 1 221 ? 54.084 -48.509 -7.956 1.00 35.97 241 SER D CA 1
ATOM 7377 C C . SER D 1 221 ? 55.168 -47.436 -8.060 1.00 35.92 241 SER D C 1
ATOM 7378 O O . SER D 1 221 ? 56.357 -47.753 -8.070 1.00 31.41 241 SER D O 1
ATOM 7381 N N . SER D 1 222 ? 54.762 -46.172 -8.130 1.00 35.01 242 SER D N 1
ATOM 7382 C CA . SER D 1 222 ? 55.725 -45.085 -8.291 1.00 36.11 242 SER D CA 1
ATOM 7383 C C . SER D 1 222 ? 55.497 -43.910 -7.336 1.00 37.46 242 SER D C 1
ATOM 7384 O O . SER D 1 222 ? 56.390 -43.545 -6.573 1.00 36.56 242 SER D O 1
ATOM 7387 N N . LEU D 1 223 ? 54.306 -43.323 -7.383 1.00 36.47 243 LEU D N 1
ATOM 7388 C CA . LEU D 1 223 ? 53.988 -42.162 -6.554 1.00 42.53 243 LEU D CA 1
ATOM 7389 C C . LEU D 1 223 ? 54.026 -42.462 -5.058 1.00 38.32 243 LEU D C 1
ATOM 7390 O O . LEU D 1 223 ? 53.735 -43.578 -4.632 1.00 40.17 243 LEU D O 1
ATOM 7395 N N . GLU D 1 224 ? 54.385 -41.454 -4.267 1.00 30.32 244 GLU D N 1
ATOM 7396 C CA . GLU D 1 224 ? 54.252 -41.540 -2.819 1.00 27.10 244 GLU D CA 1
ATOM 7397 C C . GLU D 1 224 ? 52.759 -41.625 -2.526 1.00 25.31 244 GLU D C 1
ATOM 7398 O O . GLU D 1 224 ? 51.961 -40.944 -3.169 1.00 27.01 244 GLU D O 1
ATOM 7404 N N . PHE D 1 225 ? 52.380 -42.458 -1.563 1.00 24.47 245 PHE D N 1
ATOM 7405 C CA . PHE D 1 225 ? 50.976 -42.834 -1.406 1.00 27.24 245 PHE D CA 1
ATOM 7406 C C . PHE D 1 225 ? 50.017 -41.684 -1.084 1.00 31.85 245 PHE D C 1
ATOM 7407 O O . PHE D 1 225 ? 48.890 -41.664 -1.580 1.00 34.75 245 PHE D O 1
ATOM 7415 N N . THR D 1 226 ? 50.449 -40.734 -0.260 1.00 33.06 246 THR D N 1
ATOM 7416 C CA . THR D 1 226 ? 49.586 -39.605 0.086 1.00 28.18 246 THR D CA 1
ATOM 7417 C C . THR D 1 226 ? 49.422 -38.651 -1.093 1.00 29.90 246 THR D C 1
ATOM 7418 O O . THR D 1 226 ? 48.444 -37.907 -1.168 1.00 33.35 246 THR D O 1
ATOM 7422 N N . GLU D 1 227 ? 50.381 -38.674 -2.013 1.00 21.83 247 GLU D N 1
ATOM 7423 C CA . GLU D 1 227 ? 50.292 -37.846 -3.210 1.00 40.69 247 GLU D CA 1
ATOM 7424 C C . GLU D 1 227 ? 49.411 -38.511 -4.261 1.00 38.78 247 GLU D C 1
ATOM 7425 O O . GLU D 1 227 ? 48.814 -37.837 -5.101 1.00 39.93 247 GLU D O 1
ATOM 7431 N N . LEU D 1 228 ? 49.329 -39.835 -4.203 1.00 21.32 248 LEU D N 1
ATOM 7432 C CA . LEU D 1 228 ? 48.401 -40.576 -5.045 1.00 27.79 248 LEU D CA 1
ATOM 7433 C C . LEU D 1 228 ? 46.985 -40.380 -4.518 1.00 30.93 248 LEU D C 1
ATOM 7434 O O . LEU D 1 228 ? 46.034 -40.266 -5.290 1.00 32.58 248 LEU D O 1
ATOM 7439 N N . LEU D 1 229 ? 46.855 -40.339 -3.196 1.00 26.12 249 LEU D N 1
ATOM 7440 C CA . LEU D 1 229 ? 45.564 -40.102 -2.559 1.00 26.48 249 LEU D CA 1
ATOM 7441 C C . LEU D 1 229 ? 45.042 -38.708 -2.881 1.00 24.90 249 LEU D C 1
ATOM 7442 O O . LEU D 1 229 ? 43.836 -38.503 -3.020 1.00 27.40 249 LEU D O 1
ATOM 7447 N N . THR D 1 230 ? 45.957 -37.750 -2.997 1.00 22.92 250 THR D N 1
ATOM 7448 C CA . THR D 1 230 ? 45.591 -36.389 -3.364 1.00 23.48 250 THR D CA 1
ATOM 7449 C C . THR D 1 230 ? 45.033 -36.354 -4.783 1.00 28.05 250 THR D C 1
ATOM 7450 O O . THR D 1 230 ? 44.155 -35.550 -5.096 1.00 28.82 250 THR D O 1
ATOM 7454 N N . LEU D 1 231 ? 45.544 -37.235 -5.639 1.00 34.15 251 LEU D N 1
ATOM 7455 C CA . LEU D 1 231 ? 45.025 -37.364 -6.995 1.00 32.53 251 LEU D CA 1
ATOM 7456 C C . LEU D 1 231 ? 43.574 -37.824 -6.956 1.00 31.14 251 LEU D C 1
ATOM 7457 O O . LEU D 1 231 ? 42.719 -37.277 -7.651 1.00 35.14 251 LEU D O 1
ATOM 7462 N N . VAL D 1 232 ? 43.307 -38.837 -6.138 1.00 27.98 252 VAL D N 1
ATOM 7463 C CA . VAL D 1 232 ? 41.955 -39.352 -5.971 1.00 22.53 252 VAL D CA 1
ATOM 7464 C C . VAL D 1 232 ? 41.022 -38.248 -5.485 1.00 28.40 252 VAL D C 1
ATOM 7465 O O . VAL D 1 232 ? 39.864 -38.177 -5.894 1.00 33.54 252 VAL D O 1
ATOM 7469 N N . ASN D 1 233 ? 41.536 -37.386 -4.612 1.00 23.96 253 ASN D N 1
ATOM 7470 C CA . ASN D 1 233 ? 40.789 -36.220 -4.158 1.00 24.50 253 ASN D CA 1
ATOM 7471 C C . ASN D 1 233 ? 40.328 -35.367 -5.331 1.00 29.62 253 ASN D C 1
ATOM 7472 O O . ASN D 1 233 ? 39.159 -34.993 -5.419 1.00 33.36 253 ASN D O 1
ATOM 7477 N N . ARG D 1 234 ? 41.257 -35.065 -6.231 1.00 31.20 254 ARG D N 1
ATOM 7478 C CA . ARG D 1 234 ? 40.958 -34.234 -7.390 1.00 34.14 254 ARG D CA 1
ATOM 7479 C C . ARG D 1 234 ? 39.956 -34.918 -8.312 1.00 37.39 254 ARG D C 1
ATOM 7480 O O . ARG D 1 234 ? 38.925 -34.343 -8.660 1.00 42.51 254 ARG D O 1
ATOM 7488 N N . LYS D 1 235 ? 40.264 -36.152 -8.698 1.00 33.05 255 LYS D N 1
ATOM 7489 C CA . LYS D 1 235 ? 39.416 -36.908 -9.611 1.00 36.84 255 LYS D CA 1
ATOM 7490 C C . LYS D 1 235 ? 37.976 -36.978 -9.111 1.00 36.70 255 LYS D C 1
ATOM 7491 O O . LYS D 1 235 ? 37.042 -36.627 -9.832 1.00 40.96 255 LYS D O 1
ATOM 7497 N N . VAL D 1 236 ? 37.802 -37.427 -7.872 1.00 25.07 256 VAL D N 1
ATOM 7498 C CA . VAL D 1 236 ? 36.474 -37.532 -7.276 1.00 28.67 256 VAL D CA 1
ATOM 7499 C C . VAL D 1 236 ? 35.780 -36.175 -7.193 1.00 28.53 256 VAL D C 1
ATOM 7500 O O . VAL D 1 236 ? 34.602 -36.051 -7.526 1.00 27.73 256 VAL D O 1
ATOM 7504 N N . SER D 1 237 ? 36.516 -35.158 -6.752 1.00 28.19 257 SER D N 1
ATOM 7505 C CA . SER D 1 237 ? 35.949 -33.824 -6.582 1.00 38.19 257 SER D CA 1
ATOM 7506 C C . SER D 1 237 ? 35.572 -33.198 -7.921 1.00 39.64 257 SER D C 1
ATOM 7507 O O . SER D 1 237 ? 34.858 -32.196 -7.966 1.00 42.45 257 SER D O 1
ATOM 7510 N N . GLN D 1 238 ? 36.056 -33.790 -9.008 1.00 39.60 258 GLN D N 1
ATOM 7511 C CA . GLN D 1 238 ? 35.801 -33.263 -10.344 1.00 43.09 258 GLN D CA 1
ATOM 7512 C C . GLN D 1 238 ? 34.635 -33.960 -11.037 1.00 39.69 258 GLN D C 1
ATOM 7513 O O . GLN D 1 238 ? 34.121 -33.470 -12.043 1.00 39.06 258 GLN D O 1
ATOM 7519 N N . ARG D 1 239 ? 34.223 -35.104 -10.502 1.00 44.94 259 ARG D N 1
ATOM 7520 C CA . ARG D 1 239 ? 33.076 -35.820 -11.047 1.00 47.35 259 ARG D CA 1
ATOM 7521 C C . ARG D 1 239 ? 31.831 -34.944 -10.986 1.00 55.34 259 ARG D C 1
ATOM 7522 O O . ARG D 1 239 ? 31.395 -34.538 -9.908 1.00 54.40 259 ARG D O 1
ATOM 7530 N N . ARG D 1 240 ? 31.267 -34.656 -12.153 1.00 56.24 260 ARG D N 1
ATOM 7531 C CA . ARG D 1 240 ? 30.153 -33.722 -12.259 1.00 62.24 260 ARG D CA 1
ATOM 7532 C C . ARG D 1 240 ? 28.852 -34.274 -11.685 1.00 66.71 260 ARG D C 1
ATOM 7533 O O . ARG D 1 240 ? 28.478 -35.418 -11.941 1.00 60.28 260 ARG D O 1
ATOM 7541 N N . VAL D 1 241 ? 28.173 -33.442 -10.903 1.00 77.17 261 VAL D N 1
ATOM 7542 C CA . VAL D 1 241 ? 26.848 -33.757 -10.389 1.00 85.01 261 VAL D CA 1
ATOM 7543 C C . VAL D 1 241 ? 25.885 -32.670 -10.853 1.00 97.90 261 VAL D C 1
ATOM 7544 O O . VAL D 1 241 ? 24.975 -32.274 -10.125 1.00 98.10 261 VAL D O 1
ATOM 7548 N N . ASP D 1 242 ? 26.097 -32.199 -12.079 1.00 108.10 262 ASP D N 1
ATOM 7549 C CA . ASP D 1 242 ? 25.388 -31.034 -12.601 1.00 118.74 262 ASP D CA 1
ATOM 7550 C C . ASP D 1 242 ? 24.230 -31.384 -13.539 1.00 126.15 262 ASP D C 1
ATOM 7551 O O . ASP D 1 242 ? 23.169 -30.764 -13.478 1.00 126.41 262 ASP D O 1
ATOM 7556 N N . PHE D 1 243 ? 24.443 -32.365 -14.412 1.00 132.71 263 PHE D N 1
ATOM 7557 C CA . PHE D 1 243 ? 23.400 -32.834 -15.319 1.00 139.80 263 PHE D CA 1
ATOM 7558 C C . PHE D 1 243 ? 23.009 -34.260 -14.965 1.00 144.26 263 PHE D C 1
ATOM 7559 O O . PHE D 1 243 ? 23.424 -35.211 -15.631 1.00 144.36 263 PHE D O 1
ATOM 7567 N N . CYS D 1 244 ? 22.210 -34.406 -13.914 1.00 146.34 264 CYS D N 1
ATOM 7568 C CA . CYS D 1 244 ? 21.823 -35.726 -13.439 1.00 145.52 264 CYS D CA 1
ATOM 7569 C C . CYS D 1 244 ? 20.519 -36.203 -14.057 1.00 148.60 264 CYS D C 1
ATOM 7570 O O . CYS D 1 244 ? 19.591 -35.421 -14.258 1.00 152.79 264 CYS D O 1
ATOM 7573 N N . LYS D 1 245 ? 20.459 -37.495 -14.357 1.00 146.01 265 LYS D N 1
ATOM 7574 C CA . LYS D 1 245 ? 19.202 -38.130 -14.725 1.00 146.59 265 LYS D CA 1
ATOM 7575 C C . LYS D 1 245 ? 18.355 -38.256 -13.473 1.00 145.67 265 LYS D C 1
ATOM 7576 O O . LYS D 1 245 ? 17.126 -38.386 -13.532 1.00 148.01 265 LYS D O 1
ATOM 7582 N N . ASP D 1 246 ? 19.039 -38.226 -12.335 1.00 141.86 266 ASP D N 1
ATOM 7583 C CA . ASP D 1 246 ? 18.375 -38.214 -11.047 1.00 143.42 266 ASP D CA 1
ATOM 7584 C C . ASP D 1 246 ? 18.538 -36.845 -10.385 1.00 139.44 266 ASP D C 1
ATOM 7585 O O . ASP D 1 246 ? 19.435 -36.653 -9.552 1.00 135.42 266 ASP D O 1
ATOM 7590 N N . PRO D 1 247 ? 17.639 -35.897 -10.731 1.00 139.50 267 PRO D N 1
ATOM 7591 C CA . PRO D 1 247 ? 17.819 -34.485 -10.380 1.00 138.32 267 PRO D CA 1
ATOM 7592 C C . PRO D 1 247 ? 17.690 -34.261 -8.887 1.00 136.67 267 PRO D C 1
ATOM 7593 O O . PRO D 1 247 ? 17.865 -33.149 -8.402 1.00 135.53 267 PRO D O 1
ATOM 7597 N N . SER D 1 248 ? 17.369 -35.327 -8.172 1.00 134.53 268 SER D N 1
ATOM 7598 C CA . SER D 1 248 ? 17.362 -35.282 -6.733 1.00 127.28 268 SER D CA 1
ATOM 7599 C C . SER D 1 248 ? 18.764 -34.968 -6.264 1.00 115.87 268 SER D C 1
ATOM 7600 O O . SER D 1 248 ? 18.950 -34.344 -5.222 1.00 111.45 268 SER D O 1
ATOM 7603 N N . ALA D 1 249 ? 19.754 -35.428 -7.025 1.00 111.24 269 ALA D N 1
ATOM 7604 C CA . ALA D 1 249 ? 21.141 -35.331 -6.590 1.00 104.91 269 ALA D CA 1
ATOM 7605 C C . ALA D 1 249 ? 21.978 -34.347 -7.401 1.00 106.38 269 ALA D C 1
ATOM 7606 O O . ALA D 1 249 ? 23.166 -34.574 -7.615 1.00 102.28 269 ALA D O 1
ATOM 7608 N N . ILE D 1 250 ? 21.367 -33.252 -7.839 1.00 110.77 270 ILE D N 1
ATOM 7609 C CA . ILE D 1 250 ? 22.110 -32.200 -8.521 1.00 110.24 270 ILE D CA 1
ATOM 7610 C C . ILE D 1 250 ? 22.776 -31.287 -7.504 1.00 106.73 270 ILE D C 1
ATOM 7611 O O . ILE D 1 250 ? 22.111 -30.730 -6.631 1.00 111.48 270 ILE D O 1
ATOM 7616 N N . GLY D 1 251 ? 24.090 -31.137 -7.616 1.00 95.25 271 GLY D N 1
ATOM 7617 C CA . GLY D 1 251 ? 24.830 -30.280 -6.712 1.00 87.20 271 GLY D CA 1
ATOM 7618 C C . GLY D 1 251 ? 25.256 -30.985 -5.439 1.00 79.49 271 GLY D C 1
ATOM 7619 O O . GLY D 1 251 ? 25.695 -30.345 -4.484 1.00 79.67 271 GLY D O 1
ATOM 7620 N N . LYS D 1 252 ? 25.118 -32.306 -5.419 1.00 71.86 272 LYS D N 1
ATOM 7621 C CA . LYS D 1 252 ? 25.607 -33.101 -4.298 1.00 59.39 272 LYS D CA 1
ATOM 7622 C C . LYS D 1 252 ? 27.017 -33.594 -4.595 1.00 55.39 272 LYS D C 1
ATOM 7623 O O . LYS D 1 252 ? 27.213 -34.703 -5.094 1.00 61.40 272 LYS D O 1
ATOM 7629 N N . LYS D 1 253 ? 27.995 -32.750 -4.283 1.00 48.83 273 LYS D N 1
ATOM 7630 C CA . LYS D 1 253 ? 29.385 -32.994 -4.642 1.00 44.49 273 LYS D CA 1
ATOM 7631 C C . LYS D 1 253 ? 30.060 -33.972 -3.687 1.00 41.27 273 LYS D C 1
ATOM 7632 O O . LYS D 1 253 ? 29.749 -34.009 -2.496 1.00 40.12 273 LYS D O 1
ATOM 7638 N N . GLN D 1 254 ? 30.987 -34.762 -4.218 1.00 40.43 274 GLN D N 1
ATOM 7639 C CA . GLN D 1 254 ? 31.748 -35.695 -3.398 1.00 35.21 274 GLN D CA 1
ATOM 7640 C C . GLN D 1 254 ? 33.211 -35.285 -3.310 1.00 35.11 274 GLN D C 1
ATOM 7641 O O . GLN D 1 254 ? 33.892 -35.150 -4.326 1.00 32.66 274 GLN D O 1
ATOM 7647 N N . VAL D 1 255 ? 33.686 -35.078 -2.087 1.00 33.09 275 VAL D N 1
ATOM 7648 C CA . VAL D 1 255 ? 35.098 -34.819 -1.852 1.00 34.70 275 VAL D CA 1
ATOM 7649 C C . VAL D 1 255 ? 35.615 -35.771 -0.785 1.00 34.82 275 VAL D C 1
ATOM 7650 O O . VAL D 1 255 ? 35.099 -35.796 0.333 1.00 30.74 275 VAL D O 1
ATOM 7654 N N . PRO D 1 256 ? 36.629 -36.574 -1.134 1.00 33.38 276 PRO D N 1
ATOM 7655 C CA . PRO D 1 256 ? 37.240 -37.500 -0.179 1.00 28.66 276 PRO D CA 1
ATOM 7656 C C . PRO D 1 256 ? 38.216 -36.771 0.729 1.00 28.83 276 PRO D C 1
ATOM 7657 O O . PRO D 1 256 ? 38.333 -35.547 0.667 1.00 27.26 276 PRO D O 1
ATOM 7661 N N . CYS D 1 257 ? 38.915 -37.529 1.563 1.00 26.06 277 CYS D N 1
ATOM 7662 C CA . CYS D 1 257 ? 39.938 -36.972 2.431 1.00 25.58 277 CYS D CA 1
ATOM 7663 C C . CYS D 1 257 ? 40.703 -38.103 3.092 1.00 17.88 277 CYS D C 1
ATOM 7664 O O . CYS D 1 257 ? 40.225 -39.236 3.154 1.00 42.92 277 CYS D O 1
ATOM 7667 N N . PHE D 1 258 ? 41.898 -37.795 3.576 1.00 20.20 278 PHE D N 1
ATOM 7668 C CA . PHE D 1 258 ? 42.657 -38.752 4.363 1.00 22.41 278 PHE D CA 1
ATOM 7669 C C . PHE D 1 258 ? 43.285 -38.066 5.567 1.00 24.29 278 PHE D C 1
ATOM 7670 O O . PHE D 1 258 ? 43.814 -36.959 5.462 1.00 26.81 278 PHE D O 1
ATOM 7678 N N . ALA D 1 259 ? 43.193 -38.721 6.718 1.00 25.31 279 ALA D N 1
ATOM 7679 C CA . ALA D 1 259 ? 43.840 -38.240 7.927 1.00 17.82 279 ALA D CA 1
ATOM 7680 C C . ALA D 1 259 ? 45.147 -38.996 8.089 1.00 23.92 279 ALA D C 1
ATOM 7681 O O . ALA D 1 259 ? 45.154 -40.224 8.167 1.00 29.03 279 ALA D O 1
ATOM 7683 N N . SER D 1 260 ? 46.254 -38.265 8.130 1.00 24.28 280 SER D N 1
ATOM 7684 C CA . SER D 1 260 ? 47.564 -38.898 8.140 1.00 30.09 280 SER D CA 1
ATOM 7685 C C . SER D 1 260 ? 48.300 -38.724 9.461 1.00 29.39 280 SER D C 1
ATOM 7686 O O . SER D 1 260 ? 48.424 -37.615 9.980 1.00 34.38 280 SER D O 1
ATOM 7689 N N . MET D 1 261 ? 48.778 -39.838 10.002 1.00 21.46 281 MET D N 1
ATOM 7690 C CA . MET D 1 261 ? 49.676 -39.807 11.144 1.00 25.81 281 MET D CA 1
ATOM 7691 C C . MET D 1 261 ? 50.932 -40.597 10.800 1.00 29.62 281 MET D C 1
ATOM 7692 O O . MET D 1 261 ? 51.606 -41.137 11.676 1.00 31.09 281 MET D O 1
ATOM 7697 N N . LEU D 1 262 ? 51.230 -40.658 9.505 1.00 26.89 282 LEU D N 1
ATOM 7698 C CA . LEU D 1 262 ? 52.464 -41.263 9.026 1.00 28.84 282 LEU D CA 1
ATOM 7699 C C . LEU D 1 262 ? 53.633 -40.362 9.399 1.00 35.47 282 LEU D C 1
ATOM 7700 O O . LEU D 1 262 ? 53.459 -39.160 9.604 1.00 44.54 282 LEU D O 1
ATOM 7705 N N . THR D 1 263 ? 54.824 -40.943 9.488 1.00 25.81 283 THR D N 1
ATOM 7706 C CA . THR D 1 263 ? 56.003 -40.200 9.913 1.00 31.25 283 THR D CA 1
ATOM 7707 C C . THR D 1 263 ? 57.105 -40.260 8.863 1.00 39.15 283 THR D C 1
ATOM 7708 O O . THR D 1 263 ? 58.173 -39.671 9.032 1.00 39.23 283 THR D O 1
ATOM 7712 N N . LYS D 1 264 ? 56.836 -40.977 7.778 1.00 41.26 284 LYS D N 1
ATOM 7713 C CA . LYS D 1 264 ? 57.808 -41.148 6.707 1.00 39.27 284 LYS D CA 1
ATOM 7714 C C . LYS D 1 264 ? 57.108 -41.167 5.356 1.00 36.38 284 LYS D C 1
ATOM 7715 O O . LYS D 1 264 ? 55.887 -41.300 5.283 1.00 34.81 284 LYS D O 1
ATOM 7721 N N . LYS D 1 265 ? 57.884 -41.033 4.286 1.00 32.82 285 LYS D N 1
ATOM 7722 C CA . LYS D 1 265 ? 57.345 -41.182 2.942 1.00 31.21 285 LYS D CA 1
ATOM 7723 C C . LYS D 1 265 ? 56.948 -42.633 2.723 1.00 31.81 285 LYS D C 1
ATOM 7724 O O . LYS D 1 265 ? 57.568 -43.543 3.274 1.00 26.87 285 LYS D O 1
ATOM 7730 N N . LEU D 1 266 ? 55.914 -42.848 1.919 1.00 37.06 286 LEU D N 1
ATOM 7731 C CA . LEU D 1 266 ? 55.426 -44.196 1.669 1.00 33.55 286 LEU D CA 1
ATOM 7732 C C . LEU D 1 266 ? 55.346 -44.512 0.181 1.00 34.02 286 LEU D C 1
ATOM 7733 O O . LEU D 1 266 ? 54.526 -43.948 -0.544 1.00 37.63 286 LEU D O 1
ATOM 7738 N N . HIS D 1 267 ? 56.206 -45.419 -0.267 1.00 32.72 287 HIS D N 1
ATOM 7739 C CA . HIS D 1 267 ? 56.183 -45.881 -1.647 1.00 24.26 287 HIS D CA 1
ATOM 7740 C C . HIS D 1 267 ? 55.914 -47.376 -1.702 1.00 22.12 287 HIS D C 1
ATOM 7741 O O . HIS D 1 267 ? 56.331 -48.124 -0.819 1.00 19.53 287 HIS D O 1
ATOM 7748 N N . PHE D 1 268 ? 55.208 -47.805 -2.741 1.00 26.76 288 PHE D N 1
ATOM 7749 C CA . PHE D 1 268 ? 55.035 -49.224 -3.000 1.00 34.38 288 PHE D CA 1
ATOM 7750 C C . PHE D 1 268 ? 55.786 -49.601 -4.271 1.00 33.22 288 PHE D C 1
ATOM 7751 O O . PHE D 1 268 ? 55.191 -50.100 -5.226 1.00 32.85 288 PHE D O 1
ATOM 7759 N N . PHE D 1 269 ? 57.091 -49.344 -4.287 1.00 29.45 289 PHE D N 1
ATOM 7760 C CA . PHE D 1 269 ? 57.922 -49.747 -5.414 1.00 30.29 289 PHE D CA 1
ATOM 7761 C C . PHE D 1 269 ? 57.835 -51.257 -5.580 1.00 28.16 289 PHE D C 1
ATOM 7762 O O . PHE D 1 269 ? 57.649 -51.979 -4.602 1.00 30.86 289 PHE D O 1
ATOM 7770 N N . PRO D 1 270 ? 57.968 -51.739 -6.823 1.00 27.21 290 PRO D N 1
ATOM 7771 C CA . PRO D 1 270 ? 57.993 -53.182 -7.086 1.00 27.97 290 PRO D CA 1
ATOM 7772 C C . PRO D 1 270 ? 59.086 -53.857 -6.265 1.00 34.09 290 PRO D C 1
ATOM 7773 O O . PRO D 1 270 ? 60.186 -53.318 -6.158 1.00 41.27 290 PRO D O 1
ATOM 7777 N N . LYS D 1 271 ? 58.779 -55.012 -5.687 1.00 32.69 291 LYS D N 1
ATOM 7778 C CA . LYS D 1 271 ? 59.732 -55.716 -4.839 1.00 33.80 291 LYS D CA 1
ATOM 7779 C C . LYS D 1 271 ? 60.680 -56.592 -5.652 1.00 37.23 291 LYS D C 1
ATOM 7780 O O . LYS D 1 271 ? 60.368 -56.986 -6.775 1.00 39.41 291 LYS D O 1
ATOM 7786 N N . SER D 1 272 ? 61.840 -56.888 -5.075 1.00 30.00 292 SER D N 1
ATOM 7787 C CA . SER D 1 272 ? 62.851 -57.705 -5.734 1.00 30.00 292 SER D CA 1
ATOM 7788 C C . SER D 1 272 ? 63.628 -56.895 -6.765 1.00 30.00 292 SER D C 1
ATOM 7789 O O . SER D 1 272 ? 64.418 -56.020 -6.412 1.00 30.00 292 SER D O 1
ATOM 7792 N N . ARG E 2 7 ? 25.420 -11.504 10.126 1.00 76.85 39 ARG E N 1
ATOM 7793 C CA . ARG E 2 7 ? 26.067 -10.867 11.267 1.00 71.84 39 ARG E CA 1
ATOM 7794 C C . ARG E 2 7 ? 26.236 -11.836 12.433 1.00 59.51 39 ARG E C 1
ATOM 7795 O O . ARG E 2 7 ? 26.050 -13.044 12.281 1.00 57.06 39 ARG E O 1
ATOM 7803 N N . LEU E 2 8 ? 26.585 -11.297 13.596 1.00 51.46 40 LEU E N 1
ATOM 7804 C CA . LEU E 2 8 ? 26.877 -12.116 14.767 1.00 50.19 40 LEU E CA 1
ATOM 7805 C C . LEU E 2 8 ? 25.609 -12.639 15.434 1.00 49.24 40 LEU E C 1
ATOM 7806 O O . LEU E 2 8 ? 24.585 -11.956 15.469 1.00 53.72 40 LEU E O 1
ATOM 7811 N N . HIS E 2 9 ? 25.686 -13.855 15.964 1.00 43.14 41 HIS E N 1
ATOM 7812 C CA . HIS E 2 9 ? 24.544 -14.469 16.629 1.00 38.90 41 HIS E CA 1
ATOM 7813 C C . HIS E 2 9 ? 24.974 -15.363 17.788 1.00 38.67 41 HIS E C 1
ATOM 7814 O O . HIS E 2 9 ? 25.812 -16.248 17.625 1.00 41.72 41 HIS E O 1
ATOM 7821 N N . CYS E 2 10 ? 24.388 -15.132 18.957 1.00 36.12 42 CYS E N 1
ATOM 7822 C CA . CYS E 2 10 ? 24.636 -15.991 20.103 1.00 36.73 42 CYS E CA 1
ATOM 7823 C C . CYS E 2 10 ? 23.741 -17.220 20.010 1.00 38.83 42 CYS E C 1
ATOM 7824 O O . CYS E 2 10 ? 22.533 -17.103 19.806 1.00 39.88 42 CYS E O 1
ATOM 7827 N N . VAL E 2 11 ? 24.337 -18.397 20.160 1.00 41.21 43 VAL E N 1
ATOM 7828 C CA . VAL E 2 11 ? 23.584 -19.642 20.103 1.00 43.38 43 VAL E CA 1
ATOM 7829 C C . VAL E 2 11 ? 23.311 -20.153 21.514 1.00 41.42 43 VAL E C 1
ATOM 7830 O O . VAL E 2 11 ? 22.394 -20.957 21.737 1.00 43.94 43 VAL E O 1
ATOM 7834 N N . GLU E 2 12 ? 24.102 -19.671 22.469 1.00 37.04 44 GLU E N 1
ATOM 7835 C CA . GLU E 2 12 ? 23.903 -20.031 23.866 1.00 42.47 44 GLU E CA 1
ATOM 7836 C C . GLU E 2 12 ? 24.252 -18.887 24.823 1.00 41.79 44 GLU E C 1
ATOM 7837 O O . GLU E 2 12 ? 25.321 -18.276 24.729 1.00 41.13 44 GLU E O 1
ATOM 7843 N N . TRP E 2 13 ? 23.333 -18.598 25.738 1.00 43.19 45 TRP E N 1
ATOM 7844 C CA . TRP E 2 13 ? 23.559 -17.579 26.750 1.00 36.31 45 TRP E CA 1
ATOM 7845 C C . TRP E 2 13 ? 23.701 -18.228 28.118 1.00 39.82 45 TRP E C 1
ATOM 7846 O O . TRP E 2 13 ? 23.052 -19.233 28.411 1.00 39.36 45 TRP E O 1
ATOM 7857 N N . THR E 2 14 ? 24.559 -17.652 28.951 1.00 39.03 46 THR E N 1
ATOM 7858 C CA . THR E 2 14 ? 24.646 -18.052 30.347 1.00 42.79 46 THR E CA 1
ATOM 7859 C C . THR E 2 14 ? 24.394 -16.839 31.225 1.00 44.02 46 THR E C 1
ATOM 7860 O O . THR E 2 14 ? 24.447 -15.700 30.759 1.00 45.59 46 THR E O 1
ATOM 7864 N N . ILE E 2 15 ? 24.112 -17.086 32.498 1.00 47.25 47 ILE E N 1
ATOM 7865 C CA . ILE E 2 15 ? 23.998 -16.006 33.464 1.00 49.59 47 ILE E CA 1
ATOM 7866 C C . ILE E 2 15 ? 25.225 -16.004 34.365 1.00 47.05 47 ILE E C 1
ATOM 7867 O O . ILE E 2 15 ? 25.440 -16.940 35.132 1.00 44.58 47 ILE E O 1
ATOM 7872 N N . LEU E 2 16 ? 26.029 -14.951 34.254 1.00 50.06 48 LEU E N 1
ATOM 7873 C CA . LEU E 2 16 ? 27.279 -14.827 35.000 1.00 55.28 48 LEU E CA 1
ATOM 7874 C C . LEU E 2 16 ? 27.080 -14.653 36.499 1.00 69.86 48 LEU E C 1
ATOM 7875 O O . LEU E 2 16 ? 26.029 -14.206 36.953 1.00 68.88 48 LEU E O 1
ATOM 7880 N N . GLU E 2 17 ? 28.105 -15.003 37.269 1.00 82.44 49 GLU E N 1
ATOM 7881 C CA . GLU E 2 17 ? 28.051 -14.882 38.721 1.00 90.62 49 GLU E CA 1
ATOM 7882 C C . GLU E 2 17 ? 28.621 -13.550 39.200 1.00 91.61 49 GLU E C 1
ATOM 7883 O O . GLU E 2 17 ? 28.286 -13.077 40.285 1.00 89.21 49 GLU E O 1
ATOM 7889 N N . ARG E 2 18 ? 29.485 -12.950 38.387 1.00 30.00 50 ARG E N 1
ATOM 7890 C CA . ARG E 2 18 ? 30.098 -11.674 38.734 1.00 30.00 50 ARG E CA 1
ATOM 7891 C C . ARG E 2 18 ? 30.517 -10.904 37.487 1.00 30.00 50 ARG E C 1
ATOM 7892 O O . ARG E 2 18 ? 29.674 -10.394 36.751 1.00 30.00 50 ARG E O 1
ATOM 7894 N N . ARG F 2 7 ? 24.833 -10.992 35.395 1.00 55.44 39 ARG F N 1
ATOM 7895 C CA . ARG F 2 7 ? 24.638 -10.356 34.098 1.00 59.35 39 ARG F CA 1
ATOM 7896 C C . ARG F 2 7 ? 24.741 -11.389 32.981 1.00 55.51 39 ARG F C 1
ATOM 7897 O O . ARG F 2 7 ? 25.208 -12.505 33.203 1.00 59.50 39 ARG F O 1
ATOM 7905 N N . LEU F 2 8 ? 24.309 -11.014 31.781 1.00 48.32 40 LEU F N 1
ATOM 7906 C CA . LEU F 2 8 ? 24.269 -11.954 30.665 1.00 49.12 40 LEU F CA 1
ATOM 7907 C C . LEU F 2 8 ? 25.551 -12.006 29.842 1.00 52.17 40 LEU F C 1
ATOM 7908 O O . LEU F 2 8 ? 26.310 -11.038 29.775 1.00 54.65 40 LEU F O 1
ATOM 7913 N N . HIS F 2 9 ? 25.768 -13.152 29.207 1.00 49.07 41 HIS F N 1
ATOM 7914 C CA . HIS F 2 9 ? 26.998 -13.415 28.480 1.00 40.81 41 HIS F CA 1
ATOM 7915 C C . HIS F 2 9 ? 26.784 -14.586 27.531 1.00 35.90 41 HIS F C 1
ATOM 7916 O O . HIS F 2 9 ? 26.394 -15.672 27.956 1.00 32.22 41 HIS F O 1
ATOM 7923 N N . CYS F 2 10 ? 27.005 -14.353 26.243 1.00 37.56 42 CYS F N 1
ATOM 7924 C CA . CYS F 2 10 ? 26.958 -15.435 25.275 1.00 38.50 42 CYS F CA 1
ATOM 7925 C C . CYS F 2 10 ? 28.186 -16.309 25.481 1.00 44.52 42 CYS F C 1
ATOM 7926 O O . CYS F 2 10 ? 29.295 -15.800 25.633 1.00 26.34 42 CYS F O 1
ATOM 7929 N N . VAL F 2 11 ? 27.992 -17.622 25.476 1.00 43.71 43 VAL F N 1
ATOM 7930 C CA . VAL F 2 11 ? 29.113 -18.541 25.623 1.00 42.53 43 VAL F CA 1
ATOM 7931 C C . VAL F 2 11 ? 29.529 -19.152 24.288 1.00 41.09 43 VAL F C 1
ATOM 7932 O O . VAL F 2 11 ? 30.557 -19.821 24.198 1.00 37.92 43 VAL F O 1
ATOM 7936 N N . GLU F 2 12 ? 28.730 -18.915 23.252 1.00 25.13 44 GLU F N 1
ATOM 7937 C CA . GLU F 2 12 ? 29.048 -19.420 21.921 1.00 33.05 44 GLU F CA 1
ATOM 7938 C C . GLU F 2 12 ? 28.436 -18.559 20.817 1.00 34.85 44 GLU F C 1
ATOM 7939 O O . GLU F 2 12 ? 27.219 -18.385 20.750 1.00 29.00 44 GLU F O 1
ATOM 7945 N N . TRP F 2 13 ? 29.296 -18.025 19.955 1.00 31.82 45 TRP F N 1
ATOM 7946 C CA . TRP F 2 13 ? 28.869 -17.170 18.853 1.00 29.74 45 TRP F CA 1
ATOM 7947 C C . TRP F 2 13 ? 29.005 -17.875 17.511 1.00 33.15 45 TRP F C 1
ATOM 7948 O O . TRP F 2 13 ? 29.814 -18.789 17.357 1.00 35.64 45 TRP F O 1
ATOM 7959 N N . THR F 2 14 ? 28.217 -17.431 16.538 1.00 26.93 46 THR F N 1
ATOM 7960 C CA . THR F 2 14 ? 28.354 -17.898 15.166 1.00 30.48 46 THR F CA 1
ATOM 7961 C C . THR F 2 14 ? 28.079 -16.746 14.205 1.00 32.56 46 THR F C 1
ATOM 7962 O O . THR F 2 14 ? 27.816 -15.621 14.631 1.00 30.91 46 THR F O 1
ATOM 7966 N N . ILE F 2 15 ? 28.150 -17.031 12.909 1.00 38.22 47 ILE F N 1
ATOM 7967 C CA . ILE F 2 15 ? 27.851 -16.037 11.888 1.00 40.39 47 ILE F CA 1
ATOM 7968 C C . ILE F 2 15 ? 26.744 -16.548 10.974 1.00 47.83 47 ILE F C 1
ATOM 7969 O O . ILE F 2 15 ? 26.795 -17.681 10.499 1.00 47.85 47 ILE F O 1
ATOM 7974 N N . LEU F 2 16 ? 25.751 -15.702 10.722 1.00 57.34 48 LEU F N 1
ATOM 7975 C CA . LEU F 2 16 ? 24.641 -16.067 9.853 1.00 62.84 48 LEU F CA 1
ATOM 7976 C C . LEU F 2 16 ? 24.738 -15.364 8.504 1.00 67.71 48 LEU F C 1
ATOM 7977 O O . LEU F 2 16 ? 25.817 -14.942 8.091 1.00 69.06 48 LEU F O 1
ATOM 7982 N N . GLU F 2 17 ? 23.602 -15.244 7.824 1.00 30.00 49 GLU F N 1
ATOM 7983 C CA . GLU F 2 17 ? 23.539 -14.593 6.519 1.00 30.00 49 GLU F CA 1
ATOM 7984 C C . GLU F 2 17 ? 24.020 -15.520 5.409 1.00 30.00 49 GLU F C 1
ATOM 7985 O O . GLU F 2 17 ? 23.272 -15.832 4.482 1.00 30.00 49 GLU F O 1
ATOM 7987 N N . ARG G 2 7 ? 14.811 -64.526 18.743 1.00 53.48 39 ARG G N 1
ATOM 7988 C CA . ARG G 2 7 ? 14.483 -63.105 18.758 1.00 49.69 39 ARG G CA 1
ATOM 7989 C C . ARG G 2 7 ? 15.480 -62.310 19.595 1.00 45.23 39 ARG G C 1
ATOM 7990 O O . ARG G 2 7 ? 15.480 -61.079 19.575 1.00 49.38 39 ARG G O 1
ATOM 7998 N N . LEU G 2 8 ? 16.322 -63.022 20.335 1.00 39.49 40 LEU G N 1
ATOM 7999 C CA . LEU G 2 8 ? 17.436 -62.402 21.038 1.00 38.27 40 LEU G CA 1
ATOM 8000 C C . LEU G 2 8 ? 18.399 -61.846 19.998 1.00 38.24 40 LEU G C 1
ATOM 8001 O O . LEU G 2 8 ? 18.615 -62.468 18.959 1.00 35.82 40 LEU G O 1
ATOM 8006 N N . HIS G 2 9 ? 18.975 -60.678 20.265 1.00 39.55 41 HIS G N 1
ATOM 8007 C CA . HIS G 2 9 ? 19.895 -60.076 19.304 1.00 41.27 41 HIS G CA 1
ATOM 8008 C C . HIS G 2 9 ? 20.891 -59.098 19.924 1.00 43.83 41 HIS G C 1
ATOM 8009 O O . HIS G 2 9 ? 20.504 -58.117 20.559 1.00 49.45 41 HIS G O 1
ATOM 8016 N N . CYS G 2 10 ? 22.175 -59.388 19.755 1.00 37.61 42 CYS G N 1
ATOM 8017 C CA . CYS G 2 10 ? 23.210 -58.447 20.138 1.00 39.78 42 CYS G CA 1
ATOM 8018 C C . CYS G 2 10 ? 23.161 -57.276 19.166 1.00 42.96 42 CYS G C 1
ATOM 8019 O O . CYS G 2 10 ? 22.991 -57.469 17.963 1.00 28.27 42 CYS G O 1
ATOM 8022 N N . VAL G 2 11 ? 23.315 -56.065 19.685 1.00 35.50 43 VAL G N 1
ATOM 8023 C CA . VAL G 2 11 ? 23.355 -54.880 18.834 1.00 38.99 43 VAL G CA 1
ATOM 8024 C C . VAL G 2 11 ? 24.771 -54.320 18.696 1.00 51.33 43 VAL G C 1
ATOM 8025 O O . VAL G 2 11 ? 25.050 -53.546 17.781 1.00 54.25 43 VAL G O 1
ATOM 8029 N N . GLU G 2 12 ? 25.662 -54.715 19.600 1.00 49.88 44 GLU G N 1
ATOM 8030 C CA . GLU G 2 12 ? 27.065 -54.319 19.499 1.00 49.90 44 GLU G CA 1
ATOM 8031 C C . GLU G 2 12 ? 28.009 -55.344 20.124 1.00 49.74 44 GLU G C 1
ATOM 8032 O O . GLU G 2 12 ? 27.816 -55.772 21.261 1.00 43.88 44 GLU G O 1
ATOM 8038 N N . TRP G 2 13 ? 29.032 -55.729 19.367 1.00 51.02 45 TRP G N 1
ATOM 8039 C CA . TRP G 2 13 ? 30.036 -56.670 19.847 1.00 52.77 45 TRP G CA 1
ATOM 8040 C C . TRP G 2 13 ? 31.368 -55.972 20.077 1.00 55.19 45 TRP G C 1
ATOM 8041 O O . TRP G 2 13 ? 31.720 -55.031 19.366 1.00 55.58 45 TRP G O 1
ATOM 8052 N N . THR G 2 14 ? 32.111 -56.441 21.071 1.00 53.09 46 THR G N 1
ATOM 8053 C CA . THR G 2 14 ? 33.467 -55.962 21.286 1.00 48.42 46 THR G CA 1
ATOM 8054 C C . THR G 2 14 ? 34.395 -57.154 21.486 1.00 49.85 46 THR G C 1
ATOM 8055 O O . THR G 2 14 ? 33.939 -58.288 21.657 1.00 50.84 46 THR G O 1
ATOM 8059 N N . ILE G 2 15 ? 35.698 -56.895 21.446 1.00 54.46 47 ILE G N 1
ATOM 8060 C CA . ILE G 2 15 ? 36.695 -57.934 21.686 1.00 54.57 47 ILE G CA 1
ATOM 8061 C C . ILE G 2 15 ? 37.362 -57.731 23.040 1.00 52.89 47 ILE G C 1
ATOM 8062 O O . ILE G 2 15 ? 37.710 -56.602 23.400 1.00 53.38 47 ILE G O 1
ATOM 8067 N N . LEU G 2 16 ? 37.519 -58.823 23.787 1.00 57.35 48 LEU G N 1
ATOM 8068 C CA . LEU G 2 16 ? 38.151 -58.790 25.103 1.00 75.05 48 LEU G CA 1
ATOM 8069 C C . LEU G 2 16 ? 39.378 -59.706 25.141 1.00 91.52 48 LEU G C 1
ATOM 8070 O O . LEU G 2 16 ? 39.712 -60.358 24.150 1.00 93.45 48 LEU G O 1
ATOM 8075 N N . GLU G 2 17 ? 40.047 -59.754 26.289 1.00 106.42 49 GLU G N 1
ATOM 8076 C CA . GLU G 2 17 ? 41.284 -60.520 26.419 1.00 114.64 49 GLU G CA 1
ATOM 8077 C C . GLU G 2 17 ? 41.130 -61.741 27.322 1.00 121.41 49 GLU G C 1
ATOM 8078 O O . GLU G 2 17 ? 40.989 -62.863 26.837 1.00 123.10 49 GLU G O 1
ATOM 8084 N N . ARG G 2 18 ? 41.155 -61.515 28.631 1.00 123.30 50 ARG G N 1
ATOM 8085 C CA . ARG G 2 18 ? 41.006 -62.589 29.603 1.00 123.02 50 ARG G CA 1
ATOM 8086 C C . ARG G 2 18 ? 39.621 -62.549 30.230 1.00 123.88 50 ARG G C 1
ATOM 8087 O O . ARG G 2 18 ? 39.398 -63.080 31.316 1.00 126.45 50 ARG G O 1
ATOM 8095 N N . ARG H 2 7 ? 38.212 -63.191 24.004 1.00 66.70 39 ARG H N 1
ATOM 8096 C CA . ARG H 2 7 ? 36.947 -63.739 23.534 1.00 64.87 39 ARG H CA 1
ATOM 8097 C C . ARG H 2 7 ? 35.976 -62.630 23.159 1.00 60.93 39 ARG H C 1
ATOM 8098 O O . ARG H 2 7 ? 36.204 -61.461 23.471 1.00 52.65 39 ARG H O 1
ATOM 8106 N N . LEU H 2 8 ? 34.895 -63.009 22.485 1.00 63.56 40 LEU H N 1
ATOM 8107 C CA . LEU H 2 8 ? 33.885 -62.058 22.038 1.00 58.29 40 LEU H CA 1
ATOM 8108 C C . LEU H 2 8 ? 32.881 -61.763 23.133 1.00 52.15 40 LEU H C 1
ATOM 8109 O O . LEU H 2 8 ? 32.664 -62.579 24.032 1.00 45.70 40 LEU H O 1
ATOM 8114 N N . HIS H 2 9 ? 32.257 -60.596 23.043 1.00 52.19 41 HIS H N 1
ATOM 8115 C CA . HIS H 2 9 ? 31.235 -60.217 23.999 1.00 51.13 41 HIS H CA 1
ATOM 8116 C C . HIS H 2 9 ? 30.292 -59.202 23.373 1.00 45.67 41 HIS H C 1
ATOM 8117 O O . HIS H 2 9 ? 30.727 -58.170 22.861 1.00 47.89 41 HIS H O 1
ATOM 8124 N N . CYS H 2 10 ? 28.998 -59.491 23.424 1.00 41.43 42 CYS H N 1
ATOM 8125 C CA . CYS H 2 10 ? 28.010 -58.502 23.046 1.00 41.89 42 CYS H CA 1
ATOM 8126 C C . CYS H 2 10 ? 27.871 -57.582 24.247 1.00 41.22 42 CYS H C 1
ATOM 8127 O O . CYS H 2 10 ? 27.660 -58.044 25.368 1.00 42.46 42 CYS H O 1
ATOM 8130 N N . VAL H 2 11 ? 27.995 -56.281 24.018 1.00 35.43 43 VAL H N 1
ATOM 8131 C CA . VAL H 2 11 ? 27.937 -55.323 25.113 1.00 43.46 43 VAL H CA 1
ATOM 8132 C C . VAL H 2 11 ? 26.504 -54.882 25.387 1.00 41.38 43 VAL H C 1
ATOM 8133 O O . VAL H 2 11 ? 26.196 -54.380 26.468 1.00 39.49 43 VAL H O 1
ATOM 8137 N N . GLU H 2 12 ? 25.631 -55.080 24.405 1.00 37.07 44 GLU H N 1
ATOM 8138 C CA . GLU H 2 12 ? 24.228 -54.714 24.546 1.00 37.39 44 GLU H CA 1
ATOM 8139 C C . GLU H 2 12 ? 23.315 -55.699 23.822 1.00 38.38 44 GLU H C 1
ATOM 8140 O O . GLU H 2 12 ? 23.518 -56.003 22.647 1.00 33.70 44 GLU H O 1
ATOM 8146 N N . TRP H 2 13 ? 22.314 -56.198 24.539 1.00 38.54 45 TRP H N 1
ATOM 8147 C CA . TRP H 2 13 ? 21.325 -57.097 23.961 1.00 34.19 45 TRP H CA 1
ATOM 8148 C C . TRP H 2 13 ? 19.977 -56.403 23.839 1.00 36.41 45 TRP H C 1
ATOM 8149 O O . TRP H 2 13 ? 19.607 -55.589 24.685 1.00 39.80 45 TRP H O 1
ATOM 8160 N N . THR H 2 14 ? 19.244 -56.733 22.784 1.00 31.35 46 THR H N 1
ATOM 8161 C CA . THR H 2 14 ? 17.851 -56.334 22.669 1.00 32.53 46 THR H CA 1
ATOM 8162 C C . THR H 2 14 ? 17.048 -57.578 22.329 1.00 35.60 46 THR H C 1
ATOM 8163 O O . THR H 2 14 ? 17.615 -58.652 22.132 1.00 34.11 46 THR H O 1
ATOM 8167 N N . ILE H 2 15 ? 15.730 -57.440 22.269 1.00 38.63 47 ILE H N 1
ATOM 8168 C CA . ILE H 2 15 ? 14.883 -58.554 21.866 1.00 39.66 47 ILE H CA 1
ATOM 8169 C C . ILE H 2 15 ? 13.886 -58.103 20.805 1.00 40.57 47 ILE H C 1
ATOM 8170 O O . ILE H 2 15 ? 13.145 -57.138 20.997 1.00 44.42 47 ILE H O 1
ATOM 8175 N N . LEU H 2 16 ? 13.886 -58.804 19.678 1.00 42.19 48 LEU H N 1
ATOM 8176 C CA . LEU H 2 16 ? 13.123 -58.377 18.513 1.00 48.62 48 LEU H CA 1
ATOM 8177 C C . LEU H 2 16 ? 11.801 -59.116 18.381 1.00 68.34 48 LEU H C 1
ATOM 8178 O O . LEU H 2 16 ? 11.626 -60.205 18.924 1.00 74.16 48 LEU H O 1
ATOM 8183 N N . GLU H 2 17 ? 10.873 -58.515 17.646 1.00 80.52 49 GLU H N 1
ATOM 8184 C CA . GLU H 2 17 ? 9.549 -59.095 17.479 1.00 94.05 49 GLU H CA 1
ATOM 8185 C C . GLU H 2 17 ? 9.349 -59.685 16.093 1.00 100.04 49 GLU H C 1
ATOM 8186 O O . GLU H 2 17 ? 8.238 -59.688 15.566 1.00 107.56 49 GLU H O 1
ATOM 8192 N N . ARG H 2 18 ? 10.440 -60.193 15.526 1.00 100.28 50 ARG H N 1
ATOM 8193 C CA . ARG H 2 18 ? 10.430 -60.851 14.223 1.00 102.55 50 ARG H CA 1
ATOM 8194 C C . ARG H 2 18 ? 9.287 -60.376 13.332 1.00 104.75 50 ARG H C 1
ATOM 8195 O O . ARG H 2 18 ? 8.695 -61.163 12.594 1.00 106.54 50 ARG H O 1
#

Foldseek 3Di:
DDDPADEQPQAFPAAEAAEEEFEAAADVVVVADGAFQSVLLVVLVVVLVVVLRHPYDYDYQAAPVRVVVVLLVSLPDACLRHQEYHYEYHAAAAEQWGDRRYDTDGVQVSVVCNDCPNRVSCVSHAYEYEYDYFGHPVKAKDKGAHGYAQDFHDANYKYWWFAHHPAIWIAINHNGTLLSNLLSVLSVPPQQPDFVVVSVVVSQVSQQPDADDCPSDVVCHPRGGGIDMDDNYDHTHHSHHHD/DDDQQFAQDQFFPAAEAAEEEFEAAADVVVVFDGPFQSVLLVVLVQVLVVQLGHPYDYDYQDAPVVVLVVLLVSLPDACQRHQAYHYEYHAAAAEQWGDGRYGIDGVLSSLVCNDCVNRPSHVSHAYEYAYDYFGGPVKDKDKGAHGYAQDFHDANYKYWWFFDHPAIWIAINHNGTLLSNQLSVLSNPPQQPDFVVVSSVSSQVSQQPPAQQDDPPVVTHPRGGGIDMDGNYDRTYHSHDHD/DDDPQFAQPQFFPAAEAAAEEFEQAADVVVVFHGAFQSVLLVVLVQVLVVVLRHHYDYDYLDAPVVVLVVLLVSLPDACQRHQAYHYEYAAAAAAQWGHRRYGIDGPLSSLVCNDCVNHPSCVSHAYEYAYDYAGGPVKDKDKGAHGYAADFHDANYKYWWFAHHPAIWIAINHNTTLLSNLLSVLSVPCVQPDFVVVSVVSSQVSQQPDDDPCPRDVPCHPRGGGIDMDDNYDHTDHSHDHD/DDDQQFAQDAAFPAQEAAEEEFEAAADVVVVAHGAFQSVLLVVLVVVLVVVLGHDYDYDYLDAPVVVCVVLLVSLQDACLRHQAYHYEYHAAAAEQWGDGRYGIDGVLVSLVCNDCVNHVSCVSHAYEYAYEYAGHDVKDKDKGAHGYAQDFHDANYKYWYFADHPAIWIAINHNGTLLSNQLSVLSVPPQQPDFVVVSSVSSQVSQQPPAQDDDPPVVRRPRGGGIDMDDNYDRTHHSHDHD/DDDDPDDDDDPD/DDDDPDDDDDD/DDDDPDDDDDDD/DDDDPDDDDDPD

Solvent-accessible surface area: 39887 Å² total; per-residue (Å²): 165,60,65,34,50,59,92,7,139,35,118,51,213,65,3,1,18,0,0,0,0,1,0,24,129,18,40,150,89,40,117,42,48,78,2,118,12,0,50,30,0,51,62,22,0,42,116,67,2,51,114,12,42,10,86,33,65,48,39,71,40,32,90,0,74,80,0,4,90,59,0,53,68,10,6,90,90,69,1,63,69,0,0,0,0,0,0,0,4,0,1,4,2,71,10,45,52,1,37,0,53,16,2,95,8,63,14,58,65,1,2,9,20,0,52,33,103,126,5,142,28,0,86,39,26,1,4,0,0,0,3,4,3,7,100,14,148,154,62,79,42,38,24,4,32,18,10,10,114,5,28,10,11,0,21,16,1,0,2,0,3,2,6,2,128,52,22,67,2,2,9,22,21,87,75,0,0,12,3,0,34,4,0,1,64,0,5,46,117,39,1,42,61,37,12,2,8,13,0,4,9,3,1,2,17,18,0,22,103,63,208,39,92,170,86,144,56,122,83,6,101,76,64,93,0,0,1,3,2,0,0,0,1,12,48,36,0,28,1,98,105,62,169,234,38,66,32,70,61,79,3,139,19,101,37,204,77,4,1,14,0,0,0,0,2,1,29,137,15,37,112,72,40,117,40,52,83,5,101,10,0,56,34,2,38,76,44,0,36,132,50,0,52,117,12,41,10,84,32,69,47,46,79,42,22,94,0,65,56,1,0,79,62,0,20,102,14,3,81,85,72,0,62,53,0,1,0,0,0,0,0,2,0,0,4,4,61,16,52,28,2,33,0,58,14,0,41,0,62,10,64,31,0,5,26,7,1,69,35,128,59,5,140,27,0,83,38,30,1,4,1,0,0,2,6,4,5,133,16,136,137,58,63,42,48,29,8,32,18,11,12,119,6,26,15,17,0,26,15,0,0,3,0,7,2,6,0,115,54,25,66,3,5,11,22,12,84,76,0,0,20,3,0,43,4,0,1,57,0,6,46,125,39,2,49,57,31,6,1,7,26,0,4,12,5,1,3,6,44,1,24,110,66,181,12,90,139,53,150,45,115,94,9,100,50,66,82,1,0,0,3,3,1,0,0,0,12,58,46,0,30,1,94,102,74,165,230,36,62,34,56,56,100,4,146,30,116,45,206,68,6,2,14,0,0,0,0,2,0,18,102,20,35,131,54,29,122,40,51,69,6,129,10,0,48,34,1,49,51,38,0,34,141,84,1,52,114,10,43,10,88,33,64,46,44,71,38,30,86,0,59,79,0,1,90,59,0,73,77,8,5,90,92,68,0,64,63,0,1,0,0,0,0,0,2,0,0,5,2,66,6,40,29,0,30,0,66,9,0,46,0,61,10,71,21,1,5,9,17,0,50,30,105,124,2,143,24,0,76,39,22,1,3,0,1,0,3,5,3,7,116,18,138,152,53,91,32,62,25,9,36,17,12,11,114,4,37,21,18,2,21,15,1,0,1,0,6,1,6,2,133,58,23,72,1,0,9,22,30,87,77,0,0,7,3,0,35,2,0,0,49,1,4,44,129,41,1,44,54,41,9,1,8,23,0,5,11,2,0,2,5,37,0,15,109,61,165,39,108,51,104,139,37,114,82,2,108,77,70,78,0,0,0,4,3,2,0,0,2,10,47,39,0,28,1,95,105,66,170,228,48,70,30,67,57,72,2,149,24,105,41,181,59,4,2,16,0,0,0,0,6,1,44,121,10,33,141,90,46,115,38,52,88,5,128,2,0,56,30,1,45,60,31,0,38,132,79,0,53,112,12,41,9,88,30,74,45,39,77,43,25,85,0,68,75,1,0,87,70,0,60,80,13,6,90,87,68,0,59,53,0,1,0,0,0,0,0,1,0,0,3,2,73,9,49,38,3,41,0,37,12,1,58,0,62,8,70,47,0,7,15,12,1,68,34,101,121,5,147,30,0,80,40,27,2,5,0,0,0,2,5,4,5,108,18,148,148,58,75,51,67,19,11,34,16,11,11,115,5,30,22,21,2,24,18,1,0,3,0,7,1,5,2,140,55,22,68,2,3,8,22,16,85,77,0,0,18,4,0,32,2,0,1,60,1,3,43,120,37,1,50,55,33,11,1,7,23,0,4,14,4,0,2,6,43,0,23,113,68,200,16,68,186,43,179,68,92,80,5,89,59,58,78,0,0,0,3,3,2,0,1,1,13,54,43,0,30,2,93,103,64,169,203,43,23,6,40,57,45,35,23,17,139,102,213,26,31,5,22,28,31,25,33,26,123,150,50,29,6,37,30,29,25,34,5,115,210,140,36,31,6,36,17,31,23,10,13,89,104

Secondary structure (DSSP, 8-state):
---TT-B----SSEEEEEEEEE-----GGG-----TTHHHHHHHHHHHHHHTT-EEEEEES--HHHHHHHHHHHHSS--TTEEEEEEEEEEEEEBTEEE-SSSEEEHHHHHGGGSTTT-GGGTTS-EEEEEEEEB-----EEEEE--B-----STTEEEEES--TT-EEEEETTTEEHHHHHHHHHHHHHTTTS-HHHHHHHHHHHHHT----TTT-TT-TT-----EEEE---SB---PPP-/---TT-B----SSEEEEEEEEE-----GGGTPPP-TTHHHHHHHHHHHHHHTT-EEEEEES--HHHHHHHHHHHHHS--TTEEEEEEEEEEEEEBTEEEETTEEEEHHHHHGGGSTTT-GGGTTS-EEEEEEEEB-----EEEEE--B-----STTEEEEES--TTSEEEEETTTEEHHHHHHHHHHHHHTTTS-HHHHHHHHHHHHHHS--SS-SSGGGSS-----EEEE---SB---PPP-/---TT-B----SSEEEEEEEEE-----GGG-PPP-TTHHHHHHHHHHHHHHTT-EEEEEES--HHHHHHHHHHHHHS--TTEEEEEEEEEEEEEBTEEEETTEEEEHHHHHGGGSTTT-STTTTS-EEEEEEEEB-----EEEEE--B-----STTEEEEES--TTSEEEEETTTEEHHHHHHHHHHHHHTTTS-HHHHHHHHHHHHHT----SSS-SSSTT-----EEEE---SB---PPP-/---TT-B----SSB--EEEEEE-----GGG-PPP-TTHHHHHHHHHHHHHHTT-EEEEEES--HHHHHHHHHHHHHS--TTBS-EEEEEEEEEEBTEEE-SSSEEEHHHHHGGGSTTT-GGGTTS-EEEEEEEEB-----EEEEEP-B-----STTEEEEES--TTSEEEEETTTEEHHHHHHHHHHHHHTTTS-HHHHHHHHHHHHHHS--SS-SSGGGTT-----EEEE---SB---PPP-/-EEEEEEEE---/-EEEEEEEE--/-EEEEEEEE---/-EEEEEEEE---

Organism: Homo sapiens (NCBI:txid9606)

Sequence (1019 aa):
MFDPAEKYKMDHRRRGIALIFNHERFFWHLTLPERRGTCADRDNLTRRFSDLGFEVKCFNDLKAEELLLKIHEVSTVSHADADCFVCVFLSHGEGNHIYAYDAKIEIQTLTGLFKGDKCHSLVGKPKIFIIQAARGNTNITEVDAASVYTLPAGADFLMCYSVAEGYYSHRETVNGSWYIQDLCEMLGKYGSSLEFTELLTLVNRKVSQRRVDFCKDPSAIGKKQVPCFASMLTKKLHFFPKSMFDPAEKYKMDHRRRGIALIFNHERFFWHLTLPERRGTCADRDNLTRRFSDLGFEVKCFNDLKAEELLLKIHEVSTVSHADADCFVCVFLSHGEGNHIYAYDAKIEIQTLTGLFKGDKCHSLVGKPKIFIIQAARGNTNITEVDAASVYTLPAGADFLMCYSVAEGYYSHRETVNGSWYIQDLCEMLGKYGSSLEFTELLTLVNRKVSQRRVDFCKDPSAIGKKQVPCFASMLTKKLHFFPKSMFDPAEKYKMDHRRRGIALIFNHERFFWHLTLPERRGTCADRDNLTRRFSDLGFEVKCFNDLKAEELLLKIHEVSTVSHADADCFVCVFLSHGEGNHIYAYDAKIEIQTLTGLFKGDKCHSLVGKPKIFIIQAARGNTNITEVDAASVYTLPAGADFLMCYSVAEGYYSHRETVNGSWYIQDLCEMLGKYGSSLEFTELLTLVNRKVSQRRVDFCKDPSAIGKKQVPCFASMLTKKLHFFPKSMFDPAEKYKMDHRRRGIALIFNHERFFWHLTLPERRGTCADRDNLTRRFSDLGFEVKCFNDLKAEELLLKIHEVSTVSHADADCFVCVFLSHGEGNHIYAYDAKIEIQTLTGLFKGDKCHSLVGKPKIFIIQAARGNTNITEVDAASVYTLPAGADFLMCYSVAEGYYSHRETVNGSWYIQDLCEMLGKYGSSLEFTELLTLVNRKVSQRRVDFCKDPSAIGKKQVPCFASMLTKKLHFFPKSRLHCVEWTILERRLHCVEWTILERLHCVEWTILERRLHCVEWTILER